Protein 4LP7 (pdb70)

Organism: NCBI:txid162145

Sequence (903 aa):
MESYLVDTYQGIPYTAAVQVDLIEKDLLPASLTIWFPLFQANTPPAVLLDQLKTLTITTLYAASQNGPILKVNASAQGAAMSVLPKKFEVNATVALDEYSKLEFDKLTVCEVKTVYLTTMKPYGKKTHDLIALCDFMDLEKNTPVTIPAFIKSVSIKEQALTQAKIAPYAGLIMIMTMNNPGAGTQVIVELGAYVQAESISKICKTWSHQGTRYVLKSRMESYLVDTYQGIPYTAAVQVDLIEKDLLPASLTIWFPLFQANTPPAVLLDQLKTLTITTLYAASQNGPILKVNASAQGAAMSVLPKKFEVNATVALDEYSKLEFDKLTVCEVKTVYLTTMKPYGMVSVGKKTHDLIALCDFMDLEKNTPVTIPAFIKSVSIKEQALTQAKIAPYAGLIMIMTMNNPKGAGTQVIVELGAYVQAESISKICKTWSHQGTRYVLKSRMESYLVDTYQGIPYTAAVQVDLIEKDLLPASLTIWFPLFQANTPPAVLLDQLKTLTITTLYAASQNGPILKVNASAQGAAMSVLPKKFEVNATVALDEYSKLEFDKLTVCEVKTVYLTTMKPYKKTHDLIALCDFMDLEKNTPVTIPAFIKSVSIKESESATVEAAIALTQAKIAPYAGLIMIMTMNNPKGGAGTQVIVELGAYVQAESISKICKTWSHQGTRYVLKSRMESYLVDTYQGIPYTAAVQVDLIEKDLLPASLTIWFPLFQANTPPAVLLDQLKTLTITTLYAASQNGPILKVNASAQGAAMSVLPKKFEVNATVALDEYSKLEFDKLTVCEVKTVYLTTMKPYGKKTHDLIALCDFMDLEKNTPVTIPAFIKSVSIKESESATVEAAIALTQAKIAPYAGLIMIMTMNNPKGGAGTQVIVELGAYVQAESISKICKTWSHQGTRYVLKSR

B-factor: mean 87.83, std 24.16, range [41.26, 289.72]

Solvent-accessible surface area: 42946 Å² total; per-residue (Å²): 129,100,44,53,57,8,46,15,62,150,25,161,52,6,1,0,0,0,0,0,5,0,52,13,40,22,89,106,54,0,46,9,35,7,76,0,59,60,12,58,3,112,45,86,31,74,70,0,15,70,22,0,83,9,4,34,1,28,2,35,5,10,12,27,156,125,17,2,10,4,83,1,46,6,60,22,22,26,94,14,5,87,80,2,26,93,162,19,105,22,96,1,64,12,27,11,75,24,2,42,62,5,102,28,54,95,108,2,30,9,49,14,66,17,0,0,0,0,0,18,73,22,151,87,210,154,40,43,23,23,6,0,5,0,30,2,46,14,104,105,107,113,59,84,5,32,0,1,0,30,32,118,54,48,59,95,176,192,69,113,124,9,91,5,78,3,0,0,28,16,0,0,2,0,0,0,14,27,61,95,118,76,68,49,50,31,30,68,5,99,0,13,45,39,23,112,14,115,26,1,33,99,17,14,139,16,19,44,44,108,25,28,117,55,48,83,61,80,176,161,118,41,53,56,9,48,15,62,150,24,161,48,5,0,0,0,0,0,0,5,0,50,13,114,52,182,107,51,0,46,11,35,8,77,0,58,54,3,33,3,112,45,88,27,75,69,0,14,92,39,0,88,61,15,79,0,29,3,40,6,14,11,28,155,122,18,4,10,4,85,1,46,6,63,24,136,38,94,14,5,87,78,2,26,93,164,20,104,25,95,2,75,21,54,13,74,27,2,41,62,7,104,32,57,128,117,9,76,10,89,19,75,15,0,1,0,0,0,21,41,18,168,57,163,64,95,216,42,138,117,46,45,23,18,7,0,6,0,29,1,47,15,107,103,114,114,59,85,4,30,1,2,0,32,34,106,53,48,55,88,184,197,38,101,126,8,88,4,78,4,0,0,27,12,0,0,2,0,1,0,12,9,74,90,16,154,85,74,39,54,30,32,68,5,103,2,17,45,18,36,120,12,112,31,1,35,106,19,15,142,15,18,46,48,113,24,29,120,56,50,79,61,79,152,162,118,42,54,54,8,51,16,59,149,24,160,52,6,9,0,0,0,0,0,6,0,51,11,114,50,182,104,53,0,46,11,36,7,74,0,57,84,16,82,3,113,44,86,27,74,69,0,14,92,38,0,90,63,15,78,0,29,4,31,5,7,12,29,154,124,17,4,10,2,85,2,47,4,61,22,135,39,92,14,5,87,82,2,26,93,163,20,103,24,94,0,51,13,56,11,78,22,2,42,59,8,100,32,54,127,120,10,76,9,88,20,66,15,0,0,0,0,0,19,64,37,246,223,114,43,3,23,12,7,0,5,0,29,1,48,12,104,104,108,113,58,82,5,31,0,1,0,31,32,76,21,37,56,61,174,152,40,155,73,54,90,109,69,74,43,148,116,112,10,92,4,76,3,0,0,26,16,0,0,2,0,1,0,19,24,52,111,34,85,35,100,71,50,35,31,31,69,5,100,0,15,40,55,36,124,14,113,27,0,33,100,16,15,141,16,18,44,47,108,24,32,109,37,16,15,64,47,173,134,117,42,51,56,8,48,16,59,151,26,160,52,6,8,0,0,0,0,0,5,0,57,11,36,22,88,102,54,0,44,10,37,8,75,0,55,87,16,81,3,115,47,87,28,73,67,0,14,68,22,0,81,11,4,35,0,29,4,32,5,6,12,29,153,124,16,5,9,3,83,1,48,5,60,21,24,27,94,13,4,87,81,3,26,92,164,21,107,23,95,1,66,13,33,8,74,25,2,42,66,8,101,29,54,95,108,2,31,9,54,22,69,14,0,0,0,0,0,20,51,21,232,101,187,105,45,2,23,20,7,0,6,0,27,2,45,13,102,106,110,109,61,84,6,31,0,1,0,31,36,73,25,38,52,59,172,140,65,148,64,52,85,106,48,86,53,142,110,118,10,97,4,75,2,0,0,27,14,0,0,1,0,1,0,18,12,75,110,19,70,38,95,72,39,48,30,30,67,6,101,2,16,48,92,26,115,14,115,27,1,33,99,16,15,140,16,20,45,48,107,24,30,105,22,12,17,55,46,176

Radius of gyration: 37.03 Å; Cα contacts (8 Å, |Δi|>4): 2339; chains: 4; bounding box: 98×70×113 Å

InterPro domains:
  IPR005056 Matrix protein, N-terminal, pneumovirus [PF03393] (1-127)
  IPR043062 Pneumovirus matrix, N-terminal [G3DSA:2.70.20.30] (1-121)
  IPR055461 Matrix protein, C-terminal domain, pneumovirus [PF23766] (136-252)

Nearest PDB structures (foldseek):
  4lp7-assembly1_A  TM=1.005E+00  e=6.701E-41  human metapneumovirus
  4lp7-assembly2_D  TM=9.919E-01  e=5.407E-38  human metapneumovirus
  4lp7-assembly1_C  TM=9.924E-01  e=1.157E-37  human metapneumovirus
  4v23-assembly1_A-2  TM=7.775E-01  e=1.015E-21  Respiratory syncytial virus
  4d4t-assembly1_A-2  TM=7.414E-01  e=3.606E-21  Respiratory syncytial virus

CATH classification: 2.70.20.30

Secondary structure (DSSP, 8-state):
--EEEEES---SSEEEEEEEEEEESSSSPPEEEEEPPPEEE-S-HHHHHHHHTT-EEEEEEEE-SSSEEEEEEEE--SGGGGGS--EEEEE----GGGGTT--BT--EEEEEEEEEEEEE--------EEEEEEEEEETTTTEEEEEEEEEEE-------S-EEEEE-SSSSEEEEEE-----SEEEEEE--S-S-HHHHHHHHHHEEEEEEEEEEE--/-EEEEEES---SSEEEEEEEEEEESSSSPPEEEEEPPPEEE-S-HHHHHHHHTT-EEEEEEE--SSS-EEEEEEE--SGGGGGS--EEEEE----TTHHHH--BT--EEEEEEEEEEEEE---S-------SEEEEEEEEEEETTTTEEEEEEEEEEEE------S-EEEEESSSSSEEEEEES-----SEEEEEE--S-S-HHHHHHHHHHEEEEEEEEEEEE-/-EEEEEES---SSEEEEEEEEEEESSSSPPEEEEEPPPEEE-S-HHHHHHHHTT-EEEEEEE--SSS-EEEEEEE--SGGGGGS--EEEEE----TTHHHH--BT--EEEEEEEEEEEEE------EEEEEEEEEEETTTTEEEEEEEEEEEE--TT-------------EEEEE-SSSSEEEEE-SSTT---S-EEEEE--S-S-HHHHHHHHHHEEEEEEEEEEEE-/-EEEEEES---SSEEEEEEEEEEESSSSPPEEEEEPPPEEE-S-HHHHHHHHTT-EEEEEEE--SSS-EEEEEEE--SGGGGGS--EEEEE----TTHHHH--BT--EEEEEEEEEEEEE-------EEEEEEEEEEETTTTEEEEEEEEEEEE--TT-------------EEEEE-SSSSEEEEEESS-----SEEEEEE--S-S-HHHHHHHHHHEEEEEEEEEEEE-

GO terms:
  GO:0042802 identical protein binding (F, IPI)

Foldseek 3Di:
DAEDEAEPDDDQKWKKFKKFWKWWPDPLIFIDIDIFDIWIFRDDPVVVVVQCLQKKKKWAWAADPVGTKIFIAIDTDDPRCVGGDGTDIGHPDDDVVRVVSHDHGDITIIDTPYMYIYIHHDPVCWWKWKKKWWWWAQQVVRDIDTDIFTDGTHHDDCAPDWDWFWGQHQLIWIKTFDPVVPHTDITIGDPHNPDDPVCSVSCRVRIGTDDMDIDIDTD/DAEDEAEPDDDQKWKKFKKFFKWWPDPLIFIDIDIFFIAIFRDDPVVVGVQCLQKKKKWAWAADPVGTKIFIAIDTDDPRCVLGPGTDIGHPDDDVVRVVSHDHGDITIIDTPYMYIYIHHCPVVHVPDFAWKWKKKWWWWAQQVVRDIDTDIFTDDGGDDDCAPDWDWFWGQHQLIWIKIWDCVNCVHTDITIGDPHNPDDPVVSVSRRVRIGTPDMDIDMGTD/DAEDEAEPDDDQKWKKFKKFFKWWPDPLIFTDIDIFDIWIFRDDPVVVGVQCLQKKKKWAWAADPVGTKIFIAMDTDDPRCVGGPGTDIGHPDDDVVRVVSHDHGDTTIIDTPYMYIYIHHPDVFWKWKKKWWWWAQQVVRDIDTDIFTDDTDDDDVDDFWWWDAFVADKDWFWGQHQLIKIKIWQDVHSVVHGDITIGDPHNPDDPVCSVVCRVRTGTPGMIIIMGTD/DAEDEAEPDDDQKWKKFKKFFKWWPDPLIFTDIDIFDIWIFRDDPVVVQVQCLQKKKKWAWAADPVGTKIWIAMDTDDPRCVRGPGTDIGHPDGDVVRVVSHDHGDITIIDTPYMYIYIHHPDVPFFKWKKKWWWWAQQVVRDIDTDIFTDDTHHDPVGDWWWWDDACADKDWFWGQHQLIKIKIWDCQPRVCHTDITIGDPHNPDDPVCSVSCRVRIGTPGMIIIMGTD

Structure (mmCIF, N/CA/C/O backbone):
data_4LP7
#
_entry.id   4LP7
#
_cell.length_a   62.009
_cell.length_b   62.009
_cell.length_c   275.385
_cell.angle_alpha   90.000
_cell.angle_beta   90.000
_cell.angle_gamma   120.000
#
_symmetry.space_group_name_H-M   'P 31'
#
loop_
_entity.id
_entity.type
_entity.pdbx_description
1 polymer 'Matrix protein M'
2 non-polymer 'CALCIUM ION'
3 non-polymer 'CHLORIDE ION'
4 water water
#
loop_
_atom_site.group_PDB
_atom_site.id
_atom_site.type_symbol
_atom_site.label_atom_id
_atom_site.label_alt_id
_atom_site.label_comp_id
_atom_site.label_asym_id
_atom_site.label_entity_id
_atom_site.label_seq_id
_atom_site.pdbx_PDB_ins_code
_atom_site.Cartn_x
_atom_site.Cartn_y
_atom_site.Cartn_z
_atom_site.occupancy
_atom_site.B_iso_or_equiv
_atom_site.auth_seq_id
_atom_site.auth_comp_id
_atom_site.auth_asym_id
_atom_site.auth_atom_id
_atom_site.pdbx_PDB_model_num
ATOM 1 N N . MET A 1 1 ? -12.576 2.043 -48.274 1.00 88.69 1 MET A N 1
ATOM 2 C CA . MET A 1 1 ? -13.763 2.645 -48.815 1.00 90.02 1 MET A CA 1
ATOM 3 C C . MET A 1 1 ? -13.957 4.087 -48.335 1.00 90.76 1 MET A C 1
ATOM 4 O O . MET A 1 1 ? -15.084 4.572 -48.226 1.00 89.08 1 MET A O 1
ATOM 9 N N . GLU A 1 2 ? -12.870 4.789 -48.081 1.00 86.26 2 GLU A N 1
ATOM 10 C CA . GLU A 1 2 ? -12.825 6.194 -47.618 1.00 84.71 2 GLU A CA 1
ATOM 11 C C . GLU A 1 2 ? -11.385 6.449 -47.160 1.00 86.11 2 GLU A C 1
ATOM 12 O O . GLU A 1 2 ? -10.847 5.699 -46.353 1.00 85.91 2 GLU A O 1
ATOM 18 N N . SER A 1 3 ? -10.734 7.429 -47.724 1.00 80.51 3 SER A N 1
ATOM 19 C CA . SER A 1 3 ? -9.313 7.570 -47.459 1.00 78.96 3 SER A CA 1
ATOM 20 C C . SER A 1 3 ? -8.820 8.884 -46.962 1.00 83.74 3 SER A C 1
ATOM 21 O O . SER A 1 3 ? -9.482 9.907 -47.089 1.00 84.23 3 SER A O 1
ATOM 24 N N . TYR A 1 4 ? -7.623 8.851 -46.400 1.00 79.62 4 TYR A N 1
ATOM 25 C CA . TYR A 1 4 ? -6.929 10.029 -45.947 1.00 79.69 4 TYR A CA 1
ATOM 26 C C . TYR A 1 4 ? -5.465 9.722 -46.029 1.00 81.54 4 TYR A C 1
ATOM 27 O O . TYR A 1 4 ? -5.041 8.623 -45.667 1.00 79.70 4 TYR A O 1
ATOM 36 N N . LEU A 1 5 ? -4.697 10.682 -46.567 1.00 78.66 5 LEU A N 1
ATOM 37 C CA . LEU A 1 5 ? -3.268 10.556 -46.767 1.00 77.68 5 LEU A CA 1
ATOM 38 C C . LEU A 1 5 ? -2.536 11.607 -45.963 1.00 86.39 5 LEU A C 1
ATOM 39 O O . LEU A 1 5 ? -2.964 12.772 -45.940 1.00 88.35 5 LEU A O 1
ATOM 44 N N . VAL A 1 6 ? -1.458 11.189 -45.267 1.00 82.91 6 VAL A N 1
ATOM 45 C CA . VAL A 1 6 ? -0.538 12.081 -44.555 1.00 82.69 6 VAL A CA 1
ATOM 46 C C . VAL A 1 6 ? 0.857 11.838 -45.135 1.00 86.10 6 VAL A C 1
ATOM 47 O O . VAL A 1 6 ? 1.487 10.793 -44.890 1.00 84.04 6 VAL A O 1
ATOM 51 N N . ASP A 1 7 ? 1.275 12.771 -46.010 1.00 83.65 7 ASP A N 1
ATOM 52 C CA . ASP A 1 7 ? 2.548 12.707 -46.713 1.00 84.72 7 ASP A CA 1
ATOM 53 C C . ASP A 1 7 ? 3.732 13.455 -46.053 1.00 89.83 7 ASP A C 1
ATOM 54 O O . ASP A 1 7 ? 3.951 14.660 -46.264 1.00 90.36 7 ASP A O 1
ATOM 59 N N . THR A 1 8 ? 4.516 12.701 -45.280 1.00 85.91 8 THR A N 1
ATOM 60 C CA . THR A 1 8 ? 5.659 13.212 -44.530 1.00 85.28 8 THR A CA 1
ATOM 61 C C . THR A 1 8 ? 6.952 13.034 -45.302 1.00 91.51 8 THR A C 1
ATOM 62 O O . THR A 1 8 ? 7.873 13.828 -45.132 1.00 92.51 8 THR A O 1
ATOM 66 N N . TYR A 1 9 ? 7.010 11.991 -46.138 1.00 88.62 9 TYR A N 1
ATOM 67 C CA . TYR A 1 9 ? 8.119 11.631 -47.015 1.00 89.60 9 TYR A CA 1
ATOM 68 C C . TYR A 1 9 ? 7.558 11.529 -48.424 1.00 98.78 9 TYR A C 1
ATOM 69 O O . TYR A 1 9 ? 6.464 11.002 -48.609 1.00 99.85 9 TYR A O 1
ATOM 78 N N . GLN A 1 10 ? 8.296 12.016 -49.423 1.00 98.65 10 GLN A N 1
ATOM 79 C CA . GLN A 1 10 ? 7.968 11.887 -50.860 1.00 100.24 10 GLN A CA 1
ATOM 80 C C . GLN A 1 10 ? 9.228 11.330 -51.508 1.00 108.15 10 GLN A C 1
ATOM 81 O O . GLN A 1 10 ? 10.176 12.078 -51.741 1.00 109.31 10 GLN A O 1
ATOM 87 N N . GLY A 1 11 ? 9.294 10.015 -51.670 1.00 106.20 11 GLY A N 1
ATOM 88 C CA . GLY A 1 11 ? 10.522 9.422 -52.173 1.00 108.02 11 GLY A CA 1
ATOM 89 C C . GLY A 1 11 ? 10.372 8.108 -52.863 1.00 115.38 11 GLY A C 1
ATOM 90 O O . GLY A 1 11 ? 9.388 7.414 -52.631 1.00 115.00 11 GLY A O 1
ATOM 91 N N . ILE A 1 12 ? 11.384 7.788 -53.710 1.00 114.97 12 ILE A N 1
ATOM 92 C CA . ILE A 1 12 ? 11.481 6.636 -54.627 1.00 116.44 12 ILE A CA 1
ATOM 93 C C . ILE A 1 12 ? 11.022 5.390 -53.885 1.00 115.72 12 ILE A C 1
ATOM 94 O O . ILE A 1 12 ? 9.846 5.080 -54.084 1.00 116.88 12 ILE A O 1
ATOM 99 N N . PRO A 1 13 ? 11.697 4.884 -52.835 1.00 107.01 13 PRO A N 1
ATOM 100 C CA . PRO A 1 13 ? 11.080 3.847 -52.011 1.00 104.73 13 PRO A CA 1
ATOM 101 C C . PRO A 1 13 ? 10.695 4.536 -50.668 1.00 103.88 13 PRO A C 1
ATOM 102 O O . PRO A 1 13 ? 11.436 5.387 -50.165 1.00 103.02 13 PRO A O 1
ATOM 106 N N . TYR A 1 14 ? 9.526 4.241 -50.118 1.00 96.82 14 TYR A N 1
ATOM 107 C CA . TYR A 1 14 ? 9.141 4.842 -48.840 1.00 93.87 14 TYR A CA 1
ATOM 108 C C . TYR A 1 14 ? 8.446 3.846 -47.971 1.00 92.08 14 TYR A C 1
ATOM 109 O O . TYR A 1 14 ? 7.781 2.969 -48.506 1.00 92.24 14 TYR A O 1
ATOM 118 N N . THR A 1 15 ? 8.538 4.011 -46.635 1.00 84.83 15 THR A N 1
ATOM 119 C CA . THR A 1 15 ? 7.807 3.174 -45.692 1.00 82.64 15 THR A CA 1
ATOM 120 C C . THR A 1 15 ? 6.304 3.558 -45.683 1.00 83.33 15 THR A C 1
ATOM 121 O O . THR A 1 15 ? 5.939 4.737 -45.626 1.00 82.22 15 THR A O 1
ATOM 125 N N . ALA A 1 16 ? 5.444 2.541 -45.789 1.00 77.36 16 ALA A N 1
ATOM 126 C CA . ALA A 1 16 ? 4.005 2.714 -45.760 1.00 74.89 16 ALA A CA 1
ATOM 127 C C . ALA A 1 16 ? 3.452 2.239 -44.410 1.00 72.23 16 ALA A C 1
ATOM 128 O O . ALA A 1 16 ? 3.669 1.103 -43.986 1.00 66.95 16 ALA A O 1
ATOM 130 N N . ALA A 1 17 ? 2.795 3.182 -43.724 1.00 69.89 17 ALA A N 1
ATOM 131 C CA . ALA A 1 17 ? 2.104 3.041 -42.448 1.00 69.71 17 ALA A CA 1
ATOM 132 C C . ALA A 1 17 ? 0.610 3.004 -42.752 1.00 71.36 17 ALA A C 1
ATOM 133 O O . ALA A 1 17 ? 0.003 4.067 -43.035 1.00 72.01 17 ALA A O 1
ATOM 135 N N . VAL A 1 18 ? 0.019 1.790 -42.745 1.00 64.26 18 VAL A N 1
ATOM 136 C CA . VAL A 1 18 ? -1.411 1.659 -43.028 1.00 62.92 18 VAL A CA 1
ATOM 137 C C . VAL A 1 18 ? -2.214 1.353 -41.782 1.00 65.25 18 VAL A C 1
ATOM 138 O O . VAL A 1 18 ? -1.850 0.434 -41.050 1.00 65.05 18 VAL A O 1
ATOM 142 N N . GLN A 1 19 ? -3.322 2.114 -41.574 1.00 60.22 19 GLN A N 1
ATOM 143 C CA . GLN A 1 19 ? -4.303 1.974 -40.491 1.00 59.66 19 GLN A CA 1
ATOM 144 C C . GLN A 1 19 ? -5.718 2.008 -41.106 1.00 65.78 19 GLN A C 1
ATOM 145 O O . GLN A 1 19 ? -6.003 2.771 -42.030 1.00 63.47 19 GLN A O 1
ATOM 151 N N . VAL A 1 20 ? -6.612 1.166 -40.566 1.00 65.45 20 VAL A N 1
ATOM 152 C CA . VAL A 1 20 ? -7.977 1.040 -41.075 1.00 64.67 20 VAL A CA 1
ATOM 153 C C . VAL A 1 20 ? -9.026 1.131 -39.992 1.00 62.84 20 VAL A C 1
ATOM 154 O O . VAL A 1 20 ? -8.790 0.603 -38.905 1.00 60.63 20 VAL A O 1
ATOM 158 N N . ASP A 1 21 ? -10.172 1.791 -40.286 1.00 58.15 21 ASP A N 1
ATOM 159 C CA . ASP A 1 21 ? -11.280 1.827 -39.340 1.00 60.15 21 ASP A CA 1
ATOM 160 C C . ASP A 1 21 ? -12.198 0.729 -39.827 1.00 70.36 21 ASP A C 1
ATOM 161 O O . ASP A 1 21 ? -12.654 0.767 -40.977 1.00 69.72 21 ASP A O 1
ATOM 166 N N . LEU A 1 22 ? -12.387 -0.298 -38.984 1.00 69.87 22 LEU A N 1
ATOM 167 C CA . LEU A 1 22 ? -13.187 -1.479 -39.294 1.00 70.34 22 LEU A CA 1
ATOM 168 C C . LEU A 1 22 ? -14.454 -1.540 -38.491 1.00 76.75 22 LEU A C 1
ATOM 169 O O . LEU A 1 22 ? -14.573 -0.869 -37.453 1.00 77.84 22 LEU A O 1
ATOM 174 N N . ILE A 1 23 ? -15.382 -2.383 -38.982 1.00 72.68 23 ILE A N 1
ATOM 175 C CA . ILE A 1 23 ? -16.665 -2.766 -38.418 1.00 72.85 23 ILE A CA 1
ATOM 176 C C . ILE A 1 23 ? -16.945 -4.191 -38.875 1.00 77.50 23 ILE A C 1
ATOM 177 O O . ILE A 1 23 ? -16.820 -4.499 -40.064 1.00 75.91 23 ILE A O 1
ATOM 182 N N . GLU A 1 24 ? -17.289 -5.063 -37.909 1.00 75.62 24 GLU A N 1
ATOM 183 C CA . GLU A 1 24 ? -17.579 -6.488 -38.099 1.00 74.16 24 GLU A CA 1
ATOM 184 C C . GLU A 1 24 ? -18.818 -6.727 -38.931 1.00 80.21 24 GLU A C 1
ATOM 185 O O . GLU A 1 24 ? -19.850 -6.065 -38.749 1.00 82.10 24 GLU A O 1
ATOM 191 N N . LYS A 1 25 ? -18.748 -7.717 -39.796 1.00 74.89 25 LYS A N 1
ATOM 192 C CA . LYS A 1 25 ? -19.933 -8.127 -40.529 1.00 73.80 25 LYS A CA 1
ATOM 193 C C . LYS A 1 25 ? -20.486 -9.330 -39.741 1.00 77.47 25 LYS A C 1
ATOM 194 O O . LYS A 1 25 ? -20.106 -10.473 -39.999 1.00 76.55 25 LYS A O 1
ATOM 200 N N . ASP A 1 26 ? -21.255 -9.034 -38.682 1.00 74.83 26 ASP A N 1
ATOM 201 C CA . ASP A 1 26 ? -21.916 -9.996 -37.805 1.00 76.58 26 ASP A CA 1
ATOM 202 C C . ASP A 1 26 ? -23.066 -9.306 -37.093 1.00 85.79 26 ASP A C 1
ATOM 203 O O . ASP A 1 26 ? -23.247 -8.104 -37.286 1.00 84.86 26 ASP A O 1
ATOM 208 N N . LEU A 1 27 ? -23.840 -10.063 -36.279 1.00 86.96 27 LEU A N 1
ATOM 209 C CA . LEU A 1 27 ? -25.023 -9.570 -35.558 1.00 89.06 27 LEU A CA 1
ATOM 210 C C . LEU A 1 27 ? -24.815 -8.769 -34.265 1.00 92.77 27 LEU A C 1
ATOM 211 O O . LEU A 1 27 ? -25.767 -8.189 -33.737 1.00 92.81 27 LEU A O 1
ATOM 216 N N . LEU A 1 28 ? -23.547 -8.683 -33.811 1.00 88.33 28 LEU A N 1
ATOM 217 C CA . LEU A 1 28 ? -23.081 -7.854 -32.694 1.00 87.74 28 LEU A CA 1
ATOM 218 C C . LEU A 1 28 ? -21.775 -7.235 -33.209 1.00 87.72 28 LEU A C 1
ATOM 219 O O . LEU A 1 28 ? -20.673 -7.728 -32.922 1.00 85.40 28 LEU A O 1
ATOM 224 N N . PRO A 1 29 ? -21.904 -6.240 -34.116 1.00 81.27 29 PRO A N 1
ATOM 225 C CA . PRO A 1 29 ? -20.714 -5.688 -34.730 1.00 79.24 29 PRO A CA 1
ATOM 226 C C . PRO A 1 29 ? -19.966 -4.743 -33.829 1.00 81.06 29 PRO A C 1
ATOM 227 O O . PRO A 1 29 ? -20.540 -3.848 -33.203 1.00 81.91 29 PRO A O 1
ATOM 231 N N . ALA A 1 30 ? -18.668 -4.996 -33.751 1.00 74.11 30 ALA A N 1
ATOM 232 C CA . ALA A 1 30 ? -17.748 -4.207 -32.993 1.00 72.21 30 ALA A CA 1
ATOM 233 C C . ALA A 1 30 ? -17.070 -3.325 -33.974 1.00 77.60 30 ALA A C 1
ATOM 234 O O . ALA A 1 30 ? -16.771 -3.744 -35.108 1.00 78.12 30 ALA A O 1
ATOM 236 N N . SER A 1 31 ? -16.815 -2.097 -33.553 1.00 73.29 31 SER A N 1
ATOM 237 C CA . SER A 1 31 ? -16.058 -1.188 -34.379 1.00 71.63 31 SER A CA 1
ATOM 238 C C . SER A 1 31 ? -14.641 -1.206 -33.840 1.00 72.79 31 SER A C 1
ATOM 239 O O . SER A 1 31 ? -14.459 -1.298 -32.613 1.00 72.45 31 SER A O 1
ATOM 242 N N . LEU A 1 32 ? -13.643 -1.263 -34.754 1.00 68.40 32 LEU A N 1
ATOM 243 C CA . LEU A 1 32 ? -12.214 -1.379 -34.414 1.00 67.59 32 LEU A CA 1
ATOM 244 C C . LEU A 1 32 ? -11.331 -0.594 -35.318 1.00 71.19 32 LEU A C 1
ATOM 245 O O . LEU A 1 32 ? -11.540 -0.574 -36.526 1.00 71.57 32 LEU A O 1
ATOM 250 N N . THR A 1 33 ? -10.255 -0.080 -34.759 1.00 66.64 33 THR A N 1
ATOM 251 C CA . THR A 1 33 ? -9.198 0.591 -35.497 1.00 65.57 33 THR A CA 1
ATOM 252 C C . THR A 1 33 ? -7.947 -0.270 -35.261 1.00 68.58 33 THR A C 1
ATOM 253 O O . THR A 1 33 ? -7.513 -0.456 -34.112 1.00 68.12 33 THR A O 1
ATOM 257 N N . ILE A 1 34 ? -7.419 -0.828 -36.336 1.00 65.29 34 ILE A N 1
ATOM 258 C CA . ILE A 1 34 ? -6.193 -1.626 -36.338 1.00 65.00 34 ILE A CA 1
ATOM 259 C C . ILE A 1 34 ? -5.257 -1.072 -37.437 1.00 68.54 34 ILE A C 1
ATOM 260 O O . ILE A 1 34 ? -5.705 -0.439 -38.408 1.00 66.35 34 ILE A O 1
ATOM 265 N N . TRP A 1 35 ? -3.966 -1.324 -37.273 1.00 65.41 35 TRP A N 1
ATOM 266 C CA . TRP A 1 35 ? -2.952 -0.905 -38.228 1.00 64.15 35 TRP A CA 1
ATOM 267 C C . TRP A 1 35 ? -2.071 -2.089 -38.620 1.00 65.95 35 TRP A C 1
ATOM 268 O O . TRP A 1 35 ? -1.817 -3.022 -37.832 1.00 66.46 35 TRP A O 1
ATOM 279 N N . PHE A 1 36 ? -1.589 -2.037 -39.850 1.00 60.20 36 PHE A N 1
ATOM 280 C CA . PHE A 1 36 ? -0.762 -3.047 -40.493 1.00 59.40 36 PHE A CA 1
ATOM 281 C C . PHE A 1 36 ? 0.702 -2.984 -40.098 1.00 64.77 36 PHE A C 1
ATOM 282 O O . PHE A 1 36 ? 1.216 -1.887 -39.888 1.00 64.65 36 PHE A O 1
ATOM 290 N N . PRO A 1 37 ? 1.463 -4.103 -40.131 1.00 62.85 37 PRO A N 1
ATOM 291 C CA . PRO A 1 37 ? 2.933 -3.988 -40.010 1.00 63.38 37 PRO A CA 1
ATOM 292 C C . PRO A 1 37 ? 3.448 -3.034 -41.108 1.00 68.56 37 PRO A C 1
ATOM 293 O O . PRO A 1 37 ? 2.815 -2.928 -42.152 1.00 67.67 37 PRO A O 1
ATOM 297 N N . LEU A 1 38 ? 4.529 -2.288 -40.872 1.00 68.60 38 LEU A N 1
ATOM 298 C CA . LEU A 1 38 ? 5.058 -1.369 -41.910 1.00 70.29 38 LEU A CA 1
ATOM 299 C C . LEU A 1 38 ? 5.632 -2.157 -43.091 1.00 80.08 38 LEU A C 1
ATOM 300 O O . LEU A 1 38 ? 6.191 -3.250 -42.904 1.00 81.93 38 LEU A O 1
ATOM 305 N N . PHE A 1 39 ? 5.497 -1.605 -44.296 1.00 76.71 39 PHE A N 1
ATOM 306 C CA . PHE A 1 39 ? 6.054 -2.222 -45.496 1.00 77.06 39 PHE A CA 1
ATOM 307 C C . PHE A 1 39 ? 6.631 -1.128 -46.403 1.00 81.48 39 PHE A C 1
ATOM 308 O O . PHE A 1 39 ? 6.386 0.060 -46.143 1.00 78.08 39 PHE A O 1
ATOM 316 N N . GLN A 1 40 ? 7.424 -1.532 -47.439 1.00 79.96 40 GLN A N 1
ATOM 317 C CA . GLN A 1 40 ? 8.036 -0.599 -48.397 1.00 79.14 40 GLN A CA 1
ATOM 318 C C . GLN A 1 40 ? 7.149 -0.487 -49.611 1.00 81.54 40 GLN A C 1
ATOM 319 O O . GLN A 1 40 ? 6.583 -1.498 -50.015 1.00 80.31 40 GLN A O 1
ATOM 325 N N . ALA A 1 41 ? 7.032 0.726 -50.190 1.00 79.68 41 ALA A N 1
ATOM 326 C CA . ALA A 1 41 ? 6.247 0.998 -51.407 1.00 81.67 41 ALA A CA 1
ATOM 327 C C . ALA A 1 41 ? 7.076 1.804 -52.417 1.00 89.17 41 ALA A C 1
ATOM 328 O O . ALA A 1 41 ? 7.841 2.680 -52.015 1.00 89.11 41 ALA A O 1
ATOM 330 N N . ASN A 1 42 ? 6.928 1.495 -53.718 1.00 88.17 42 ASN A N 1
ATOM 331 C CA . ASN A 1 42 ? 7.667 2.137 -54.811 1.00 89.21 42 ASN A CA 1
ATOM 332 C C . ASN A 1 42 ? 6.723 2.835 -55.765 1.00 93.83 42 ASN A C 1
ATOM 333 O O . ASN A 1 42 ? 7.196 3.388 -56.761 1.00 95.37 42 ASN A O 1
ATOM 338 N N . THR A 1 43 ? 5.405 2.805 -55.492 1.00 86.98 43 THR A N 1
ATOM 339 C CA . THR A 1 43 ? 4.405 3.440 -56.354 1.00 85.40 43 THR A CA 1
ATOM 340 C C . THR A 1 43 ? 3.845 4.682 -55.697 1.00 85.04 43 THR A C 1
ATOM 341 O O . THR A 1 43 ? 3.761 4.695 -54.479 1.00 83.00 43 THR A O 1
ATOM 345 N N . PRO A 1 44 ? 3.387 5.707 -56.463 1.00 82.14 44 PRO A N 1
ATOM 346 C CA . PRO A 1 44 ? 2.829 6.930 -55.838 1.00 81.12 44 PRO A CA 1
ATOM 347 C C . PRO A 1 44 ? 1.833 6.677 -54.729 1.00 86.81 44 PRO A C 1
ATOM 348 O O . PRO A 1 44 ? 1.032 5.748 -54.823 1.00 86.99 44 PRO A O 1
ATOM 352 N N . PRO A 1 45 ? 1.910 7.478 -53.649 1.00 83.78 45 PRO A N 1
ATOM 353 C CA . PRO A 1 45 ? 1.016 7.277 -52.504 1.00 82.74 45 PRO A CA 1
ATOM 354 C C . PRO A 1 45 ? -0.467 7.338 -52.833 1.00 87.76 45 PRO A C 1
ATOM 355 O O . PRO A 1 45 ? -1.211 6.451 -52.394 1.00 86.38 45 PRO A O 1
ATOM 359 N N . ALA A 1 46 ? -0.886 8.344 -53.642 1.00 85.78 46 ALA A N 1
ATOM 360 C CA . ALA A 1 46 ? -2.282 8.533 -54.071 1.00 86.53 46 ALA A CA 1
ATOM 361 C C . ALA A 1 46 ? -2.777 7.287 -54.810 1.00 90.72 46 ALA A C 1
ATOM 362 O O . ALA A 1 46 ? -3.946 6.886 -54.679 1.00 89.90 46 ALA A O 1
ATOM 364 N N . VAL A 1 47 ? -1.839 6.657 -55.543 1.00 87.36 47 VAL A N 1
ATOM 365 C CA . VAL A 1 47 ? -2.075 5.432 -56.272 1.00 86.96 47 VAL A CA 1
ATOM 366 C C . VAL A 1 47 ? -2.145 4.210 -55.364 1.00 90.73 47 VAL A C 1
ATOM 367 O O . VAL A 1 47 ? -3.042 3.388 -55.546 1.00 90.59 47 VAL A O 1
ATOM 371 N N . LEU A 1 48 ? -1.250 4.114 -54.350 1.00 87.60 48 LEU A N 1
ATOM 372 C CA . LEU A 1 48 ? -1.278 3.015 -53.368 1.00 86.32 48 LEU A CA 1
ATOM 373 C C . LEU A 1 48 ? -2.600 3.047 -52.609 1.00 86.62 48 LEU A C 1
ATOM 374 O O . LEU A 1 48 ? -3.219 2.002 -52.457 1.00 85.59 48 LEU A O 1
ATOM 379 N N . LEU A 1 49 ? -3.040 4.247 -52.172 1.00 81.52 49 LEU A N 1
ATOM 380 C CA . LEU A 1 49 ? -4.287 4.435 -51.427 1.00 81.17 49 LEU A CA 1
ATOM 381 C C . LEU A 1 49 ? -5.500 3.910 -52.175 1.00 87.26 49 LEU A C 1
ATOM 382 O O . LEU A 1 49 ? -6.340 3.214 -51.588 1.00 88.72 49 LEU A O 1
ATOM 387 N N . ASP A 1 50 ? -5.595 4.248 -53.464 1.00 83.49 50 ASP A N 1
ATOM 388 C CA . ASP A 1 50 ? -6.664 3.774 -54.323 1.00 84.50 50 ASP A CA 1
ATOM 389 C C . ASP A 1 50 ? -6.711 2.238 -54.262 1.00 85.66 50 ASP A C 1
ATOM 390 O O . ASP A 1 50 ? -7.784 1.666 -54.027 1.00 85.10 50 ASP A O 1
ATOM 395 N N . GLN A 1 51 ? -5.530 1.580 -54.412 1.00 78.40 51 GLN A N 1
ATOM 396 C CA . GLN A 1 51 ? -5.423 0.121 -54.365 1.00 75.86 51 GLN A CA 1
ATOM 397 C C . GLN A 1 51 ? -5.800 -0.391 -53.013 1.00 76.91 51 GLN A C 1
ATOM 398 O O . GLN A 1 51 ? -6.489 -1.396 -52.907 1.00 78.39 51 GLN A O 1
ATOM 404 N N . LEU A 1 52 ? -5.418 0.344 -51.965 1.00 69.51 52 LEU A N 1
ATOM 405 C CA . LEU A 1 52 ? -5.730 -0.014 -50.589 1.00 67.41 52 LEU A CA 1
ATOM 406 C C . LEU A 1 52 ? -7.228 0.075 -50.344 1.00 71.76 52 LEU A C 1
ATOM 407 O O . LEU A 1 52 ? -7.734 -0.686 -49.530 1.00 69.11 52 LEU A O 1
ATOM 412 N N . LYS A 1 53 ? -7.952 0.961 -51.090 1.00 69.37 53 LYS A N 1
ATOM 4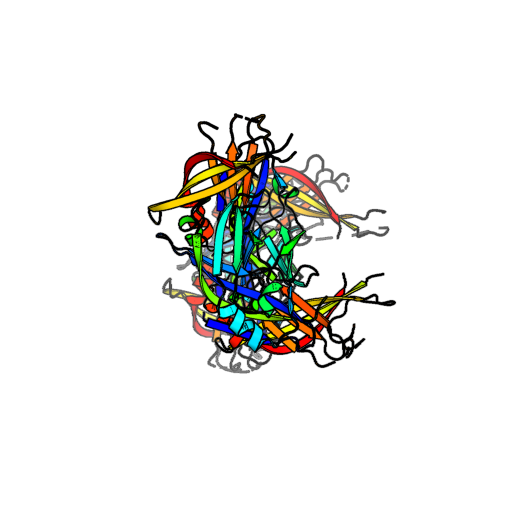13 C CA . LYS A 1 53 ? -9.410 1.079 -50.973 1.00 68.76 53 LYS A CA 1
ATOM 414 C C . LYS A 1 53 ? -10.131 -0.251 -51.334 1.00 72.61 53 LYS A C 1
ATOM 415 O O . LYS A 1 53 ? -11.311 -0.390 -51.019 1.00 74.93 53 LYS A O 1
ATOM 421 N N . THR A 1 54 ? -9.434 -1.235 -51.960 1.00 66.12 54 THR A N 1
ATOM 422 C CA . THR A 1 54 ? -10.048 -2.539 -52.291 1.00 65.30 54 THR A CA 1
ATOM 423 C C . THR A 1 54 ? -9.794 -3.595 -51.179 1.00 69.68 54 THR A C 1
ATOM 424 O O . THR A 1 54 ? -10.010 -4.803 -51.424 1.00 68.59 54 THR A O 1
ATOM 428 N N . LEU A 1 55 ? -9.288 -3.127 -49.989 1.00 67.01 55 LEU A N 1
ATOM 429 C CA . LEU A 1 55 ? -8.871 -3.945 -48.843 1.00 66.14 55 LEU A CA 1
ATOM 430 C C . LEU A 1 55 ? -9.992 -4.762 -48.369 1.00 70.18 55 LEU A C 1
ATOM 431 O O . LEU A 1 55 ? -11.091 -4.221 -48.213 1.00 73.03 55 LEU A O 1
ATOM 436 N N . THR A 1 56 ? -9.734 -6.047 -48.133 1.00 65.02 56 THR A N 1
ATOM 437 C CA . THR A 1 56 ? -10.685 -6.998 -47.562 1.00 65.53 56 THR A CA 1
ATOM 438 C C . THR A 1 56 ? -10.008 -7.651 -46.373 1.00 71.23 56 THR A C 1
ATOM 439 O O . THR A 1 56 ? -8.963 -8.313 -46.526 1.00 71.38 56 THR A O 1
ATOM 443 N N . ILE A 1 57 ? -10.557 -7.393 -45.164 1.00 67.56 57 ILE A N 1
ATOM 444 C CA . ILE A 1 57 ? -9.964 -7.864 -43.933 1.00 66.50 57 ILE A CA 1
ATOM 445 C C . ILE A 1 57 ? -10.836 -8.848 -43.234 1.00 70.60 57 ILE A C 1
ATOM 446 O O . ILE A 1 57 ? -12.029 -8.620 -43.086 1.00 70.08 57 ILE A O 1
ATOM 451 N N . THR A 1 58 ? -10.207 -9.922 -42.739 1.00 68.09 58 THR A N 1
ATOM 452 C CA . THR A 1 58 ? -10.826 -10.926 -41.923 1.00 67.89 58 THR A CA 1
ATOM 453 C C . THR A 1 58 ? -10.140 -11.045 -40.544 1.00 72.52 58 THR A C 1
ATOM 454 O O . THR A 1 58 ? -8.928 -11.253 -40.478 1.00 73.40 58 THR A O 1
ATOM 458 N N . THR A 1 59 ? -10.912 -10.856 -39.447 1.00 66.99 59 THR A N 1
ATOM 459 C CA . THR A 1 59 ? -10.372 -10.963 -38.089 1.00 65.97 59 THR A CA 1
ATOM 460 C C . THR A 1 59 ? -10.966 -12.147 -37.332 1.00 69.48 59 THR A C 1
ATOM 461 O O . THR A 1 59 ? -12.079 -12.588 -37.627 1.00 71.64 59 THR A O 1
ATOM 465 N N . LEU A 1 60 ? -10.227 -12.639 -36.330 1.00 63.02 60 LEU A N 1
ATOM 466 C CA . LEU A 1 60 ? -10.672 -13.714 -35.478 1.00 62.78 60 LEU A CA 1
ATOM 467 C C . LEU A 1 60 ? -10.134 -13.495 -34.080 1.00 63.64 60 LEU A C 1
ATOM 468 O O . LEU A 1 60 ? -8.935 -13.260 -33.877 1.00 62.85 60 LEU A O 1
ATOM 473 N N . TYR A 1 61 ? -11.079 -13.403 -33.110 1.00 57.98 61 TYR A N 1
ATOM 474 C CA . TYR A 1 61 ? -10.718 -13.083 -31.720 1.00 55.35 61 TYR A CA 1
ATOM 475 C C . TYR A 1 61 ? -10.096 -14.283 -31.080 1.00 63.02 61 TYR A C 1
ATOM 476 O O . TYR A 1 61 ? -10.686 -15.378 -31.123 1.00 63.15 61 TYR A O 1
ATOM 485 N N . ALA A 1 62 ? -8.863 -14.105 -30.552 1.00 60.76 62 ALA A N 1
ATOM 486 C CA . ALA A 1 62 ? -8.119 -15.174 -29.884 1.00 61.99 62 ALA A CA 1
ATOM 487 C C . ALA A 1 62 ? -7.373 -14.636 -28.667 1.00 69.74 62 ALA A C 1
ATOM 488 O O . ALA A 1 62 ? -7.223 -13.421 -28.485 1.00 69.12 62 ALA A O 1
ATOM 490 N N . ALA A 1 63 ? -6.934 -15.574 -27.825 1.00 68.23 63 ALA A N 1
ATOM 491 C CA . ALA A 1 63 ? -6.158 -15.371 -26.619 1.00 69.03 63 ALA A CA 1
ATOM 492 C C . ALA A 1 63 ? -4.679 -15.557 -26.943 1.00 75.25 63 ALA A C 1
ATOM 493 O O . ALA A 1 63 ? -4.341 -16.314 -27.853 1.00 74.26 63 ALA A O 1
ATOM 495 N N . SER A 1 64 ? -3.803 -14.849 -26.223 1.00 76.22 64 SER A N 1
ATOM 496 C CA . SER A 1 64 ? -2.344 -14.972 -26.367 1.00 78.36 64 SER A CA 1
ATOM 497 C C . SER A 1 64 ? -1.671 -14.735 -25.031 1.00 86.75 64 SER A C 1
ATOM 498 O O . SER A 1 64 ? -2.298 -14.159 -24.142 1.00 87.07 64 SER A O 1
ATOM 501 N N . GLN A 1 65 ? -0.414 -15.180 -24.885 1.00 87.47 65 GLN A N 1
ATOM 502 C CA . GLN A 1 65 ? 0.355 -15.029 -23.631 1.00 90.01 65 GLN A CA 1
ATOM 503 C C . GLN A 1 65 ? 0.418 -13.590 -23.180 1.00 95.95 65 GLN A C 1
ATOM 504 O O . GLN A 1 65 ? 0.293 -13.323 -21.987 1.00 94.11 65 GLN A O 1
ATOM 510 N N . ASN A 1 66 ? 0.549 -12.660 -24.163 1.00 95.88 66 ASN A N 1
ATOM 511 C CA . ASN A 1 66 ? 0.576 -11.200 -23.960 1.00 96.38 66 ASN A CA 1
ATOM 512 C C . ASN A 1 66 ? -0.847 -10.667 -24.274 1.00 101.45 66 ASN A C 1
ATOM 513 O O . ASN A 1 66 ? -1.073 -10.043 -25.329 1.00 102.81 66 ASN A O 1
ATOM 518 N N . GLY A 1 67 ? -1.798 -11.009 -23.393 1.00 95.28 67 GLY A N 1
ATOM 519 C CA . GLY A 1 67 ? -3.200 -10.599 -23.506 1.00 93.04 67 GLY A CA 1
ATOM 520 C C . GLY A 1 67 ? -3.985 -11.058 -24.733 1.00 90.49 67 GLY A C 1
ATOM 521 O O . GLY A 1 67 ? -3.458 -11.809 -25.565 1.00 91.14 67 GLY A O 1
ATOM 522 N N . PRO A 1 68 ? -5.269 -10.637 -24.896 1.00 79.67 68 PRO A N 1
ATOM 523 C CA . PRO A 1 68 ? -6.026 -11.092 -26.074 1.00 76.62 68 PRO A CA 1
ATOM 524 C C . PRO A 1 68 ? -5.584 -10.375 -27.330 1.00 73.63 68 PRO A C 1
ATOM 525 O O . PRO A 1 68 ? -5.142 -9.215 -27.298 1.00 73.61 68 PRO A O 1
ATOM 529 N N . ILE A 1 69 ? -5.664 -11.090 -28.435 1.00 66.25 69 ILE A N 1
ATOM 530 C CA . ILE A 1 69 ? -5.259 -10.611 -29.767 1.00 62.87 69 ILE A CA 1
ATOM 531 C C . ILE A 1 69 ? -6.350 -10.794 -30.784 1.00 64.04 69 ILE A C 1
ATOM 532 O O . ILE A 1 69 ? -7.403 -11.315 -30.458 1.00 64.72 69 ILE A O 1
ATOM 537 N N . LEU A 1 70 ? -6.105 -10.335 -32.009 1.00 60.38 70 LEU A N 1
ATOM 538 C CA . LEU A 1 70 ? -6.953 -10.496 -33.189 1.00 60.09 70 LEU A CA 1
ATOM 539 C C . LEU A 1 70 ? -6.073 -11.080 -34.306 1.00 68.24 70 LEU A C 1
ATOM 540 O O . LEU A 1 70 ? -5.097 -10.438 -34.702 1.00 70.18 70 LEU A O 1
ATOM 545 N N . LYS A 1 71 ? -6.391 -12.278 -34.802 1.00 64.09 71 LYS A N 1
ATOM 546 C CA . LYS A 1 71 ? -5.611 -12.837 -35.880 1.00 63.65 71 LYS A CA 1
ATOM 547 C C . LYS A 1 71 ? -6.189 -12.226 -37.151 1.00 71.03 71 LYS A C 1
ATOM 548 O O . LYS A 1 71 ? -7.336 -12.494 -37.498 1.00 71.41 71 LYS A O 1
ATOM 554 N N . VAL A 1 72 ? -5.432 -11.305 -37.775 1.00 68.44 72 VAL A N 1
ATOM 555 C CA . VAL A 1 72 ? -5.844 -10.588 -38.986 1.00 67.64 72 VAL A CA 1
ATOM 556 C C . VAL A 1 72 ? -5.275 -11.256 -40.213 1.00 73.42 72 VAL A C 1
ATOM 557 O O . VAL A 1 72 ? -4.142 -11.745 -40.188 1.00 75.36 72 VAL A O 1
ATOM 561 N N . ASN A 1 73 ? -6.090 -11.278 -41.295 1.00 68.66 73 ASN A N 1
ATOM 562 C CA . ASN A 1 73 ? -5.793 -11.772 -42.644 1.00 66.99 73 ASN A CA 1
ATOM 563 C C . ASN A 1 73 ? -6.361 -10.719 -43.595 1.00 70.91 73 ASN A C 1
ATOM 564 O O . ASN A 1 73 ? -7.519 -10.354 -43.451 1.00 70.02 73 ASN A O 1
ATOM 569 N N . ALA A 1 74 ? -5.526 -10.153 -44.492 1.00 68.50 74 ALA A N 1
ATOM 570 C CA . ALA A 1 74 ? -5.944 -9.100 -45.414 1.00 68.77 74 ALA A CA 1
ATOM 571 C C . ALA A 1 74 ? -5.561 -9.370 -46.869 1.00 75.77 74 ALA A C 1
ATOM 572 O O . ALA A 1 74 ? -4.617 -10.130 -47.133 1.00 75.90 74 ALA A O 1
ATOM 574 N N . SER A 1 75 ? -6.326 -8.769 -47.816 1.00 74.09 75 SER A N 1
ATOM 575 C CA . SER A 1 75 ? -6.131 -8.833 -49.297 1.00 74.06 75 SER A CA 1
ATOM 576 C C . SER A 1 75 ? -6.563 -7.493 -49.931 1.00 77.37 75 SER A C 1
ATOM 577 O O . SER A 1 75 ? -7.375 -6.749 -49.351 1.00 77.83 75 SER A O 1
ATOM 580 N N . ALA A 1 76 ? -6.020 -7.185 -51.119 1.00 72.05 76 ALA A N 1
ATOM 581 C CA . ALA A 1 76 ? -6.365 -5.987 -51.889 1.00 71.04 76 ALA A CA 1
ATOM 582 C C . ALA A 1 76 ? -6.022 -6.217 -53.347 1.00 77.02 76 ALA A C 1
ATOM 583 O O . ALA A 1 76 ? -5.320 -7.176 -53.669 1.00 78.15 76 ALA A O 1
ATOM 585 N N . GLN A 1 77 ? -6.590 -5.405 -54.233 1.00 74.18 77 GLN A N 1
ATOM 586 C CA . GLN A 1 77 ? -6.393 -5.506 -55.668 1.00 74.57 77 GLN A CA 1
ATOM 587 C C . GLN A 1 77 ? -5.404 -4.454 -56.098 1.00 82.56 77 GLN A C 1
ATOM 588 O O . GLN A 1 77 ? -5.468 -3.319 -55.622 1.00 82.79 77 GLN A O 1
ATOM 594 N N . GLY A 1 78 ? -4.494 -4.836 -56.985 1.00 81.54 78 GLY A N 1
ATOM 595 C CA . GLY A 1 78 ? -3.462 -3.931 -57.479 1.00 82.93 78 GLY A CA 1
ATOM 596 C C . GLY A 1 78 ? -2.076 -4.520 -57.336 1.00 88.77 78 GLY A C 1
ATOM 597 O O . GLY A 1 78 ? -1.840 -5.301 -56.405 1.00 88.46 78 GLY A O 1
ATOM 598 N N . ALA A 1 79 ? -1.160 -4.150 -58.264 1.00 86.99 79 ALA A N 1
ATOM 599 C CA . ALA A 1 79 ? 0.217 -4.655 -58.318 1.00 88.04 79 ALA A CA 1
ATOM 600 C C . ALA A 1 79 ? 0.998 -4.396 -57.046 1.00 90.48 79 ALA A C 1
ATOM 601 O O . ALA A 1 79 ? 1.637 -5.302 -56.501 1.00 89.30 79 ALA A O 1
ATOM 603 N N . ALA A 1 80 ? 0.905 -3.167 -56.562 1.00 87.64 80 ALA A N 1
ATOM 604 C CA . ALA A 1 80 ? 1.598 -2.713 -55.371 1.00 87.96 80 ALA A CA 1
ATOM 605 C C . ALA A 1 80 ? 1.167 -3.451 -54.114 1.00 91.33 80 ALA A C 1
ATOM 606 O O . ALA A 1 80 ? 1.865 -3.384 -53.102 1.00 92.76 80 ALA A O 1
ATOM 608 N N . MET A 1 81 ? 0.043 -4.169 -54.177 1.00 84.29 81 MET A N 1
ATOM 609 C CA . MET A 1 81 ? -0.489 -4.901 -53.049 1.00 81.60 81 MET A CA 1
ATOM 610 C C . MET A 1 81 ? 0.189 -6.260 -52.802 1.00 85.95 81 MET A C 1
ATOM 611 O O . MET A 1 81 ? -0.146 -6.950 -51.844 1.00 85.48 81 MET A O 1
ATOM 616 N N . SER A 1 82 ? 1.183 -6.619 -53.614 1.00 84.18 82 SER A N 1
ATOM 617 C CA . SER A 1 82 ? 1.939 -7.863 -53.453 1.00 84.15 82 SER A CA 1
ATOM 618 C C . SER A 1 82 ? 2.793 -7.844 -52.179 1.00 84.40 82 SER A C 1
ATOM 619 O O . SER A 1 82 ? 2.935 -8.870 -51.519 1.00 84.13 82 SER A O 1
ATOM 622 N N . VAL A 1 83 ? 3.288 -6.643 -51.814 1.00 78.80 83 VAL A N 1
ATOM 623 C CA . VAL A 1 83 ? 4.100 -6.335 -50.625 1.00 76.76 83 VAL A CA 1
ATOM 624 C C . VAL A 1 83 ? 3.247 -6.109 -49.364 1.00 78.90 83 VAL A C 1
ATOM 625 O O . VAL A 1 83 ? 3.816 -6.023 -48.267 1.00 80.67 83 VAL A O 1
ATOM 629 N N . LEU A 1 84 ? 1.919 -5.965 -49.507 1.00 71.66 84 LEU A N 1
ATOM 630 C CA . LEU A 1 84 ? 1.016 -5.729 -48.366 1.00 69.80 84 LEU A CA 1
ATOM 631 C C . LEU A 1 84 ? 1.076 -6.871 -47.302 1.00 69.30 84 LEU A C 1
ATOM 632 O O . LEU A 1 84 ? 0.927 -8.026 -47.681 1.00 66.69 84 LEU A O 1
ATOM 637 N N . PRO A 1 85 ? 1.306 -6.600 -45.989 1.00 65.29 85 PRO A N 1
ATOM 638 C CA . PRO A 1 85 ? 1.337 -7.724 -45.015 1.00 65.38 85 PRO A CA 1
ATOM 639 C C . PRO A 1 85 ? -0.033 -8.421 -44.974 1.00 70.27 85 PRO A C 1
ATOM 640 O O . PRO A 1 85 ? -1.070 -7.787 -44.759 1.00 69.80 85 PRO A O 1
ATOM 644 N N . LYS A 1 86 ? -0.023 -9.703 -45.337 1.00 66.29 86 LYS A N 1
ATOM 645 C CA . LYS A 1 86 ? -1.204 -10.495 -45.537 1.00 65.20 86 LYS A CA 1
ATOM 646 C C . LYS A 1 86 ? -1.796 -11.153 -44.296 1.00 68.86 86 LYS A C 1
ATOM 647 O O . LYS A 1 86 ? -3.022 -11.217 -44.181 1.00 68.51 86 LYS A O 1
ATOM 653 N N . LYS A 1 87 ? -0.959 -11.643 -43.379 1.00 64.44 87 LYS A N 1
ATOM 654 C CA . LYS A 1 87 ? -1.427 -12.321 -42.189 1.00 62.56 87 LYS A CA 1
ATOM 655 C C . LYS A 1 87 ? -0.540 -11.873 -41.061 1.00 68.46 87 LYS A C 1
ATOM 656 O O . LYS A 1 87 ? 0.684 -12.085 -41.098 1.00 70.83 87 LYS A O 1
ATOM 662 N N . PHE A 1 88 ? -1.161 -11.176 -40.083 1.00 61.80 88 PHE A N 1
ATOM 663 C CA . PHE A 1 88 ? -0.504 -10.587 -38.928 1.00 59.82 88 PHE A CA 1
ATOM 664 C C . PHE A 1 88 ? -1.440 -10.527 -37.710 1.00 64.88 88 PHE A C 1
ATOM 665 O O . PHE A 1 88 ? -2.653 -10.402 -37.879 1.00 64.43 88 PHE A O 1
ATOM 673 N N . GLU A 1 89 ? -0.869 -10.625 -36.490 1.00 61.68 89 GLU A N 1
ATOM 674 C CA . GLU A 1 89 ? -1.623 -10.589 -35.238 1.00 60.84 89 GLU A CA 1
ATOM 675 C C . GLU A 1 89 ? -1.586 -9.189 -34.644 1.00 66.69 89 GLU A C 1
ATOM 676 O O . GLU A 1 89 ? -0.576 -8.497 -34.784 1.00 67.88 89 GLU A O 1
ATOM 682 N N . VAL A 1 90 ? -2.682 -8.745 -34.009 1.00 63.45 90 VAL A N 1
ATOM 683 C CA . VAL A 1 90 ? -2.754 -7.408 -33.400 1.00 63.68 90 VAL A CA 1
ATOM 684 C C . VAL A 1 90 ? -3.299 -7.467 -31.981 1.00 71.80 90 VAL A C 1
ATOM 685 O O . VAL A 1 90 ? -4.063 -8.367 -31.643 1.00 71.74 90 VAL A O 1
ATOM 689 N N . ASN A 1 91 ? -2.930 -6.506 -31.157 1.00 71.09 91 ASN A N 1
ATOM 690 C CA . ASN A 1 91 ? -3.466 -6.514 -29.826 1.00 73.19 91 ASN A CA 1
ATOM 691 C C . ASN A 1 91 ? -4.895 -6.048 -29.865 1.00 80.21 91 ASN A C 1
ATOM 692 O O . ASN A 1 91 ? -5.201 -4.984 -30.419 1.00 79.17 91 ASN A O 1
ATOM 697 N N . ALA A 1 92 ? -5.777 -6.922 -29.359 1.00 79.49 92 ALA A N 1
ATOM 698 C CA . ALA A 1 92 ? -7.214 -6.692 -29.293 1.00 80.21 92 ALA A CA 1
ATOM 699 C C . ALA A 1 92 ? -7.523 -5.901 -28.067 1.00 85.80 92 ALA A C 1
ATOM 700 O O . ALA A 1 92 ? -8.087 -6.425 -27.112 1.00 86.70 92 ALA A O 1
ATOM 702 N N . THR A 1 93 ? -7.088 -4.650 -28.063 1.00 83.96 93 THR A N 1
ATOM 703 C CA . THR A 1 93 ? -7.375 -3.702 -27.002 1.00 85.03 93 THR A CA 1
ATOM 704 C C . THR A 1 93 ? -8.366 -2.726 -27.596 1.00 90.08 93 THR A C 1
ATOM 705 O O . THR A 1 93 ? -8.073 -2.037 -28.583 1.00 90.86 93 THR A O 1
ATOM 709 N N . VAL A 1 94 ? -9.594 -2.773 -27.052 1.00 86.36 94 VAL A N 1
ATOM 710 C CA . VAL A 1 94 ? -10.733 -2.002 -27.541 1.00 86.15 94 VAL A CA 1
ATOM 711 C C . VAL A 1 94 ? -11.429 -1.213 -26.459 1.00 90.62 94 VAL A C 1
ATOM 712 O O . VAL A 1 94 ? -11.274 -1.538 -25.282 1.00 91.05 94 VAL A O 1
ATOM 716 N N . ALA A 1 95 ? -12.257 -0.217 -26.870 1.00 88.71 95 ALA A N 1
ATOM 717 C CA . ALA A 1 95 ? -13.108 0.584 -25.990 1.00 90.71 95 ALA A CA 1
ATOM 718 C C . ALA A 1 95 ? -13.896 -0.451 -25.202 1.00 95.52 95 ALA A C 1
ATOM 719 O O . ALA A 1 95 ? -14.334 -1.462 -25.779 1.00 96.09 95 ALA A O 1
ATOM 721 N N . LEU A 1 96 ? -14.019 -0.260 -23.903 1.00 91.97 96 LEU A N 1
ATOM 722 C CA . LEU A 1 96 ? -14.634 -1.287 -23.080 1.00 93.64 96 LEU A CA 1
ATOM 723 C C . LEU A 1 96 ? -15.965 -1.858 -23.464 1.00 99.27 96 LEU A C 1
ATOM 724 O O . LEU A 1 96 ? -16.167 -3.055 -23.256 1.00 100.29 96 LEU A O 1
ATOM 729 N N . ASP A 1 97 ? -16.838 -1.053 -24.108 1.00 95.15 97 ASP A N 1
ATOM 730 C CA . ASP A 1 97 ? -18.162 -1.489 -24.571 1.00 94.58 97 ASP A CA 1
ATOM 731 C C . ASP A 1 97 ? -18.009 -2.487 -25.694 1.00 93.26 97 ASP A C 1
ATOM 732 O O . ASP A 1 97 ? -18.900 -3.316 -25.894 1.00 94.73 97 ASP A O 1
ATOM 737 N N . GLU A 1 98 ? -16.885 -2.426 -26.416 1.00 83.84 98 GLU A N 1
ATOM 738 C CA . GLU A 1 98 ? -16.654 -3.343 -27.517 1.00 81.04 98 GLU A CA 1
ATOM 739 C C . GLU A 1 98 ? -16.375 -4.795 -27.110 1.00 79.14 98 GLU A C 1
ATOM 740 O O . GLU A 1 98 ? -16.635 -5.704 -27.900 1.00 77.39 98 GLU A O 1
ATOM 746 N N . TYR A 1 99 ? -15.884 -5.026 -25.890 1.00 72.57 99 TYR A N 1
ATOM 747 C CA . TYR A 1 99 ? -15.553 -6.372 -25.425 1.00 71.24 99 TYR A CA 1
ATOM 748 C C . TYR A 1 99 ? -16.695 -7.382 -25.523 1.00 73.90 99 TYR A C 1
ATOM 749 O O . TYR A 1 99 ? -16.462 -8.554 -25.845 1.00 68.95 99 TYR A O 1
ATOM 758 N N . SER A 1 100 ? -17.930 -6.904 -25.227 1.00 73.54 100 SER A N 1
ATOM 759 C CA . SER A 1 100 ? -19.175 -7.680 -25.329 1.00 74.12 100 SER A CA 1
ATOM 760 C C . SER A 1 100 ? -19.398 -8.067 -26.801 1.00 78.07 100 SER A C 1
ATOM 761 O O . SER A 1 100 ? -19.664 -9.234 -27.144 1.00 79.14 100 SER A O 1
ATOM 764 N N . LYS A 1 101 ? -19.211 -7.088 -27.686 1.00 72.50 101 LYS A N 1
ATOM 765 C CA . LYS A 1 101 ? -19.375 -7.253 -29.140 1.00 70.42 101 LYS A CA 1
ATOM 766 C C . LYS A 1 101 ? -18.237 -8.045 -29.818 1.00 69.63 101 LYS A C 1
ATOM 767 O O . LYS A 1 101 ? -18.195 -8.055 -31.031 1.00 68.59 101 LYS A O 1
ATOM 773 N N . LEU A 1 102 ? -17.348 -8.717 -29.059 1.00 65.43 102 LEU A N 1
ATOM 774 C CA . LEU A 1 102 ? -16.205 -9.467 -29.580 1.00 64.16 102 LEU A CA 1
ATOM 775 C C . LEU A 1 102 ? -16.365 -10.963 -29.378 1.00 73.54 102 LEU A C 1
ATOM 776 O O . LEU A 1 102 ? -15.924 -11.516 -28.373 1.00 74.37 102 LEU A O 1
ATOM 781 N N . GLU A 1 103 ? -17.034 -11.616 -30.319 1.00 74.15 103 GLU A N 1
ATOM 782 C CA . GLU A 1 103 ? -17.261 -13.050 -30.226 1.00 76.54 103 GLU A CA 1
ATOM 783 C C . GLU A 1 103 ? -15.932 -13.786 -30.354 1.00 82.77 103 GLU A C 1
ATOM 784 O O . GLU A 1 103 ? -15.181 -13.571 -31.300 1.00 84.14 103 GLU A O 1
ATOM 790 N N . PHE A 1 104 ? -15.632 -14.632 -29.392 1.00 79.19 104 PHE A N 1
ATOM 791 C CA . PHE A 1 104 ? -14.392 -15.382 -29.402 1.00 77.14 104 PHE A CA 1
ATOM 792 C C . PHE A 1 104 ? -14.386 -16.460 -30.479 1.00 79.15 104 PHE A C 1
ATOM 793 O O . PHE A 1 104 ? -15.416 -17.069 -30.738 1.00 80.07 104 PHE A O 1
ATOM 801 N N . ASP A 1 105 ? -13.226 -16.661 -31.108 1.00 73.97 105 ASP A N 1
ATOM 802 C CA . ASP A 1 105 ? -12.937 -17.692 -32.103 1.00 72.91 105 ASP A CA 1
ATOM 803 C C . ASP A 1 105 ? -13.866 -17.723 -33.333 1.00 75.56 105 ASP A C 1
ATOM 804 O O . ASP A 1 105 ? -13.926 -18.733 -34.026 1.00 76.35 105 ASP A O 1
ATOM 809 N N . LYS A 1 106 ? -14.547 -16.618 -33.638 1.00 70.15 106 LYS A N 1
ATOM 810 C CA . LYS A 1 106 ? -15.460 -16.610 -34.781 1.00 68.06 106 LYS A CA 1
ATOM 811 C C . LYS A 1 106 ? -14.867 -15.766 -35.850 1.00 72.35 106 LYS A C 1
ATOM 812 O O . LYS A 1 106 ? -14.710 -14.559 -35.684 1.00 72.85 106 LYS A O 1
ATOM 818 N N . LEU A 1 107 ? -14.469 -16.419 -36.942 1.00 68.76 107 LEU A N 1
ATOM 819 C CA . LEU A 1 107 ? -13.862 -15.773 -38.097 1.00 65.86 107 LEU A CA 1
ATOM 820 C C . LEU A 1 107 ? -14.881 -14.879 -38.773 1.00 70.73 107 LEU A C 1
ATOM 821 O O . LEU A 1 107 ? -15.852 -15.362 -39.389 1.00 70.16 107 LEU A O 1
ATOM 826 N N . THR A 1 108 ? -14.710 -13.565 -38.553 1.00 67.88 108 THR A N 1
ATOM 827 C CA . THR A 1 108 ? -15.615 -12.566 -39.114 1.00 67.65 108 THR A CA 1
ATOM 828 C C . THR A 1 108 ? -14.907 -11.707 -40.173 1.00 72.99 108 THR A C 1
ATOM 829 O O . THR A 1 108 ? -13.734 -11.319 -40.000 1.00 70.20 108 THR A O 1
ATOM 833 N N . VAL A 1 109 ? -15.629 -11.377 -41.258 1.00 71.33 109 VAL A N 1
ATOM 834 C CA . VAL A 1 109 ? -15.054 -10.438 -42.201 1.00 71.29 109 VAL A CA 1
ATOM 835 C C . VAL A 1 109 ? -15.409 -9.092 -41.655 1.00 76.37 109 VAL A C 1
ATOM 836 O O . VAL A 1 109 ? -16.479 -8.910 -41.067 1.00 76.88 109 VAL A O 1
ATOM 840 N N . CYS A 1 110 ? -14.470 -8.179 -41.733 1.00 72.62 110 CYS A N 1
ATOM 841 C CA . CYS A 1 110 ? -14.670 -6.838 -41.233 1.00 71.88 110 CYS A CA 1
ATOM 842 C C . CYS A 1 110 ? -14.876 -5.967 -42.457 1.00 72.34 110 CYS A C 1
ATOM 843 O O . CYS A 1 110 ? -14.603 -6.418 -43.592 1.00 70.85 110 CYS A O 1
ATOM 846 N N . GLU A 1 111 ? -15.474 -4.791 -42.253 1.00 67.93 111 GLU A N 1
ATOM 847 C CA . GLU A 1 111 ? -15.804 -3.855 -43.320 1.00 67.84 111 GLU A CA 1
ATOM 848 C C . GLU A 1 111 ? -15.069 -2.579 -43.051 1.00 70.85 111 GLU A C 1
ATOM 849 O O . GLU A 1 111 ? -15.231 -2.009 -41.977 1.00 72.28 111 GLU A O 1
ATOM 855 N N . VAL A 1 112 ? -14.244 -2.137 -44.007 1.00 65.01 112 VAL A N 1
ATOM 856 C CA . VAL A 1 112 ? -13.410 -0.930 -43.915 1.00 63.35 112 VAL A CA 1
ATOM 857 C C . VAL A 1 112 ? -14.236 0.335 -44.125 1.00 68.05 112 VAL A C 1
ATOM 858 O O . VAL A 1 112 ? -14.831 0.516 -45.186 1.00 68.75 112 VAL A O 1
ATOM 862 N N . LYS A 1 113 ? -14.251 1.228 -43.132 1.00 66.52 113 LYS A N 1
ATOM 863 C CA . LYS A 1 113 ? -15.002 2.488 -43.244 1.00 67.23 113 LYS A CA 1
ATOM 864 C C . LYS A 1 113 ? -14.080 3.642 -43.650 1.00 72.68 113 LYS A C 1
ATOM 865 O O . LYS A 1 113 ? -14.556 4.613 -44.251 1.00 74.95 113 LYS A O 1
ATOM 871 N N . THR A 1 114 ? -12.777 3.523 -43.332 1.00 65.84 114 THR A N 1
ATOM 872 C CA . THR A 1 114 ? -11.721 4.461 -43.710 1.00 64.27 114 THR A CA 1
ATOM 873 C C . THR A 1 114 ? -10.382 3.713 -43.746 1.00 66.67 114 THR A C 1
ATOM 874 O O . THR A 1 114 ? -10.153 2.844 -42.902 1.00 66.68 114 THR A O 1
ATOM 878 N N . VAL A 1 115 ? -9.490 4.090 -44.699 1.00 62.36 115 VAL A N 1
ATOM 879 C CA . VAL A 1 115 ? -8.145 3.550 -44.940 1.00 60.78 115 VAL A CA 1
ATOM 880 C C . VAL A 1 115 ? -7.236 4.736 -44.896 1.00 67.40 115 VAL A C 1
ATOM 881 O O . VAL A 1 115 ? -7.361 5.657 -45.714 1.00 67.69 115 VAL A O 1
ATOM 885 N N . TYR A 1 116 ? -6.288 4.702 -43.961 1.00 65.56 116 TYR A N 1
ATOM 886 C CA . TYR A 1 116 ? -5.333 5.780 -43.821 1.00 66.46 116 TYR A CA 1
ATOM 887 C C . TYR A 1 116 ? -3.947 5.288 -44.251 1.00 74.73 116 TYR A C 1
ATOM 888 O O . TYR A 1 116 ? -3.546 4.165 -43.925 1.00 74.52 116 TYR A O 1
ATOM 897 N N . LEU A 1 117 ? -3.235 6.149 -45.026 1.00 72.45 117 LEU A N 1
ATOM 898 C CA . LEU A 1 117 ? -1.872 5.917 -45.455 1.00 72.74 117 LEU A CA 1
ATOM 899 C C . LEU A 1 117 ? -0.999 7.048 -44.946 1.00 80.03 117 LEU A C 1
ATOM 900 O O . LEU A 1 117 ? -1.403 8.229 -44.979 1.00 80.85 117 LEU A O 1
ATOM 905 N N . THR A 1 118 ? 0.182 6.681 -44.425 1.00 75.47 118 THR A N 1
ATOM 906 C CA . THR A 1 118 ? 1.169 7.628 -43.928 1.00 73.72 118 THR A CA 1
ATOM 907 C C . THR A 1 118 ? 2.476 7.203 -44.557 1.00 76.86 118 THR A C 1
ATOM 908 O O . THR A 1 118 ? 2.852 6.020 -44.487 1.00 76.35 118 THR A O 1
ATOM 912 N N . THR A 1 119 ? 3.157 8.159 -45.218 1.00 72.98 119 THR A N 1
ATOM 913 C CA . THR A 1 119 ? 4.459 7.878 -45.841 1.00 72.60 119 THR A CA 1
ATOM 914 C C . THR A 1 119 ? 5.529 8.234 -44.828 1.00 75.48 119 THR A C 1
ATOM 915 O O . THR A 1 119 ? 5.313 9.161 -44.050 1.00 72.78 119 THR A O 1
ATOM 919 N N . MET A 1 120 ? 6.654 7.482 -44.814 1.00 73.77 120 MET A N 1
ATOM 920 C CA . MET A 1 120 ? 7.788 7.660 -43.898 1.00 74.39 120 MET A CA 1
ATOM 921 C C . MET A 1 120 ? 9.103 7.429 -44.625 1.00 80.12 120 MET A C 1
ATOM 922 O O . MET A 1 120 ? 9.099 6.916 -45.738 1.00 79.00 120 MET A O 1
ATOM 927 N N . LYS A 1 121 ? 10.221 7.817 -44.001 1.00 79.60 121 LYS A N 1
ATOM 928 C CA . LYS A 1 121 ? 11.553 7.580 -44.525 1.00 82.31 121 LYS A CA 1
ATOM 929 C C . LYS A 1 121 ? 11.873 6.149 -44.218 1.00 91.75 121 LYS A C 1
ATOM 930 O O . LYS A 1 121 ? 11.728 5.769 -43.050 1.00 91.60 121 LYS A O 1
ATOM 936 N N . PRO A 1 122 ? 12.357 5.337 -45.170 1.00 92.08 122 PRO A N 1
ATOM 937 C CA . PRO A 1 122 ? 12.700 3.962 -44.803 1.00 94.30 122 PRO A CA 1
ATOM 938 C C . PRO A 1 122 ? 13.865 3.919 -43.799 1.00 108.22 122 PRO A C 1
ATOM 939 O O . PRO A 1 122 ? 14.847 4.663 -43.955 1.00 109.47 122 PRO A O 1
ATOM 943 N N . TYR A 1 123 ? 13.688 3.128 -42.703 1.00 110.12 123 TYR A N 1
ATOM 944 C CA . TYR A 1 123 ? 14.651 2.828 -41.616 1.00 112.49 123 TYR A CA 1
ATOM 945 C C . TYR A 1 123 ? 16.031 2.446 -42.236 1.00 119.45 123 TYR A C 1
ATOM 946 O O . TYR A 1 123 ? 17.085 2.971 -41.850 1.00 119.16 123 TYR A O 1
ATOM 955 N N . GLY A 1 124 ? 15.948 1.570 -43.246 1.00 117.22 124 GLY A N 1
ATOM 956 C CA . GLY A 1 124 ? 17.007 1.002 -44.064 1.00 136.16 124 GLY A CA 1
ATOM 957 C C . GLY A 1 124 ? 16.351 0.099 -45.085 1.00 147.79 124 GLY A C 1
ATOM 958 O O . GLY A 1 124 ? 15.120 0.062 -45.176 1.00 98.52 124 GLY A O 1
ATOM 959 N N . LYS A 1 138 ? 31.512 10.115 -21.836 1.00 122.82 138 LYS A N 1
ATOM 960 C CA . LYS A 1 138 ? 30.903 10.755 -23.006 1.00 121.26 138 LYS A CA 1
ATOM 961 C C . LYS A 1 138 ? 29.397 10.479 -23.082 1.00 122.82 138 LYS A C 1
ATOM 962 O O . LYS A 1 138 ? 28.993 9.655 -23.917 1.00 124.09 138 LYS A O 1
ATOM 968 N N . LYS A 1 139 ? 28.545 11.157 -22.213 1.00 115.44 139 LYS A N 1
ATOM 969 C CA . LYS A 1 139 ? 27.075 10.916 -22.151 1.00 113.15 139 LYS A CA 1
ATOM 970 C C . LYS A 1 139 ? 26.184 11.711 -21.139 1.00 112.64 139 LYS A C 1
ATOM 971 O O . LYS A 1 139 ? 25.653 11.102 -20.202 1.00 111.58 139 LYS A O 1
ATOM 977 N N . THR A 1 140 ? 25.926 13.000 -21.338 1.00 106.73 140 THR A N 1
ATOM 978 C CA . THR A 1 140 ? 24.969 13.716 -20.448 1.00 104.32 140 THR A CA 1
ATOM 979 C C . THR A 1 140 ? 23.975 14.456 -21.282 1.00 104.93 140 THR A C 1
ATOM 980 O O . THR A 1 140 ? 24.154 14.491 -22.490 1.00 106.40 140 THR A O 1
ATOM 984 N N . HIS A 1 141 ? 22.982 15.114 -20.685 1.00 95.47 141 HIS A N 1
ATOM 985 C CA . HIS A 1 141 ? 22.052 15.898 -21.489 1.00 92.07 141 HIS A CA 1
ATOM 986 C C . HIS A 1 141 ? 21.361 15.153 -22.617 1.00 86.61 141 HIS A C 1
ATOM 987 O O . HIS A 1 141 ? 21.960 14.448 -23.423 1.00 85.63 141 HIS A O 1
ATOM 994 N N . ASP A 1 142 ? 20.118 15.408 -22.717 1.00 77.83 142 ASP A N 1
ATOM 995 C CA . ASP A 1 142 ? 19.248 14.860 -23.725 1.00 76.20 142 ASP A CA 1
ATOM 996 C C . ASP A 1 142 ? 18.725 15.988 -24.626 1.00 75.35 142 ASP A C 1
ATOM 997 O O . ASP A 1 142 ? 18.236 16.991 -24.107 1.00 75.93 142 ASP A O 1
ATOM 1002 N N . LEU A 1 143 ? 18.802 15.843 -25.955 1.00 66.15 143 LEU A N 1
ATOM 1003 C CA . LEU A 1 143 ? 18.285 16.878 -26.857 1.00 64.87 143 LEU A CA 1
ATOM 1004 C C . LEU A 1 143 ? 16.842 16.547 -27.092 1.00 70.87 143 LEU A C 1
ATOM 1005 O O . LEU A 1 143 ? 16.576 15.521 -27.685 1.00 73.64 143 LEU A O 1
ATOM 1010 N N . ILE A 1 144 ? 15.914 17.365 -26.629 1.00 65.88 144 ILE A N 1
ATOM 1011 C CA . ILE A 1 144 ? 14.499 17.094 -26.786 1.00 65.40 144 ILE A CA 1
ATOM 1012 C C . ILE A 1 144 ? 13.891 18.169 -27.625 1.00 72.65 144 ILE A C 1
ATOM 1013 O O . ILE A 1 144 ? 14.287 19.317 -27.482 1.00 75.21 144 ILE A O 1
ATOM 1018 N N . ALA A 1 145 ? 12.960 17.813 -28.535 1.00 68.48 145 ALA A N 1
ATOM 1019 C CA . ALA A 1 145 ? 12.276 18.780 -29.390 1.00 67.42 145 ALA A CA 1
ATOM 1020 C C . ALA A 1 145 ? 10.830 18.924 -28.932 1.00 71.96 145 ALA A C 1
ATOM 1021 O O . ALA A 1 145 ? 10.114 17.942 -28.843 1.00 72.38 145 ALA A O 1
ATOM 1023 N N . LEU A 1 146 ? 10.418 20.151 -28.617 1.00 67.61 146 LEU A N 1
ATOM 1024 C CA . LEU A 1 146 ? 9.075 20.504 -28.184 1.00 65.58 146 LEU A CA 1
ATOM 1025 C C . LEU A 1 146 ? 8.277 20.960 -29.410 1.00 69.10 146 LEU A C 1
ATOM 1026 O O . LEU A 1 146 ? 8.395 22.099 -29.847 1.00 68.56 146 LEU A O 1
ATOM 1031 N N . CYS A 1 147 ? 7.481 20.064 -29.974 1.00 66.60 147 CYS A N 1
ATOM 1032 C CA . CYS A 1 147 ? 6.650 20.360 -31.142 1.00 66.60 147 CYS A CA 1
ATOM 1033 C C . CYS A 1 147 ? 5.392 21.077 -30.742 1.00 72.37 147 CYS A C 1
ATOM 1034 O O . CYS A 1 147 ? 4.609 20.552 -29.944 1.00 75.36 147 CYS A O 1
ATOM 1037 N N . ASP A 1 148 ? 5.214 22.292 -31.265 1.00 66.94 148 ASP A N 1
ATOM 1038 C CA . ASP A 1 148 ? 4.096 23.184 -30.953 1.00 66.20 148 ASP A CA 1
ATOM 1039 C C . ASP A 1 148 ? 3.034 23.122 -32.001 1.00 67.89 148 ASP A C 1
ATOM 1040 O O . ASP A 1 148 ? 3.332 23.230 -33.177 1.00 67.79 148 ASP A O 1
ATOM 1045 N N . PHE A 1 149 ? 1.804 22.957 -31.586 1.00 65.46 149 PHE A N 1
ATOM 1046 C CA . PHE A 1 149 ? 0.640 22.768 -32.463 1.00 66.07 149 PHE A CA 1
ATOM 1047 C C . PHE A 1 149 ? -0.552 23.576 -31.995 1.00 74.46 149 PHE A C 1
ATOM 1048 O O . PHE A 1 149 ? -0.614 23.938 -30.806 1.00 77.10 149 PHE A O 1
ATOM 1056 N N . MET A 1 150 ? -1.541 23.769 -32.881 1.00 70.87 150 MET A N 1
ATOM 1057 C CA . MET A 1 150 ? -2.749 24.500 -32.536 1.00 72.71 150 MET A CA 1
ATOM 1058 C C . MET A 1 150 ? -3.967 23.707 -32.984 1.00 80.35 150 MET A C 1
ATOM 1059 O O . MET A 1 150 ? -4.071 23.345 -34.156 1.00 79.09 150 MET A O 1
ATOM 1064 N N . ASP A 1 151 ? -4.864 23.379 -32.046 1.00 82.59 151 ASP A N 1
ATOM 1065 C CA . ASP A 1 151 ? -6.085 22.612 -32.358 1.00 85.25 151 ASP A CA 1
ATOM 1066 C C . ASP A 1 151 ? -7.065 23.652 -32.856 1.00 94.74 151 ASP A C 1
ATOM 1067 O O . ASP A 1 151 ? -7.642 24.383 -32.049 1.00 96.37 151 ASP A O 1
ATOM 1072 N N . LEU A 1 152 ? -7.180 23.778 -34.188 1.00 92.78 152 LEU A N 1
ATOM 1073 C CA . LEU A 1 152 ? -8.017 24.797 -34.830 1.00 95.10 152 LEU A CA 1
ATOM 1074 C C . LEU A 1 152 ? -9.509 24.679 -34.543 1.00 105.32 152 LEU A C 1
ATOM 1075 O O . LEU A 1 152 ? -10.223 25.685 -34.614 1.00 107.31 152 LEU A O 1
ATOM 1080 N N . GLU A 1 153 ? -9.971 23.470 -34.153 1.00 103.84 153 GLU A N 1
ATOM 1081 C CA . GLU A 1 153 ? -11.361 23.191 -33.766 1.00 105.22 153 GLU A CA 1
ATOM 1082 C C . GLU A 1 153 ? -11.622 23.889 -32.415 1.00 109.68 153 GLU A C 1
ATOM 1083 O O . GLU A 1 153 ? -12.658 24.538 -32.247 1.00 111.24 153 GLU A O 1
ATOM 1089 N N . LYS A 1 154 ? -10.646 23.806 -31.485 1.00 103.51 154 LYS A N 1
ATOM 1090 C CA . LYS A 1 154 ? -10.783 24.350 -30.141 1.00 103.02 154 LYS A CA 1
ATOM 1091 C C . LYS A 1 154 ? -9.993 25.638 -29.848 1.00 105.44 154 LYS A C 1
ATOM 1092 O O . LYS A 1 154 ? -10.255 26.269 -28.822 1.00 105.83 154 LYS A O 1
ATOM 1098 N N . ASN A 1 155 ? -9.049 26.030 -30.734 1.00 100.81 155 ASN A N 1
ATOM 1099 C CA . ASN A 1 155 ? -8.144 27.200 -30.620 1.00 100.78 155 ASN A CA 1
ATOM 1100 C C . ASN A 1 155 ? -7.290 27.169 -29.345 1.00 102.98 155 ASN A C 1
ATOM 1101 O O . ASN A 1 155 ? -7.001 28.208 -28.719 1.00 103.71 155 ASN A O 1
ATOM 1106 N N . THR A 1 156 ? -6.882 25.952 -28.970 1.00 94.85 156 THR A N 1
ATOM 1107 C CA . THR A 1 156 ? -6.092 25.687 -27.781 1.00 91.43 156 THR A CA 1
ATOM 1108 C C . THR A 1 156 ? -4.780 25.038 -28.178 1.00 88.48 156 THR A C 1
ATOM 1109 O O . THR A 1 156 ? -4.778 24.030 -28.880 1.00 87.42 156 THR A O 1
ATOM 1113 N N . PRO A 1 157 ? -3.640 25.610 -27.759 1.00 82.46 157 PRO A N 1
ATOM 1114 C CA . PRO A 1 157 ? -2.342 25.016 -28.119 1.00 81.06 157 PRO A CA 1
ATOM 1115 C C . PRO A 1 157 ? -2.086 23.633 -27.516 1.00 85.64 157 PRO A C 1
ATOM 1116 O O . PRO A 1 157 ? -2.800 23.206 -26.607 1.00 86.57 157 PRO A O 1
ATOM 1120 N N . VAL A 1 158 ? -1.060 22.936 -28.041 1.00 80.19 158 VAL A N 1
ATOM 1121 C CA . VAL A 1 158 ? -0.634 21.611 -27.585 1.00 78.16 158 VAL A CA 1
ATOM 1122 C C . VAL A 1 158 ? 0.835 21.410 -27.968 1.00 79.11 158 VAL A C 1
ATOM 1123 O O . VAL A 1 158 ? 1.209 21.712 -29.083 1.00 80.07 158 VAL A O 1
ATOM 1127 N N . THR A 1 159 ? 1.665 20.993 -27.017 1.00 73.13 159 THR A N 1
ATOM 1128 C CA . THR A 1 159 ? 3.100 20.787 -27.185 1.00 71.05 159 THR A CA 1
ATOM 1129 C C . THR A 1 159 ? 3.429 19.328 -26.878 1.00 71.84 159 THR A C 1
ATOM 1130 O O . THR A 1 159 ? 3.243 18.860 -25.747 1.00 72.68 159 THR A O 1
ATOM 1134 N N . ILE A 1 160 ? 3.919 18.618 -27.895 1.00 63.34 160 ILE A N 1
ATOM 1135 C CA . ILE A 1 160 ? 4.282 17.211 -27.779 1.00 61.31 160 ILE A CA 1
ATOM 1136 C C . ILE A 1 160 ? 5.817 17.115 -27.784 1.00 62.00 160 ILE A C 1
ATOM 1137 O O . ILE A 1 160 ? 6.432 17.575 -28.735 1.00 61.16 160 ILE A O 1
ATOM 1142 N N . PRO A 1 161 ? 6.443 16.589 -26.706 1.00 56.67 161 PRO A N 1
ATOM 1143 C CA . PRO A 1 161 ? 7.915 16.520 -26.681 1.00 56.02 161 PRO A CA 1
ATOM 1144 C C . PRO A 1 161 ? 8.438 15.240 -27.313 1.00 62.07 161 PRO A C 1
ATOM 1145 O O . PRO A 1 161 ? 7.954 14.155 -26.993 1.00 62.04 161 PRO A O 1
ATOM 1149 N N . ALA A 1 162 ? 9.433 15.369 -28.183 1.00 61.40 162 ALA A N 1
ATOM 1150 C CA . ALA A 1 162 ? 10.099 14.289 -28.906 1.00 61.78 162 ALA A CA 1
ATOM 1151 C C . ALA A 1 162 ? 11.560 14.224 -28.454 1.00 73.97 162 ALA A C 1
ATOM 1152 O O . ALA A 1 162 ? 12.235 15.247 -28.458 1.00 75.37 162 ALA A O 1
ATOM 1154 N N . PHE A 1 163 ? 12.035 13.042 -28.005 1.00 73.88 163 PHE A N 1
ATOM 1155 C CA . PHE A 1 163 ? 13.431 12.844 -27.615 1.00 74.03 163 PHE A CA 1
ATOM 1156 C C . PHE A 1 163 ? 14.229 12.598 -28.885 1.00 76.77 163 PHE A C 1
ATOM 1157 O O . PHE A 1 163 ? 13.888 11.684 -29.628 1.00 77.35 163 PHE A O 1
ATOM 1165 N N . ILE A 1 164 ? 15.326 13.331 -29.097 1.00 71.98 164 ILE A N 1
ATOM 1166 C CA . ILE A 1 164 ? 16.167 13.183 -30.288 1.00 70.47 164 ILE A CA 1
ATOM 1167 C C . ILE A 1 164 ? 17.461 12.409 -30.047 1.00 78.08 164 ILE A C 1
ATOM 1168 O O . ILE A 1 164 ? 17.551 11.257 -30.479 1.00 78.55 164 ILE A O 1
ATOM 1173 N N . LYS A 1 165 ? 18.462 13.044 -29.417 1.00 75.19 165 LYS A N 1
ATOM 1174 C CA . LYS A 1 165 ? 19.764 12.423 -29.170 1.00 75.55 165 LYS A CA 1
ATOM 1175 C C . LYS A 1 165 ? 20.202 12.683 -27.754 1.00 80.98 165 LYS A C 1
ATOM 1176 O O . LYS A 1 165 ? 19.576 13.469 -27.061 1.00 80.95 165 LYS A O 1
ATOM 1182 N N . SER A 1 166 ? 21.292 12.046 -27.335 1.00 78.76 166 SER A N 1
ATOM 1183 C CA . SER A 1 166 ? 21.906 12.244 -26.041 1.00 79.54 166 SER A CA 1
ATOM 1184 C C . SER A 1 166 ? 23.325 12.685 -26.352 1.00 89.76 166 SER A C 1
ATOM 1185 O O . SER A 1 166 ? 24.055 11.987 -27.079 1.00 89.86 166 SER A O 1
ATOM 1188 N N . VAL A 1 167 ? 23.688 13.901 -25.868 1.00 90.08 167 VAL A N 1
ATOM 1189 C CA . VAL A 1 167 ? 24.989 14.570 -26.137 1.00 91.10 167 VAL A CA 1
ATOM 1190 C C . VAL A 1 167 ? 25.844 14.705 -24.926 1.00 97.29 167 VAL A C 1
ATOM 1191 O O . VAL A 1 167 ? 25.300 14.698 -23.848 1.00 95.43 167 VAL A O 1
ATOM 1195 N N . SER A 1 168 ? 27.157 14.924 -25.090 1.00 98.91 168 SER A N 1
ATOM 1196 C CA . SER A 1 168 ? 28.065 15.143 -23.959 1.00 101.36 168 SER A CA 1
ATOM 1197 C C . SER A 1 168 ? 28.633 16.513 -23.908 1.00 107.03 168 SER A C 1
ATOM 1198 O O . SER A 1 168 ? 29.185 16.993 -24.896 1.00 104.65 168 SER A O 1
ATOM 1201 N N . ILE A 1 169 ? 28.520 17.137 -22.745 1.00 107.73 169 ILE A N 1
ATOM 1202 C CA . ILE A 1 169 ? 29.005 18.489 -22.552 1.00 109.37 169 ILE A CA 1
ATOM 1203 C C . ILE A 1 169 ? 30.158 18.519 -21.561 1.00 121.54 169 ILE A C 1
ATOM 1204 O O . ILE A 1 169 ? 29.999 18.085 -20.417 1.00 120.90 169 ILE A O 1
ATOM 1209 N N . LYS A 1 170 ? 31.316 19.034 -22.014 1.00 125.15 170 LYS A N 1
ATOM 1210 C CA . LYS A 1 170 ? 32.557 19.170 -21.238 1.00 128.77 170 LYS A CA 1
ATOM 1211 C C . LYS A 1 170 ? 32.594 20.516 -20.467 1.00 135.46 170 LYS A C 1
ATOM 1212 O O . LYS A 1 170 ? 32.744 21.590 -21.072 1.00 134.11 170 LYS A O 1
ATOM 1218 N N . GLU A 1 171 ? 32.441 20.414 -19.114 1.00 134.56 171 GLU A N 1
ATOM 1219 C CA . GLU A 1 171 ? 32.387 21.460 -18.068 1.00 181.88 171 GLU A CA 1
ATOM 1220 C C . GLU A 1 171 ? 32.636 22.900 -18.524 1.00 201.07 171 GLU A C 1
ATOM 1221 O O . GLU A 1 171 ? 31.752 23.739 -18.405 1.00 154.27 171 GLU A O 1
ATOM 1227 N N . GLN A 1 187 ? 16.937 22.332 -38.309 1.00 125.41 187 GLN A N 1
ATOM 1228 C CA . GLN A 1 187 ? 16.494 22.688 -36.956 1.00 125.17 187 GLN A CA 1
ATOM 1229 C C . GLN A 1 187 ? 15.708 24.015 -36.918 1.00 129.33 187 GLN A C 1
ATOM 1230 O O . GLN A 1 187 ? 14.597 24.050 -36.358 1.00 128.42 187 GLN A O 1
ATOM 1236 N N . ALA A 1 188 ? 16.293 25.103 -37.526 1.00 125.50 188 ALA A N 1
ATOM 1237 C CA . ALA A 1 188 ? 15.710 26.455 -37.650 1.00 124.40 188 ALA A CA 1
ATOM 1238 C C . ALA A 1 188 ? 14.194 26.287 -37.967 1.00 125.52 188 ALA A C 1
ATOM 1239 O O . ALA A 1 188 ? 13.322 26.684 -37.170 1.00 123.64 188 ALA A O 1
ATOM 1241 N N . LEU A 1 189 ? 13.928 25.547 -39.083 1.00 119.96 189 LEU A N 1
ATOM 1242 C CA . LEU A 1 189 ? 12.629 25.097 -39.562 1.00 118.15 189 LEU A CA 1
ATOM 1243 C C . LEU A 1 189 ? 12.714 23.591 -39.877 1.00 116.26 189 LEU A C 1
ATOM 1244 O O . LEU A 1 189 ? 13.622 23.141 -40.582 1.00 113.82 189 LEU A O 1
ATOM 1249 N N . THR A 1 190 ? 11.799 22.825 -39.253 1.00 109.70 190 THR A N 1
ATOM 1250 C CA . THR A 1 190 ? 11.575 21.375 -39.367 1.00 106.72 190 THR A CA 1
ATOM 1251 C C . THR A 1 190 ? 10.076 21.224 -39.549 1.00 104.36 190 THR A C 1
ATOM 1252 O O . THR A 1 190 ? 9.341 22.196 -39.375 1.00 104.21 190 THR A O 1
ATOM 1256 N N . GLN A 1 191 ? 9.615 20.017 -39.875 1.00 96.64 191 GLN A N 1
ATOM 1257 C CA . GLN A 1 191 ? 8.196 19.745 -40.082 1.00 94.27 191 GLN A CA 1
ATOM 1258 C C . GLN A 1 191 ? 7.712 18.684 -39.121 1.00 91.96 191 GLN A C 1
ATOM 1259 O O . GLN A 1 191 ? 8.409 17.691 -38.894 1.00 90.91 191 GLN A O 1
ATOM 1265 N N . ALA A 1 192 ? 6.530 18.896 -38.540 1.00 85.43 192 ALA A N 1
ATOM 1266 C CA . ALA A 1 192 ? 5.889 17.922 -37.644 1.00 83.77 192 ALA A CA 1
ATOM 1267 C C . ALA A 1 192 ? 4.444 17.715 -38.070 1.00 86.35 192 ALA A C 1
ATOM 1268 O O . ALA A 1 192 ? 3.751 18.678 -38.448 1.00 87.10 192 ALA A O 1
ATOM 1270 N N . LYS A 1 193 ? 3.999 16.458 -38.056 1.00 80.04 193 LYS A N 1
ATOM 1271 C CA . LYS A 1 193 ? 2.618 16.144 -38.425 1.00 79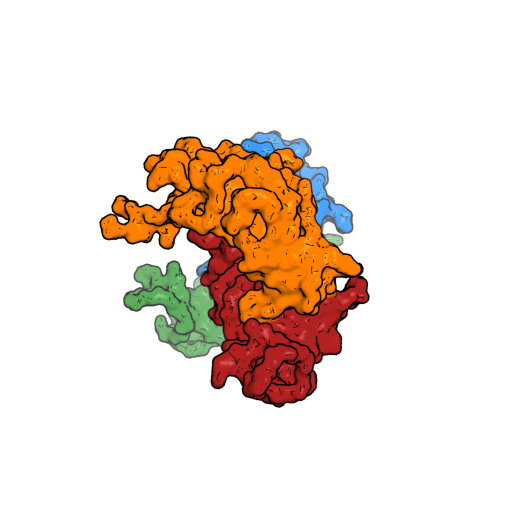.42 193 LYS A CA 1
ATOM 1272 C C . LYS A 1 193 ? 2.013 15.058 -37.563 1.00 83.72 193 LYS A C 1
ATOM 1273 O O . LYS A 1 193 ? 2.713 14.114 -37.172 1.00 83.60 193 LYS A O 1
ATOM 1279 N N . ILE A 1 194 ? 0.712 15.226 -37.229 1.00 78.51 194 ILE A N 1
ATOM 1280 C CA . ILE A 1 194 ? -0.078 14.253 -36.480 1.00 76.27 194 ILE A CA 1
ATOM 1281 C C . ILE A 1 194 ? -0.637 13.305 -37.580 1.00 79.25 194 ILE A C 1
ATOM 1282 O O . ILE A 1 194 ? -1.290 13.753 -38.520 1.00 79.56 194 ILE A O 1
ATOM 1287 N N . ALA A 1 195 ? -0.313 12.021 -37.471 1.00 74.05 195 ALA A N 1
ATOM 1288 C CA . ALA A 1 195 ? -0.686 10.987 -38.413 1.00 73.35 195 ALA A CA 1
ATOM 1289 C C . ALA A 1 195 ? -1.342 9.768 -37.740 1.00 74.40 195 ALA A C 1
ATOM 1290 O O . ALA A 1 195 ? -0.920 9.346 -36.670 1.00 74.66 195 ALA A O 1
ATOM 1292 N N . PRO A 1 196 ? -2.327 9.133 -38.381 1.00 68.81 196 PRO A N 1
ATOM 1293 C CA . PRO A 1 196 ? -2.926 7.954 -37.767 1.00 68.50 196 PRO A CA 1
ATOM 1294 C C . PRO A 1 196 ? -2.145 6.667 -38.006 1.00 69.15 196 PRO A C 1
ATOM 1295 O O . PRO A 1 196 ? -2.253 6.064 -39.091 1.00 65.96 196 PRO A O 1
ATOM 1299 N N . TYR A 1 197 ? -1.372 6.235 -37.002 1.00 66.10 197 TYR A N 1
ATOM 1300 C CA . TYR A 1 197 ? -0.710 4.941 -37.160 1.00 64.98 197 TYR A CA 1
ATOM 1301 C C . TYR A 1 197 ? -0.845 4.038 -35.963 1.00 73.16 197 TYR A C 1
ATOM 1302 O O . TYR A 1 197 ? -1.682 3.134 -36.017 1.00 78.36 197 TYR A O 1
ATOM 1311 N N . ALA A 1 198 ? -0.174 4.291 -34.882 1.00 65.18 198 ALA A N 1
ATOM 1312 C CA . ALA A 1 198 ? -0.429 3.381 -33.795 1.00 66.44 198 ALA A CA 1
ATOM 1313 C C . ALA A 1 198 ? -1.525 4.069 -32.970 1.00 70.31 198 ALA A C 1
ATOM 1314 O O . ALA A 1 198 ? -1.371 4.410 -31.757 1.00 69.61 198 ALA A O 1
ATOM 1316 N N . GLY A 1 199 ? -2.622 4.280 -33.691 1.00 64.71 199 GLY A N 1
ATOM 1317 C CA . GLY A 1 199 ? -3.779 5.045 -33.266 1.00 64.57 199 GLY A CA 1
ATOM 1318 C C . GLY A 1 199 ? -3.604 6.452 -33.820 1.00 69.97 199 GLY A C 1
ATOM 1319 O O . GLY A 1 199 ? -4.267 6.844 -34.780 1.00 71.89 199 GLY A O 1
ATOM 1320 N N . LEU A 1 200 ? -2.666 7.204 -33.222 1.00 65.24 200 LEU A N 1
ATOM 1321 C CA . LEU A 1 200 ? -2.191 8.524 -33.602 1.00 64.61 200 LEU A CA 1
ATOM 1322 C C . LEU A 1 200 ? -0.746 8.595 -33.167 1.00 66.73 200 LEU A C 1
ATOM 1323 O O . LEU A 1 200 ? -0.380 8.060 -32.122 1.00 66.29 200 LEU A O 1
ATOM 1328 N N . ILE A 1 201 ? 0.088 9.152 -34.028 1.00 62.64 201 ILE A N 1
ATOM 1329 C CA . ILE A 1 201 ? 1.530 9.291 -33.835 1.00 61.87 201 ILE A CA 1
ATOM 1330 C C . ILE A 1 201 ? 1.920 10.618 -34.370 1.00 70.13 201 ILE A C 1
ATOM 1331 O O . ILE A 1 201 ? 1.344 11.082 -35.348 1.00 70.47 201 ILE A O 1
ATOM 1336 N N . MET A 1 202 ? 2.874 11.257 -33.730 1.00 69.09 202 MET A N 1
ATOM 1337 C CA . MET A 1 202 ? 3.361 12.507 -34.257 1.00 68.73 202 MET A CA 1
ATOM 1338 C C . MET A 1 202 ? 4.656 12.161 -34.914 1.00 69.78 202 MET A C 1
ATOM 1339 O O . MET A 1 202 ? 5.488 11.473 -34.327 1.00 67.79 202 MET A O 1
ATOM 1344 N N . ILE A 1 203 ? 4.816 12.603 -36.137 1.00 65.60 203 ILE A N 1
ATOM 1345 C CA . ILE A 1 203 ? 6.037 12.340 -36.860 1.00 65.22 203 ILE A CA 1
ATOM 1346 C C . ILE A 1 203 ? 6.735 13.627 -37.217 1.00 72.77 203 ILE A C 1
ATOM 1347 O O . ILE A 1 203 ? 6.127 14.534 -37.797 1.00 71.94 203 ILE A O 1
ATOM 1352 N N . MET A 1 204 ? 7.982 13.759 -36.751 1.00 74.37 204 MET A N 1
ATOM 1353 C CA . MET A 1 204 ? 8.734 14.977 -37.007 1.00 77.17 204 MET A CA 1
ATOM 1354 C C . MET A 1 204 ? 9.955 14.710 -37.792 1.00 80.63 204 MET A C 1
ATOM 1355 O O . MET A 1 204 ? 10.714 13.801 -37.478 1.00 79.15 204 MET A O 1
ATOM 1360 N N . THR A 1 205 ? 10.097 15.465 -38.866 1.00 79.16 205 THR A N 1
ATOM 1361 C CA . THR A 1 205 ? 11.193 15.310 -39.818 1.00 80.18 205 THR A CA 1
ATOM 1362 C C . THR A 1 205 ? 12.122 16.536 -39.729 1.00 87.19 205 THR A C 1
ATOM 1363 O O . THR A 1 205 ? 11.674 17.660 -39.934 1.00 85.58 205 THR A O 1
ATOM 1367 N N . MET A 1 206 ? 13.396 16.303 -39.421 1.00 88.92 206 MET A N 1
ATOM 1368 C CA . MET A 1 206 ? 14.416 17.336 -39.304 1.00 91.98 206 MET A CA 1
ATOM 1369 C C . MET A 1 206 ? 15.216 17.382 -40.586 1.00 105.04 206 MET A C 1
ATOM 1370 O O . MET A 1 206 ? 15.700 16.352 -41.034 1.00 105.09 206 MET A O 1
ATOM 1375 N N . ASN A 1 207 ? 15.338 18.573 -41.177 1.00 108.72 207 ASN A N 1
ATOM 1376 C CA . ASN A 1 207 ? 15.960 18.815 -42.480 1.00 112.84 207 ASN A CA 1
ATOM 1377 C C . ASN A 1 207 ? 17.486 18.798 -42.500 1.00 123.33 207 ASN A C 1
ATOM 1378 O O . ASN A 1 207 ? 18.095 18.248 -43.430 1.00 122.30 207 ASN A O 1
ATOM 1383 N N . ASN A 1 208 ? 18.088 19.382 -41.465 1.00 126.04 208 ASN A N 1
ATOM 1384 C CA . ASN A 1 208 ? 19.531 19.409 -41.270 1.00 129.82 208 ASN A CA 1
ATOM 1385 C C . ASN A 1 208 ? 19.887 19.794 -39.809 1.00 140.40 208 ASN A C 1
ATOM 1386 O O . ASN A 1 208 ? 19.029 20.341 -39.094 1.00 139.58 208 ASN A O 1
ATOM 1391 N N . PRO A 1 209 ? 21.132 19.514 -39.340 1.00 141.65 209 PRO A N 1
ATOM 1392 C CA . PRO A 1 209 ? 21.492 19.903 -37.972 1.00 147.86 209 PRO A CA 1
ATOM 1393 C C . PRO A 1 209 ? 21.833 21.397 -37.874 1.00 139.42 209 PRO A C 1
ATOM 1394 O O . PRO A 1 209 ? 22.320 21.873 -36.858 1.00 79.56 209 PRO A O 1
ATOM 1398 N N . GLY A 1 217 ? 21.745 13.657 -38.653 1.00 124.83 217 GLY A N 1
ATOM 1399 C CA . GLY A 1 217 ? 21.610 14.713 -39.650 1.00 124.63 217 GLY A CA 1
ATOM 1400 C C . GLY A 1 217 ? 20.804 14.335 -40.884 1.00 128.36 217 GLY A C 1
ATOM 1401 O O . GLY A 1 217 ? 20.314 13.201 -40.992 1.00 127.82 217 GLY A O 1
ATOM 1402 N N . ALA A 1 218 ? 20.683 15.308 -41.847 1.00 124.16 218 ALA A N 1
ATOM 1403 C CA . ALA A 1 218 ? 19.926 15.242 -43.121 1.00 123.24 218 ALA A CA 1
ATOM 1404 C C . ALA A 1 218 ? 18.446 14.997 -42.818 1.00 122.79 218 ALA A C 1
ATOM 1405 O O . ALA A 1 218 ? 18.023 15.229 -41.679 1.00 123.10 218 ALA A O 1
ATOM 1407 N N . GLY A 1 219 ? 17.675 14.522 -43.798 1.00 113.98 219 GLY A N 1
ATOM 1408 C CA . GLY A 1 219 ? 16.284 14.181 -43.556 1.00 110.52 219 GLY A CA 1
ATOM 1409 C C . GLY A 1 219 ? 16.272 13.018 -42.592 1.00 109.95 219 GLY A C 1
ATOM 1410 O O . GLY A 1 219 ? 16.895 11.989 -42.885 1.00 110.64 219 GLY A O 1
ATOM 1411 N N . THR A 1 220 ? 15.735 13.239 -41.368 1.00 101.53 220 THR A N 1
ATOM 1412 C CA . THR A 1 220 ? 15.604 12.214 -40.300 1.00 98.42 220 THR A CA 1
ATOM 1413 C C . THR A 1 220 ? 14.346 12.456 -39.480 1.00 93.85 220 THR A C 1
ATOM 1414 O O . THR A 1 220 ? 14.072 13.579 -39.043 1.00 91.35 220 THR A O 1
ATOM 1418 N N . GLN A 1 221 ? 13.604 11.372 -39.251 1.00 85.91 221 GLN A N 1
ATOM 1419 C CA . GLN A 1 221 ? 12.311 11.360 -38.584 1.00 82.11 221 GLN A CA 1
ATOM 1420 C C . GLN A 1 221 ? 12.302 10.765 -37.212 1.00 81.13 221 GLN A C 1
ATOM 1421 O O . GLN A 1 221 ? 12.899 9.727 -36.979 1.00 79.89 221 GLN A O 1
ATOM 1427 N N . VAL A 1 222 ? 11.510 11.376 -36.335 1.00 76.19 222 VAL A N 1
ATOM 1428 C CA . VAL A 1 222 ? 11.270 10.935 -34.959 1.00 75.68 222 VAL A CA 1
ATOM 1429 C C . VAL A 1 222 ? 9.766 10.733 -34.848 1.00 78.04 222 VAL A C 1
ATOM 1430 O O . VAL A 1 222 ? 8.992 11.627 -35.241 1.00 76.79 222 VAL A O 1
ATOM 1434 N N . ILE A 1 223 ? 9.357 9.548 -34.353 1.00 74.77 223 ILE A N 1
ATOM 1435 C CA . ILE A 1 223 ? 7.944 9.203 -34.197 1.00 74.73 223 ILE A CA 1
ATOM 1436 C C . ILE A 1 223 ? 7.612 9.177 -32.733 1.00 78.64 223 ILE A C 1
ATOM 1437 O O . ILE A 1 223 ? 8.286 8.512 -31.975 1.00 80.58 223 ILE A O 1
ATOM 1442 N N . VAL A 1 224 ? 6.572 9.891 -32.325 1.00 74.03 224 VAL A N 1
ATOM 1443 C CA . VAL A 1 224 ? 6.140 9.889 -30.931 1.00 73.51 224 VAL A CA 1
ATOM 1444 C C . VAL A 1 224 ? 4.763 9.228 -30.891 1.00 77.50 224 VAL A C 1
ATOM 1445 O O . VAL A 1 224 ? 3.883 9.610 -31.668 1.00 78.48 224 VAL A O 1
ATOM 1449 N N . GLU A 1 225 ? 4.604 8.190 -30.060 1.00 72.14 225 GLU A N 1
ATOM 1450 C CA . GLU A 1 225 ? 3.316 7.512 -30.018 1.00 71.97 225 GLU A CA 1
ATOM 1451 C C . GLU A 1 225 ? 2.394 8.180 -28.997 1.00 75.43 225 GLU A C 1
ATOM 1452 O O . GLU A 1 225 ? 2.771 8.382 -27.834 1.00 76.66 225 GLU A O 1
ATOM 1458 N N . LEU A 1 226 ? 1.197 8.544 -29.454 1.00 70.05 226 LEU A N 1
ATOM 1459 C CA . LEU A 1 226 ? 0.170 9.230 -28.683 1.00 69.55 226 LEU A CA 1
ATOM 1460 C C . LEU A 1 226 ? -0.909 8.285 -28.173 1.00 78.44 226 LEU A C 1
ATOM 1461 O O . LEU A 1 226 ? -1.776 8.719 -27.399 1.00 78.27 226 LEU A O 1
ATOM 1466 N N . GLY A 1 227 ? -0.855 7.019 -28.618 1.00 78.67 227 GLY A N 1
ATOM 1467 C CA . GLY A 1 227 ? -1.774 5.967 -28.180 1.00 80.09 227 GLY A CA 1
ATOM 1468 C C . GLY A 1 227 ? -3.062 5.820 -28.960 1.00 85.87 227 GLY A C 1
ATOM 1469 O O . GLY A 1 227 ? -3.558 6.780 -29.552 1.00 84.19 227 GLY A O 1
ATOM 1470 N N . ALA A 1 228 ? -3.624 4.608 -28.932 1.00 84.41 228 ALA A N 1
ATOM 1471 C CA . ALA A 1 228 ? -4.840 4.293 -29.673 1.00 85.03 228 ALA A CA 1
ATOM 1472 C C . ALA A 1 228 ? -6.132 4.696 -28.986 1.00 94.15 228 ALA A C 1
ATOM 1473 O O . ALA A 1 228 ? -7.186 4.581 -29.616 1.00 92.86 228 ALA A O 1
ATOM 1475 N N . TYR A 1 229 ? -6.044 5.120 -27.715 1.00 96.23 229 TYR A N 1
ATOM 1476 C CA . TYR A 1 229 ? -7.185 5.620 -26.917 1.00 96.42 229 TYR A CA 1
ATOM 1477 C C . TYR A 1 229 ? -7.835 6.847 -27.571 1.00 107.38 229 TYR A C 1
ATOM 1478 O O . TYR A 1 229 ? -7.466 7.997 -27.299 1.00 107.66 229 TYR A O 1
ATOM 1487 N N . VAL A 1 230 ? -8.790 6.577 -28.463 1.00 104.90 230 VAL A N 1
ATOM 1488 C CA . VAL A 1 230 ? -9.488 7.611 -29.227 1.00 105.76 230 VAL A CA 1
ATOM 1489 C C . VAL A 1 230 ? -10.549 7.010 -30.162 1.00 111.55 230 VAL A C 1
ATOM 1490 O O . VAL A 1 230 ? -10.380 5.897 -30.687 1.00 110.19 230 VAL A O 1
ATOM 1494 N N . GLN A 1 231 ? -11.661 7.761 -30.324 1.00 110.43 231 GLN A N 1
ATOM 1495 C CA . GLN A 1 231 ? -12.773 7.465 -31.213 1.00 109.75 231 GLN A CA 1
ATOM 1496 C C . GLN A 1 231 ? -12.265 7.566 -32.648 1.00 109.15 231 GLN A C 1
ATOM 1497 O O . GLN A 1 231 ? -11.647 8.573 -33.018 1.00 108.62 231 GLN A O 1
ATOM 1503 N N . ALA A 1 232 ? -12.511 6.504 -33.432 1.00 102.69 232 ALA A N 1
ATOM 1504 C CA . ALA A 1 232 ? -12.103 6.376 -34.830 1.00 100.92 232 ALA A CA 1
ATOM 1505 C C . ALA A 1 232 ? -12.480 7.601 -35.644 1.00 106.31 232 ALA A C 1
ATOM 1506 O O . ALA A 1 232 ? -11.729 8.000 -36.540 1.00 105.60 232 ALA A O 1
ATOM 1508 N N . GLU A 1 233 ? -13.618 8.219 -35.284 1.00 104.95 233 GLU A N 1
ATOM 1509 C CA . GLU A 1 233 ? -14.167 9.430 -35.889 1.00 106.24 233 GLU A CA 1
ATOM 1510 C C . GLU A 1 233 ? -13.251 10.613 -35.612 1.00 110.92 233 GLU A C 1
ATOM 1511 O O . GLU A 1 233 ? -12.898 11.338 -36.543 1.00 111.38 233 GLU A O 1
ATOM 1517 N N . SER A 1 234 ? -12.837 10.784 -34.347 1.00 107.05 234 SER A N 1
ATOM 1518 C CA . SER A 1 234 ? -11.944 11.859 -33.932 1.00 106.86 234 SER A CA 1
ATOM 1519 C C . SER A 1 234 ? -10.508 11.764 -34.514 1.00 109.17 234 SER A C 1
ATOM 1520 O O . SER A 1 234 ? -9.843 12.802 -34.632 1.00 110.61 234 SER A O 1
ATOM 1523 N N . ILE A 1 235 ? -10.057 10.548 -34.931 1.00 100.93 235 ILE A N 1
ATOM 1524 C CA . ILE A 1 235 ? -8.742 10.320 -35.539 1.00 97.28 235 ILE A CA 1
ATOM 1525 C C . ILE A 1 235 ? -8.601 11.155 -36.789 1.00 100.12 235 ILE A C 1
ATOM 1526 O O . ILE A 1 235 ? -7.583 11.824 -36.951 1.00 99.34 235 ILE A O 1
ATOM 1531 N N . SER A 1 236 ? -9.652 11.192 -37.627 1.00 98.20 236 SER A N 1
ATOM 1532 C CA . SER A 1 236 ? -9.688 12.007 -38.862 1.00 98.91 236 SER A CA 1
ATOM 1533 C C . SER A 1 236 ? -9.724 13.496 -38.485 1.00 101.39 236 SER A C 1
ATOM 1534 O O . SER A 1 236 ? -9.011 14.293 -39.103 1.00 100.06 236 SER A O 1
ATOM 1537 N N . LYS A 1 237 ? -10.522 13.839 -37.431 1.00 97.40 237 LYS A N 1
ATOM 1538 C CA . LYS A 1 237 ? -10.706 15.192 -36.893 1.00 97.58 237 LYS A CA 1
ATOM 1539 C C . LYS A 1 237 ? -9.387 15.770 -36.391 1.00 98.21 237 LYS A C 1
ATOM 1540 O O . LYS A 1 237 ? -9.000 16.839 -36.879 1.00 99.72 237 LYS A O 1
ATOM 1546 N N . ILE A 1 238 ? -8.678 15.047 -35.475 1.00 88.63 238 ILE A N 1
ATOM 1547 C CA . ILE A 1 238 ? -7.396 15.483 -34.920 1.00 85.52 238 ILE A CA 1
ATOM 1548 C C . ILE A 1 238 ? -6.393 15.837 -36.011 1.00 85.53 238 ILE A C 1
ATOM 1549 O O . ILE A 1 238 ? -5.847 16.934 -35.977 1.00 85.23 238 ILE A O 1
ATOM 1554 N N . CYS A 1 239 ? -6.206 14.948 -36.994 1.00 80.64 239 CYS A N 1
ATOM 1555 C CA . CYS A 1 239 ? -5.237 15.143 -38.069 1.00 81.21 239 CYS A CA 1
ATOM 1556 C C . CYS A 1 239 ? -5.450 16.394 -38.876 1.00 86.46 239 CYS A C 1
ATOM 1557 O O . CYS A 1 239 ? -4.480 17.096 -39.186 1.00 86.56 239 CYS A O 1
ATOM 1560 N N . LYS A 1 240 ? -6.715 16.697 -39.189 1.00 84.16 240 LYS A N 1
ATOM 1561 C CA . LYS A 1 240 ? -7.056 17.890 -39.962 1.00 84.99 240 LYS A CA 1
ATOM 1562 C C . LYS A 1 240 ? -7.050 19.205 -39.114 1.00 88.12 240 LYS A C 1
ATOM 1563 O O . LYS A 1 240 ? -6.894 20.293 -39.685 1.00 88.40 240 LYS A O 1
ATOM 1569 N N . THR A 1 241 ? -7.195 19.091 -37.764 1.00 81.92 241 THR A N 1
ATOM 1570 C CA . THR A 1 241 ? -7.257 20.254 -36.882 1.00 81.57 241 THR A CA 1
ATOM 1571 C C . THR A 1 241 ? -5.980 20.598 -36.102 1.00 82.71 241 THR A C 1
ATOM 1572 O O . THR A 1 241 ? -5.870 21.715 -35.578 1.00 81.84 241 THR A O 1
ATOM 1576 N N . TRP A 1 242 ? -5.031 19.653 -36.004 1.00 77.93 242 TRP A N 1
ATOM 1577 C CA . TRP A 1 242 ? -3.783 19.879 -35.265 1.00 77.18 242 TRP A CA 1
ATOM 1578 C C . TRP A 1 242 ? -2.646 20.387 -36.175 1.00 82.28 242 TRP A C 1
ATOM 1579 O O . TRP A 1 242 ? -1.875 19.593 -36.761 1.00 82.62 242 TRP A O 1
ATOM 1590 N N . SER A 1 243 ? -2.551 21.730 -36.272 1.00 77.07 243 SER A N 1
ATOM 1591 C CA . SER A 1 243 ? -1.580 22.404 -37.109 1.00 75.44 243 SER A CA 1
ATOM 1592 C C . SER A 1 243 ? -0.304 22.703 -36.389 1.00 76.09 243 SER A C 1
ATOM 1593 O O . SER A 1 243 ? -0.325 23.353 -35.351 1.00 74.54 243 SER A O 1
ATOM 1596 N N . HIS A 1 244 ? 0.822 22.231 -36.948 1.00 73.76 244 HIS A N 1
ATOM 1597 C CA . HIS A 1 244 ? 2.176 22.457 -36.401 1.00 73.53 244 HIS A CA 1
ATOM 1598 C C . HIS A 1 244 ? 2.501 23.931 -36.551 1.00 77.11 244 HIS A C 1
ATOM 1599 O O . HIS A 1 244 ? 2.396 24.466 -37.650 1.00 78.54 244 HIS A O 1
ATOM 1606 N N . GLN A 1 245 ? 2.813 24.587 -35.443 1.00 72.77 245 GLN A N 1
ATOM 1607 C CA . GLN A 1 245 ? 3.119 26.012 -35.414 1.00 73.07 245 GLN A CA 1
ATOM 1608 C C . GLN A 1 245 ? 4.612 26.231 -35.471 1.00 77.61 245 GLN A C 1
ATOM 1609 O O . GLN A 1 245 ? 5.064 27.168 -36.128 1.00 77.32 245 GLN A O 1
ATOM 1615 N N . GLY A 1 246 ? 5.355 25.401 -34.741 1.00 75.01 246 GLY A N 1
ATOM 1616 C CA . GLY A 1 246 ? 6.799 25.539 -34.629 1.00 74.93 246 GLY A CA 1
ATOM 1617 C C . GLY A 1 246 ? 7.449 24.536 -33.711 1.00 77.19 246 GLY A C 1
ATOM 1618 O O . GLY A 1 246 ? 6.770 23.742 -33.065 1.00 77.48 246 GLY A O 1
ATOM 1619 N N . THR A 1 247 ? 8.776 24.564 -33.664 1.00 71.14 247 THR A N 1
ATOM 1620 C CA . THR A 1 247 ? 9.553 23.608 -32.907 1.00 70.16 247 THR A CA 1
ATOM 1621 C C . THR A 1 247 ? 10.668 24.265 -32.067 1.00 74.75 247 THR A C 1
ATOM 1622 O O . THR A 1 247 ? 11.418 25.093 -32.570 1.00 77.14 247 THR A O 1
ATOM 1626 N N . ARG A 1 248 ? 10.732 23.943 -30.779 1.00 68.84 248 ARG A N 1
ATOM 1627 C CA . ARG A 1 248 ? 11.724 24.445 -29.839 1.00 67.06 248 ARG A CA 1
ATOM 1628 C C . ARG A 1 248 ? 12.629 23.290 -29.447 1.00 71.39 248 ARG A C 1
ATOM 1629 O O . ARG A 1 248 ? 12.170 22.221 -29.067 1.00 70.50 248 ARG A O 1
ATOM 1637 N N . TYR A 1 249 ? 13.906 23.501 -29.500 1.00 69.57 249 TYR A N 1
ATOM 1638 C CA . TYR A 1 249 ? 14.811 22.443 -29.102 1.00 70.19 249 TYR A CA 1
ATOM 1639 C C . TYR A 1 249 ? 15.337 22.774 -27.713 1.00 75.57 249 TYR A C 1
ATOM 1640 O O . TYR A 1 249 ? 15.808 23.878 -27.478 1.00 77.03 249 TYR A O 1
ATOM 1649 N N . VAL A 1 250 ? 15.182 21.853 -26.774 1.00 69.66 250 VAL A N 1
ATOM 1650 C CA . VAL A 1 250 ? 15.572 22.051 -25.398 1.00 68.58 250 VAL A CA 1
ATOM 1651 C C . VAL A 1 250 ? 16.650 21.036 -25.015 1.00 74.00 250 VAL A C 1
ATOM 1652 O O . VAL A 1 250 ? 16.911 20.140 -25.805 1.00 75.69 250 VAL A O 1
ATOM 1656 N N . LEU A 1 251 ? 17.333 21.205 -23.877 1.00 70.48 251 LEU A N 1
ATOM 1657 C CA . LEU A 1 251 ? 18.384 20.281 -23.412 1.00 70.82 251 LEU A CA 1
ATOM 1658 C C . LEU A 1 251 ? 18.145 19.966 -21.953 1.00 78.43 251 LEU A C 1
ATOM 1659 O O . LEU A 1 251 ? 17.909 20.877 -21.169 1.00 79.06 251 LEU A O 1
ATOM 1664 N N . LYS A 1 252 ? 18.125 18.695 -21.591 1.00 76.15 252 LYS A N 1
ATOM 1665 C CA . LYS A 1 252 ? 17.828 18.327 -20.222 1.00 75.90 252 LYS A CA 1
ATOM 1666 C C . LYS A 1 252 ? 18.876 17.424 -19.606 1.00 82.58 252 LYS A C 1
ATOM 1667 O O . LYS A 1 252 ? 19.110 16.342 -20.119 1.00 82.97 252 LYS A O 1
ATOM 1673 N N . SER A 1 253 ? 19.534 17.870 -18.523 1.00 81.07 253 SER A N 1
ATOM 1674 C CA . SER A 1 253 ? 20.561 17.056 -17.847 1.00 82.16 253 SER A CA 1
ATOM 1675 C C . SER A 1 253 ? 19.934 15.790 -17.256 1.00 88.04 253 SER A C 1
ATOM 1676 O O . SER A 1 253 ? 18.804 15.847 -16.781 1.00 88.36 253 SER A O 1
ATOM 1679 N N . ARG A 1 254 ? 20.657 14.665 -17.285 1.00 85.28 254 ARG A N 1
ATOM 1680 C CA . ARG A 1 254 ? 20.162 13.390 -16.778 1.00 113.20 254 ARG A CA 1
ATOM 1681 C C . ARG A 1 254 ? 20.875 12.928 -15.510 1.00 164.16 254 ARG A C 1
ATOM 1682 O O . ARG A 1 254 ? 20.406 13.202 -14.412 1.00 131.15 254 ARG A O 1
ATOM 1690 N N . MET B 1 1 ? -35.939 -5.212 -93.188 1.00 84.16 1 MET B N 1
ATOM 1691 C CA . MET B 1 1 ? -35.553 -4.737 -94.493 1.00 84.48 1 MET B CA 1
ATOM 1692 C C . MET B 1 1 ? -34.168 -4.082 -94.515 1.00 87.82 1 MET B C 1
ATOM 1693 O O . MET B 1 1 ? -33.697 -3.725 -95.588 1.00 91.24 1 MET B O 1
ATOM 1698 N N . GLU B 1 2 ? -33.491 -3.950 -93.367 1.00 80.95 2 GLU B N 1
ATOM 1699 C CA . GLU B 1 2 ? -32.093 -3.479 -93.309 1.00 80.58 2 GLU B CA 1
ATOM 1700 C C . GLU B 1 2 ? -31.200 -4.717 -93.045 1.00 84.12 2 GLU B C 1
ATOM 1701 O O . GLU B 1 2 ? -31.687 -5.680 -92.475 1.00 85.09 2 GLU B O 1
ATOM 1707 N N . SER B 1 3 ? -29.945 -4.762 -93.501 1.00 79.42 3 SER B N 1
ATOM 1708 C CA . SER B 1 3 ? -29.183 -6.013 -93.300 1.00 77.68 3 SER B CA 1
ATOM 1709 C C . SER B 1 3 ? -27.731 -5.874 -92.907 1.00 81.15 3 SER B C 1
ATOM 1710 O O . SER B 1 3 ? -27.121 -4.836 -93.122 1.00 82.37 3 SER B O 1
ATOM 1713 N N . TYR B 1 4 ? -27.176 -6.924 -92.340 1.00 77.30 4 TYR B N 1
ATOM 1714 C CA . TYR B 1 4 ? -25.795 -6.933 -91.915 1.00 78.50 4 TYR B CA 1
ATOM 1715 C C . TYR B 1 4 ? -25.307 -8.347 -91.974 1.00 81.63 4 TYR B C 1
ATOM 1716 O O . TYR B 1 4 ? -26.036 -9.267 -91.596 1.00 79.29 4 TYR B O 1
ATOM 1725 N N . LEU B 1 5 ? -24.086 -8.526 -92.514 1.00 79.02 5 LEU B N 1
ATOM 1726 C CA . LEU B 1 5 ? -23.483 -9.835 -92.687 1.00 78.53 5 LEU B CA 1
ATOM 1727 C C . LEU B 1 5 ? -22.224 -9.962 -91.870 1.00 87.12 5 LEU B C 1
ATOM 1728 O O . LEU B 1 5 ? -21.418 -9.027 -91.830 1.00 90.66 5 LEU B O 1
ATOM 1733 N N . VAL B 1 6 ? -22.069 -11.118 -91.202 1.00 82.59 6 VAL B N 1
ATOM 1734 C CA . VAL B 1 6 ? -20.860 -11.501 -90.478 1.00 82.66 6 VAL B CA 1
ATOM 1735 C C . VAL B 1 6 ? -20.359 -12.833 -91.002 1.00 87.11 6 VAL B C 1
ATOM 1736 O O . VAL B 1 6 ? -20.879 -13.909 -90.672 1.00 85.88 6 VAL B O 1
ATOM 1740 N N . ASP B 1 7 ? -19.388 -12.722 -91.908 1.00 84.65 7 ASP B N 1
ATOM 1741 C CA . ASP B 1 7 ? -18.768 -13.841 -92.593 1.00 84.73 7 ASP B CA 1
ATOM 1742 C C . ASP B 1 7 ? -17.573 -14.455 -91.836 1.00 86.88 7 ASP B C 1
ATOM 1743 O O . ASP B 1 7 ? -16.458 -13.906 -91.854 1.00 86.54 7 ASP B O 1
ATOM 1748 N N . THR B 1 8 ? -17.817 -15.596 -91.170 1.00 81.51 8 THR B N 1
ATOM 1749 C CA . THR B 1 8 ? -16.767 -16.293 -90.411 1.00 80.93 8 THR B CA 1
ATOM 1750 C C . THR B 1 8 ? -16.251 -17.490 -91.175 1.00 88.34 8 THR B C 1
ATOM 1751 O O . THR B 1 8 ? -15.101 -17.891 -90.993 1.00 88.77 8 THR B O 1
ATOM 1755 N N . TYR B 1 9 ? -17.121 -18.054 -92.021 1.00 86.85 9 TYR B N 1
ATOM 1756 C CA . TYR B 1 9 ? -16.892 -19.180 -92.913 1.00 88.76 9 TYR B CA 1
ATOM 1757 C C . TYR B 1 9 ? -17.293 -18.764 -94.349 1.00 98.13 9 TYR B C 1
ATOM 1758 O O . TYR B 1 9 ? -18.328 -18.123 -94.555 1.00 97.80 9 TYR B O 1
ATOM 1767 N N . GLN B 1 10 ? -16.452 -19.098 -95.334 1.00 97.77 10 GLN B N 1
ATOM 1768 C CA . GLN B 1 10 ? -16.716 -18.894 -96.766 1.00 98.53 10 GLN B CA 1
ATOM 1769 C C . GLN B 1 10 ? -16.554 -20.273 -97.383 1.00 105.02 10 GLN B C 1
ATOM 1770 O O . GLN B 1 10 ? -15.430 -20.734 -97.571 1.00 105.05 10 GLN B O 1
ATOM 1776 N N . GLY B 1 11 ? -17.663 -20.985 -97.532 1.00 103.42 11 GLY B N 1
ATOM 1777 C CA . GLY B 1 11 ? -17.590 -22.361 -97.984 1.00 105.10 11 GLY B CA 1
ATOM 1778 C C . GLY B 1 11 ? -18.789 -22.850 -98.730 1.00 112.01 11 GLY B C 1
ATOM 1779 O O . GLY B 1 11 ? -19.882 -22.328 -98.535 1.00 111.33 11 GLY B O 1
ATOM 1780 N N . ILE B 1 12 ? -18.556 -23.880 -99.581 1.00 112.32 12 ILE B N 1
ATOM 1781 C CA . ILE B 1 12 ? -19.498 -24.527 -100.517 1.00 114.05 12 ILE B CA 1
ATOM 1782 C C . ILE B 1 12 ? -20.822 -24.749 -99.796 1.00 113.03 12 ILE B C 1
ATOM 1783 O O . ILE B 1 12 ? -21.675 -23.886 -100.000 1.00 113.29 12 ILE B O 1
ATOM 1788 N N . PRO B 1 13 ? -20.932 -25.590 -98.744 1.00 104.75 13 PRO B N 1
ATOM 1789 C CA . PRO B 1 13 ? -22.152 -25.573 -97.936 1.00 101.95 13 PRO B CA 1
ATOM 1790 C C . PRO B 1 13 ? -21.762 -24.900 -96.596 1.00 99.50 13 PRO B C 1
ATOM 1791 O O . PRO B 1 13 ? -20.657 -25.134 -96.093 1.00 98.64 13 PRO B O 1
ATOM 1795 N N . TYR B 1 14 ? -22.599 -24.024 -96.047 1.00 91.61 14 TYR B N 1
ATOM 1796 C CA . TYR B 1 14 ? -22.272 -23.400 -94.767 1.00 88.37 14 TYR B CA 1
ATOM 1797 C C . TYR B 1 14 ? -23.478 -23.287 -93.908 1.00 86.66 14 TYR B C 1
ATOM 1798 O O . TYR B 1 14 ? -24.572 -23.132 -94.446 1.00 87.01 14 TYR B O 1
ATOM 1807 N N . THR B 1 15 ? -23.293 -23.290 -92.572 1.00 78.48 15 THR B N 1
ATOM 1808 C CA . THR B 1 15 ? -24.386 -23.073 -91.625 1.00 75.28 15 THR B CA 1
ATOM 1809 C C . THR B 1 15 ? -24.797 -21.576 -91.616 1.00 76.30 15 THR B C 1
ATOM 1810 O O . THR B 1 15 ? -23.956 -20.672 -91.574 1.00 75.34 15 THR B O 1
ATOM 1814 N N . ALA B 1 16 ? -26.095 -21.339 -91.712 1.00 71.89 16 ALA B N 1
ATOM 1815 C CA . ALA B 1 16 ? -26.671 -20.010 -91.680 1.00 70.59 16 ALA B CA 1
ATOM 1816 C C . ALA B 1 16 ? -27.344 -19.776 -90.319 1.00 70.76 16 ALA B C 1
ATOM 1817 O O . ALA B 1 16 ? -28.210 -20.541 -89.885 1.00 67.09 16 ALA B O 1
ATOM 1819 N N . ALA B 1 17 ? -26.842 -18.744 -89.629 1.00 68.52 17 ALA B N 1
ATOM 1820 C CA . ALA B 1 17 ? -27.295 -18.218 -88.348 1.00 68.14 17 ALA B CA 1
ATOM 1821 C C . ALA B 1 17 ? -28.082 -16.929 -88.641 1.00 70.82 17 ALA B C 1
ATOM 1822 O O . ALA B 1 17 ? -27.471 -15.869 -88.913 1.00 70.40 17 ALA B O 1
ATOM 1824 N N . VAL B 1 18 ? -29.423 -17.025 -88.631 1.00 64.93 18 VAL B N 1
ATOM 1825 C CA . VAL B 1 18 ? -30.253 -15.854 -88.908 1.00 64.51 18 VAL B CA 1
ATOM 1826 C C . VAL B 1 18 ? -30.915 -15.320 -87.654 1.00 65.89 18 VAL B C 1
ATOM 1827 O O . VAL B 1 18 ? -31.517 -16.095 -86.910 1.00 64.02 18 VAL B O 1
ATOM 1831 N N . GLN B 1 19 ? -30.837 -13.989 -87.457 1.00 62.52 19 GLN B N 1
ATOM 1832 C CA . GLN B 1 19 ? -31.461 -13.241 -86.363 1.00 61.58 19 GLN B CA 1
ATOM 1833 C C . GLN B 1 19 ? -32.114 -11.960 -86.950 1.00 68.38 19 GLN B C 1
ATOM 1834 O O . GLN B 1 19 ? -31.560 -11.311 -87.831 1.00 67.04 19 GLN B O 1
ATOM 1840 N N . VAL B 1 20 ? -33.300 -11.615 -86.449 1.00 67.57 20 VAL B N 1
ATOM 1841 C CA . VAL B 1 20 ? -34.079 -10.484 -86.963 1.00 67.40 20 VAL B CA 1
ATOM 1842 C C . VAL B 1 20 ? -34.524 -9.524 -85.882 1.00 68.30 20 VAL B C 1
ATOM 1843 O O . VAL B 1 20 ? -34.854 -9.976 -84.786 1.00 67.66 20 VAL B O 1
ATOM 1847 N N . ASP B 1 21 ? -34.534 -8.211 -86.180 1.00 64.03 21 ASP B N 1
ATOM 1848 C CA . ASP B 1 21 ? -35.050 -7.233 -85.231 1.00 65.45 21 ASP B CA 1
ATOM 1849 C C . ASP B 1 21 ? -36.460 -6.994 -85.719 1.00 73.09 21 ASP B C 1
ATOM 1850 O O . ASP B 1 21 ? -36.658 -6.584 -86.868 1.00 72.98 21 ASP B O 1
ATOM 1855 N N . LEU B 1 22 ? -37.443 -7.347 -84.873 1.00 70.79 22 LEU B N 1
ATOM 1856 C CA . LEU B 1 22 ? -38.872 -7.244 -85.180 1.00 69.70 22 LEU B CA 1
ATOM 1857 C C . LEU B 1 22 ? -39.539 -6.178 -84.373 1.00 74.45 22 LEU B C 1
ATOM 1858 O O . LEU B 1 22 ? -38.994 -5.724 -83.342 1.00 75.67 22 LEU B O 1
ATOM 1863 N N . ILE B 1 23 ? -40.739 -5.799 -84.854 1.00 70.00 23 ILE B N 1
ATOM 1864 C CA . ILE B 1 23 ? -41.712 -4.885 -84.274 1.00 69.73 23 ILE B CA 1
ATOM 1865 C C . ILE B 1 23 ? -43.064 -5.358 -84.714 1.00 75.29 23 ILE B C 1
ATOM 1866 O O . ILE B 1 23 ? -43.278 -5.613 -85.905 1.00 75.92 23 ILE B O 1
ATOM 1871 N N . GLU B 1 24 ? -43.948 -5.561 -83.738 1.00 72.90 24 GLU B N 1
ATOM 1872 C CA . GLU B 1 24 ? -45.330 -6.017 -83.960 1.00 73.84 24 GLU B CA 1
ATOM 1873 C C . GLU B 1 24 ? -46.166 -5.026 -84.768 1.00 79.42 24 GLU B C 1
ATOM 1874 O O . GLU B 1 24 ? -46.073 -3.811 -84.560 1.00 80.75 24 GLU B O 1
ATOM 1880 N N . LYS B 1 25 ? -47.039 -5.542 -85.619 1.00 75.18 25 LYS B N 1
ATOM 1881 C CA . LYS B 1 25 ? -47.986 -4.696 -86.355 1.00 75.32 25 LYS B CA 1
ATOM 1882 C C . LYS B 1 25 ? -49.321 -4.811 -85.588 1.00 80.48 25 LYS B C 1
ATOM 1883 O O . LYS B 1 25 ? -50.119 -5.713 -85.848 1.00 80.02 25 LYS B O 1
ATOM 1889 N N . ASP B 1 26 ? -49.463 -3.992 -84.543 1.00 77.64 26 ASP B N 1
ATOM 1890 C CA . ASP B 1 26 ? -50.634 -3.898 -83.674 1.00 78.66 26 ASP B CA 1
ATOM 1891 C C . ASP B 1 26 ? -50.608 -2.564 -82.956 1.00 86.85 26 ASP B C 1
ATOM 1892 O O . ASP B 1 26 ? -49.638 -1.814 -83.117 1.00 86.83 26 ASP B O 1
ATOM 1897 N N . LEU B 1 27 ? -51.669 -2.263 -82.171 1.00 85.18 27 LEU B N 1
ATOM 1898 C CA . LEU B 1 27 ? -51.802 -0.990 -81.470 1.00 85.74 27 LEU B CA 1
ATOM 1899 C C . LEU B 1 27 ? -51.029 -0.782 -80.135 1.00 88.91 27 LEU B C 1
ATOM 1900 O O . LEU B 1 27 ? -51.034 0.314 -79.570 1.00 87.81 27 LEU B O 1
ATOM 1905 N N . LEU B 1 28 ? -50.315 -1.829 -79.690 1.00 85.27 28 LEU B N 1
ATOM 1906 C CA . LEU B 1 28 ? -49.401 -1.842 -78.544 1.00 84.71 28 LEU B CA 1
ATOM 1907 C C . LEU B 1 28 ? -48.221 -2.675 -79.034 1.00 86.71 28 LEU B C 1
ATOM 1908 O O . LEU B 1 28 ? -48.133 -3.881 -78.744 1.00 85.80 28 LEU B O 1
ATOM 1913 N N . PRO B 1 29 ? -47.394 -2.088 -79.928 1.00 81.16 29 PRO B N 1
ATOM 1914 C CA . PRO B 1 29 ? -46.323 -2.868 -80.542 1.00 78.90 29 PRO B CA 1
ATOM 1915 C C . PRO B 1 29 ? -45.136 -3.097 -79.660 1.00 78.74 29 PRO B C 1
ATOM 1916 O O . PRO B 1 29 ? -44.644 -2.178 -79.002 1.00 77.66 29 PRO B O 1
ATOM 1920 N N . ALA B 1 30 ? -44.696 -4.348 -79.659 1.00 74.92 30 ALA B N 1
ATOM 1921 C CA . ALA B 1 30 ? -43.540 -4.766 -78.896 1.00 75.84 30 ALA B CA 1
ATOM 1922 C C . ALA B 1 30 ? -42.407 -4.895 -79.841 1.00 79.95 30 ALA B C 1
ATOM 1923 O O . ALA B 1 30 ? -42.606 -5.363 -80.960 1.00 79.85 30 ALA B O 1
ATOM 1925 N N . SER B 1 31 ? -41.221 -4.479 -79.419 1.00 76.68 31 SER B N 1
ATOM 1926 C CA . SER B 1 31 ? -40.031 -4.659 -80.238 1.00 76.23 31 SER B CA 1
ATOM 1927 C C . SER B 1 31 ? -39.299 -5.876 -79.710 1.00 77.82 31 SER B C 1
ATOM 1928 O O . SER B 1 31 ? -39.197 -6.056 -78.489 1.00 79.53 31 SER B O 1
ATOM 1931 N N . LEU B 1 32 ? -38.875 -6.762 -80.622 1.00 71.52 32 LEU B N 1
ATOM 1932 C CA . LEU B 1 32 ? -38.244 -8.051 -80.289 1.00 68.89 32 LEU B CA 1
ATOM 1933 C C . LEU B 1 32 ? -37.133 -8.420 -81.214 1.00 70.18 32 LEU B C 1
ATOM 1934 O O . LEU B 1 32 ? -37.251 -8.248 -82.422 1.00 67.28 32 LEU B O 1
ATOM 1939 N N . THR B 1 33 ? -36.128 -9.078 -80.653 1.00 68.13 33 THR B N 1
ATOM 1940 C CA . THR B 1 33 ? -35.005 -9.641 -81.384 1.00 67.97 33 THR B CA 1
ATOM 1941 C C . THR B 1 33 ? -35.110 -11.142 -81.156 1.00 73.17 33 THR B C 1
ATOM 1942 O O . THR B 1 33 ? -35.031 -11.601 -80.001 1.00 75.10 33 THR B O 1
ATOM 1946 N N . ILE B 1 34 ? -35.368 -11.891 -82.235 1.00 67.27 34 ILE B N 1
ATOM 1947 C CA . ILE B 1 34 ? -35.460 -13.355 -82.226 1.00 65.43 34 ILE B CA 1
ATOM 1948 C C . ILE B 1 34 ? -34.528 -13.891 -83.312 1.00 66.60 34 ILE B C 1
ATOM 1949 O O . ILE B 1 34 ? -34.203 -13.172 -84.265 1.00 65.27 34 ILE B O 1
ATOM 1954 N N . TRP B 1 35 ? -34.106 -15.138 -83.150 1.00 61.95 35 TRP B N 1
ATOM 1955 C CA . TRP B 1 35 ? -33.244 -15.803 -84.097 1.00 60.96 35 TRP B CA 1
ATOM 1956 C C . TRP B 1 35 ? -33.829 -17.133 -84.527 1.00 63.65 35 TRP B C 1
ATOM 1957 O O . TRP B 1 35 ? -34.520 -17.818 -83.765 1.00 64.34 35 TRP B O 1
ATOM 1968 N N . PHE B 1 36 ? -33.538 -17.500 -85.769 1.00 58.18 36 PHE B N 1
ATOM 1969 C CA . PHE B 1 36 ? -34.010 -18.731 -86.370 1.00 59.00 36 PHE B CA 1
ATOM 1970 C C . PHE B 1 36 ? -33.225 -19.978 -85.941 1.00 65.91 36 PHE B C 1
ATOM 1971 O O . PHE B 1 36 ? -32.020 -19.875 -85.711 1.00 67.48 36 PHE B O 1
ATOM 1979 N N . PRO B 1 37 ? -33.809 -21.198 -85.994 1.00 63.22 37 PRO B N 1
ATOM 1980 C CA . PRO B 1 37 ? -32.974 -22.404 -85.876 1.00 63.27 37 PRO B CA 1
ATOM 1981 C C . PRO B 1 37 ? -31.897 -22.363 -86.987 1.00 67.36 37 PRO B C 1
ATOM 1982 O O . PRO B 1 37 ? -32.125 -21.765 -88.033 1.00 67.36 37 PRO B O 1
ATOM 1986 N N . LEU B 1 38 ? -30.718 -22.938 -86.763 1.00 65.94 38 LEU B N 1
ATOM 1987 C CA . LEU B 1 38 ? -29.671 -22.956 -87.804 1.00 67.90 38 LEU B CA 1
ATOM 1988 C C . LEU B 1 38 ? -30.068 -23.854 -88.978 1.00 77.70 38 LEU B C 1
ATOM 1989 O O . LEU B 1 38 ? -30.721 -24.880 -88.771 1.00 79.70 38 LEU B O 1
ATOM 1994 N N . PHE B 1 39 ? -29.668 -23.471 -90.193 1.00 75.85 39 PHE B N 1
ATOM 1995 C CA . PHE B 1 39 ? -29.928 -24.253 -91.395 1.00 77.17 39 PHE B CA 1
ATOM 1996 C C . PHE B 1 39 ? -28.698 -24.199 -92.322 1.00 83.48 39 PHE B C 1
ATOM 1997 O O . PHE B 1 39 ? -27.793 -23.400 -92.070 1.00 81.51 39 PHE B O 1
ATOM 2005 N N . GLN B 1 40 ? -28.645 -25.070 -93.360 1.00 82.40 40 GLN B N 1
ATOM 2006 C CA . GLN B 1 40 ? -27.540 -25.132 -94.319 1.00 82.01 40 GLN B CA 1
ATOM 2007 C C . GLN B 1 40 ? -27.891 -24.305 -95.527 1.00 87.08 40 GLN B C 1
ATOM 2008 O O . GLN B 1 40 ? -29.057 -24.305 -95.931 1.00 86.88 40 GLN B O 1
ATOM 2014 N N . ALA B 1 41 ? -26.888 -23.609 -96.117 1.00 84.99 41 ALA B N 1
ATOM 2015 C CA . ALA B 1 41 ? -27.045 -22.799 -97.329 1.00 86.38 41 ALA B CA 1
ATOM 2016 C C . ALA B 1 41 ? -25.927 -23.128 -98.327 1.00 94.95 41 ALA B C 1
ATOM 2017 O O . ALA B 1 41 ? -24.781 -23.355 -97.922 1.00 94.60 41 ALA B O 1
ATOM 2019 N N . ASN B 1 42 ? -26.273 -23.173 -99.638 1.00 93.90 42 ASN B N 1
ATOM 2020 C CA . ASN B 1 42 ? -25.336 -23.493 -100.723 1.00 94.02 42 ASN B CA 1
ATOM 2021 C C . ASN B 1 42 ? -25.192 -22.328 -101.660 1.00 98.32 42 ASN B C 1
ATOM 2022 O O . ASN B 1 42 ? -24.443 -22.455 -102.630 1.00 100.90 42 ASN B O 1
ATOM 2027 N N . THR B 1 43 ? -25.894 -21.203 -101.399 1.00 92.28 43 THR B N 1
ATOM 2028 C CA . THR B 1 43 ? -25.846 -20.013 -102.260 1.00 91.02 43 THR B CA 1
ATOM 2029 C C . THR B 1 43 ? -25.054 -18.908 -101.600 1.00 90.41 43 THR B C 1
ATOM 2030 O O . THR B 1 43 ? -25.096 -18.820 -100.379 1.00 88.08 43 THR B O 1
ATOM 2034 N N . PRO B 1 44 ? -24.379 -18.016 -102.372 1.00 85.95 44 PRO B N 1
ATOM 2035 C CA . PRO B 1 44 ? -23.597 -16.922 -101.754 1.00 85.01 44 PRO B CA 1
ATOM 2036 C C . PRO B 1 44 ? -24.311 -16.176 -100.658 1.00 87.48 44 PRO B C 1
ATOM 2037 O O . PRO B 1 44 ? -25.522 -15.948 -100.773 1.00 86.97 44 PRO B O 1
ATOM 2041 N N . PRO B 1 45 ? -23.575 -15.834 -99.572 1.00 83.07 45 PRO B N 1
ATOM 2042 C CA . PRO B 1 45 ? -24.200 -15.168 -98.411 1.00 81.68 45 PRO B CA 1
ATOM 2043 C C . PRO B 1 45 ? -24.875 -13.847 -98.722 1.00 86.16 45 PRO B C 1
ATOM 2044 O O . PRO B 1 45 ? -26.011 -13.641 -98.284 1.00 85.66 45 PRO B O 1
ATOM 2048 N N . ALA B 1 46 ? -24.220 -12.984 -99.524 1.00 83.56 46 ALA B N 1
ATOM 2049 C CA . ALA B 1 46 ? -24.771 -11.683 -99.960 1.00 83.12 46 ALA B CA 1
ATOM 2050 C C . ALA B 1 46 ? -26.102 -11.894 -100.696 1.00 81.61 46 ALA B C 1
ATOM 2051 O O . ALA B 1 46 ? -27.047 -11.109 -100.544 1.00 79.32 46 ALA B O 1
ATOM 2053 N N . VAL B 1 47 ? -26.161 -13.010 -101.440 1.00 76.72 47 VAL B N 1
ATOM 2054 C CA . VAL B 1 47 ? -27.337 -13.426 -102.172 1.00 76.95 47 VAL B CA 1
ATOM 2055 C C . VAL B 1 47 ? -28.449 -13.984 -101.254 1.00 78.90 47 VAL B C 1
ATOM 2056 O O . VAL B 1 47 ? -29.612 -13.629 -101.434 1.00 75.71 47 VAL B O 1
ATOM 2060 N N . LEU B 1 48 ? -28.091 -14.812 -100.250 1.00 76.32 48 LEU B N 1
ATOM 2061 C CA . LEU B 1 48 ? -29.072 -15.333 -99.284 1.00 75.60 48 LEU B CA 1
ATOM 2062 C C . LEU B 1 48 ? -29.680 -14.170 -98.453 1.00 78.28 48 LEU B C 1
ATOM 2063 O O . LEU B 1 48 ? -30.893 -14.139 -98.240 1.00 77.17 48 LEU B O 1
ATOM 2068 N N . LEU B 1 49 ? -28.846 -13.199 -98.049 1.00 74.75 49 LEU B N 1
ATOM 2069 C CA . LEU B 1 49 ? -29.306 -12.030 -97.305 1.00 75.36 49 LEU B CA 1
ATOM 2070 C C . LEU B 1 49 ? -30.375 -11.241 -98.065 1.00 85.38 49 LEU B C 1
ATOM 2071 O O . LEU B 1 49 ? -31.396 -10.864 -97.480 1.00 85.69 49 LEU B O 1
ATOM 2076 N N . ASP B 1 50 ? -30.136 -10.986 -99.357 1.00 85.15 50 ASP B N 1
ATOM 2077 C CA . ASP B 1 50 ? -31.084 -10.287 -100.219 1.00 86.14 50 ASP B CA 1
ATOM 2078 C C . ASP B 1 50 ? -32.429 -10.989 -100.150 1.00 87.01 50 ASP B C 1
ATOM 2079 O O . ASP B 1 50 ? -33.439 -10.337 -99.893 1.00 87.09 50 ASP B O 1
ATOM 2084 N N . GLN B 1 51 ? -32.428 -12.332 -100.308 1.00 80.25 51 GLN B N 1
ATOM 2085 C CA . GLN B 1 51 ? -33.638 -13.156 -100.256 1.00 77.93 51 GLN B CA 1
ATOM 2086 C C . GLN B 1 51 ? -34.268 -13.089 -98.906 1.00 77.16 51 GLN B C 1
ATOM 2087 O O . GLN B 1 51 ? -35.488 -12.993 -98.808 1.00 76.35 51 GLN B O 1
ATOM 2093 N N . LEU B 1 52 ? -33.424 -13.063 -97.847 1.00 70.49 52 LEU B N 1
ATOM 2094 C CA . LEU B 1 52 ? -33.887 -12.972 -96.465 1.00 67.59 52 LEU B CA 1
ATOM 2095 C C . LEU B 1 52 ? -34.547 -11.628 -96.219 1.00 70.97 52 LEU B C 1
ATOM 2096 O O . LEU B 1 52 ? -35.490 -11.585 -95.450 1.00 70.40 52 LEU B O 1
ATOM 2101 N N . LYS B 1 53 ? -34.123 -10.553 -96.937 1.00 66.80 53 LYS B N 1
ATOM 2102 C CA . LYS B 1 53 ? -34.733 -9.233 -96.809 1.00 67.17 53 LYS B CA 1
ATOM 2103 C C . LYS B 1 53 ? -36.246 -9.256 -97.149 1.00 73.86 53 LYS B C 1
ATOM 2104 O O . LYS B 1 53 ? -36.942 -8.293 -96.838 1.00 76.59 53 LYS B O 1
ATOM 2110 N N . THR B 1 54 ? -36.753 -10.345 -97.762 1.00 69.11 54 THR B N 1
ATOM 2111 C CA . THR B 1 54 ? -38.172 -10.478 -98.118 1.00 68.38 54 THR B CA 1
ATOM 2112 C C . THR B 1 54 ? -38.943 -11.298 -97.070 1.00 70.83 54 THR B C 1
ATOM 2113 O O . THR B 1 54 ? -40.043 -11.812 -97.366 1.00 69.85 54 THR B O 1
ATOM 2117 N N . LEU B 1 55 ? -38.339 -11.436 -95.848 1.00 66.52 55 LEU B N 1
ATOM 2118 C CA . LEU B 1 55 ? -38.855 -12.225 -94.724 1.00 66.50 55 LEU B CA 1
ATOM 2119 C C . LEU B 1 55 ? -40.135 -11.647 -94.263 1.00 72.62 55 LEU B C 1
ATOM 2120 O O . LEU B 1 55 ? -40.218 -10.429 -94.127 1.00 75.07 55 LEU B O 1
ATOM 2125 N N . THR B 1 56 ? -41.130 -12.503 -94.023 1.00 68.96 56 THR B N 1
ATOM 2126 C CA . THR B 1 56 ? -42.433 -12.144 -93.453 1.00 69.52 56 THR B CA 1
ATOM 2127 C C . THR B 1 56 ? -42.647 -13.060 -92.249 1.00 75.32 56 THR B C 1
ATOM 2128 O O . THR B 1 56 ? -42.702 -14.291 -92.398 1.00 75.10 56 THR B O 1
ATOM 2132 N N . ILE B 1 57 ? -42.695 -12.449 -91.045 1.00 71.70 57 ILE B N 1
ATOM 2133 C CA . ILE B 1 57 ? -42.815 -13.191 -89.810 1.00 70.82 57 ILE B CA 1
ATOM 2134 C C . ILE B 1 57 ? -44.111 -12.932 -89.115 1.00 76.38 57 ILE B C 1
ATOM 2135 O O . ILE B 1 57 ? -44.529 -11.790 -88.985 1.00 78.03 57 ILE B O 1
ATOM 2140 N N . THR B 1 58 ? -44.721 -14.012 -88.623 1.00 73.16 58 THR B N 1
ATOM 2141 C CA . THR B 1 58 ? -45.903 -13.969 -87.802 1.00 72.68 58 THR B CA 1
ATOM 2142 C C . THR B 1 58 ? -45.663 -14.631 -86.417 1.00 74.65 58 THR B C 1
ATOM 2143 O O . THR B 1 58 ? -45.241 -15.786 -86.352 1.00 74.10 58 THR B O 1
ATOM 2147 N N . THR B 1 59 ? -45.886 -13.873 -85.327 1.00 68.57 59 THR B N 1
ATOM 2148 C CA . THR B 1 59 ? -45.720 -14.387 -83.967 1.00 67.13 59 THR B CA 1
ATOM 2149 C C . THR B 1 59 ? -47.041 -14.462 -83.229 1.00 69.95 59 THR B C 1
ATOM 2150 O O . THR B 1 59 ? -47.966 -13.733 -83.554 1.00 71.78 59 THR B O 1
ATOM 2154 N N . LEU B 1 60 ? -47.125 -15.310 -82.208 1.00 64.46 60 LEU B N 1
ATOM 2155 C CA . LEU B 1 60 ? -48.308 -15.508 -81.394 1.00 62.74 60 LEU B CA 1
ATOM 2156 C C . LEU B 1 60 ? -47.786 -15.872 -80.018 1.00 66.44 60 LEU B C 1
ATOM 2157 O O . LEU B 1 60 ? -46.991 -16.800 -79.879 1.00 64.90 60 LEU B O 1
ATOM 2162 N N . TYR B 1 61 ? -48.152 -15.059 -79.012 1.00 62.50 61 TYR B N 1
ATOM 2163 C CA . TYR B 1 61 ? -47.686 -15.206 -77.648 1.00 60.31 61 TYR B CA 1
ATOM 2164 C C . TYR B 1 61 ? -48.410 -16.339 -77.003 1.00 67.33 61 TYR B C 1
ATOM 2165 O O . TYR B 1 61 ? -49.649 -16.400 -77.068 1.00 69.84 61 TYR B O 1
ATOM 2174 N N . ALA B 1 62 ? -47.643 -17.299 -76.452 1.00 63.52 62 ALA B N 1
ATOM 2175 C CA . ALA B 1 62 ? -48.191 -18.465 -75.761 1.00 63.98 62 ALA B CA 1
ATOM 2176 C C . ALA B 1 62 ? -47.343 -18.828 -74.545 1.00 69.08 62 ALA B C 1
ATOM 2177 O O . ALA B 1 62 ? -46.213 -18.346 -74.367 1.00 66.24 62 ALA B O 1
ATOM 2179 N N . ALA B 1 63 ? -47.940 -19.662 -73.687 1.00 67.56 63 ALA B N 1
ATOM 2180 C CA . ALA B 1 63 ? -47.392 -20.204 -72.463 1.00 68.41 63 ALA B CA 1
ATOM 2181 C C . ALA B 1 63 ? -46.822 -21.595 -72.785 1.00 77.20 63 ALA B C 1
ATOM 2182 O O . ALA B 1 63 ? -47.316 -22.269 -73.701 1.00 76.54 63 ALA B O 1
ATOM 2184 N N . SER B 1 64 ? -45.773 -22.013 -72.059 1.00 77.36 64 SER B N 1
ATOM 2185 C CA . SER B 1 64 ? -45.168 -23.342 -72.197 1.00 79.14 64 SER B CA 1
ATOM 2186 C C . SER B 1 64 ? -44.619 -23.803 -70.856 1.00 86.35 64 SER B C 1
ATOM 2187 O O . SER B 1 64 ? -44.435 -22.974 -69.955 1.00 84.49 64 SER B O 1
ATOM 2190 N N . GLN B 1 65 ? -44.373 -25.121 -70.721 1.00 88.17 65 GLN B N 1
ATOM 2191 C CA . GLN B 1 65 ? -43.849 -25.727 -69.480 1.00 91.44 65 GLN B CA 1
ATOM 2192 C C . GLN B 1 65 ? -42.541 -25.078 -69.051 1.00 98.60 65 GLN B C 1
ATOM 2193 O O . GLN B 1 65 ? -42.322 -24.878 -67.859 1.00 98.60 65 GLN B O 1
ATOM 2199 N N . ASN B 1 66 ? -41.699 -24.707 -70.040 1.00 97.20 66 ASN B N 1
ATOM 2200 C CA . ASN B 1 66 ? -40.420 -24.014 -69.844 1.00 97.28 66 ASN B CA 1
ATOM 2201 C C . ASN B 1 66 ? -40.663 -22.509 -70.135 1.00 100.83 66 ASN B C 1
ATOM 2202 O O . ASN B 1 66 ? -40.234 -21.992 -71.184 1.00 102.82 66 ASN B O 1
ATOM 2207 N N . GLY B 1 67 ? -41.420 -21.850 -69.250 1.00 92.70 67 GLY B N 1
ATOM 2208 C CA . GLY B 1 67 ? -41.757 -20.430 -69.374 1.00 89.61 67 GLY B CA 1
ATOM 2209 C C . GLY B 1 67 ? -42.551 -19.979 -70.600 1.00 85.01 67 GLY B C 1
ATOM 2210 O O . GLY B 1 67 ? -42.942 -20.813 -71.431 1.00 85.35 67 GLY B O 1
ATOM 2211 N N . PRO B 1 68 ? -42.831 -18.651 -70.763 1.00 73.24 68 PRO B N 1
ATOM 2212 C CA . PRO B 1 68 ? -43.598 -18.216 -71.944 1.00 70.18 68 PRO B CA 1
ATOM 2213 C C . PRO B 1 68 ? -42.760 -18.262 -73.211 1.00 68.58 68 PRO B C 1
ATOM 2214 O O . PRO B 1 68 ? -41.529 -18.082 -73.182 1.00 68.90 68 PRO B O 1
ATOM 2218 N N . ILE B 1 69 ? -43.425 -18.557 -74.311 1.00 60.21 69 ILE B N 1
ATOM 2219 C CA . ILE B 1 69 ? -42.798 -18.679 -75.632 1.00 57.91 69 ILE B CA 1
ATOM 2220 C C . ILE B 1 69 ? -43.521 -17.824 -76.661 1.00 57.56 69 ILE B C 1
ATOM 2221 O O . ILE B 1 69 ? -44.512 -17.181 -76.330 1.00 56.70 69 ILE B O 1
ATOM 2226 N N . LEU B 1 70 ? -43.006 -17.811 -77.891 1.00 53.04 70 LEU B N 1
ATOM 2227 C CA . LEU B 1 70 ? -43.566 -17.151 -79.059 1.00 53.29 70 LEU B CA 1
ATOM 2228 C C . LEU B 1 70 ? -43.646 -18.193 -80.182 1.00 62.84 70 LEU B C 1
ATOM 2229 O O . LEU B 1 70 ? -42.613 -18.722 -80.588 1.00 65.29 70 LEU B O 1
ATOM 2234 N N . LYS B 1 71 ? -44.845 -18.490 -80.691 1.00 58.82 71 LYS B N 1
ATOM 2235 C CA . LYS B 1 71 ? -44.956 -19.436 -81.774 1.00 58.50 71 LYS B CA 1
ATOM 2236 C C . LYS B 1 71 ? -44.683 -18.629 -83.037 1.00 66.86 71 LYS B C 1
ATOM 2237 O O . LYS B 1 71 ? -45.474 -17.762 -83.386 1.00 67.74 71 LYS B O 1
ATOM 2243 N N . VAL B 1 72 ? -43.499 -18.835 -83.658 1.00 65.14 72 VAL B N 1
ATOM 2244 C CA . VAL B 1 72 ? -43.082 -18.130 -84.870 1.00 65.09 72 VAL B CA 1
ATOM 2245 C C . VAL B 1 72 ? -43.399 -18.951 -86.109 1.00 71.80 72 VAL B C 1
ATOM 2246 O O . VAL B 1 72 ? -43.285 -20.171 -86.092 1.00 72.43 72 VAL B O 1
ATOM 2250 N N . ASN B 1 73 ? -43.805 -18.248 -87.189 1.00 68.95 73 ASN B N 1
ATOM 2251 C CA . ASN B 1 73 ? -44.107 -18.758 -88.528 1.00 69.33 73 ASN B CA 1
ATOM 2252 C C . ASN B 1 73 ? -43.502 -17.744 -89.474 1.00 76.47 73 ASN B C 1
ATOM 2253 O O . ASN B 1 73 ? -43.762 -16.553 -89.319 1.00 77.43 73 ASN B O 1
ATOM 2258 N N . ALA B 1 74 ? -42.654 -18.193 -90.432 1.00 73.31 74 ALA B N 1
ATOM 2259 C CA . ALA B 1 74 ? -41.944 -17.285 -91.339 1.00 72.82 74 ALA B CA 1
ATOM 2260 C C . ALA B 1 74 ? -41.884 -17.774 -92.761 1.00 76.63 74 ALA B C 1
ATOM 2261 O O . ALA B 1 74 ? -41.822 -18.980 -92.988 1.00 76.81 74 ALA B O 1
ATOM 2263 N N . SER B 1 75 ? -41.863 -16.814 -93.721 1.00 73.06 75 SER B N 1
ATOM 2264 C CA . SER B 1 75 ? -41.790 -17.012 -95.184 1.00 73.23 75 SER B CA 1
ATOM 2265 C C . SER B 1 75 ? -40.840 -15.980 -95.804 1.00 79.05 75 SER B C 1
ATOM 2266 O O . SER B 1 75 ? -40.601 -14.923 -95.215 1.00 79.44 75 SER B O 1
ATOM 2269 N N . ALA B 1 76 ? -40.290 -16.293 -96.994 1.00 75.38 76 ALA B N 1
ATOM 2270 C CA . ALA B 1 76 ? -39.419 -15.404 -97.759 1.00 75.01 76 ALA B CA 1
ATOM 2271 C C . ALA B 1 76 ? -39.448 -15.818 -99.211 1.00 81.40 76 ALA B C 1
ATOM 2272 O O . ALA B 1 76 ? -39.926 -16.907 -99.541 1.00 81.19 76 ALA B O 1
ATOM 2274 N N . GLN B 1 77 ? -39.022 -14.900 -100.090 1.00 79.30 77 GLN B N 1
ATOM 2275 C CA . GLN B 1 77 ? -39.009 -15.110 -101.521 1.00 79.91 77 GLN B CA 1
ATOM 2276 C C . GLN B 1 77 ? -37.606 -15.448 -101.946 1.00 87.94 77 GLN B C 1
ATOM 2277 O O . GLN B 1 77 ? -36.661 -14.830 -101.481 1.00 86.80 77 GLN B O 1
ATOM 2283 N N . GLY B 1 78 ? -37.482 -16.441 -102.814 1.00 88.71 78 GLY B N 1
ATOM 2284 C CA . GLY B 1 78 ? -36.189 -16.887 -103.316 1.00 90.24 78 GLY B CA 1
ATOM 2285 C C . GLY B 1 78 ? -36.031 -18.380 -103.187 1.00 95.47 78 GLY B C 1
ATOM 2286 O O . GLY B 1 78 ? -36.589 -18.973 -102.258 1.00 94.90 78 GLY B O 1
ATOM 2287 N N . ALA B 1 79 ? -35.288 -18.991 -104.134 1.00 92.68 79 ALA B N 1
ATOM 2288 C CA . ALA B 1 79 ? -35.058 -20.436 -104.196 1.00 93.11 79 ALA B CA 1
ATOM 2289 C C . ALA B 1 79 ? -34.394 -20.988 -102.938 1.00 95.19 79 ALA B C 1
ATOM 2290 O O . ALA B 1 79 ? -34.836 -22.003 -102.392 1.00 94.23 79 ALA B O 1
ATOM 2292 N N . ALA B 1 80 ? -33.364 -20.289 -102.464 1.00 91.11 80 ALA B N 1
ATOM 2293 C CA . ALA B 1 80 ? -32.605 -20.667 -101.280 1.00 90.91 80 ALA B CA 1
ATOM 2294 C C . ALA B 1 80 ? -33.440 -20.667 -100.007 1.00 92.91 80 ALA B C 1
ATOM 2295 O O . ALA B 1 80 ? -33.015 -21.236 -98.999 1.00 93.19 80 ALA B O 1
ATOM 2297 N N . MET B 1 81 ? -34.621 -20.049 -100.051 1.00 85.87 81 MET B N 1
ATOM 2298 C CA . MET B 1 81 ? -35.494 -19.947 -98.908 1.00 83.32 81 MET B CA 1
ATOM 2299 C C . MET B 1 81 ? -36.319 -21.214 -98.653 1.00 87.53 81 MET B C 1
ATOM 2300 O O . MET B 1 81 ? -37.057 -21.265 -97.675 1.00 87.47 81 MET B O 1
ATOM 2305 N N . SER B 1 82 ? -36.161 -22.254 -99.479 1.00 85.21 82 SER B N 1
ATOM 2306 C CA . SER B 1 82 ? -36.879 -23.526 -99.320 1.00 85.89 82 SER B CA 1
ATOM 2307 C C . SER B 1 82 ? -36.436 -24.258 -98.050 1.00 86.21 82 SER B C 1
ATOM 2308 O O . SER B 1 82 ? -37.257 -24.902 -97.389 1.00 87.11 82 SER B O 1
ATOM 2311 N N . VAL B 1 83 ? -35.145 -24.094 -97.692 1.00 78.47 83 VAL B N 1
ATOM 2312 C CA . VAL B 1 83 ? -34.469 -24.656 -96.508 1.00 74.80 83 VAL B CA 1
ATOM 2313 C C . VAL B 1 83 ? -34.704 -23.812 -95.231 1.00 75.89 83 VAL B C 1
ATOM 2314 O O . VAL B 1 83 ? -34.352 -24.268 -94.133 1.00 75.09 83 VAL B O 1
ATOM 2318 N N . LEU B 1 84 ? -35.239 -22.575 -95.374 1.00 70.55 84 LEU B N 1
ATOM 2319 C CA . LEU B 1 84 ? -35.498 -21.675 -94.221 1.00 68.04 84 LEU B CA 1
ATOM 2320 C C . LEU B 1 84 ? -36.464 -22.293 -93.166 1.00 66.61 84 LEU B C 1
ATOM 2321 O O . LEU B 1 84 ? -37.543 -22.723 -93.544 1.00 64.86 84 LEU B O 1
ATOM 2326 N N . PRO B 1 85 ? -36.111 -22.374 -91.861 1.00 63.22 85 PRO B N 1
ATOM 2327 C CA . PRO B 1 85 ? -37.066 -22.957 -90.888 1.00 63.76 85 PRO B CA 1
ATOM 2328 C C . PRO B 1 85 ? -38.349 -22.116 -90.860 1.00 69.40 85 PRO B C 1
ATOM 2329 O O . PRO B 1 85 ? -38.306 -20.901 -90.633 1.00 68.87 85 PRO B O 1
ATOM 2333 N N . LYS B 1 86 ? -39.456 -22.738 -91.267 1.00 64.33 86 LYS B N 1
ATOM 2334 C CA . LYS B 1 86 ? -40.676 -22.011 -91.441 1.00 63.74 86 LYS B CA 1
ATOM 2335 C C . LYS B 1 86 ? -41.565 -21.867 -90.197 1.00 66.21 86 LYS B C 1
ATOM 2336 O O . LYS B 1 86 ? -42.237 -20.830 -90.071 1.00 67.27 86 LYS B O 1
ATOM 2342 N N . LYS B 1 87 ? -41.605 -22.881 -89.295 1.00 58.13 87 LYS B N 1
ATOM 2343 C CA . LYS B 1 87 ? -42.423 -22.822 -88.106 1.00 54.92 87 LYS B CA 1
ATOM 2344 C C . LYS B 1 87 ? -41.582 -23.374 -86.984 1.00 60.42 87 LYS B C 1
ATOM 2345 O O . LYS B 1 87 ? -41.188 -24.547 -87.008 1.00 62.13 87 LYS B O 1
ATOM 2351 N N . PHE B 1 88 ? -41.260 -22.493 -86.018 1.00 55.02 88 PHE B N 1
ATOM 2352 C CA . PHE B 1 88 ? -40.429 -22.761 -84.860 1.00 52.71 88 PHE B CA 1
ATOM 2353 C C . PHE B 1 88 ? -40.863 -21.928 -83.639 1.00 62.47 88 PHE B C 1
ATOM 2354 O O . PHE B 1 88 ? -41.355 -20.811 -83.796 1.00 62.03 88 PHE B O 1
ATOM 2362 N N . GLU B 1 89 ? -40.681 -22.478 -82.429 1.00 63.38 89 GLU B N 1
ATOM 2363 C CA . GLU B 1 89 ? -41.012 -21.804 -81.167 1.00 64.42 89 GLU B CA 1
ATOM 2364 C C . GLU B 1 89 ? -39.791 -21.113 -80.587 1.00 69.10 89 GLU B C 1
ATOM 2365 O O . GLU B 1 89 ? -38.680 -21.619 -80.751 1.00 70.19 89 GLU B O 1
ATOM 2371 N N . VAL B 1 90 ? -39.981 -19.953 -79.949 1.00 65.39 90 VAL B N 1
ATOM 2372 C CA . VAL B 1 90 ? -38.872 -19.216 -79.327 1.00 66.78 90 VAL B CA 1
ATOM 2373 C C . VAL B 1 90 ? -39.200 -18.755 -77.926 1.00 72.51 90 VAL B C 1
ATOM 2374 O O . VAL B 1 90 ? -40.340 -18.387 -77.661 1.00 70.82 90 VAL B O 1
ATOM 2378 N N . ASN B 1 91 ? -38.205 -18.742 -77.032 1.00 72.18 91 ASN B N 1
ATOM 2379 C CA . ASN B 1 91 ? -38.461 -18.240 -75.698 1.00 73.87 91 ASN B CA 1
ATOM 2380 C C . ASN B 1 91 ? -38.738 -16.760 -75.745 1.00 79.27 91 ASN B C 1
ATOM 2381 O O . ASN B 1 91 ? -37.998 -16.007 -76.379 1.00 77.88 91 ASN B O 1
ATOM 2386 N N . ALA B 1 92 ? -39.900 -16.388 -75.187 1.00 78.67 92 ALA B N 1
ATOM 2387 C CA . ALA B 1 92 ? -40.417 -15.029 -75.143 1.00 80.35 92 ALA B CA 1
ATOM 2388 C C . ALA B 1 92 ? -39.846 -14.257 -73.989 1.00 88.73 92 ALA B C 1
ATOM 2389 O O . ALA B 1 92 ? -40.593 -13.776 -73.140 1.00 88.89 92 ALA B O 1
ATOM 2391 N N . THR B 1 93 ? -38.515 -14.144 -73.938 1.00 88.49 93 THR B N 1
ATOM 2392 C CA . THR B 1 93 ? -37.839 -13.382 -72.894 1.00 88.90 93 THR B CA 1
ATOM 2393 C C . THR B 1 93 ? -37.473 -12.045 -73.500 1.00 91.36 93 THR B C 1
ATOM 2394 O O . THR B 1 93 ? -36.673 -11.973 -74.446 1.00 89.70 93 THR B O 1
ATOM 2398 N N . VAL B 1 94 ? -38.167 -10.994 -72.998 1.00 87.79 94 VAL B N 1
ATOM 2399 C CA . VAL B 1 94 ? -38.081 -9.621 -73.492 1.00 87.25 94 VAL B CA 1
ATOM 2400 C C . VAL B 1 94 ? -37.574 -8.649 -72.455 1.00 91.43 94 VAL B C 1
ATOM 2401 O O . VAL B 1 94 ? -37.316 -9.035 -71.318 1.00 92.44 94 VAL B O 1
ATOM 2405 N N . ALA B 1 95 ? -37.416 -7.385 -72.858 1.00 87.81 95 ALA B N 1
ATOM 2406 C CA . ALA B 1 95 ? -37.030 -6.289 -71.980 1.00 88.70 95 ALA B CA 1
ATOM 2407 C C . ALA B 1 95 ? -38.266 -6.103 -71.140 1.00 92.69 95 ALA B C 1
ATOM 2408 O O . ALA B 1 95 ? -39.386 -6.234 -71.666 1.00 92.20 95 ALA B O 1
ATOM 2410 N N . LEU B 1 96 ? -38.087 -5.876 -69.839 1.00 87.78 96 LEU B N 1
ATOM 2411 C CA . LEU B 1 96 ? -39.240 -5.815 -68.959 1.00 86.50 96 LEU B CA 1
ATOM 2412 C C . LEU B 1 96 ? -40.423 -4.939 -69.323 1.00 90.79 96 LEU B C 1
ATOM 2413 O O . LEU B 1 96 ? -41.536 -5.356 -69.027 1.00 92.62 96 LEU B O 1
ATOM 2418 N N . ASP B 1 97 ? -40.230 -3.824 -70.067 1.00 86.40 97 ASP B N 1
ATOM 2419 C CA . ASP B 1 97 ? -41.317 -2.936 -70.516 1.00 86.97 97 ASP B CA 1
ATOM 2420 C C . ASP B 1 97 ? -42.122 -3.582 -71.599 1.00 88.52 97 ASP B C 1
ATOM 2421 O O . ASP B 1 97 ? -43.293 -3.233 -71.770 1.00 91.01 97 ASP B O 1
ATOM 2426 N N . GLU B 1 98 ? -41.512 -4.501 -72.351 1.00 79.96 98 GLU B N 1
ATOM 2427 C CA . GLU B 1 98 ? -42.210 -5.156 -73.459 1.00 77.74 98 GLU B CA 1
ATOM 2428 C C . GLU B 1 98 ? -43.291 -6.162 -73.062 1.00 76.45 98 GLU B C 1
ATOM 2429 O O . GLU B 1 98 ? -44.158 -6.482 -73.880 1.00 73.72 98 GLU B O 1
ATOM 2435 N N . TYR B 1 99 ? -43.263 -6.648 -71.797 1.00 71.10 99 TYR B N 1
ATOM 2436 C CA . TYR B 1 99 ? -44.260 -7.611 -71.309 1.00 68.14 99 TYR B CA 1
ATOM 2437 C C . TYR B 1 99 ? -45.706 -7.129 -71.421 1.00 67.44 99 TYR B C 1
ATOM 2438 O O . TYR B 1 99 ? -46.599 -7.905 -71.735 1.00 61.14 99 TYR B O 1
ATOM 2447 N N . SER B 1 100 ? -45.900 -5.836 -71.202 1.00 68.78 100 SER B N 1
ATOM 2448 C CA . SER B 1 100 ? -47.196 -5.163 -71.299 1.00 71.81 100 SER B CA 1
ATOM 2449 C C . SER B 1 100 ? -47.640 -5.144 -72.757 1.00 78.06 100 SER B C 1
ATOM 2450 O O . SER B 1 100 ? -48.792 -5.464 -73.069 1.00 78.63 100 SER B O 1
ATOM 2453 N N . LYS B 1 101 ? -46.708 -4.842 -73.655 1.00 74.85 101 LYS B N 1
ATOM 2454 C CA . LYS B 1 101 ? -46.961 -4.772 -75.099 1.00 73.09 101 LYS B CA 1
ATOM 2455 C C . LYS B 1 101 ? -47.352 -6.102 -75.745 1.00 74.98 101 LYS B C 1
ATOM 2456 O O . LYS B 1 101 ? -48.071 -6.092 -76.731 1.00 75.97 101 LYS B O 1
ATOM 2462 N N . LEU B 1 102 ? -46.926 -7.237 -75.163 1.00 70.29 102 LEU B N 1
ATOM 2463 C CA . LEU B 1 102 ? -47.186 -8.626 -75.607 1.00 67.79 102 LEU B CA 1
ATOM 2464 C C . LEU B 1 102 ? -48.609 -9.144 -75.270 1.00 71.97 102 LEU B C 1
ATOM 2465 O O . LEU B 1 102 ? -48.906 -9.413 -74.107 1.00 70.29 102 LEU B O 1
ATOM 2470 N N . GLU B 1 103 ? -49.462 -9.301 -76.290 1.00 71.02 103 GLU B N 1
ATOM 2471 C CA . GLU B 1 103 ? -50.836 -9.778 -76.143 1.00 73.05 103 GLU B CA 1
ATOM 2472 C C . GLU B 1 103 ? -50.942 -11.299 -76.255 1.00 78.86 103 GLU B C 1
ATOM 2473 O O . GLU B 1 103 ? -50.640 -11.886 -77.298 1.00 81.19 103 GLU B O 1
ATOM 2479 N N . PHE B 1 104 ? -51.448 -11.922 -75.211 1.00 74.32 104 PHE B N 1
ATOM 2480 C CA . PHE B 1 104 ? -51.615 -13.371 -75.187 1.00 72.97 104 PHE B CA 1
ATOM 2481 C C . PHE B 1 104 ? -52.516 -13.892 -76.282 1.00 74.53 104 PHE B C 1
ATOM 2482 O O . PHE B 1 104 ? -53.563 -13.331 -76.534 1.00 74.20 104 PHE B O 1
ATOM 2490 N N . ASP B 1 105 ? -52.079 -14.952 -76.956 1.00 71.38 105 ASP B N 1
ATOM 2491 C CA . ASP B 1 105 ? -52.818 -15.689 -77.998 1.00 71.07 105 ASP B CA 1
ATOM 2492 C C . ASP B 1 105 ? -53.340 -14.850 -79.164 1.00 74.36 105 ASP B C 1
ATOM 2493 O O . ASP B 1 105 ? -54.318 -15.229 -79.798 1.00 74.31 105 ASP B O 1
ATOM 2498 N N . LYS B 1 106 ? -52.694 -13.715 -79.468 1.00 71.15 106 LYS B N 1
ATOM 2499 C CA . LYS B 1 106 ? -53.134 -12.871 -80.594 1.00 69.79 106 LYS B CA 1
ATOM 2500 C C . LYS B 1 106 ? -52.108 -12.965 -81.681 1.00 72.31 106 LYS B C 1
ATOM 2501 O O . LYS B 1 106 ? -50.973 -12.518 -81.512 1.00 73.10 106 LYS B O 1
ATOM 2507 N N . LEU B 1 107 ? -52.486 -13.610 -82.764 1.00 67.05 107 LEU B N 1
ATOM 2508 C CA . LEU B 1 107 ? -51.625 -13.803 -83.925 1.00 64.65 107 LEU B CA 1
ATOM 2509 C C . LEU B 1 107 ? -51.373 -12.474 -84.607 1.00 67.64 107 LEU B C 1
ATOM 2510 O O . LEU B 1 107 ? -52.292 -11.888 -85.202 1.00 67.27 107 LEU B O 1
ATOM 2515 N N . THR B 1 108 ? -50.151 -11.958 -84.428 1.00 64.33 108 THR B N 1
ATOM 2516 C CA . THR B 1 108 ? -49.750 -10.673 -85.004 1.00 65.10 108 THR B CA 1
ATOM 2517 C C . THR B 1 108 ? -48.640 -10.836 -86.057 1.00 70.13 108 THR B C 1
ATOM 2518 O O . THR B 1 108 ? -47.715 -11.640 -85.877 1.00 69.65 108 THR B O 1
ATOM 2522 N N . VAL B 1 109 ? -48.702 -10.048 -87.132 1.00 67.71 109 VAL B N 1
ATOM 2523 C CA . VAL B 1 109 ? -47.593 -10.067 -88.074 1.00 68.42 109 VAL B CA 1
ATOM 2524 C C . VAL B 1 109 ? -46.598 -9.101 -87.532 1.00 72.72 109 VAL B C 1
ATOM 2525 O O . VAL B 1 109 ? -46.978 -8.083 -86.947 1.00 74.75 109 VAL B O 1
ATOM 2529 N N . CYS B 1 110 ? -45.335 -9.463 -87.601 1.00 67.29 110 CYS B N 1
ATOM 2530 C CA . CYS B 1 110 ? -44.271 -8.621 -87.091 1.00 66.17 110 CYS B CA 1
ATOM 2531 C C . CYS B 1 110 ? -43.611 -8.009 -88.308 1.00 69.99 110 CYS B C 1
ATOM 2532 O O . CYS B 1 110 ? -43.859 -8.465 -89.452 1.00 69.21 110 CYS B O 1
ATOM 2535 N N . GLU B 1 111 ? -42.890 -6.901 -88.101 1.00 66.76 111 GLU B N 1
ATOM 2536 C CA . GLU B 1 111 ? -42.241 -6.137 -89.170 1.00 66.78 111 GLU B CA 1
ATOM 2537 C C . GLU B 1 111 ? -40.767 -6.149 -88.925 1.00 69.14 111 GLU B C 1
ATOM 2538 O O . GLU B 1 111 ? -40.343 -5.734 -87.863 1.00 71.77 111 GLU B O 1
ATOM 2544 N N . VAL B 1 112 ? -39.992 -6.642 -89.882 1.00 63.38 112 VAL B N 1
ATOM 2545 C CA . VAL B 1 112 ? -38.534 -6.784 -89.804 1.00 62.15 112 VAL B CA 1
ATOM 2546 C C . VAL B 1 112 ? -37.869 -5.447 -90.020 1.00 65.00 112 VAL B C 1
ATOM 2547 O O . VAL B 1 112 ? -37.997 -4.868 -91.104 1.00 66.93 112 VAL B O 1
ATOM 2551 N N . LYS B 1 113 ? -37.158 -4.963 -88.992 1.00 60.25 113 LYS B N 1
ATOM 2552 C CA . LYS B 1 113 ? -36.417 -3.711 -89.012 1.00 60.90 113 LYS B CA 1
ATOM 2553 C C . LYS B 1 113 ? -35.021 -3.956 -89.599 1.00 69.20 113 LYS B C 1
ATOM 2554 O O . LYS B 1 113 ? -34.532 -3.125 -90.363 1.00 70.48 113 LYS B O 1
ATOM 2560 N N . THR B 1 114 ? -34.383 -5.090 -89.232 1.00 67.06 114 THR B N 1
ATOM 2561 C CA . THR B 1 114 ? -33.047 -5.530 -89.658 1.00 66.67 114 THR B CA 1
ATOM 2562 C C . THR B 1 114 ? -33.022 -7.069 -89.681 1.00 72.75 114 THR B C 1
ATOM 2563 O O . THR B 1 114 ? -33.618 -7.691 -88.791 1.00 74.84 114 THR B O 1
ATOM 2567 N N . VAL B 1 115 ? -32.315 -7.664 -90.689 1.00 67.17 115 VAL B N 1
ATOM 2568 C CA . VAL B 1 115 ? -32.031 -9.090 -90.876 1.00 64.47 115 VAL B CA 1
ATOM 2569 C C . VAL B 1 115 ? -30.546 -9.220 -90.784 1.00 66.68 115 VAL B C 1
ATOM 2570 O O . VAL B 1 115 ? -29.834 -8.582 -91.576 1.00 65.33 115 VAL B O 1
ATOM 2574 N N . TYR B 1 116 ? -30.080 -10.107 -89.894 1.00 63.25 116 TYR B N 1
ATOM 2575 C CA . TYR B 1 116 ? -28.663 -10.397 -89.733 1.00 63.09 116 TYR B CA 1
ATOM 2576 C C . TYR B 1 116 ? -28.391 -11.841 -90.138 1.00 67.83 116 TYR B C 1
ATOM 2577 O O . TYR B 1 116 ? -29.165 -12.748 -89.801 1.00 66.23 116 TYR B O 1
ATOM 2586 N N . LEU B 1 117 ? -27.283 -12.040 -90.890 1.00 66.88 117 LEU B N 1
ATOM 2587 C CA . LEU B 1 117 ? -26.791 -13.339 -91.318 1.00 67.87 117 LEU B CA 1
ATOM 2588 C C . LEU B 1 117 ? -25.376 -13.528 -90.810 1.00 75.01 117 LEU B C 1
ATOM 2589 O O . LEU B 1 117 ? -24.561 -12.592 -90.846 1.00 76.12 117 LEU B O 1
ATOM 2594 N N . THR B 1 118 ? -25.103 -14.729 -90.296 1.00 71.29 118 THR B N 1
ATOM 2595 C CA . THR B 1 118 ? -23.790 -15.121 -89.814 1.00 70.68 118 THR B CA 1
ATOM 2596 C C . THR B 1 118 ? -23.508 -16.469 -90.451 1.00 75.87 118 THR B C 1
ATOM 2597 O O . THR B 1 118 ? -24.346 -17.385 -90.381 1.00 74.68 118 THR B O 1
ATOM 2601 N N . THR B 1 119 ? -22.352 -16.583 -91.116 1.00 74.27 119 THR B N 1
ATOM 2602 C CA . THR B 1 119 ? -21.956 -17.850 -91.739 1.00 75.04 119 THR B CA 1
ATOM 2603 C C . THR B 1 119 ? -21.113 -18.597 -90.723 1.00 79.21 119 THR B C 1
ATOM 2604 O O . THR B 1 119 ? -20.414 -17.958 -89.937 1.00 76.34 119 THR B O 1
ATOM 2608 N N . MET B 1 120 ? -21.208 -19.944 -90.721 1.00 78.45 120 MET B N 1
ATOM 2609 C CA . MET B 1 120 ? -20.488 -20.854 -89.812 1.00 78.81 120 MET B CA 1
ATOM 2610 C C . MET B 1 120 ? -20.045 -22.096 -90.557 1.00 83.19 120 MET B C 1
ATOM 2611 O O . MET B 1 120 ? -20.509 -22.330 -91.658 1.00 81.39 120 MET B O 1
ATOM 2616 N N . LYS B 1 121 ? -19.126 -22.866 -89.973 1.00 84.34 121 LYS B N 1
ATOM 2617 C CA . LYS B 1 121 ? -18.643 -24.118 -90.538 1.00 87.47 121 LYS B CA 1
ATOM 2618 C C . LYS B 1 121 ? -19.737 -25.129 -90.311 1.00 99.31 121 LYS B C 1
ATOM 2619 O O . LYS B 1 121 ? -20.197 -25.273 -89.166 1.00 98.56 121 LYS B O 1
ATOM 2625 N N . PRO B 1 122 ? -20.197 -25.769 -91.420 1.00 101.90 122 PRO B N 1
ATOM 2626 C CA . PRO B 1 122 ? -21.307 -26.733 -91.328 1.00 104.59 122 PRO B CA 1
ATOM 2627 C C . PRO B 1 122 ? -21.103 -27.809 -90.281 1.00 119.21 122 PRO B C 1
ATOM 2628 O O . PRO B 1 122 ? -21.989 -28.020 -89.460 1.00 119.41 122 PRO B O 1
ATOM 2632 N N . TYR B 1 123 ? -19.903 -28.395 -90.246 1.00 123.91 123 TYR B N 1
ATOM 2633 C CA . TYR B 1 123 ? -19.469 -29.429 -89.303 1.00 127.82 123 TYR B CA 1
ATOM 2634 C C . TYR B 1 123 ? -19.884 -29.150 -87.820 1.00 133.48 123 TYR B C 1
ATOM 2635 O O . TYR B 1 123 ? -19.773 -28.013 -87.349 1.00 131.53 123 TYR B O 1
ATOM 2644 N N . GLY B 1 124 ? -20.369 -30.173 -87.113 1.00 132.91 124 GLY B N 1
ATOM 2645 C CA . GLY B 1 124 ? -20.553 -31.526 -87.629 1.00 134.91 124 GLY B CA 1
ATOM 2646 C C . GLY B 1 124 ? -21.879 -31.614 -88.346 1.00 140.91 124 GLY B C 1
ATOM 2647 O O . GLY B 1 124 ? -22.928 -31.460 -87.707 1.00 140.58 124 GLY B O 1
ATOM 2648 N N . MET B 1 125 ? -21.826 -31.814 -89.692 1.00 138.28 125 MET B N 1
ATOM 2649 C CA . MET B 1 125 ? -22.980 -31.912 -90.599 1.00 138.72 125 MET B CA 1
ATOM 2650 C C . MET B 1 125 ? -23.886 -30.635 -90.598 1.00 141.27 125 MET B C 1
ATOM 2651 O O . MET B 1 125 ? -23.744 -29.804 -91.500 1.00 140.36 125 MET B O 1
ATOM 2656 N N . VAL B 1 126 ? -24.782 -30.480 -89.567 1.00 137.33 126 VAL B N 1
ATOM 2657 C CA . VAL B 1 126 ? -25.761 -29.378 -89.304 1.00 135.78 126 VAL B CA 1
ATOM 2658 C C . VAL B 1 126 ? -26.937 -29.274 -90.364 1.00 140.26 126 VAL B C 1
ATOM 2659 O O . VAL B 1 126 ? -26.809 -29.824 -91.466 1.00 141.62 126 VAL B O 1
ATOM 2663 N N . SER B 1 127 ? -28.097 -28.662 -89.974 1.00 134.42 127 SER B N 1
ATOM 2664 C CA . SER B 1 127 ? -29.339 -28.580 -90.760 1.00 134.30 127 SER B CA 1
ATOM 2665 C C . SER B 1 127 ? -29.411 -27.477 -91.815 1.00 149.98 127 SER B C 1
ATOM 2666 O O . SER B 1 127 ? -30.259 -27.488 -92.727 1.00 100.26 127 SER B O 1
ATOM 2669 N N . VAL B 1 136 ? -5.041 -41.532 -73.845 1.00 80.29 136 VAL B N 1
ATOM 2670 C CA . VAL B 1 136 ? -4.895 -42.777 -73.107 1.00 83.09 136 VAL B CA 1
ATOM 2671 C C . VAL B 1 136 ? -5.696 -42.675 -71.788 1.00 97.43 136 VAL B C 1
ATOM 2672 O O . VAL B 1 136 ? -6.701 -43.394 -71.609 1.00 97.48 136 VAL B O 1
ATOM 2676 N N . GLY B 1 137 ? -5.191 -41.837 -70.871 1.00 98.99 137 GLY B N 1
ATOM 2677 C CA . GLY B 1 137 ? -5.834 -41.508 -69.610 1.00 99.34 137 GLY B CA 1
ATOM 2678 C C . GLY B 1 137 ? -6.429 -40.165 -69.903 1.00 104.48 137 GLY B C 1
ATOM 2679 O O . GLY B 1 137 ? -7.080 -40.024 -70.956 1.00 105.81 137 GLY B O 1
ATOM 2680 N N . LYS B 1 138 ? -6.173 -39.149 -69.028 1.00 107.19 138 LYS B N 1
ATOM 2681 C CA . LYS B 1 138 ? -6.726 -37.794 -69.228 1.00 107.01 138 LYS B CA 1
ATOM 2682 C C . LYS B 1 138 ? -7.404 -37.156 -68.023 1.00 113.18 138 LYS B C 1
ATOM 2683 O O . LYS B 1 138 ? -7.866 -37.856 -67.120 1.00 113.48 138 LYS B O 1
ATOM 2689 N N . LYS B 1 139 ? -7.585 -35.807 -68.101 1.00 110.61 139 LYS B N 1
ATOM 2690 C CA . LYS B 1 139 ? -8.387 -35.078 -67.132 1.00 111.37 139 LYS B CA 1
ATOM 2691 C C . LYS B 1 139 ? -7.590 -34.201 -66.141 1.00 114.93 139 LYS B C 1
ATOM 2692 O O . LYS B 1 139 ? -7.944 -34.098 -64.973 1.00 115.51 139 LYS B O 1
ATOM 2698 N N . THR B 1 140 ? -6.561 -33.523 -66.620 1.00 109.21 140 THR B N 1
ATOM 2699 C CA . THR B 1 140 ? -5.755 -32.704 -65.730 1.00 107.41 140 THR B CA 1
ATOM 2700 C C . THR B 1 140 ? -6.003 -31.224 -65.917 1.00 104.61 140 THR B C 1
ATOM 2701 O O . THR B 1 140 ? -6.084 -30.481 -64.951 1.00 102.97 140 THR B O 1
ATOM 2705 N N . HIS B 1 141 ? -6.060 -30.795 -67.182 1.00 98.08 141 HIS B N 1
ATOM 2706 C CA . HIS B 1 141 ? -6.152 -29.383 -67.519 1.00 96.57 141 HIS B CA 1
ATOM 2707 C C . HIS B 1 141 ? -7.183 -29.035 -68.567 1.00 93.92 141 HIS B C 1
ATOM 2708 O O . HIS B 1 141 ? -7.541 -29.883 -69.375 1.00 92.91 141 HIS B O 1
ATOM 2715 N N . ASP B 1 142 ? -7.582 -27.747 -68.605 1.00 86.01 142 ASP B N 1
ATOM 2716 C CA . ASP B 1 142 ? -8.512 -27.187 -69.582 1.00 83.72 142 ASP B CA 1
ATOM 2717 C C . ASP B 1 142 ? -7.818 -26.172 -70.467 1.00 83.45 142 ASP B C 1
ATOM 2718 O O . ASP B 1 142 ? -7.203 -25.237 -69.949 1.00 84.27 142 ASP B O 1
ATOM 2723 N N . LEU B 1 143 ? -7.924 -26.334 -71.800 1.00 75.42 143 LEU B N 1
ATOM 2724 C CA . LEU B 1 143 ? -7.299 -25.370 -72.679 1.00 73.66 143 LEU B CA 1
ATOM 2725 C C . LEU B 1 143 ? -8.310 -24.288 -72.912 1.00 77.11 143 LEU B C 1
ATOM 2726 O O . LEU B 1 143 ? -9.369 -24.598 -73.428 1.00 79.22 143 LEU B O 1
ATOM 2731 N N . ILE B 1 144 ? -8.023 -23.044 -72.497 1.00 70.54 144 ILE B N 1
ATOM 2732 C CA . ILE B 1 144 ? -8.951 -21.936 -72.651 1.00 69.65 144 ILE B CA 1
ATOM 2733 C C . ILE B 1 144 ? -8.316 -20.867 -73.504 1.00 75.03 144 ILE B C 1
ATOM 2734 O O . ILE B 1 144 ? -7.125 -20.643 -73.370 1.00 74.94 144 ILE B O 1
ATOM 2739 N N . ALA B 1 145 ? -9.089 -20.233 -74.411 1.00 71.38 145 ALA B N 1
ATOM 2740 C CA . ALA B 1 145 ? -8.590 -19.150 -75.255 1.00 70.16 145 ALA B CA 1
ATOM 2741 C C . ALA B 1 145 ? -9.195 -17.826 -74.788 1.00 73.65 145 ALA B C 1
ATOM 2742 O O . ALA B 1 145 ? -10.414 -17.701 -74.699 1.00 73.39 145 ALA B O 1
ATOM 2744 N N . LEU B 1 146 ? -8.334 -16.854 -74.471 1.00 68.65 146 LEU B N 1
ATOM 2745 C CA . LEU B 1 146 ? -8.718 -15.514 -74.044 1.00 67.68 146 LEU B CA 1
ATOM 2746 C C . LEU B 1 146 ? -8.737 -14.581 -75.282 1.00 72.45 146 LEU B C 1
ATOM 2747 O O . LEU B 1 146 ? -7.694 -14.106 -75.724 1.00 72.64 146 LEU B O 1
ATOM 2752 N N . CYS B 1 147 ? -9.916 -14.353 -75.849 1.00 68.74 147 CYS B N 1
ATOM 2753 C CA . CYS B 1 147 ? -10.068 -13.493 -77.012 1.00 69.01 147 CYS B CA 1
ATOM 2754 C C . CYS B 1 147 ? -10.082 -12.039 -76.611 1.00 76.15 147 CYS B C 1
ATOM 2755 O O . CYS B 1 147 ? -10.928 -11.630 -75.799 1.00 77.80 147 CYS B O 1
ATOM 2758 N N . ASP B 1 148 ? -9.120 -11.263 -77.145 1.00 70.74 148 ASP B N 1
ATOM 2759 C CA . ASP B 1 148 ? -8.919 -9.846 -76.827 1.00 69.40 148 ASP B CA 1
ATOM 2760 C C . ASP B 1 148 ? -9.516 -8.940 -77.870 1.00 71.72 148 ASP B C 1
ATOM 2761 O O . ASP B 1 148 ? -9.277 -9.145 -79.043 1.00 74.90 148 ASP B O 1
ATOM 2766 N N . PHE B 1 149 ? -10.301 -7.963 -77.463 1.00 66.58 149 PHE B N 1
ATOM 2767 C CA . PHE B 1 149 ? -11.035 -7.037 -78.332 1.00 67.13 149 PHE B CA 1
ATOM 2768 C C . PHE B 1 149 ? -10.917 -5.596 -77.873 1.00 73.15 149 PHE B C 1
ATOM 2769 O O . PHE B 1 149 ? -10.652 -5.336 -76.694 1.00 74.62 149 PHE B O 1
ATOM 2777 N N . MET B 1 150 ? -11.205 -4.657 -78.765 1.00 68.54 150 MET B N 1
ATOM 2778 C CA . MET B 1 150 ? -11.172 -3.252 -78.411 1.00 70.51 150 MET B CA 1
ATOM 2779 C C . MET B 1 150 ? -12.474 -2.597 -78.857 1.00 78.72 150 MET B C 1
ATOM 2780 O O . MET B 1 150 ? -12.859 -2.736 -80.030 1.00 78.37 150 MET B O 1
ATOM 2785 N N . ASP B 1 151 ? -13.185 -1.922 -77.916 1.00 78.03 151 ASP B N 1
ATOM 2786 C CA . ASP B 1 151 ? -14.454 -1.255 -78.241 1.00 79.35 151 ASP B CA 1
ATOM 2787 C C . ASP B 1 151 ? -14.076 0.113 -78.736 1.00 86.73 151 ASP B C 1
ATOM 2788 O O . ASP B 1 151 ? -13.936 1.027 -77.946 1.00 87.14 151 ASP B O 1
ATOM 2793 N N . LEU B 1 152 ? -13.861 0.240 -80.050 1.00 86.13 152 LEU B N 1
ATOM 2794 C CA . LEU B 1 152 ? -13.434 1.479 -80.698 1.00 88.66 152 LEU B CA 1
ATOM 2795 C C . LEU B 1 152 ? -14.312 2.687 -80.385 1.00 99.10 152 LEU B C 1
ATOM 2796 O O . LEU B 1 152 ? -13.802 3.810 -80.369 1.00 99.79 152 LEU B O 1
ATOM 2801 N N . GLU B 1 153 ? -15.610 2.454 -80.073 1.00 100.21 153 GLU B N 1
ATOM 2802 C CA . GLU B 1 153 ? -16.566 3.495 -79.675 1.00 102.99 153 GLU B CA 1
ATOM 2803 C C . GLU B 1 153 ? -16.137 4.049 -78.305 1.00 109.41 153 GLU B C 1
ATOM 2804 O O . GLU B 1 153 ? -16.107 5.268 -78.120 1.00 112.47 153 GLU B O 1
ATOM 2810 N N . LYS B 1 154 ? -15.738 3.155 -77.376 1.00 102.84 154 LYS B N 1
ATOM 2811 C CA . LYS B 1 154 ? -15.363 3.533 -76.015 1.00 102.65 154 LYS B CA 1
ATOM 2812 C C . LYS B 1 154 ? -13.853 3.518 -75.697 1.00 104.57 154 LYS B C 1
ATOM 2813 O O . LYS B 1 154 ? -13.463 4.048 -74.659 1.00 105.27 154 LYS B O 1
ATOM 2819 N N . ASN B 1 155 ? -13.017 2.916 -76.577 1.00 98.91 155 ASN B N 1
ATOM 2820 C CA . ASN B 1 155 ? -11.553 2.728 -76.460 1.00 97.93 155 ASN B CA 1
ATOM 2821 C C . ASN B 1 155 ? -11.157 1.978 -75.186 1.00 99.83 155 ASN B C 1
ATOM 2822 O O . ASN B 1 155 ? -10.134 2.264 -74.549 1.00 100.20 155 ASN B O 1
ATOM 2827 N N . THR B 1 156 ? -11.988 1.001 -74.823 1.00 92.92 156 THR B N 1
ATOM 2828 C CA . THR B 1 156 ? -11.820 0.182 -73.635 1.00 89.97 156 THR B CA 1
ATOM 2829 C C . THR B 1 156 ? -11.723 -1.279 -74.045 1.00 87.14 156 THR B C 1
ATOM 2830 O O . THR B 1 156 ? -12.592 -1.787 -74.752 1.00 83.70 156 THR B O 1
ATOM 2834 N N . PRO B 1 157 ? -10.652 -1.974 -73.624 1.00 83.66 157 PRO B N 1
ATOM 2835 C CA . PRO B 1 157 ? -10.513 -3.400 -73.981 1.00 82.54 157 PRO B CA 1
ATOM 2836 C C . PRO B 1 157 ? -11.577 -4.318 -73.360 1.00 87.62 157 PRO B C 1
ATOM 2837 O O . PRO B 1 157 ? -12.297 -3.907 -72.450 1.00 90.58 157 PRO B O 1
ATOM 2841 N N . VAL B 1 158 ? -11.694 -5.553 -73.878 1.00 80.36 158 VAL B N 1
ATOM 2842 C CA . VAL B 1 158 ? -12.641 -6.569 -73.413 1.00 78.16 158 VAL B CA 1
ATOM 2843 C C . VAL B 1 158 ? -12.100 -7.938 -73.819 1.00 77.69 158 VAL B C 1
ATOM 2844 O O . VAL B 1 158 ? -11.693 -8.115 -74.952 1.00 76.88 158 VAL B O 1
ATOM 2848 N N . THR B 1 159 ? -12.029 -8.873 -72.866 1.00 72.68 159 THR B N 1
ATOM 2849 C CA . THR B 1 159 ? -11.485 -10.221 -73.052 1.00 70.98 159 THR B CA 1
ATOM 2850 C C . THR B 1 159 ? -12.578 -11.238 -72.753 1.00 75.49 159 THR B C 1
ATOM 2851 O O . THR B 1 159 ? -13.058 -11.325 -71.618 1.00 76.31 159 THR B O 1
ATOM 2855 N N . ILE B 1 160 ? -12.963 -12.011 -73.784 1.00 69.72 160 ILE B N 1
ATOM 2856 C CA . ILE B 1 160 ? -13.996 -13.038 -73.667 1.00 66.59 160 ILE B CA 1
ATOM 2857 C C . ILE B 1 160 ? -13.302 -14.424 -73.681 1.00 62.71 160 ILE B C 1
ATOM 2858 O O . ILE B 1 160 ? -12.587 -14.713 -74.646 1.00 60.44 160 ILE B O 1
ATOM 2863 N N . PRO B 1 161 ? -13.420 -15.226 -72.584 1.00 54.44 161 PRO B N 1
ATOM 2864 C CA . PRO B 1 161 ? -12.738 -16.531 -72.545 1.00 53.35 161 PRO B CA 1
ATOM 2865 C C . PRO B 1 161 ? -13.587 -17.615 -73.194 1.00 64.30 161 PRO B C 1
ATOM 2866 O O . PRO B 1 161 ? -14.786 -17.752 -72.893 1.00 65.80 161 PRO B O 1
ATOM 2870 N N . ALA B 1 162 ? -12.957 -18.411 -74.072 1.00 63.69 162 ALA B N 1
ATOM 2871 C CA . ALA B 1 162 ? -13.563 -19.522 -74.794 1.00 63.80 162 ALA B CA 1
ATOM 2872 C C . ALA B 1 162 ? -12.899 -20.812 -74.321 1.00 74.55 162 ALA B C 1
ATOM 2873 O O . ALA B 1 162 ? -11.663 -20.880 -74.288 1.00 76.33 162 ALA B O 1
ATOM 2875 N N . PHE B 1 163 ? -13.703 -21.817 -73.903 1.00 73.01 163 PHE B N 1
ATOM 2876 C CA . PHE B 1 163 ? -13.172 -23.132 -73.516 1.00 74.39 163 PHE B CA 1
ATOM 2877 C C . PHE B 1 163 ? -12.962 -23.943 -74.794 1.00 78.46 163 PHE B C 1
ATOM 2878 O O . PHE B 1 163 ? -13.911 -24.083 -75.560 1.00 80.55 163 PHE B O 1
ATOM 2886 N N . ILE B 1 164 ? -11.779 -24.529 -74.997 1.00 72.11 164 ILE B N 1
ATOM 2887 C CA . ILE B 1 164 ? -11.502 -25.317 -76.195 1.00 71.11 164 ILE B CA 1
ATOM 2888 C C . ILE B 1 164 ? -11.518 -26.829 -75.962 1.00 78.65 164 ILE B C 1
ATOM 2889 O O . ILE B 1 164 ? -12.466 -27.480 -76.401 1.00 79.14 164 ILE B O 1
ATOM 2894 N N . LYS B 1 165 ? -10.466 -27.380 -75.332 1.00 76.47 165 LYS B N 1
ATOM 2895 C CA . LYS B 1 165 ? -10.324 -28.812 -75.092 1.00 77.89 165 LYS B CA 1
ATOM 2896 C C . LYS B 1 165 ? -9.920 -29.057 -73.662 1.00 85.67 165 LYS B C 1
ATOM 2897 O O . LYS B 1 165 ? -9.557 -28.120 -72.959 1.00 85.48 165 LYS B O 1
ATOM 2903 N N . SER B 1 166 ? -9.922 -30.326 -73.248 1.00 86.02 166 SER B N 1
ATOM 2904 C CA . SER B 1 166 ? -9.457 -30.761 -71.946 1.00 88.36 166 SER B CA 1
ATOM 2905 C C . SER B 1 166 ? -8.345 -31.744 -72.227 1.00 102.95 166 SER B C 1
ATOM 2906 O O . SER B 1 166 ? -8.570 -32.741 -72.924 1.00 104.93 166 SER B O 1
ATOM 2909 N N . VAL B 1 167 ? -7.113 -31.404 -71.777 1.00 105.21 167 VAL B N 1
ATOM 2910 C CA . VAL B 1 167 ? -5.881 -32.178 -72.012 1.00 108.11 167 VAL B CA 1
ATOM 2911 C C . VAL B 1 167 ? -5.333 -32.799 -70.774 1.00 120.25 167 VAL B C 1
ATOM 2912 O O . VAL B 1 167 ? -5.585 -32.293 -69.682 1.00 118.86 167 VAL B O 1
ATOM 2916 N N . SER B 1 168 ? -4.533 -33.867 -70.959 1.00 125.44 168 SER B N 1
ATOM 2917 C CA . SER B 1 168 ? -3.874 -34.567 -69.873 1.00 129.91 168 SER B CA 1
ATOM 2918 C C . SER B 1 168 ? -2.401 -34.462 -69.869 1.00 140.01 168 SER B C 1
ATOM 2919 O O . SER B 1 168 ? -1.757 -34.730 -70.872 1.00 139.49 168 SER B O 1
ATOM 2922 N N . ILE B 1 169 ? -1.864 -34.091 -68.716 1.00 142.23 169 ILE B N 1
ATOM 2923 C CA . ILE B 1 169 ? -0.447 -33.891 -68.539 1.00 145.50 169 ILE B CA 1
ATOM 2924 C C . ILE B 1 169 ? 0.157 -34.894 -67.555 1.00 161.50 169 ILE B C 1
ATOM 2925 O O . ILE B 1 169 ? -0.351 -35.035 -66.439 1.00 161.25 169 ILE B O 1
ATOM 2930 N N . LYS B 1 170 ? 1.280 -35.557 -67.958 1.00 167.66 170 LYS B N 1
ATOM 2931 C CA . LYS B 1 170 ? 2.063 -36.499 -67.139 1.00 172.99 170 LYS B CA 1
ATOM 2932 C C . LYS B 1 170 ? 3.003 -35.715 -66.201 1.00 181.73 170 LYS B C 1
ATOM 2933 O O . LYS B 1 170 ? 3.912 -35.011 -66.659 1.00 181.06 170 LYS B O 1
ATOM 2939 N N . GLU B 1 171 ? 2.730 -35.833 -64.885 1.00 182.12 171 GLU B N 1
ATOM 2940 C CA . GLU B 1 171 ? 3.405 -35.244 -63.715 1.00 262.30 171 GLU B CA 1
ATOM 2941 C C . GLU B 1 171 ? 4.282 -33.998 -63.940 1.00 272.93 171 GLU B C 1
ATOM 2942 O O . GLU B 1 171 ? 5.468 -34.101 -64.254 1.00 232.62 171 GLU B O 1
ATOM 2948 N N . GLN B 1 187 ? -3.297 -21.382 -84.149 1.00 126.04 187 GLN B N 1
ATOM 2949 C CA . GLN B 1 187 ? -3.136 -20.817 -82.802 1.00 125.07 187 GLN B CA 1
ATOM 2950 C C . GLN B 1 187 ? -2.347 -19.499 -82.782 1.00 127.26 187 GLN B C 1
ATOM 2951 O O . GLN B 1 187 ? -2.858 -18.502 -82.244 1.00 124.95 187 GLN B O 1
ATOM 2957 N N . ALA B 1 188 ? -1.105 -19.493 -83.402 1.00 123.93 188 ALA B N 1
ATOM 2958 C CA . ALA B 1 188 ? -0.219 -18.314 -83.546 1.00 122.79 188 ALA B CA 1
ATOM 2959 C C . ALA B 1 188 ? -1.103 -17.113 -84.011 1.00 123.41 188 ALA B C 1
ATOM 2960 O O . ALA B 1 188 ? -1.122 -16.059 -83.354 1.00 123.15 188 ALA B O 1
ATOM 2962 N N . LEU B 1 189 ? -1.930 -17.364 -85.074 1.00 115.39 189 LEU B N 1
ATOM 2963 C CA . LEU B 1 189 ? -2.967 -16.496 -85.616 1.00 112.55 189 LEU B CA 1
ATOM 2964 C C . LEU B 1 189 ? -4.295 -17.269 -85.907 1.00 108.91 189 LEU B C 1
ATOM 2965 O O . LEU B 1 189 ? -4.331 -18.275 -86.628 1.00 105.56 189 LEU B O 1
ATOM 2970 N N . THR B 1 190 ? -5.355 -16.816 -85.224 1.00 102.21 190 THR B N 1
ATOM 2971 C CA . THR B 1 190 ? -6.737 -17.283 -85.280 1.00 99.24 190 THR B CA 1
ATOM 2972 C C . THR B 1 190 ? -7.565 -16.029 -85.445 1.00 98.62 190 THR B C 1
ATOM 2973 O O . THR B 1 190 ? -7.056 -14.925 -85.262 1.00 98.52 190 THR B O 1
ATOM 2977 N N . GLN B 1 191 ? -8.842 -16.191 -85.767 1.00 92.00 191 GLN B N 1
ATOM 2978 C CA . GLN B 1 191 ? -9.753 -15.070 -85.944 1.00 89.55 191 GLN B CA 1
ATOM 2979 C C . GLN B 1 191 ? -10.931 -15.201 -84.997 1.00 87.31 191 GLN B C 1
ATOM 2980 O O . GLN B 1 191 ? -11.439 -16.307 -84.782 1.00 86.03 191 GLN B O 1
ATOM 2986 N N . ALA B 1 192 ? -11.358 -14.068 -84.422 1.00 80.44 192 ALA B N 1
ATOM 2987 C CA . ALA B 1 192 ? -12.535 -14.018 -83.552 1.00 78.42 192 ALA B CA 1
ATOM 2988 C C . ALA B 1 192 ? -13.444 -12.882 -84.002 1.00 80.46 192 ALA B C 1
ATOM 2989 O O . ALA B 1 192 ? -12.961 -11.803 -84.383 1.00 79.93 192 ALA B O 1
ATOM 2991 N N . LYS B 1 193 ? -14.755 -13.137 -84.000 1.00 75.84 193 LYS B N 1
ATOM 2992 C CA . LYS B 1 193 ? -15.729 -12.109 -84.375 1.00 75.34 193 LYS B CA 1
ATOM 2993 C C . LYS B 1 193 ? -16.967 -12.117 -83.498 1.00 81.35 193 LYS B C 1
ATOM 2994 O O . LYS B 1 193 ? -17.446 -13.192 -83.107 1.00 82.24 193 LYS B O 1
ATOM 3000 N N . ILE B 1 194 ? -17.454 -10.911 -83.150 1.00 76.40 194 ILE B N 1
ATOM 3001 C CA . ILE B 1 194 ? -18.690 -10.716 -82.388 1.00 75.04 194 ILE B CA 1
ATOM 3002 C C . ILE B 1 194 ? -19.796 -10.685 -83.476 1.00 76.91 194 ILE B C 1
ATOM 3003 O O . ILE B 1 194 ? -19.749 -9.863 -84.396 1.00 75.97 194 ILE B O 1
ATOM 3008 N N . ALA B 1 195 ? -20.743 -11.621 -83.375 1.00 72.92 195 ALA B N 1
ATOM 3009 C CA . ALA B 1 195 ? -21.824 -11.814 -84.327 1.00 71.73 195 ALA B CA 1
ATOM 3010 C C . ALA B 1 195 ? -23.199 -11.857 -83.663 1.00 73.53 195 ALA B C 1
ATOM 3011 O O . ALA B 1 195 ? -23.333 -12.445 -82.590 1.00 74.78 195 ALA B O 1
ATOM 3013 N N . PRO B 1 196 ? -24.252 -11.308 -84.304 1.00 66.52 196 PRO B N 1
ATOM 3014 C CA . PRO B 1 196 ? -25.574 -11.382 -83.693 1.00 65.24 196 PRO B CA 1
ATOM 3015 C C . PRO B 1 196 ? -26.292 -12.709 -83.942 1.00 69.14 196 PRO B C 1
ATOM 3016 O O . PRO B 1 196 ? -26.849 -12.920 -85.037 1.00 68.77 196 PRO B O 1
ATOM 3020 N N . TYR B 1 197 ? -26.285 -13.611 -82.935 1.00 65.45 197 TYR B N 1
ATOM 3021 C CA . TYR B 1 197 ? -27.066 -14.828 -83.094 1.00 64.87 197 TYR B CA 1
ATOM 3022 C C . TYR B 1 197 ? -27.896 -15.162 -81.901 1.00 73.08 197 TYR B C 1
ATOM 3023 O O . TYR B 1 197 ? -29.094 -14.904 -81.948 1.00 77.97 197 TYR B O 1
ATOM 3032 N N . ALA B 1 198 ? -27.326 -15.598 -80.812 1.00 66.05 198 ALA B N 1
ATOM 3033 C CA . ALA B 1 198 ? -28.189 -15.861 -79.682 1.00 65.80 198 ALA B CA 1
ATOM 3034 C C . ALA B 1 198 ? -28.218 -14.531 -78.900 1.00 70.15 198 ALA B C 1
ATOM 3035 O O . ALA B 1 198 ? -27.871 -14.459 -77.693 1.00 71.17 198 ALA B O 1
ATOM 3037 N N . GLY B 1 199 ? -28.585 -13.487 -79.638 1.00 64.92 199 GLY B N 1
ATOM 3038 C CA . GLY B 1 199 ? -28.521 -12.095 -79.225 1.00 65.42 199 GLY B CA 1
ATOM 3039 C C . GLY B 1 199 ? -27.214 -11.554 -79.766 1.00 71.67 199 GLY B C 1
ATOM 3040 O O . GLY B 1 199 ? -27.203 -10.794 -80.721 1.00 72.78 199 GLY B O 1
ATOM 3041 N N . LEU B 1 200 ? -26.103 -11.990 -79.175 1.00 68.40 200 LEU B N 1
ATOM 3042 C CA . LEU B 1 200 ? -24.711 -11.750 -79.548 1.00 68.20 200 LEU B CA 1
ATOM 3043 C C . LEU B 1 200 ? -23.924 -12.973 -79.107 1.00 69.57 200 LEU B C 1
ATOM 3044 O O . LEU B 1 200 ? -24.196 -13.558 -78.053 1.00 69.97 200 LEU B O 1
ATOM 3049 N N . ILE B 1 201 ? -23.032 -13.418 -79.969 1.00 63.47 201 ILE B N 1
ATOM 3050 C CA . ILE B 1 201 ? -22.190 -14.594 -79.758 1.00 61.89 201 ILE B CA 1
ATOM 3051 C C . ILE B 1 201 ? -20.841 -14.266 -80.289 1.00 71.10 201 ILE B C 1
ATOM 3052 O O . ILE B 1 201 ? -20.726 -13.539 -81.280 1.00 71.40 201 ILE B O 1
ATOM 3057 N N . MET B 1 202 ? -19.808 -14.773 -79.637 1.00 70.23 202 MET B N 1
ATOM 3058 C CA . MET B 1 202 ? -18.486 -14.561 -80.170 1.00 70.10 202 MET B CA 1
ATOM 3059 C C . MET B 1 202 ? -18.136 -15.856 -80.831 1.00 73.57 202 MET B C 1
ATOM 3060 O O . MET B 1 202 ? -18.303 -16.923 -80.236 1.00 74.45 202 MET B O 1
ATOM 3065 N N . ILE B 1 203 ? -17.692 -15.775 -82.064 1.00 68.67 203 ILE B N 1
ATOM 3066 C CA . ILE B 1 203 ? -17.300 -16.967 -82.781 1.00 68.70 203 ILE B CA 1
ATOM 3067 C C . ILE B 1 203 ? -15.816 -16.915 -83.130 1.00 76.13 203 ILE B C 1
ATOM 3068 O O . ILE B 1 203 ? -15.332 -15.927 -83.709 1.00 74.83 203 ILE B O 1
ATOM 3073 N N . MET B 1 204 ? -15.079 -17.925 -82.667 1.00 75.93 204 MET B N 1
ATOM 3074 C CA . MET B 1 204 ? -13.646 -17.961 -82.929 1.00 78.32 204 MET B CA 1
ATOM 3075 C C . MET B 1 204 ? -13.256 -19.175 -83.727 1.00 84.24 204 MET B C 1
ATOM 3076 O O . MET B 1 204 ? -13.693 -20.281 -83.429 1.00 84.20 204 MET B O 1
ATOM 3081 N N . THR B 1 205 ? -12.443 -18.951 -84.747 1.00 83.14 205 THR B N 1
ATOM 3082 C CA . THR B 1 205 ? -12.005 -19.978 -85.675 1.00 85.12 205 THR B CA 1
ATOM 3083 C C . THR B 1 205 ? -10.492 -20.198 -85.547 1.00 93.88 205 THR B C 1
ATOM 3084 O O . THR B 1 205 ? -9.731 -19.239 -85.593 1.00 92.52 205 THR B O 1
ATOM 3088 N N . MET B 1 206 ? -10.064 -21.446 -85.381 1.00 95.55 206 MET B N 1
ATOM 3089 C CA . MET B 1 206 ? -8.654 -21.772 -85.208 1.00 98.82 206 MET B CA 1
ATOM 3090 C C . MET B 1 206 ? -8.140 -22.342 -86.482 1.00 109.56 206 MET B C 1
ATOM 3091 O O . MET B 1 206 ? -8.514 -23.459 -86.818 1.00 109.60 206 MET B O 1
ATOM 3096 N N . ASN B 1 207 ? -7.299 -21.600 -87.218 1.00 112.14 207 ASN B N 1
ATOM 3097 C CA . ASN B 1 207 ? -6.876 -22.057 -88.546 1.00 116.06 207 ASN B CA 1
ATOM 3098 C C . ASN B 1 207 ? -5.969 -23.288 -88.594 1.00 127.00 207 ASN B C 1
ATOM 3099 O O . ASN B 1 207 ? -6.094 -24.147 -89.473 1.00 126.93 207 ASN B O 1
ATOM 3104 N N . ASN B 1 208 ? -5.134 -23.399 -87.576 1.00 128.70 208 ASN B N 1
ATOM 3105 C CA . ASN B 1 208 ? -4.251 -24.517 -87.327 1.00 131.96 208 ASN B CA 1
ATOM 3106 C C . ASN B 1 208 ? -4.124 -24.527 -85.788 1.00 142.49 208 ASN B C 1
ATOM 3107 O O . ASN B 1 208 ? -3.282 -23.786 -85.249 1.00 143.67 208 ASN B O 1
ATOM 3112 N N . PRO B 1 209 ? -4.987 -25.280 -85.048 1.00 141.64 209 PRO B N 1
ATOM 3113 C CA . PRO B 1 209 ? -4.855 -25.318 -83.575 1.00 142.09 209 PRO B CA 1
ATOM 3114 C C . PRO B 1 209 ? -3.470 -25.781 -83.122 1.00 147.16 209 PRO B C 1
ATOM 3115 O O . PRO B 1 209 ? -3.065 -25.443 -82.018 1.00 146.86 209 PRO B O 1
ATOM 3119 N N . LYS B 1 210 ? -2.754 -26.559 -83.988 1.00 143.64 210 LYS B N 1
ATOM 3120 C CA . LYS B 1 210 ? -1.392 -27.095 -83.845 1.00 136.25 210 LYS B CA 1
ATOM 3121 C C . LYS B 1 210 ? -1.116 -27.768 -82.522 1.00 169.72 210 LYS B C 1
ATOM 3122 O O . LYS B 1 210 ? -0.986 -27.083 -81.521 1.00 134.14 210 LYS B O 1
ATOM 3128 N N . GLY B 1 217 ? -8.311 -30.742 -84.679 1.00 126.67 217 GLY B N 1
ATOM 3129 C CA . GLY B 1 217 ? -7.451 -29.918 -85.516 1.00 126.32 217 GLY B CA 1
ATOM 3130 C C . GLY B 1 217 ? -8.157 -29.151 -86.623 1.00 130.25 217 GLY B C 1
ATOM 3131 O O . GLY B 1 217 ? -9.395 -29.087 -86.649 1.00 129.38 217 GLY B O 1
ATOM 3132 N N . ALA B 1 218 ? -7.341 -28.562 -87.566 1.00 126.39 218 ALA B N 1
ATOM 3133 C CA . ALA B 1 218 ? -7.716 -27.759 -88.758 1.00 125.12 218 ALA B CA 1
ATOM 3134 C C . ALA B 1 218 ? -8.609 -26.548 -88.429 1.00 125.37 218 ALA B C 1
ATOM 3135 O O . ALA B 1 218 ? -8.730 -26.193 -87.253 1.00 125.18 218 ALA B O 1
ATOM 3137 N N . GLY B 1 219 ? -9.231 -25.939 -89.451 1.00 117.82 219 GLY B N 1
ATOM 3138 C CA . GLY B 1 219 ? -10.163 -24.836 -89.249 1.00 114.44 219 GLY B CA 1
ATOM 3139 C C . GLY B 1 219 ? -11.345 -25.366 -88.459 1.00 113.29 219 GLY B C 1
ATOM 3140 O O . GLY B 1 219 ? -12.020 -26.280 -88.934 1.00 113.59 219 GLY B O 1
ATOM 3141 N N . THR B 1 220 ? -11.501 -24.923 -87.185 1.00 105.33 220 THR B N 1
ATOM 3142 C CA . THR B 1 220 ? -12.583 -25.321 -86.249 1.00 102.22 220 THR B CA 1
ATOM 3143 C C . THR B 1 220 ? -13.022 -24.126 -85.401 1.00 96.43 220 THR B C 1
ATOM 3144 O O . THR B 1 220 ? -12.186 -23.348 -84.920 1.00 93.56 220 THR B O 1
ATOM 3148 N N . GLN B 1 221 ? -14.340 -24.011 -85.213 1.00 88.00 221 GLN B N 1
ATOM 3149 C CA . GLN B 1 221 ? -14.992 -22.905 -84.527 1.00 84.74 221 GLN B CA 1
ATOM 3150 C C . GLN B 1 221 ? -15.509 -23.179 -83.153 1.00 83.54 221 GLN B C 1
ATOM 3151 O O . GLN B 1 221 ? -16.103 -24.224 -82.913 1.00 83.82 221 GLN B O 1
ATOM 3157 N N . VAL B 1 222 ? -15.377 -22.176 -82.277 1.00 77.09 222 VAL B N 1
ATOM 3158 C CA . VAL B 1 222 ? -15.881 -22.184 -80.895 1.00 75.35 222 VAL B CA 1
ATOM 3159 C C . VAL B 1 222 ? -16.810 -20.987 -80.777 1.00 76.66 222 VAL B C 1
ATOM 3160 O O . VAL B 1 222 ? -16.432 -19.866 -81.170 1.00 74.17 222 VAL B O 1
ATOM 3164 N N . ILE B 1 223 ? -18.042 -21.234 -80.297 1.00 72.96 223 ILE B N 1
ATOM 3165 C CA . ILE B 1 223 ? -19.051 -20.184 -80.123 1.00 72.44 223 ILE B CA 1
ATOM 3166 C C . ILE B 1 223 ? -19.237 -19.916 -78.645 1.00 77.50 223 ILE B C 1
ATOM 3167 O O . ILE B 1 223 ? -19.482 -20.843 -77.884 1.00 80.07 223 ILE B O 1
ATOM 3172 N N . VAL B 1 224 ? -19.133 -18.660 -78.240 1.00 72.05 224 VAL B N 1
ATOM 3173 C CA . VAL B 1 224 ? -19.356 -18.288 -76.851 1.00 71.15 224 VAL B CA 1
ATOM 3174 C C . VAL B 1 224 ? -20.626 -17.425 -76.813 1.00 75.05 224 VAL B C 1
ATOM 3175 O O . VAL B 1 224 ? -20.735 -16.474 -77.598 1.00 73.70 224 VAL B O 1
ATOM 3179 N N . GLU B 1 225 ? -21.608 -17.804 -75.976 1.00 72.29 225 GLU B N 1
ATOM 3180 C CA . GLU B 1 225 ? -22.842 -17.037 -75.930 1.00 73.11 225 GLU B CA 1
ATOM 3181 C C . GLU B 1 225 ? -22.747 -15.903 -74.921 1.00 78.77 225 GLU B C 1
ATOM 3182 O O . GLU B 1 225 ? -22.346 -16.113 -73.771 1.00 79.85 225 GLU B O 1
ATOM 3188 N N . LEU B 1 226 ? -23.111 -14.722 -75.385 1.00 74.10 226 LEU B N 1
ATOM 3189 C CA . LEU B 1 226 ? -23.077 -13.546 -74.599 1.00 73.94 226 LEU B CA 1
ATOM 3190 C C . LEU B 1 226 ? -24.473 -13.158 -74.227 1.00 81.91 226 LEU B C 1
ATOM 3191 O O . LEU B 1 226 ? -24.579 -12.214 -73.501 1.00 84.02 226 LEU B O 1
ATOM 3196 N N . GLY B 1 227 ? -25.526 -13.839 -74.684 1.00 77.96 227 GLY B N 1
ATOM 3197 C CA . GLY B 1 227 ? -26.889 -13.515 -74.285 1.00 77.63 227 GLY B CA 1
ATOM 3198 C C . GLY B 1 227 ? -27.571 -12.371 -74.987 1.00 80.76 227 GLY B C 1
ATOM 3199 O O . GLY B 1 227 ? -26.941 -11.480 -75.534 1.00 78.92 227 GLY B O 1
ATOM 3200 N N . ALA B 1 228 ? -28.897 -12.371 -74.919 1.00 79.45 228 ALA B N 1
ATOM 3201 C CA . ALA B 1 228 ? -29.718 -11.409 -75.638 1.00 81.71 228 ALA B CA 1
ATOM 3202 C C . ALA B 1 228 ? -29.826 -10.059 -74.993 1.00 91.79 228 ALA B C 1
ATOM 3203 O O . ALA B 1 228 ? -30.223 -9.088 -75.613 1.00 90.23 228 ALA B O 1
ATOM 3205 N N . TYR B 1 229 ? -29.517 -10.029 -73.715 1.00 95.31 229 TYR B N 1
ATOM 3206 C CA . TYR B 1 229 ? -29.469 -8.842 -72.863 1.00 95.19 229 TYR B CA 1
ATOM 3207 C C . TYR B 1 229 ? -28.925 -7.543 -73.543 1.00 105.63 229 TYR B C 1
ATOM 3208 O O . TYR B 1 229 ? -27.807 -7.098 -73.256 1.00 103.90 229 TYR B O 1
ATOM 3217 N N . VAL B 1 230 ? -29.731 -6.930 -74.435 1.00 103.80 230 VAL B N 1
ATOM 3218 C CA . VAL B 1 230 ? -29.256 -5.761 -75.174 1.00 103.39 230 VAL B CA 1
ATOM 3219 C C . VAL B 1 230 ? -30.325 -5.144 -76.108 1.00 107.37 230 VAL B C 1
ATOM 3220 O O . VAL B 1 230 ? -31.292 -5.803 -76.510 1.00 106.58 230 VAL B O 1
ATOM 3224 N N . GLN B 1 231 ? -30.102 -3.866 -76.443 1.00 104.18 231 GLN B N 1
ATOM 3225 C CA . GLN B 1 231 ? -30.972 -3.090 -77.307 1.00 103.01 231 GLN B CA 1
ATOM 3226 C C . GLN B 1 231 ? -30.601 -3.380 -78.741 1.00 102.38 231 GLN B C 1
ATOM 3227 O O . GLN B 1 231 ? -29.447 -3.232 -79.099 1.00 101.30 231 GLN B O 1
ATOM 3233 N N . ALA B 1 232 ? -31.541 -3.849 -79.552 1.00 95.99 232 ALA B N 1
ATOM 3234 C CA . ALA B 1 232 ? -31.289 -4.195 -80.950 1.00 94.14 232 ALA B CA 1
ATOM 3235 C C . ALA B 1 232 ? -30.308 -3.278 -81.667 1.00 101.18 232 ALA B C 1
ATOM 3236 O O . ALA B 1 232 ? -29.460 -3.772 -82.410 1.00 101.98 232 ALA B O 1
ATOM 3238 N N . GLU B 1 233 ? -30.386 -1.969 -81.389 1.00 99.75 233 GLU B N 1
ATOM 3239 C CA . GLU B 1 233 ? -29.490 -0.922 -81.908 1.00 101.07 233 GLU B CA 1
ATOM 3240 C C . GLU B 1 233 ? -28.099 -1.121 -81.289 1.00 104.78 233 GLU B C 1
ATOM 3241 O O . GLU B 1 233 ? -27.096 -1.033 -81.988 1.00 103.57 233 GLU B O 1
ATOM 3247 N N . SER B 1 234 ? -28.058 -1.465 -79.972 1.00 103.01 234 SER B N 1
ATOM 3248 C CA . SER B 1 234 ? -26.787 -1.766 -79.297 1.00 103.30 234 SER B CA 1
ATOM 3249 C C . SER B 1 234 ? -26.081 -2.951 -79.997 1.00 104.17 234 SER B C 1
ATOM 3250 O O . SER B 1 234 ? -24.880 -2.849 -80.244 1.00 104.53 234 SER B O 1
ATOM 3253 N N . ILE B 1 235 ? -26.847 -4.010 -80.409 1.00 95.17 235 ILE B N 1
ATOM 3254 C CA . ILE B 1 235 ? -26.327 -5.159 -81.138 1.00 90.88 235 ILE B CA 1
ATOM 3255 C C . ILE B 1 235 ? -25.625 -4.712 -82.374 1.00 94.41 235 ILE B C 1
ATOM 3256 O O . ILE B 1 235 ? -24.481 -5.103 -82.602 1.00 95.46 235 ILE B O 1
ATOM 3261 N N . SER B 1 236 ? -26.311 -3.939 -83.199 1.00 90.92 236 SER B N 1
ATOM 3262 C CA . SER B 1 236 ? -25.753 -3.492 -84.475 1.00 91.19 236 SER B CA 1
ATOM 3263 C C . SER B 1 236 ? -24.462 -2.707 -84.256 1.00 93.75 236 SER B C 1
ATOM 3264 O O . SER B 1 236 ? -23.433 -3.022 -84.868 1.00 90.96 236 SER B O 1
ATOM 3267 N N . LYS B 1 237 ? -24.514 -1.757 -83.304 1.00 92.22 237 LYS B N 1
ATOM 3268 C CA . LYS B 1 237 ? -23.407 -0.893 -82.919 1.00 92.84 237 LYS B CA 1
ATOM 3269 C C . LYS B 1 237 ? -22.210 -1.713 -82.460 1.00 92.76 237 LYS B C 1
ATOM 3270 O O . LYS B 1 237 ? -21.096 -1.462 -82.935 1.00 92.71 237 LYS B O 1
ATOM 3276 N N . ILE B 1 238 ? -22.455 -2.697 -81.549 1.00 83.76 238 ILE B N 1
ATOM 3277 C CA . ILE B 1 238 ? -21.431 -3.569 -80.995 1.00 80.75 238 ILE B CA 1
ATOM 3278 C C . ILE B 1 238 ? -20.634 -4.319 -82.048 1.00 85.75 238 ILE B C 1
ATOM 3279 O O . ILE B 1 238 ? -19.408 -4.370 -81.949 1.00 86.06 238 ILE B O 1
ATOM 3284 N N . CYS B 1 239 ? -21.310 -4.945 -83.007 1.00 81.28 239 CYS B N 1
ATOM 3285 C CA . CYS B 1 239 ? -20.599 -5.753 -83.964 1.00 80.78 239 CYS B CA 1
ATOM 3286 C C . CYS B 1 239 ? -19.614 -4.988 -84.780 1.00 87.72 239 CYS B C 1
ATOM 3287 O O . CYS B 1 239 ? -18.542 -5.523 -85.082 1.00 86.85 239 CYS B O 1
ATOM 3290 N N . LYS B 1 240 ? -19.943 -3.732 -85.102 1.00 86.22 240 LYS B N 1
ATOM 3291 C CA . LYS B 1 240 ? -19.060 -2.872 -85.882 1.00 87.70 240 LYS B CA 1
ATOM 3292 C C . LYS B 1 240 ? -17.911 -2.228 -85.043 1.00 91.66 240 LYS B C 1
ATOM 3293 O O . LYS B 1 240 ? -16.885 -1.827 -85.618 1.00 91.87 240 LYS B O 1
ATOM 3299 N N . THR B 1 241 ? -18.082 -2.145 -83.696 1.00 86.32 241 THR B N 1
ATOM 3300 C CA . THR B 1 241 ? -17.098 -1.511 -82.810 1.00 85.58 241 THR B CA 1
ATOM 3301 C C . THR B 1 241 ? -16.160 -2.444 -82.028 1.00 85.80 241 THR B C 1
ATOM 3302 O O . THR B 1 241 ? -15.133 -1.972 -81.524 1.00 85.24 241 THR B O 1
ATOM 3306 N N . TRP B 1 242 ? -16.499 -3.741 -81.905 1.00 79.16 242 TRP B N 1
ATOM 3307 C CA . TRP B 1 242 ? -15.660 -4.667 -81.140 1.00 77.98 242 TRP B CA 1
ATOM 3308 C C . TRP B 1 242 ? -14.648 -5.399 -82.030 1.00 83.43 242 TRP B C 1
ATOM 3309 O O . TRP B 1 242 ? -14.929 -6.481 -82.563 1.00 83.16 242 TRP B O 1
ATOM 3320 N N . SER B 1 243 ? -13.460 -4.806 -82.161 1.00 80.38 243 SER B N 1
ATOM 3321 C CA . SER B 1 243 ? -12.405 -5.321 -83.009 1.00 79.73 243 SER B CA 1
ATOM 3322 C C . SER B 1 243 ? -11.486 -6.266 -82.287 1.00 80.97 243 SER B C 1
ATOM 3323 O O . SER B 1 243 ? -10.934 -5.899 -81.243 1.00 80.59 243 SER B O 1
ATOM 3326 N N . HIS B 1 244 ? -11.304 -7.483 -82.858 1.00 77.39 244 HIS B N 1
ATOM 3327 C CA . HIS B 1 244 ? -10.419 -8.547 -82.346 1.00 77.31 244 HIS B CA 1
ATOM 3328 C C . HIS B 1 244 ? -8.976 -8.056 -82.404 1.00 82.32 244 HIS B C 1
ATOM 3329 O O . HIS B 1 244 ? -8.536 -7.589 -83.441 1.00 84.40 244 HIS B O 1
ATOM 3336 N N . GLN B 1 245 ? -8.287 -8.040 -81.287 1.00 78.37 245 GLN B N 1
ATOM 3337 C CA . GLN B 1 245 ? -6.902 -7.568 -81.246 1.00 79.28 245 GLN B CA 1
ATOM 3338 C C . GLN B 1 245 ? -5.951 -8.740 -81.265 1.00 85.50 245 GLN B C 1
ATOM 3339 O O . GLN B 1 245 ? -4.840 -8.649 -81.817 1.00 85.78 245 GLN B O 1
ATOM 3345 N N . GLY B 1 246 ? -6.363 -9.818 -80.608 1.00 82.85 246 GLY B N 1
ATOM 3346 C CA . GLY B 1 246 ? -5.529 -11.003 -80.489 1.00 83.22 246 GLY B CA 1
ATOM 3347 C C . GLY B 1 246 ? -6.088 -12.067 -79.576 1.00 85.62 246 GLY B C 1
ATOM 3348 O O . GLY B 1 246 ? -7.120 -11.871 -78.936 1.00 86.63 246 GLY B O 1
ATOM 3349 N N . THR B 1 247 ? -5.393 -13.183 -79.491 1.00 78.85 247 THR B N 1
ATOM 3350 C CA . THR B 1 247 ? -5.854 -14.316 -78.737 1.00 77.94 247 THR B CA 1
ATOM 3351 C C . THR B 1 247 ? -4.720 -14.969 -77.936 1.00 82.18 247 THR B C 1
ATOM 3352 O O . THR B 1 247 ? -3.659 -15.231 -78.472 1.00 84.59 247 THR B O 1
ATOM 3356 N N . ARG B 1 248 ? -4.942 -15.207 -76.658 1.00 76.74 248 ARG B N 1
ATOM 3357 C CA . ARG B 1 248 ? -3.996 -15.812 -75.733 1.00 75.89 248 ARG B CA 1
ATOM 3358 C C . ARG B 1 248 ? -4.532 -17.176 -75.325 1.00 78.82 248 ARG B C 1
ATOM 3359 O O . ARG B 1 248 ? -5.702 -17.311 -74.979 1.00 78.74 248 ARG B O 1
ATOM 3367 N N . TYR B 1 249 ? -3.694 -18.179 -75.343 1.00 73.08 249 TYR B N 1
ATOM 3368 C CA . TYR B 1 249 ? -4.145 -19.492 -74.967 1.00 72.04 249 TYR B CA 1
ATOM 3369 C C . TYR B 1 249 ? -3.607 -19.793 -73.604 1.00 76.20 249 TYR B C 1
ATOM 3370 O O . TYR B 1 249 ? -2.425 -19.634 -73.375 1.00 78.66 249 TYR B O 1
ATOM 3379 N N . VAL B 1 250 ? -4.473 -20.153 -72.669 1.00 71.03 250 VAL B N 1
ATOM 3380 C CA . VAL B 1 250 ? -4.116 -20.411 -71.297 1.00 69.95 250 VAL B CA 1
ATOM 3381 C C . VAL B 1 250 ? -4.460 -21.852 -70.897 1.00 75.12 250 VAL B C 1
ATOM 3382 O O . VAL B 1 250 ? -5.114 -22.531 -71.675 1.00 77.28 250 VAL B O 1
ATOM 3386 N N . LEU B 1 251 ? -3.960 -22.353 -69.747 1.00 70.52 251 LEU B N 1
ATOM 3387 C CA . LEU B 1 251 ? -4.233 -23.716 -69.265 1.00 70.10 251 LEU B CA 1
ATOM 3388 C C . LEU B 1 251 ? -4.653 -23.657 -67.814 1.00 75.52 251 LEU B C 1
ATOM 3389 O O . LEU B 1 251 ? -4.004 -22.994 -67.025 1.00 75.87 251 LEU B O 1
ATOM 3394 N N . LYS B 1 252 ? -5.768 -24.271 -67.460 1.00 73.06 252 LYS B N 1
ATOM 3395 C CA . LYS B 1 252 ? -6.235 -24.206 -66.095 1.00 73.85 252 LYS B CA 1
ATOM 3396 C C . LYS B 1 252 ? -6.494 -25.579 -65.483 1.00 84.03 252 LYS B C 1
ATOM 3397 O O . LYS B 1 252 ? -7.333 -26.317 -65.995 1.00 86.37 252 LYS B O 1
ATOM 3403 N N . SER B 1 253 ? -5.788 -25.937 -64.400 1.00 82.39 253 SER B N 1
ATOM 3404 C CA . SER B 1 253 ? -6.028 -27.251 -63.771 1.00 83.70 253 SER B CA 1
ATOM 3405 C C . SER B 1 253 ? -7.442 -27.323 -63.180 1.00 88.64 253 SER B C 1
ATOM 3406 O O . SER B 1 253 ? -7.972 -26.300 -62.740 1.00 87.77 253 SER B O 1
ATOM 3409 N N . ARG B 1 254 ? -8.052 -28.522 -63.197 1.00 86.35 254 ARG B N 1
ATOM 3410 C CA . ARG B 1 254 ? -9.413 -28.728 -62.703 1.00 118.51 254 ARG B CA 1
ATOM 3411 C C . ARG B 1 254 ? -9.488 -29.558 -61.434 1.00 160.25 254 ARG B C 1
ATOM 3412 O O . ARG B 1 254 ? -9.519 -28.991 -60.351 1.00 123.21 254 ARG B O 1
ATOM 3420 N N . MET C 1 1 ? -8.534 10.613 -2.315 1.00 79.16 1 MET C N 1
ATOM 3421 C CA . MET C 1 1 ? -9.160 10.546 -1.019 1.00 79.91 1 MET C CA 1
ATOM 3422 C C . MET C 1 1 ? -10.445 9.716 -0.988 1.00 84.06 1 MET C C 1
ATOM 3423 O O . MET C 1 1 ? -10.998 9.496 0.092 1.00 86.23 1 MET C O 1
ATOM 3428 N N . GLU C 1 2 ? -10.879 9.185 -2.139 1.00 78.85 2 GLU C N 1
ATOM 3429 C CA . GLU C 1 2 ? -11.971 8.205 -2.207 1.00 78.94 2 GLU C CA 1
ATOM 3430 C C . GLU C 1 2 ? -11.350 6.790 -2.463 1.00 84.89 2 GLU C C 1
ATOM 3431 O O . GLU C 1 2 ? -10.268 6.717 -3.032 1.00 85.99 2 GLU C O 1
ATOM 3437 N N . SER C 1 3 ? -11.950 5.688 -2.005 1.00 80.86 3 SER C N 1
ATOM 3438 C CA . SER C 1 3 ? -11.252 4.412 -2.210 1.00 80.40 3 SER C CA 1
ATOM 3439 C C . SER C 1 3 ? -12.095 3.216 -2.617 1.00 86.07 3 SER C C 1
ATOM 3440 O O . SER C 1 3 ? -13.299 3.198 -2.395 1.00 88.92 3 SER C O 1
ATOM 3443 N N . TYR C 1 4 ? -11.461 2.205 -3.200 1.00 80.65 4 TYR C N 1
ATOM 3444 C CA . TYR C 1 4 ? -12.142 0.995 -3.616 1.00 80.38 4 TYR C CA 1
ATOM 3445 C C . TYR C 1 4 ? -11.152 -0.134 -3.554 1.00 82.72 4 TYR C C 1
ATOM 3446 O O . TYR C 1 4 ? -9.988 0.040 -3.927 1.00 80.96 4 TYR C O 1
ATOM 3455 N N . LEU C 1 5 ? -11.601 -1.280 -3.025 1.00 79.69 5 LEU C N 1
ATOM 3456 C CA . LEU C 1 5 ? -10.772 -2.464 -2.854 1.00 79.33 5 LEU C CA 1
ATOM 3457 C C . LEU C 1 5 ? -11.309 -3.635 -3.681 1.00 84.17 5 LEU C C 1
ATOM 3458 O O . LEU C 1 5 ? -12.530 -3.846 -3.735 1.00 85.30 5 LEU C O 1
ATOM 3463 N N . VAL C 1 6 ? -10.403 -4.407 -4.299 1.00 79.11 6 VAL C N 1
ATOM 3464 C CA . VAL C 1 6 ? -10.744 -5.652 -4.990 1.00 79.93 6 VAL C CA 1
ATOM 3465 C C . VAL C 1 6 ? -9.839 -6.729 -4.410 1.00 84.18 6 VAL C C 1
ATOM 3466 O O . VAL C 1 6 ? -8.628 -6.725 -4.669 1.00 82.25 6 VAL C O 1
ATOM 3470 N N . ASP C 1 7 ? -10.419 -7.593 -3.543 1.00 83.24 7 ASP C N 1
ATOM 3471 C CA . ASP C 1 7 ? -9.709 -8.668 -2.844 1.00 84.69 7 ASP C CA 1
ATOM 3472 C C . ASP C 1 7 ? -9.695 -10.007 -3.584 1.00 91.53 7 ASP C C 1
ATOM 3473 O O . ASP C 1 7 ? -10.523 -10.901 -3.327 1.00 92.84 7 ASP C O 1
ATOM 3478 N N . THR C 1 8 ? -8.733 -10.158 -4.496 1.00 87.82 8 THR C N 1
ATOM 3479 C CA . THR C 1 8 ? -8.612 -11.407 -5.246 1.00 87.72 8 THR C CA 1
ATOM 3480 C C . THR C 1 8 ? -7.910 -12.450 -4.401 1.00 95.07 8 THR C C 1
ATOM 3481 O O . THR C 1 8 ? -8.245 -13.633 -4.504 1.00 95.69 8 THR C O 1
ATOM 3485 N N . TYR C 1 9 ? -6.953 -11.994 -3.563 1.00 93.03 9 TYR C N 1
ATOM 3486 C CA . TYR C 1 9 ? -6.090 -12.781 -2.681 1.00 93.64 9 TYR C CA 1
ATOM 3487 C C . TYR C 1 9 ? -6.221 -12.296 -1.237 1.00 99.31 9 TYR C C 1
ATOM 3488 O O . TYR C 1 9 ? -6.343 -11.102 -1.013 1.00 98.82 9 TYR C O 1
ATOM 3497 N N . GLN C 1 10 ? -6.194 -13.214 -0.267 1.00 98.00 10 GLN C N 1
ATOM 3498 C CA . GLN C 1 10 ? -6.205 -12.904 1.167 1.00 99.40 10 GLN C CA 1
ATOM 3499 C C . GLN C 1 10 ? -5.096 -13.725 1.789 1.00 106.84 10 GLN C C 1
ATOM 3500 O O . GLN C 1 10 ? -5.254 -14.925 1.976 1.00 107.38 10 GLN C O 1
ATOM 3506 N N . GLY C 1 11 ? -3.934 -13.117 1.968 1.00 105.45 11 GLY C N 1
ATOM 3507 C CA . GLY C 1 11 ? -2.788 -13.877 2.437 1.00 106.90 11 GLY C CA 1
ATOM 3508 C C . GLY C 1 11 ? -1.764 -13.072 3.176 1.00 113.40 11 GLY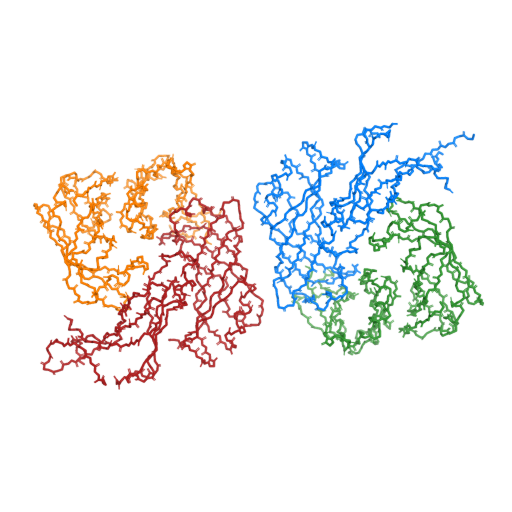 C C 1
ATOM 3509 O O . GLY C 1 11 ? -1.674 -11.865 2.969 1.00 111.97 11 GLY C O 1
ATOM 3510 N N . ILE C 1 12 ? -0.978 -13.780 4.033 1.00 113.95 12 ILE C N 1
ATOM 3511 C CA . ILE C 1 12 ? 0.039 -13.264 4.967 1.00 116.27 12 ILE C CA 1
ATOM 3512 C C . ILE C 1 12 ? 0.881 -12.228 4.248 1.00 115.83 12 ILE C C 1
ATOM 3513 O O . ILE C 1 12 ? 0.556 -11.057 4.456 1.00 116.21 12 ILE C O 1
ATOM 3518 N N . PRO C 1 13 ? 1.668 -12.553 3.198 1.00 107.52 13 PRO C N 1
ATOM 3519 C CA . PRO C 1 13 ? 2.265 -11.488 2.389 1.00 104.85 13 PRO C CA 1
ATOM 3520 C C . PRO C 1 13 ? 1.491 -11.499 1.048 1.00 103.24 13 PRO C C 1
ATOM 3521 O O . PRO C 1 13 ? 1.150 -12.5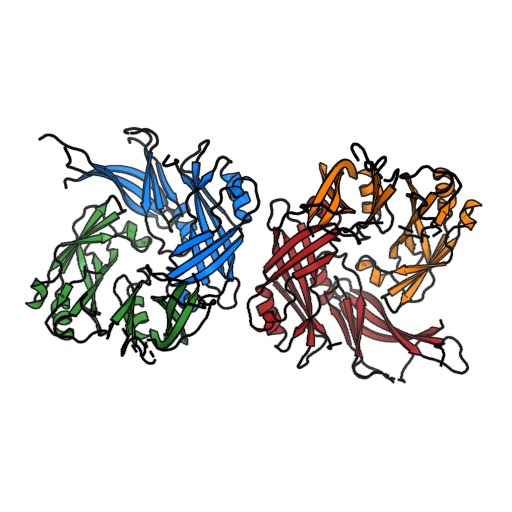76 0.535 1.00 102.74 13 PRO C O 1
ATOM 3525 N N . TYR C 1 14 ? 1.146 -10.335 0.503 1.00 94.53 14 TYR C N 1
ATOM 3526 C CA . TYR C 1 14 ? 0.431 -10.310 -0.772 1.00 90.50 14 TYR C CA 1
ATOM 3527 C C . TYR C 1 14 ? 0.930 -9.223 -1.639 1.00 89.42 14 TYR C C 1
ATOM 3528 O O . TYR C 1 14 ? 1.360 -8.205 -1.098 1.00 90.95 14 TYR C O 1
ATOM 3537 N N . THR C 1 15 ? 0.821 -9.389 -2.981 1.00 79.67 15 THR C N 1
ATOM 3538 C CA . THR C 1 15 ? 1.170 -8.343 -3.922 1.00 76.47 15 THR C CA 1
ATOM 3539 C C . THR C 1 15 ? 0.083 -7.236 -3.923 1.00 77.06 15 THR C C 1
ATOM 3540 O O . THR C 1 15 ? -1.120 -7.519 -3.974 1.00 75.27 15 THR C O 1
ATOM 3544 N N . ALA C 1 16 ? 0.528 -5.976 -3.813 1.00 72.03 16 ALA C N 1
ATOM 3545 C CA . ALA C 1 16 ? -0.341 -4.818 -3.837 1.00 70.03 16 ALA C CA 1
ATOM 3546 C C . ALA C 1 16 ? -0.213 -4.106 -5.185 1.00 70.67 16 ALA C C 1
ATOM 3547 O O . ALA C 1 16 ? 0.878 -3.742 -5.618 1.00 68.26 16 ALA C O 1
ATOM 3549 N N . ALA C 1 17 ? -1.356 -4.007 -5.875 1.00 67.71 17 ALA C N 1
ATOM 3550 C CA . ALA C 1 17 ? -1.586 -3.347 -7.154 1.00 67.34 17 ALA C CA 1
ATOM 3551 C C . ALA C 1 17 ? -2.302 -2.040 -6.868 1.00 71.63 17 ALA C C 1
ATOM 3552 O O . ALA C 1 17 ? -3.522 -2.044 -6.598 1.00 73.78 17 ALA C O 1
ATOM 3554 N N . VAL C 1 18 ? -1.552 -0.924 -6.876 1.00 65.97 18 VAL C N 1
ATOM 3555 C CA . VAL C 1 18 ? -2.160 0.379 -6.593 1.00 65.38 18 VAL C CA 1
ATOM 3556 C C . VAL C 1 18 ? -2.328 1.226 -7.844 1.00 67.58 18 VAL C C 1
ATOM 3557 O O . VAL C 1 18 ? -1.377 1.365 -8.599 1.00 68.28 18 VAL C O 1
ATOM 3561 N N . GLN C 1 19 ? -3.538 1.793 -8.040 1.00 62.08 19 GLN C N 1
ATOM 3562 C CA . GLN C 1 19 ? -3.911 2.720 -9.129 1.00 60.99 19 GLN C CA 1
ATOM 3563 C C . GLN C 1 19 ? -4.646 3.970 -8.536 1.00 67.90 19 GLN C C 1
ATOM 3564 O O . GLN C 1 19 ? -5.464 3.860 -7.613 1.00 66.79 19 GLN C O 1
ATOM 3570 N N . VAL C 1 20 ? -4.337 5.149 -9.067 1.00 66.28 20 VAL C N 1
ATOM 3571 C CA . VAL C 1 20 ? -4.898 6.395 -8.558 1.00 66.99 20 VAL C CA 1
ATOM 3572 C C . VAL C 1 20 ? -5.505 7.251 -9.650 1.00 72.19 20 VAL C C 1
ATOM 3573 O O . VAL C 1 20 ? -4.954 7.291 -10.752 1.00 72.36 20 VAL C O 1
ATOM 3577 N N . ASP C 1 21 ? -6.637 7.925 -9.353 1.00 69.79 21 ASP C N 1
ATOM 3578 C CA . ASP C 1 21 ? -7.236 8.856 -10.298 1.00 70.73 21 ASP C CA 1
ATOM 3579 C C . ASP C 1 21 ? -6.746 10.197 -9.806 1.00 76.97 21 ASP C C 1
ATOM 3580 O O . ASP C 1 21 ? -7.001 10.571 -8.648 1.00 77.40 21 ASP C O 1
ATOM 3585 N N . LEU C 1 22 ? -5.953 10.876 -10.658 1.00 73.80 22 LEU C N 1
ATOM 3586 C CA . LEU C 1 22 ? -5.321 12.161 -10.346 1.00 72.83 22 LEU C CA 1
ATOM 3587 C C . LEU C 1 22 ? -5.903 13.281 -11.147 1.00 72.97 22 LEU C C 1
ATOM 3588 O O . LEU C 1 22 ? -6.536 13.048 -12.198 1.00 72.29 22 LEU C O 1
ATOM 3593 N N . ILE C 1 23 ? -5.646 14.494 -10.644 1.00 68.70 23 ILE C N 1
ATOM 3594 C CA . ILE C 1 23 ? -5.952 15.797 -11.210 1.00 69.21 23 ILE C CA 1
ATOM 3595 C C . ILE C 1 23 ? -4.856 16.736 -10.747 1.00 75.27 23 ILE C C 1
ATOM 3596 O O . ILE C 1 23 ? -4.539 16.774 -9.552 1.00 72.40 23 ILE C O 1
ATOM 3601 N N . GLU C 1 24 ? -4.199 17.409 -11.716 1.00 74.98 24 GLU C N 1
ATOM 3602 C CA . GLU C 1 24 ? -3.100 18.350 -11.480 1.00 74.36 24 GLU C CA 1
ATOM 3603 C C . GLU C 1 24 ? -3.582 19.513 -10.669 1.00 81.02 24 GLU C C 1
ATOM 3604 O O . GLU C 1 24 ? -4.748 19.924 -10.777 1.00 82.63 24 GLU C O 1
ATOM 3610 N N . LYS C 1 25 ? -2.673 20.084 -9.899 1.00 77.73 25 LYS C N 1
ATOM 3611 C CA . LYS C 1 25 ? -2.920 21.317 -9.163 1.00 76.85 25 LYS C CA 1
ATOM 3612 C C . LYS C 1 25 ? -2.136 22.403 -9.929 1.00 80.03 25 LYS C C 1
ATOM 3613 O O . LYS C 1 25 ? -0.958 22.657 -9.643 1.00 79.38 25 LYS C O 1
ATOM 3619 N N . ASP C 1 26 ? -2.762 22.919 -10.999 1.00 75.97 26 ASP C N 1
ATOM 3620 C CA . ASP C 1 26 ? -2.248 23.985 -11.859 1.00 77.53 26 ASP C CA 1
ATOM 3621 C C . ASP C 1 26 ? -3.409 24.657 -12.555 1.00 84.88 26 ASP C C 1
ATOM 3622 O O . ASP C 1 26 ? -4.553 24.222 -12.363 1.00 84.16 26 ASP C O 1
ATOM 3627 N N . LEU C 1 27 ? -3.124 25.711 -13.364 1.00 82.51 27 LEU C N 1
ATOM 3628 C CA . LEU C 1 27 ? -4.153 26.503 -14.047 1.00 82.94 27 LEU C CA 1
ATOM 3629 C C . LEU C 1 27 ? -4.780 25.941 -15.339 1.00 89.29 27 LEU C C 1
ATOM 3630 O O . LEU C 1 27 ? -5.746 26.501 -15.858 1.00 89.99 27 LEU C O 1
ATOM 3635 N N . LEU C 1 28 ? -4.257 24.800 -15.810 1.00 87.14 28 LEU C N 1
ATOM 3636 C CA . LEU C 1 28 ? -4.769 24.006 -16.936 1.00 87.40 28 LEU C CA 1
ATOM 3637 C C . LEU C 1 28 ? -4.632 22.565 -16.452 1.00 89.10 28 LEU C C 1
ATOM 3638 O O . LEU C 1 28 ? -3.643 21.884 -16.774 1.00 88.63 28 LEU C O 1
ATOM 3643 N N . PRO C 1 29 ? -5.534 22.152 -15.521 1.00 81.28 29 PRO C N 1
ATOM 3644 C CA . PRO C 1 29 ? -5.399 20.833 -14.912 1.00 78.63 29 PRO C CA 1
ATOM 3645 C C . PRO C 1 29 ? -5.819 19.704 -15.804 1.00 78.77 29 PRO C C 1
ATOM 3646 O O . PRO C 1 29 ? -6.868 19.745 -16.449 1.00 79.48 29 PRO C O 1
ATOM 3650 N N . ALA C 1 30 ? -4.958 18.708 -15.850 1.00 71.38 30 ALA C N 1
ATOM 3651 C CA . ALA C 1 30 ? -5.152 17.512 -16.612 1.00 69.73 30 ALA C CA 1
ATOM 3652 C C . ALA C 1 30 ? -5.605 16.475 -15.653 1.00 74.35 30 ALA C C 1
ATOM 3653 O O . ALA C 1 30 ? -5.104 16.408 -14.518 1.00 75.43 30 ALA C O 1
ATOM 3655 N N . SER C 1 31 ? -6.553 15.654 -16.090 1.00 69.86 31 SER C N 1
ATOM 3656 C CA . SER C 1 31 ? -6.965 14.524 -15.285 1.00 69.64 31 SER C CA 1
ATOM 3657 C C . SER C 1 31 ? -6.210 13.276 -15.805 1.00 70.24 31 SER C C 1
ATOM 3658 O O . SER C 1 31 ? -6.019 13.134 -17.015 1.00 68.67 31 SER C O 1
ATOM 3661 N N . LEU C 1 32 ? -5.688 12.462 -14.872 1.00 65.09 32 LEU C N 1
ATOM 3662 C CA . LEU C 1 32 ? -4.806 11.317 -15.127 1.00 63.10 32 LEU C CA 1
ATOM 3663 C C . LEU C 1 32 ? -5.115 10.124 -14.268 1.00 66.12 32 LEU C C 1
ATOM 3664 O O . LEU C 1 32 ? -5.262 10.273 -13.051 1.00 64.34 32 LEU C O 1
ATOM 3669 N N . THR C 1 33 ? -5.031 8.927 -14.869 1.00 62.57 33 THR C N 1
ATOM 3670 C CA . THR C 1 33 ? -5.133 7.665 -14.159 1.00 62.33 33 THR C CA 1
ATOM 3671 C C . THR C 1 33 ? -3.777 6.991 -14.379 1.00 69.26 33 THR C C 1
ATOM 3672 O O . THR C 1 33 ? -3.386 6.724 -15.528 1.00 69.79 33 THR C O 1
ATOM 3676 N N . ILE C 1 34 ? -3.024 6.807 -13.279 1.00 65.43 34 ILE C N 1
ATOM 3677 C CA . ILE C 1 34 ? -1.716 6.147 -13.268 1.00 63.72 34 ILE C CA 1
ATOM 3678 C C . ILE C 1 34 ? -1.734 5.069 -12.194 1.00 65.34 34 ILE C C 1
ATOM 3679 O O . ILE C 1 34 ? -2.522 5.126 -11.249 1.00 62.72 34 ILE C O 1
ATOM 3684 N N . TRP C 1 35 ? -0.879 4.076 -12.353 1.00 62.17 35 TRP C N 1
ATOM 3685 C CA . TRP C 1 35 ? -0.734 2.991 -11.401 1.00 60.57 35 TRP C CA 1
ATOM 3686 C C . TRP C 1 35 ? 0.729 2.817 -11.017 1.00 64.12 35 TRP C C 1
ATOM 3687 O O . TRP C 1 35 ? 1.672 3.065 -11.807 1.00 63.28 35 TRP C O 1
ATOM 3698 N N . PHE C 1 36 ? 0.907 2.364 -9.786 1.00 61.16 36 PHE C N 1
ATOM 3699 C CA . PHE C 1 36 ? 2.191 2.148 -9.145 1.00 61.01 36 PHE C CA 1
ATOM 3700 C C . PHE C 1 36 ? 2.881 0.861 -9.551 1.00 63.99 36 PHE C C 1
ATOM 3701 O O . PHE C 1 36 ? 2.186 -0.145 -9.726 1.00 64.60 36 PHE C O 1
ATOM 3709 N N . PRO C 1 37 ? 4.232 0.783 -9.525 1.00 58.97 37 PRO C N 1
ATOM 3710 C CA . PRO C 1 37 ? 4.862 -0.538 -9.638 1.00 59.54 37 PRO C CA 1
ATOM 3711 C C . PRO C 1 37 ? 4.304 -1.461 -8.529 1.00 67.24 37 PRO C C 1
ATOM 3712 O O . PRO C 1 37 ? 3.929 -0.973 -7.467 1.00 67.42 37 PRO C O 1
ATOM 3716 N N . LEU C 1 38 ? 4.195 -2.772 -8.765 1.00 67.74 38 LEU C N 1
ATOM 3717 C CA . LEU C 1 38 ? 3.685 -3.684 -7.718 1.00 69.07 38 LEU C CA 1
ATOM 3718 C C . LEU C 1 38 ? 4.671 -3.781 -6.549 1.00 78.31 38 LEU C C 1
ATOM 3719 O O . LEU C 1 38 ? 5.888 -3.714 -6.761 1.00 80.56 38 LEU C O 1
ATOM 3724 N N . PHE C 1 39 ? 4.145 -3.952 -5.332 1.00 73.89 39 PHE C N 1
ATOM 3725 C CA . PHE C 1 39 ? 4.957 -4.118 -4.142 1.00 72.88 39 PHE C CA 1
ATOM 3726 C C . PHE C 1 39 ? 4.313 -5.170 -3.234 1.00 81.26 39 PHE C C 1
ATOM 3727 O O . PHE C 1 39 ? 3.173 -5.568 -3.487 1.00 79.30 39 PHE C O 1
ATOM 3735 N N . GLN C 1 40 ? 5.055 -5.640 -2.191 1.00 81.26 40 GLN C N 1
ATOM 3736 C CA . GLN C 1 40 ? 4.564 -6.631 -1.231 1.00 81.96 40 GLN C CA 1
ATOM 3737 C C . GLN C 1 40 ? 4.030 -5.915 -0.015 1.00 85.59 40 GLN C C 1
ATOM 3738 O O . GLN C 1 40 ? 4.621 -4.913 0.384 1.00 85.66 40 GLN C O 1
ATOM 3744 N N . ALA C 1 41 ? 2.930 -6.429 0.583 1.00 81.74 41 ALA C N 1
ATOM 3745 C CA . ALA C 1 41 ? 2.303 -5.887 1.798 1.00 81.60 41 ALA C CA 1
ATOM 3746 C C . ALA C 1 41 ? 2.026 -7.006 2.804 1.00 88.77 41 ALA C C 1
ATOM 3747 O O . ALA C 1 41 ? 1.656 -8.110 2.401 1.00 89.81 41 ALA C O 1
ATOM 3749 N N . ASN C 1 42 ? 2.217 -6.723 4.111 1.00 86.13 42 ASN C N 1
ATOM 3750 C CA . ASN C 1 42 ? 2.021 -7.688 5.202 1.00 86.31 42 ASN C CA 1
ATOM 3751 C C . ASN C 1 42 ? 0.939 -7.227 6.144 1.00 90.72 42 ASN C C 1
ATOM 3752 O O . ASN C 1 42 ? 0.678 -7.920 7.125 1.00 91.99 42 ASN C O 1
ATOM 3757 N N . THR C 1 43 ? 0.315 -6.065 5.872 1.00 86.06 43 THR C N 1
ATOM 3758 C CA . THR C 1 43 ? -0.740 -5.498 6.731 1.00 85.78 43 THR C CA 1
ATOM 3759 C C . THR C 1 43 ? -2.095 -5.623 6.084 1.00 87.20 43 THR C C 1
ATOM 3760 O O . THR C 1 43 ? -2.145 -5.559 4.860 1.00 87.76 43 THR C O 1
ATOM 3764 N N . PRO C 1 44 ? -3.205 -5.729 6.849 1.00 82.34 44 PRO C N 1
ATOM 3765 C CA . PRO C 1 44 ? -4.539 -5.861 6.226 1.00 81.54 44 PRO C CA 1
ATOM 3766 C C . PRO C 1 44 ? -4.820 -4.885 5.105 1.00 86.67 44 PRO C C 1
ATOM 3767 O O . PRO C 1 44 ? -4.414 -3.723 5.200 1.00 87.27 44 PRO C O 1
ATOM 3771 N N . PRO C 1 45 ? -5.474 -5.363 4.018 1.00 82.70 45 PRO C N 1
ATOM 3772 C CA . PRO C 1 45 ? -5.749 -4.502 2.858 1.00 80.86 45 PRO C CA 1
ATOM 3773 C C . PRO C 1 45 ? -6.559 -3.254 3.174 1.00 83.04 45 PRO C C 1
ATOM 3774 O O . PRO C 1 45 ? -6.167 -2.166 2.719 1.00 83.09 45 PRO C O 1
ATOM 3778 N N . ALA C 1 46 ? -7.644 -3.386 3.986 1.00 76.72 46 ALA C N 1
ATOM 3779 C CA . ALA C 1 46 ? -8.488 -2.252 4.385 1.00 75.90 46 ALA C CA 1
ATOM 3780 C C . ALA C 1 46 ? -7.649 -1.207 5.122 1.00 81.42 46 ALA C C 1
ATOM 3781 O O . ALA C 1 46 ? -7.878 0.004 4.995 1.00 80.03 46 ALA C O 1
ATOM 3783 N N . VAL C 1 47 ? -6.632 -1.707 5.863 1.00 78.97 47 VAL C N 1
ATOM 3784 C CA . VAL C 1 47 ? -5.689 -0.886 6.589 1.00 78.76 47 VAL C CA 1
ATOM 3785 C C . VAL C 1 47 ? -4.668 -0.211 5.665 1.00 80.51 47 VAL C C 1
ATOM 3786 O O . VAL C 1 47 ? -4.396 0.972 5.825 1.00 80.88 47 VAL C O 1
ATOM 3790 N N . LEU C 1 48 ? -4.146 -0.928 4.677 1.00 76.27 48 LEU C N 1
ATOM 3791 C CA . LEU C 1 48 ? -3.215 -0.364 3.685 1.00 75.74 48 LEU C CA 1
ATOM 3792 C C . LEU C 1 48 ? -3.903 0.762 2.889 1.00 77.63 48 LEU C C 1
ATOM 3793 O O . LEU C 1 48 ? -3.275 1.792 2.636 1.00 76.78 48 LEU C O 1
ATOM 3798 N N . LEU C 1 49 ? -5.188 0.549 2.500 1.00 72.05 49 LEU C N 1
ATOM 3799 C CA . LEU C 1 49 ? -5.986 1.532 1.762 1.00 70.96 49 LEU C CA 1
ATOM 3800 C C . LEU C 1 49 ? -6.142 2.845 2.520 1.00 77.65 49 LEU C C 1
ATOM 3801 O O . LEU C 1 49 ? -5.958 3.916 1.943 1.00 76.45 49 LEU C O 1
ATOM 3806 N N . ASP C 1 50 ? -6.474 2.759 3.813 1.00 77.32 50 ASP C N 1
ATOM 3807 C CA . ASP C 1 50 ? -6.592 3.919 4.686 1.00 78.83 50 ASP C CA 1
ATOM 3808 C C . ASP C 1 50 ? -5.307 4.736 4.615 1.00 82.74 50 ASP C C 1
ATOM 3809 O O . ASP C 1 50 ? -5.364 5.944 4.370 1.00 83.70 50 ASP C O 1
ATOM 3814 N N . GLN C 1 51 ? -4.146 4.060 4.769 1.00 75.92 51 GLN C N 1
ATOM 3815 C CA . GLN C 1 51 ? -2.842 4.709 4.727 1.00 73.95 51 GLN C CA 1
ATOM 3816 C C . GLN C 1 51 ? -2.586 5.290 3.371 1.00 76.50 51 GLN C C 1
ATOM 3817 O O . GLN C 1 51 ? -2.060 6.398 3.277 1.00 76.35 51 GLN C O 1
ATOM 3823 N N . LEU C 1 52 ? -3.025 4.567 2.305 1.00 71.53 52 LEU C N 1
ATOM 3824 C CA . LEU C 1 52 ? -2.878 5.001 0.920 1.00 68.36 52 LEU C CA 1
ATOM 3825 C C . LEU C 1 52 ? -3.710 6.252 0.675 1.00 72.49 52 LEU C C 1
ATOM 3826 O O . LEU C 1 52 ? -3.290 7.083 -0.109 1.00 70.67 52 LEU C O 1
ATOM 3831 N N . LYS C 1 53 ? -4.839 6.437 1.412 1.00 70.30 53 LYS C N 1
ATOM 3832 C CA . LYS C 1 53 ? -5.680 7.631 1.291 1.00 70.31 53 LYS C CA 1
ATOM 3833 C C . LYS C 1 53 ? -4.895 8.923 1.626 1.00 76.14 53 LYS C C 1
ATOM 3834 O O . LYS C 1 53 ? -5.371 10.018 1.329 1.00 77.68 53 LYS C O 1
ATOM 3840 N N . THR C 1 54 ? -3.689 8.802 2.219 1.00 71.38 54 THR C N 1
ATOM 3841 C CA . THR C 1 54 ? -2.852 9.962 2.569 1.00 69.71 54 THR C CA 1
ATOM 3842 C C . THR C 1 54 ? -1.761 10.189 1.507 1.00 73.94 54 THR C C 1
ATOM 3843 O O . THR C 1 54 ? -0.757 10.861 1.790 1.00 74.69 54 THR C O 1
ATOM 3847 N N . LEU C 1 55 ? -1.955 9.607 0.292 1.00 68.82 55 LEU C N 1
ATOM 3848 C CA . LEU C 1 55 ? -1.014 9.651 -0.830 1.00 68.45 55 LEU C CA 1
ATOM 3849 C C . LEU C 1 55 ? -0.863 11.047 -1.294 1.00 74.96 55 LEU C C 1
ATOM 3850 O O . LEU C 1 55 ? -1.877 11.739 -1.428 1.00 76.71 55 LEU C O 1
ATOM 3855 N N . THR C 1 56 ? 0.387 11.473 -1.526 1.00 71.76 56 THR C N 1
ATOM 3856 C CA . THR C 1 56 ? 0.752 12.771 -2.098 1.00 72.47 56 THR C CA 1
ATOM 3857 C C . THR C 1 56 ? 1.646 12.493 -3.308 1.00 79.32 56 THR C C 1
ATOM 3858 O O . THR C 1 56 ? 2.729 11.902 -3.172 1.00 79.97 56 THR C O 1
ATOM 3862 N N . ILE C 1 57 ? 1.156 12.849 -4.504 1.00 75.39 57 ILE C N 1
ATOM 3863 C CA . ILE C 1 57 ? 1.863 12.572 -5.737 1.00 74.57 57 ILE C CA 1
ATOM 3864 C C . ILE C 1 57 ? 2.282 13.831 -6.435 1.00 81.47 57 ILE C C 1
ATOM 3865 O O . ILE C 1 57 ? 1.495 14.761 -6.579 1.00 82.00 57 ILE C O 1
ATOM 3870 N N . THR C 1 58 ? 3.520 13.821 -6.925 1.00 80.16 58 THR C N 1
ATOM 3871 C CA . THR C 1 58 ? 4.078 14.870 -7.743 1.00 80.78 58 THR C CA 1
ATOM 3872 C C . THR C 1 58 ? 4.524 14.344 -9.122 1.00 84.67 58 THR C C 1
ATOM 3873 O O . THR C 1 58 ? 5.305 13.397 -9.194 1.00 86.55 58 THR C O 1
ATOM 3877 N N . THR C 1 59 ? 3.970 14.911 -10.202 1.00 77.52 59 THR C N 1
ATOM 3878 C CA . THR C 1 59 ? 4.329 14.512 -11.562 1.00 76.04 59 THR C CA 1
ATOM 3879 C C . THR C 1 59 ? 5.072 15.629 -12.299 1.00 79.77 59 THR C C 1
ATOM 3880 O O . THR C 1 59 ? 4.918 16.812 -11.978 1.00 81.96 59 THR C O 1
ATOM 3884 N N . LEU C 1 60 ? 5.864 15.262 -13.301 1.00 73.36 60 LEU C N 1
ATOM 3885 C CA . LEU C 1 60 ? 6.608 16.200 -14.122 1.00 71.92 60 LEU C CA 1
ATOM 3886 C C . LEU C 1 60 ? 6.649 15.575 -15.503 1.00 71.83 60 LEU C C 1
ATOM 3887 O O . LEU C 1 60 ? 7.055 14.415 -15.649 1.00 70.21 60 LEU C O 1
ATOM 3892 N N . TYR C 1 61 ? 6.113 16.305 -16.498 1.00 65.91 61 TYR C N 1
ATOM 3893 C CA . TYR C 1 61 ? 5.988 15.825 -17.882 1.00 62.90 61 TYR C CA 1
ATOM 3894 C C . TYR C 1 61 ? 7.327 15.887 -18.533 1.00 67.84 61 TYR C C 1
ATOM 3895 O O . TYR C 1 61 ? 7.987 16.933 -18.464 1.00 68.64 61 TYR C O 1
ATOM 3904 N N . ALA C 1 62 ? 7.781 14.738 -19.071 1.00 64.44 62 ALA C N 1
ATOM 3905 C CA . ALA C 1 62 ? 9.060 14.624 -19.759 1.00 65.55 62 ALA C CA 1
ATOM 3906 C C . ALA C 1 62 ? 8.968 13.700 -20.958 1.00 72.41 62 ALA C C 1
ATOM 3907 O O . ALA C 1 62 ? 7.999 12.954 -21.120 1.00 72.61 62 ALA C O 1
ATOM 3909 N N . ALA C 1 63 ? 9.970 13.813 -21.829 1.00 70.14 63 ALA C N 1
ATOM 3910 C CA . ALA C 1 63 ? 10.175 13.070 -23.041 1.00 71.45 63 ALA C CA 1
ATOM 3911 C C . ALA C 1 63 ? 11.082 11.870 -22.717 1.00 79.11 63 ALA C C 1
ATOM 3912 O O . ALA C 1 63 ? 11.895 11.938 -21.781 1.00 77.82 63 ALA C O 1
ATOM 3914 N N . SER C 1 64 ? 10.922 10.761 -23.471 1.00 78.25 64 SER C N 1
ATOM 3915 C CA . SER C 1 64 ? 11.764 9.568 -23.332 1.00 79.94 64 SER C CA 1
ATOM 3916 C C . SER C 1 64 ? 11.899 8.868 -24.675 1.00 87.91 64 SER C C 1
ATOM 3917 O O . SER C 1 64 ? 11.094 9.121 -25.557 1.00 88.68 64 SER C O 1
ATOM 3920 N N . GLN C 1 65 ? 12.908 8.006 -24.832 1.00 87.39 65 GLN C N 1
ATOM 3921 C CA . GLN C 1 65 ? 13.171 7.272 -26.066 1.00 89.42 65 GLN C CA 1
ATOM 3922 C C . GLN C 1 65 ? 11.954 6.479 -26.519 1.00 96.08 65 GLN C C 1
ATOM 3923 O O . GLN C 1 65 ? 11.671 6.418 -27.714 1.00 95.04 65 GLN C O 1
ATOM 3929 N N . ASN C 1 66 ? 11.202 5.923 -25.551 1.00 95.99 66 ASN C N 1
ATOM 3930 C CA . ASN C 1 66 ? 9.953 5.164 -25.756 1.00 96.46 66 ASN C CA 1
ATOM 3931 C C . ASN C 1 66 ? 8.774 6.127 -25.438 1.00 101.09 66 ASN C C 1
ATOM 3932 O O . ASN C 1 66 ? 8.111 6.002 -24.396 1.00 102.11 66 ASN C O 1
ATOM 3937 N N . GLY C 1 67 ? 8.589 7.126 -26.303 1.00 94.62 67 GLY C N 1
ATOM 3938 C CA . GLY C 1 67 ? 7.540 8.140 -26.180 1.00 92.29 67 GLY C CA 1
ATOM 3939 C C . GLY C 1 67 ? 7.550 9.033 -24.937 1.00 90.21 67 GLY C C 1
ATOM 3940 O O . GLY C 1 67 ? 8.464 8.940 -24.105 1.00 90.46 67 GLY C O 1
ATOM 3941 N N . PRO C 1 68 ? 6.543 9.937 -24.767 1.00 79.19 68 PRO C N 1
ATOM 3942 C CA . PRO C 1 68 ? 6.547 10.799 -23.579 1.00 75.05 68 PRO C CA 1
ATOM 3943 C C . PRO C 1 68 ? 6.146 10.029 -22.334 1.00 74.29 68 PRO C C 1
ATOM 3944 O O . PRO C 1 68 ? 5.359 9.067 -22.375 1.00 72.11 68 PRO C O 1
ATOM 3948 N N . ILE C 1 69 ? 6.736 10.444 -21.208 1.00 69.23 69 ILE C N 1
ATOM 3949 C CA . ILE C 1 69 ? 6.532 9.841 -19.890 1.00 65.93 69 ILE C CA 1
ATOM 3950 C C . ILE C 1 69 ? 6.161 10.893 -18.870 1.00 67.28 69 ILE C C 1
ATOM 3951 O O . ILE C 1 69 ? 6.098 12.079 -19.190 1.00 67.16 69 ILE C O 1
ATOM 3956 N N . LEU C 1 70 ? 5.898 10.447 -17.637 1.00 62.46 70 LEU C N 1
ATOM 3957 C CA . LEU C 1 70 ? 5.612 11.265 -16.461 1.00 61.22 70 LEU C CA 1
ATOM 3958 C C . LEU C 1 70 ? 6.560 10.805 -15.352 1.00 67.44 70 LEU C C 1
ATOM 3959 O O . LEU C 1 70 ? 6.497 9.640 -14.946 1.00 70.69 70 LEU C O 1
ATOM 3964 N N . LYS C 1 71 ? 7.425 11.688 -14.857 1.00 60.42 71 LYS C N 1
ATOM 3965 C CA . LYS C 1 71 ? 8.305 11.303 -13.773 1.00 59.13 71 LYS C CA 1
ATOM 3966 C C . LYS C 1 71 ? 7.489 11.489 -12.505 1.00 67.46 71 LYS C C 1
ATOM 3967 O O . LYS C 1 71 ? 7.145 12.623 -12.159 1.00 68.61 71 LYS C O 1
ATOM 3973 N N . VAL C 1 72 ? 7.070 10.365 -11.880 1.00 64.39 72 VAL C N 1
ATOM 3974 C CA . VAL C 1 72 ? 6.251 10.366 -10.673 1.00 63.65 72 VAL C CA 1
ATOM 3975 C C . VAL C 1 72 ? 7.136 10.213 -9.444 1.00 73.28 72 VAL C C 1
ATOM 3976 O O . VAL C 1 72 ? 8.148 9.497 -9.471 1.00 75.48 72 VAL C O 1
ATOM 3980 N N . ASN C 1 73 ? 6.740 10.918 -8.364 1.00 70.90 73 ASN C N 1
ATOM 3981 C CA . ASN C 1 73 ? 7.322 10.905 -7.029 1.00 71.20 73 ASN C CA 1
ATOM 3982 C C . ASN C 1 73 ? 6.132 10.883 -6.091 1.00 77.33 73 ASN C C 1
ATOM 3983 O O . ASN C 1 73 ? 5.243 11.727 -6.225 1.00 77.46 73 ASN C O 1
ATOM 3988 N N . ALA C 1 74 ? 6.060 9.877 -5.192 1.00 73.98 74 ALA C N 1
ATOM 3989 C CA . ALA C 1 74 ? 4.923 9.698 -4.284 1.00 72.99 74 ALA C CA 1
ATOM 3990 C C . ALA C 1 74 ? 5.330 9.472 -2.846 1.00 75.81 74 ALA C C 1
ATOM 3991 O O . ALA C 1 74 ? 6.384 8.931 -2.612 1.00 74.59 74 ALA C O 1
ATOM 3993 N N . SER C 1 75 ? 4.467 9.865 -1.884 1.00 74.44 75 SER C N 1
ATOM 3994 C CA . SER C 1 75 ? 4.602 9.707 -0.415 1.00 75.69 75 SER C CA 1
ATOM 3995 C C . SER C 1 75 ? 3.229 9.414 0.218 1.00 80.88 75 SER C C 1
ATOM 3996 O O . SER C 1 75 ? 2.190 9.744 -0.357 1.00 81.23 75 SER C O 1
ATOM 3999 N N . ALA C 1 76 ? 3.225 8.798 1.404 1.00 77.09 76 ALA C N 1
ATOM 4000 C CA . ALA C 1 76 ? 2.013 8.519 2.178 1.00 76.03 76 ALA C CA 1
ATOM 4001 C C . ALA C 1 76 ? 2.393 8.348 3.644 1.00 80.79 76 ALA C C 1
ATOM 4002 O O . ALA C 1 76 ? 3.570 8.210 3.957 1.00 80.19 76 ALA C O 1
ATOM 4004 N N . GLN C 1 77 ? 1.412 8.469 4.537 1.00 78.11 77 GLN C N 1
ATOM 4005 C CA . GLN C 1 77 ? 1.606 8.364 5.969 1.00 78.02 77 GLN C CA 1
ATOM 4006 C C . GLN C 1 77 ? 1.174 6.991 6.407 1.00 86.38 77 GLN C C 1
ATOM 4007 O O . GLN C 1 77 ? 0.160 6.482 5.923 1.00 86.93 77 GLN C O 1
ATOM 4013 N N . GLY C 1 78 ? 1.956 6.388 7.296 1.00 84.81 78 GLY C N 1
ATOM 4014 C CA . GLY C 1 78 ? 1.682 5.041 7.787 1.00 85.61 78 GLY C CA 1
ATOM 4015 C C . GLY C 1 78 ? 2.878 4.133 7.643 1.00 89.73 78 GLY C C 1
ATOM 4016 O O . GLY C 1 78 ? 3.669 4.314 6.713 1.00 86.53 78 GLY C O 1
ATOM 4017 N N . ALA C 1 79 ? 3.025 3.171 8.584 1.00 89.79 79 ALA C N 1
ATOM 4018 C CA . ALA C 1 79 ? 4.152 2.239 8.644 1.00 91.24 79 ALA C CA 1
ATOM 4019 C C . ALA C 1 79 ? 4.305 1.408 7.398 1.00 95.37 79 ALA C C 1
ATOM 4020 O O . ALA C 1 79 ? 5.411 1.289 6.854 1.00 96.54 79 ALA C O 1
ATOM 4022 N N . ALA C 1 80 ? 3.185 0.874 6.921 1.00 90.38 80 ALA C N 1
ATOM 4023 C CA . ALA C 1 80 ? 3.131 0.033 5.732 1.00 89.03 80 ALA C CA 1
ATOM 4024 C C . ALA C 1 80 ? 3.554 0.756 4.466 1.00 89.00 80 ALA C C 1
ATOM 4025 O O . ALA C 1 80 ? 3.841 0.107 3.467 1.00 89.30 80 ALA C O 1
ATOM 4027 N N . MET C 1 81 ? 3.611 2.079 4.509 1.00 81.99 81 MET C N 1
ATOM 4028 C CA . MET C 1 81 ? 3.966 2.890 3.367 1.00 80.75 81 MET C CA 1
ATOM 4029 C C . MET C 1 81 ? 5.469 2.996 3.120 1.00 81.95 81 MET C C 1
ATOM 4030 O O . MET C 1 81 ? 5.879 3.616 2.144 1.00 80.64 81 MET C O 1
ATOM 4035 N N . SER C 1 82 ? 6.297 2.344 3.951 1.00 79.20 82 SER C N 1
ATOM 4036 C CA . SER C 1 82 ? 7.761 2.329 3.797 1.00 79.53 82 SER C CA 1
ATOM 4037 C C . SER C 1 82 ? 8.186 1.582 2.525 1.00 81.69 82 SER C C 1
ATOM 4038 O O . SER C 1 82 ? 9.150 1.978 1.867 1.00 80.15 82 SER C O 1
ATOM 4041 N N . VAL C 1 83 ? 7.408 0.532 2.163 1.00 77.39 83 VAL C N 1
ATOM 4042 C CA . VAL C 1 83 ? 7.548 -0.340 0.983 1.00 75.82 83 VAL C CA 1
ATOM 4043 C C . VAL C 1 83 ? 6.925 0.280 -0.291 1.00 78.67 83 VAL C C 1
ATOM 4044 O O . VAL C 1 83 ? 7.135 -0.250 -1.381 1.00 78.07 83 VAL C O 1
ATOM 4048 N N . LEU C 1 84 ? 6.129 1.352 -0.156 1.00 74.34 84 LEU C N 1
ATOM 4049 C CA . LEU C 1 84 ? 5.474 2.010 -1.305 1.00 73.36 84 LEU C CA 1
ATOM 4050 C C . LEU C 1 84 ? 6.499 2.534 -2.349 1.00 74.79 84 LEU C C 1
ATOM 4051 O O . LEU C 1 84 ? 7.414 3.256 -1.952 1.00 74.06 84 LEU C O 1
ATOM 4056 N N . PRO C 1 85 ? 6.390 2.190 -3.673 1.00 69.23 85 PRO C N 1
ATOM 4057 C CA . PRO C 1 85 ? 7.387 2.709 -4.646 1.00 68.47 85 PRO C CA 1
ATOM 4058 C C . PRO C 1 85 ? 7.336 4.236 -4.679 1.00 72.91 85 PRO C C 1
ATOM 4059 O O . PRO C 1 85 ? 6.279 4.812 -4.893 1.00 73.01 85 PRO C O 1
ATOM 4063 N N . LYS C 1 86 ? 8.445 4.864 -4.293 1.00 69.72 86 LYS C N 1
ATOM 4064 C CA . LYS C 1 86 ? 8.527 6.292 -4.105 1.00 70.14 86 LYS C CA 1
ATOM 4065 C C . LYS C 1 86 ? 8.797 7.148 -5.353 1.00 73.29 86 LYS C C 1
ATOM 4066 O O . LYS C 1 86 ? 8.248 8.256 -5.481 1.00 74.12 86 LYS C O 1
ATOM 4072 N N . LYS C 1 87 ? 9.638 6.657 -6.261 1.00 66.03 87 LYS C N 1
ATOM 4073 C CA . LYS C 1 87 ? 9.994 7.408 -7.443 1.00 64.02 87 LYS C CA 1
ATOM 4074 C C . LYS C 1 87 ? 10.060 6.424 -8.580 1.00 70.02 87 LYS C C 1
ATOM 4075 O O . LYS C 1 87 ? 10.847 5.467 -8.535 1.00 71.42 87 LYS C O 1
ATOM 4081 N N . PHE C 1 88 ? 9.126 6.603 -9.558 1.00 64.47 88 PHE C N 1
ATOM 4082 C CA . PHE C 1 88 ? 8.929 5.736 -10.702 1.00 61.77 88 PHE C CA 1
ATOM 4083 C C . PHE C 1 88 ? 8.413 6.520 -11.916 1.00 68.44 88 PHE C C 1
ATOM 4084 O O . PHE C 1 88 ? 7.692 7.506 -11.748 1.00 68.33 88 PHE C O 1
ATOM 4092 N N . GLU C 1 89 ? 8.785 6.076 -13.143 1.00 65.69 89 GLU C N 1
ATOM 4093 C CA . GLU C 1 89 ? 8.363 6.709 -14.399 1.00 64.95 89 GLU C CA 1
ATOM 4094 C C . GLU C 1 89 ? 7.168 5.983 -14.978 1.00 70.55 89 GLU C C 1
ATOM 4095 O O . GLU C 1 89 ? 7.062 4.761 -14.823 1.00 71.10 89 GLU C O 1
ATOM 4101 N N . VAL C 1 90 ? 6.248 6.727 -15.621 1.00 66.90 90 VAL C N 1
ATOM 4102 C CA . VAL C 1 90 ? 5.050 6.134 -16.229 1.00 67.24 90 VAL C CA 1
ATOM 4103 C C . VAL C 1 90 ? 4.804 6.678 -17.620 1.00 76.62 90 VAL C C 1
ATOM 4104 O O . VAL C 1 90 ? 5.040 7.857 -17.858 1.00 77.70 90 VAL C O 1
ATOM 4108 N N . ASN C 1 91 ? 4.289 5.839 -18.527 1.00 74.81 91 ASN C N 1
ATOM 4109 C CA . ASN C 1 91 ? 3.977 6.326 -19.843 1.00 74.79 91 ASN C CA 1
ATOM 4110 C C . ASN C 1 91 ? 2.839 7.309 -19.761 1.00 78.18 91 ASN C C 1
ATOM 4111 O O . ASN C 1 91 ? 1.832 7.049 -19.101 1.00 74.65 91 ASN C O 1
ATOM 4116 N N . ALA C 1 92 ? 3.094 8.505 -20.321 1.00 78.48 92 ALA C N 1
ATOM 4117 C CA . ALA C 1 92 ? 2.175 9.649 -20.360 1.00 79.20 92 ALA C CA 1
ATOM 4118 C C . ALA C 1 92 ? 1.220 9.546 -21.508 1.00 84.79 92 ALA C C 1
ATOM 4119 O O . ALA C 1 92 ? 1.182 10.412 -22.384 1.00 86.00 92 ALA C O 1
ATOM 4121 N N . THR C 1 93 ? 0.444 8.500 -21.497 1.00 82.30 93 THR C N 1
ATOM 4122 C CA . THR C 1 93 ? -0.503 8.310 -22.561 1.00 83.29 93 THR C CA 1
ATOM 4123 C C . THR C 1 93 ? -1.890 8.600 -22.005 1.00 85.74 93 THR C C 1
ATOM 4124 O O . THR C 1 93 ? -2.375 7.938 -21.097 1.00 84.53 93 THR C O 1
ATOM 4128 N N . VAL C 1 94 ? -2.467 9.679 -22.535 1.00 81.71 94 VAL C N 1
ATOM 4129 C CA . VAL C 1 94 ? -3.710 10.283 -22.073 1.00 80.71 94 VAL C CA 1
ATOM 4130 C C . VAL C 1 94 ? -4.803 10.337 -23.129 1.00 85.60 94 VAL C C 1
ATOM 4131 O O . VAL C 1 94 ? -4.593 9.954 -24.271 1.00 86.28 94 VAL C O 1
ATOM 4135 N N . ALA C 1 95 ? -5.969 10.831 -22.742 1.00 82.92 95 ALA C N 1
ATOM 4136 C CA . ALA C 1 95 ? -7.086 11.079 -23.633 1.00 84.26 95 ALA C CA 1
ATOM 4137 C C . ALA C 1 95 ? -6.612 12.287 -24.414 1.00 86.78 95 ALA C C 1
ATOM 4138 O O . ALA C 1 95 ? -5.985 13.185 -23.829 1.00 85.39 95 ALA C O 1
ATOM 4140 N N . LEU C 1 96 ? -6.836 12.299 -25.717 1.00 83.38 96 LEU C N 1
ATOM 4141 C CA . LEU C 1 96 ? -6.267 13.360 -26.537 1.00 83.34 96 LEU C CA 1
ATOM 4142 C C . LEU C 1 96 ? -6.453 14.801 -26.138 1.00 91.01 96 LEU C C 1
ATOM 4143 O O . LEU C 1 96 ? -5.513 15.577 -26.308 1.00 92.16 96 LEU C O 1
ATOM 4148 N N . ASP C 1 97 ? -7.606 15.146 -25.529 1.00 87.90 97 ASP C N 1
ATOM 4149 C CA . ASP C 1 97 ? -7.894 16.521 -25.083 1.00 87.80 97 ASP C CA 1
ATOM 4150 C C . ASP C 1 97 ? -6.976 16.873 -23.940 1.00 85.16 97 ASP C C 1
ATOM 4151 O O . ASP C 1 97 ? -6.723 18.049 -23.691 1.00 84.69 97 ASP C O 1
ATOM 4156 N N . GLU C 1 98 ? -6.470 15.855 -23.254 1.00 77.17 98 GLU C N 1
ATOM 4157 C CA . GLU C 1 98 ? -5.592 16.104 -22.141 1.00 76.24 98 GLU C CA 1
ATOM 4158 C C . GLU C 1 98 ? -4.206 16.618 -22.488 1.00 74.23 98 GLU C C 1
ATOM 4159 O O . GLU C 1 98 ? -3.663 17.424 -21.739 1.00 72.66 98 GLU C O 1
ATOM 4165 N N . TYR C 1 99 ? -3.683 16.262 -23.673 1.00 68.75 99 TYR C N 1
ATOM 4166 C CA . TYR C 1 99 ? -2.349 16.687 -24.144 1.00 67.56 99 TYR C CA 1
ATOM 4167 C C . TYR C 1 99 ? -2.056 18.179 -24.058 1.00 69.57 99 TYR C C 1
ATOM 4168 O O . TYR C 1 99 ? -0.932 18.572 -23.745 1.00 65.09 99 TYR C O 1
ATOM 4177 N N . SER C 1 100 ? -3.084 18.994 -24.317 1.00 70.23 100 SER C N 1
ATOM 4178 C CA . SER C 1 100 ? -3.045 20.456 -24.234 1.00 72.70 100 SER C CA 1
ATOM 4179 C C . SER C 1 100 ? -2.827 20.870 -22.758 1.00 81.23 100 SER C C 1
ATOM 4180 O O . SER C 1 100 ? -1.993 21.735 -22.459 1.00 82.53 100 SER C O 1
ATOM 4183 N N . LYS C 1 101 ? -3.499 20.168 -21.837 1.00 77.87 101 LYS C N 1
ATOM 4184 C CA . LYS C 1 101 ? -3.422 20.377 -20.392 1.00 75.69 101 LYS C CA 1
ATOM 4185 C C . LYS C 1 101 ? -2.087 20.002 -19.730 1.00 76.33 101 LYS C C 1
ATOM 4186 O O . LYS C 1 101 ? -1.755 20.599 -18.717 1.00 76.53 101 LYS C O 1
ATOM 4192 N N . LEU C 1 102 ? -1.301 19.073 -20.325 1.00 71.55 102 LEU C N 1
ATOM 4193 C CA . LEU C 1 102 ? 0.042 18.647 -19.867 1.00 69.96 102 LEU C CA 1
ATOM 4194 C C . LEU C 1 102 ? 1.152 19.668 -20.211 1.00 75.02 102 LEU C C 1
ATOM 4195 O O . LEU C 1 102 ? 1.492 19.836 -21.381 1.00 74.93 102 LEU C O 1
ATOM 4200 N N . GLU C 1 103 ? 1.739 20.301 -19.196 1.00 72.33 103 GLU C N 1
ATOM 4201 C CA . GLU C 1 103 ? 2.824 21.271 -19.353 1.00 73.49 103 GLU C CA 1
ATOM 4202 C C . GLU C 1 103 ? 4.188 20.614 -19.257 1.00 79.52 103 GLU C C 1
ATOM 4203 O O . GLU C 1 103 ? 4.546 20.036 -18.228 1.00 81.87 103 GLU C O 1
ATOM 4209 N N . PHE C 1 104 ? 4.980 20.753 -20.304 1.00 76.03 104 PHE C N 1
ATOM 4210 C CA . PHE C 1 104 ? 6.317 20.170 -20.348 1.00 74.28 104 PHE C CA 1
ATOM 4211 C C . PHE C 1 104 ? 7.222 20.691 -19.259 1.00 76.58 104 PHE C C 1
ATOM 4212 O O . PHE C 1 104 ? 7.277 21.892 -19.034 1.00 78.04 104 PHE C O 1
ATOM 4220 N N . ASP C 1 105 ? 7.906 19.771 -18.572 1.00 71.17 105 ASP C N 1
ATOM 4221 C CA . ASP C 1 105 ? 8.919 20.035 -17.551 1.00 70.93 105 ASP C CA 1
ATOM 4222 C C . ASP C 1 105 ? 8.446 20.918 -16.370 1.00 70.97 105 ASP C C 1
ATOM 4223 O O . ASP C 1 105 ? 9.256 21.577 -15.735 1.00 69.96 105 ASP C O 1
ATOM 4228 N N . LYS C 1 106 ? 7.151 20.919 -16.066 1.00 66.19 106 LYS C N 1
ATOM 4229 C CA . LYS C 1 106 ? 6.657 21.721 -14.945 1.00 65.27 106 LYS C CA 1
ATOM 4230 C C . LYS C 1 106 ? 6.268 20.788 -13.827 1.00 67.01 106 LYS C C 1
ATOM 4231 O O . LYS C 1 106 ? 5.308 20.025 -13.966 1.00 66.16 106 LYS C O 1
ATOM 4237 N N . LEU C 1 107 ? 7.057 20.799 -12.744 1.00 62.51 107 LEU C N 1
ATOM 4238 C CA . LEU C 1 107 ? 6.802 19.942 -11.584 1.00 60.33 107 LEU C CA 1
ATOM 4239 C C . LEU C 1 107 ? 5.521 20.377 -10.885 1.00 66.49 107 LEU C C 1
ATOM 4240 O O . LEU C 1 107 ? 5.472 21.471 -10.287 1.00 64.80 107 LEU C O 1
ATOM 4245 N N . THR C 1 108 ? 4.456 19.556 -11.077 1.00 64.54 108 THR C N 1
ATOM 4246 C CA . THR C 1 108 ? 3.142 19.844 -10.502 1.00 64.71 108 THR C CA 1
ATOM 4247 C C . THR C 1 108 ? 2.732 18.807 -9.462 1.00 66.46 108 THR C C 1
ATOM 4248 O O . THR C 1 108 ? 2.967 17.617 -9.643 1.00 63.59 108 THR C O 1
ATOM 4252 N N . VAL C 1 109 ? 2.076 19.253 -8.380 1.00 64.56 109 VAL C N 1
ATOM 4253 C CA . VAL C 1 109 ? 1.535 18.283 -7.445 1.00 64.50 109 VAL C CA 1
ATOM 4254 C C . VAL C 1 109 ? 0.188 17.904 -8.004 1.00 70.94 109 VAL C C 1
ATOM 4255 O O . VAL C 1 109 ? -0.512 18.735 -8.600 1.00 70.71 109 VAL C O 1
ATOM 4259 N N . CYS C 1 110 ? -0.131 16.630 -7.917 1.00 67.89 110 CYS C N 1
ATOM 4260 C CA . CYS C 1 110 ? -1.398 16.139 -8.418 1.00 66.96 110 CYS C CA 1
ATOM 4261 C C . CYS C 1 110 ? -2.250 15.866 -7.204 1.00 66.77 110 CYS C C 1
ATOM 4262 O O . CYS C 1 110 ? -1.714 15.847 -6.078 1.00 64.81 110 CYS C O 1
ATOM 4265 N N . GLU C 1 111 ? -3.575 15.786 -7.404 1.00 62.31 111 GLU C N 1
ATOM 4266 C CA . GLU C 1 111 ? -4.540 15.587 -6.325 1.00 62.73 111 GLU C CA 1
ATOM 4267 C C . GLU C 1 111 ? -5.272 14.313 -6.573 1.00 63.79 111 GLU C C 1
ATOM 4268 O O . GLU C 1 111 ? -5.850 14.156 -7.634 1.00 66.75 111 GLU C O 1
ATOM 4274 N N . VAL C 1 112 ? -5.228 13.393 -5.619 1.00 57.47 112 VAL C N 1
ATOM 4275 C CA . VAL C 1 112 ? -5.863 12.067 -5.696 1.00 56.15 112 VAL C CA 1
ATOM 4276 C C . VAL C 1 112 ? -7.383 12.165 -5.496 1.00 64.16 112 VAL C C 1
ATOM 4277 O O . VAL C 1 112 ? -7.851 12.586 -4.425 1.00 65.73 112 VAL C O 1
ATOM 4281 N N . LYS C 1 113 ? -8.140 11.789 -6.528 1.00 61.25 113 LYS C N 1
ATOM 4282 C CA . LYS C 1 113 ? -9.594 11.800 -6.498 1.00 62.66 113 LYS C CA 1
ATOM 4283 C C . LYS C 1 113 ? -10.081 10.465 -5.909 1.00 68.33 113 LYS C C 1
ATOM 4284 O O . LYS C 1 113 ? -11.040 10.465 -5.138 1.00 70.44 113 LYS C O 1
ATOM 4290 N N . THR C 1 114 ? -9.433 9.342 -6.288 1.00 63.28 114 THR C N 1
ATOM 4291 C CA . THR C 1 114 ? -9.722 7.965 -5.866 1.00 62.55 114 THR C CA 1
ATOM 4292 C C . THR C 1 114 ? -8.404 7.163 -5.850 1.00 69.04 114 THR C C 1
ATOM 4293 O O . THR C 1 114 ? -7.551 7.357 -6.721 1.00 69.47 114 THR C O 1
ATOM 4297 N N . VAL C 1 115 ? -8.258 6.267 -4.853 1.00 67.12 115 VAL C N 1
ATOM 4298 C CA . VAL C 1 115 ? -7.165 5.309 -4.654 1.00 65.84 115 VAL C CA 1
ATOM 4299 C C . VAL C 1 115 ? -7.796 3.953 -4.762 1.00 69.72 115 VAL C C 1
ATOM 4300 O O . VAL C 1 115 ? -8.724 3.648 -3.993 1.00 69.00 115 VAL C O 1
ATOM 4304 N N . TYR C 1 116 ? -7.243 3.116 -5.649 1.00 64.51 116 TYR C N 1
ATOM 4305 C CA . TYR C 1 116 ? -7.694 1.748 -5.795 1.00 63.82 116 TYR C CA 1
ATOM 4306 C C . TYR C 1 116 ? -6.570 0.794 -5.365 1.00 67.80 116 TYR C C 1
ATOM 4307 O O . TYR C 1 116 ? -5.394 1.030 -5.666 1.00 64.70 116 TYR C O 1
ATOM 4316 N N . LEU C 1 117 ? -6.954 -0.261 -4.615 1.00 67.45 117 LEU C N 1
ATOM 4317 C CA . LEU C 1 117 ? -6.071 -1.330 -4.181 1.00 68.82 117 LEU C CA 1
ATOM 4318 C C . LEU C 1 117 ? -6.616 -2.668 -4.703 1.00 78.57 117 LEU C C 1
ATOM 4319 O O . LEU C 1 117 ? -7.842 -2.912 -4.676 1.00 81.06 117 LEU C O 1
ATOM 4324 N N . THR C 1 118 ? -5.708 -3.514 -5.205 1.00 73.63 118 THR C N 1
ATOM 4325 C CA . THR C 1 118 ? -6.031 -4.844 -5.674 1.00 72.88 118 THR C CA 1
ATOM 4326 C C . THR C 1 118 ? -5.000 -5.760 -5.043 1.00 77.81 118 THR C C 1
ATOM 4327 O O . THR C 1 118 ? -3.792 -5.497 -5.124 1.00 77.88 118 THR C O 1
ATOM 4331 N N . THR C 1 119 ? -5.468 -6.817 -4.371 1.00 74.91 119 THR C N 1
ATOM 4332 C CA . THR C 1 119 ? -4.559 -7.797 -3.754 1.00 75.54 119 THR C CA 1
ATOM 4333 C C . THR C 1 119 ? -4.347 -8.906 -4.769 1.00 82.23 119 THR C C 1
ATOM 4334 O O . THR C 1 119 ? -5.254 -9.175 -5.560 1.00 81.66 119 THR C O 1
ATOM 4338 N N . MET C 1 120 ? -3.148 -9.523 -4.770 1.00 80.43 120 MET C N 1
ATOM 4339 C CA . MET C 1 120 ? -2.733 -10.594 -5.694 1.00 79.86 120 MET C CA 1
ATOM 4340 C C . MET C 1 120 ? -1.860 -11.616 -4.960 1.00 84.10 120 MET C C 1
ATOM 4341 O O . MET C 1 120 ? -1.431 -11.358 -3.842 1.00 82.01 120 MET C O 1
ATOM 4346 N N . LYS C 1 121 ? -1.620 -12.774 -5.582 1.00 83.40 121 LYS C N 1
ATOM 4347 C CA . LYS C 1 121 ? -0.750 -13.819 -5.062 1.00 84.87 121 LYS C CA 1
ATOM 4348 C C . LYS C 1 121 ? 0.661 -13.346 -5.337 1.00 91.45 121 LYS C C 1
ATOM 4349 O O . LYS C 1 121 ? 0.932 -12.986 -6.503 1.00 94.50 121 LYS C O 1
ATOM 4355 N N . PRO C 1 122 ? 1.592 -13.348 -4.351 1.00 85.65 122 PRO C N 1
ATOM 4356 C CA . PRO C 1 122 ? 2.964 -12.919 -4.650 1.00 85.44 122 PRO C CA 1
ATOM 4357 C C . PRO C 1 122 ? 3.653 -13.873 -5.618 1.00 94.66 122 PRO C C 1
ATOM 4358 O O . PRO C 1 122 ? 3.441 -15.089 -5.552 1.00 94.87 122 PRO C O 1
ATOM 4362 N N . TYR C 1 123 ? 4.406 -13.295 -6.583 1.00 93.96 123 TYR C N 1
ATOM 4363 C CA . TYR C 1 123 ? 5.188 -14.037 -7.585 1.00 134.92 123 TYR C CA 1
ATOM 4364 C C . TYR C 1 123 ? 6.535 -13.308 -7.810 1.00 163.84 123 TYR C C 1
ATOM 4365 O O . TYR C 1 123 ? 6.585 -12.169 -8.286 1.00 115.56 123 TYR C O 1
ATOM 4374 N N . LYS C 1 138 ? 5.942 -31.839 -26.776 1.00 108.94 138 LYS C N 1
ATOM 4375 C CA . LYS C 1 138 ? 6.437 -30.680 -27.521 1.00 109.55 138 LYS C CA 1
ATOM 4376 C C . LYS C 1 138 ? 5.346 -29.753 -28.118 1.00 115.48 138 LYS C C 1
ATOM 4377 O O . LYS C 1 138 ? 5.312 -29.552 -29.330 1.00 117.19 138 LYS C O 1
ATOM 4383 N N . LYS C 1 139 ? 4.500 -29.164 -27.265 1.00 110.34 139 LYS C N 1
ATOM 4384 C CA . LYS C 1 139 ? 3.465 -28.169 -27.599 1.00 108.91 139 LYS C CA 1
ATOM 4385 C C . LYS C 1 139 ? 2.664 -28.334 -28.894 1.00 111.80 139 LYS C C 1
ATOM 4386 O O . LYS C 1 139 ? 3.162 -28.095 -29.996 1.00 112.73 139 LYS C O 1
ATOM 4392 N N . THR C 1 140 ? 1.397 -28.757 -28.711 1.00 105.69 140 THR C N 1
ATOM 4393 C CA . THR C 1 140 ? 0.422 -29.035 -29.764 1.00 103.73 140 THR C CA 1
ATOM 4394 C C . THR C 1 140 ? -0.796 -28.124 -29.639 1.00 101.37 140 THR C C 1
ATOM 4395 O O . THR C 1 140 ? -1.313 -27.640 -30.637 1.00 102.01 140 THR C O 1
ATOM 4399 N N . HIS C 1 141 ? -1.267 -27.926 -28.411 1.00 92.18 141 HIS C N 1
ATOM 4400 C CA . HIS C 1 141 ? -2.477 -27.176 -28.119 1.00 89.67 141 HIS C CA 1
ATOM 4401 C C . HIS C 1 141 ? -2.279 -26.149 -27.040 1.00 87.04 141 HIS C C 1
ATOM 4402 O O . HIS C 1 141 ? -1.327 -26.242 -26.283 1.00 85.23 141 HIS C O 1
ATOM 4409 N N . ASP C 1 142 ? -3.226 -25.203 -26.946 1.00 81.24 142 ASP C N 1
ATOM 4410 C CA . ASP C 1 142 ? -3.247 -24.136 -25.959 1.00 80.46 142 ASP C CA 1
ATOM 4411 C C . ASP C 1 142 ? -4.476 -24.236 -25.061 1.00 80.30 142 ASP C C 1
ATOM 4412 O O . ASP C 1 142 ? -5.588 -24.320 -25.569 1.00 81.68 142 ASP C O 1
ATOM 4417 N N . LEU C 1 143 ? -4.291 -24.214 -23.741 1.00 71.51 143 LEU C N 1
ATOM 4418 C CA . LEU C 1 143 ? -5.436 -24.273 -22.840 1.00 69.98 143 LEU C CA 1
ATOM 4419 C C . LEU C 1 143 ? -5.858 -22.849 -22.627 1.00 71.25 143 LEU C C 1
ATOM 4420 O O . LEU C 1 143 ? -5.056 -22.074 -22.119 1.00 72.21 143 LEU C O 1
ATOM 4425 N N . ILE C 1 144 ? -7.073 -22.484 -23.045 1.00 65.79 144 ILE C N 1
ATOM 4426 C CA . ILE C 1 144 ? -7.567 -21.116 -22.901 1.00 65.63 144 ILE C CA 1
ATOM 4427 C C . ILE C 1 144 ? -8.818 -21.120 -22.063 1.00 73.42 144 ILE C C 1
ATOM 4428 O O . ILE C 1 144 ? -9.607 -22.038 -22.207 1.00 75.04 144 ILE C O 1
ATOM 4433 N N . ALA C 1 145 ? -8.978 -20.144 -21.155 1.00 70.53 145 ALA C N 1
ATOM 4434 C CA . ALA C 1 145 ? -10.148 -20.041 -20.305 1.00 70.52 145 ALA C CA 1
ATOM 4435 C C . ALA C 1 145 ? -10.989 -18.860 -20.742 1.00 77.05 145 ALA C C 1
ATOM 4436 O O . ALA C 1 145 ? -10.488 -17.739 -20.804 1.00 77.73 145 ALA C O 1
ATOM 4438 N N . LEU C 1 146 ? -12.264 -19.118 -21.061 1.00 73.29 146 LEU C N 1
ATOM 4439 C CA . LEU C 1 146 ? -13.237 -18.120 -21.486 1.00 71.91 146 LEU C CA 1
ATOM 4440 C C . LEU C 1 146 ? -14.032 -17.652 -20.246 1.00 73.89 146 LEU C C 1
ATOM 4441 O O . LEU C 1 146 ? -14.959 -18.318 -19.802 1.00 72.58 146 LEU C O 1
ATOM 4446 N N . CYS C 1 147 ? -13.650 -16.519 -19.689 1.00 71.02 147 CYS C N 1
ATOM 4447 C CA . CYS C 1 147 ? -14.305 -15.945 -18.516 1.00 70.80 147 CYS C CA 1
ATOM 4448 C C . CYS C 1 147 ? -15.551 -15.214 -18.910 1.00 75.14 147 CYS C C 1
ATOM 4449 O O . CYS C 1 147 ? -15.470 -14.269 -19.691 1.00 75.42 147 CYS C O 1
ATOM 4452 N N . ASP C 1 148 ? -16.703 -15.671 -18.392 1.00 71.29 148 ASP C N 1
ATOM 4453 C CA . ASP C 1 148 ? -18.024 -15.134 -18.698 1.00 71.22 148 ASP C CA 1
ATOM 4454 C C . ASP C 1 148 ? -18.481 -14.179 -17.630 1.00 74.97 148 ASP C C 1
ATOM 4455 O O . ASP C 1 148 ? -18.427 -14.504 -16.462 1.00 74.14 148 ASP C O 1
ATOM 4460 N N . PHE C 1 149 ? -18.913 -13.000 -18.022 1.00 73.73 149 PHE C N 1
ATOM 4461 C CA . PHE C 1 149 ? -19.314 -11.901 -17.138 1.00 73.41 149 PHE C CA 1
ATOM 4462 C C . PHE C 1 149 ? -20.623 -11.323 -17.616 1.00 78.52 149 PHE C C 1
ATOM 4463 O O . PHE C 1 149 ? -20.941 -11.467 -18.808 1.00 79.45 149 PHE C O 1
ATOM 4471 N N . MET C 1 150 ? -21.355 -10.625 -16.733 1.00 74.36 150 MET C N 1
ATOM 4472 C CA . MET C 1 150 ? -22.604 -9.982 -17.133 1.00 75.89 150 MET C CA 1
ATOM 4473 C C . MET C 1 150 ? -22.576 -8.517 -16.740 1.00 82.72 150 MET C C 1
ATOM 4474 O O . MET C 1 150 ? -22.342 -8.202 -15.564 1.00 82.28 150 MET C O 1
ATOM 4479 N N . ASP C 1 151 ? -22.766 -7.604 -17.719 1.00 83.25 151 ASP C N 1
ATOM 4480 C CA . ASP C 1 151 ? -22.761 -6.160 -17.391 1.00 85.41 151 ASP C CA 1
ATOM 4481 C C . ASP C 1 151 ? -24.138 -5.842 -16.857 1.00 93.39 151 ASP C C 1
ATOM 4482 O O . ASP C 1 151 ? -25.068 -5.747 -17.639 1.00 93.74 151 ASP C O 1
ATOM 4487 N N . LEU C 1 152 ? -24.275 -5.739 -15.530 1.00 91.38 152 LEU C N 1
ATOM 4488 C CA . LEU C 1 152 ? -25.574 -5.510 -14.907 1.00 92.84 152 LEU C CA 1
ATOM 4489 C C . LEU C 1 152 ? -26.193 -4.140 -15.193 1.00 101.53 152 LEU C C 1
ATOM 4490 O O . LEU C 1 152 ? -27.422 -4.024 -15.210 1.00 102.61 152 LEU C O 1
ATOM 4495 N N . GLU C 1 153 ? -25.358 -3.132 -15.485 1.00 100.65 153 GLU C N 1
ATOM 4496 C CA . GLU C 1 153 ? -25.800 -1.784 -15.846 1.00 102.88 153 GLU C CA 1
ATOM 4497 C C . GLU C 1 153 ? -26.501 -1.858 -17.219 1.00 109.58 153 GLU C C 1
ATOM 4498 O O . GLU C 1 153 ? -27.571 -1.274 -17.400 1.00 111.67 153 GLU C O 1
ATOM 4504 N N . LYS C 1 154 ? -25.922 -2.633 -18.154 1.00 105.15 154 LYS C N 1
ATOM 4505 C CA . LYS C 1 154 ? -26.424 -2.749 -19.525 1.00 106.17 154 LYS C CA 1
ATOM 4506 C C . LYS C 1 154 ? -27.156 -4.071 -19.869 1.00 109.87 154 LYS C C 1
ATOM 4507 O O . LYS C 1 154 ? -27.784 -4.148 -20.928 1.00 110.10 154 LYS C O 1
ATOM 4513 N N . ASN C 1 155 ? -27.073 -5.095 -18.983 1.00 105.40 155 ASN C N 1
ATOM 4514 C CA . ASN C 1 155 ? -27.634 -6.451 -19.117 1.00 105.18 155 ASN C CA 1
ATOM 4515 C C . ASN C 1 155 ? -27.142 -7.167 -20.368 1.00 107.01 155 ASN C C 1
ATOM 4516 O O . ASN C 1 155 ? -27.882 -7.915 -21.027 1.00 108.41 155 ASN C O 1
ATOM 4521 N N . THR C 1 156 ? -25.871 -6.937 -20.687 1.00 99.17 156 THR C N 1
ATOM 4522 C CA . THR C 1 156 ? -25.217 -7.487 -21.867 1.00 96.03 156 THR C CA 1
ATOM 4523 C C . THR C 1 156 ? -24.022 -8.324 -21.454 1.00 90.78 156 THR C C 1
ATOM 4524 O O . THR C 1 156 ? -23.158 -7.842 -20.733 1.00 88.01 156 THR C O 1
ATOM 4528 N N . PRO C 1 157 ? -23.968 -9.593 -21.891 1.00 84.65 157 PRO C N 1
ATOM 4529 C CA . PRO C 1 157 ? -22.821 -10.447 -21.530 1.00 83.30 157 PRO C CA 1
ATOM 4530 C C . PRO C 1 157 ? -21.489 -9.996 -22.144 1.00 85.91 157 PRO C C 1
ATOM 4531 O O . PRO C 1 157 ? -21.474 -9.146 -23.035 1.00 87.21 157 PRO C O 1
ATOM 4535 N N . VAL C 1 158 ? -20.369 -10.543 -21.630 1.00 77.66 158 VAL C N 1
ATOM 4536 C CA . VAL C 1 158 ? -19.006 -10.248 -22.077 1.00 74.33 158 VAL C CA 1
ATOM 4537 C C . VAL C 1 158 ? -18.098 -11.410 -21.666 1.00 73.17 158 VAL C C 1
ATOM 4538 O O . VAL C 1 158 ? -18.183 -11.881 -20.539 1.00 71.53 158 VAL C O 1
ATOM 4542 N N . THR C 1 159 ? -17.313 -11.923 -22.611 1.00 68.06 159 THR C N 1
ATOM 4543 C CA . THR C 1 159 ? -16.413 -13.061 -22.444 1.00 66.14 159 THR C CA 1
ATOM 4544 C C . THR C 1 159 ? -14.986 -12.612 -22.738 1.00 69.26 159 THR C C 1
ATOM 4545 O O . THR C 1 159 ? -14.672 -12.201 -23.857 1.00 72.08 159 THR C O 1
ATOM 4549 N N . ILE C 1 160 ? -14.122 -12.694 -21.729 1.00 62.88 160 ILE C N 1
ATOM 4550 C CA . ILE C 1 160 ? -12.715 -12.310 -21.841 1.00 61.39 160 ILE C CA 1
ATOM 4551 C C . ILE C 1 160 ? -11.876 -13.602 -21.844 1.00 64.09 160 ILE C C 1
ATOM 4552 O O . ILE C 1 160 ? -11.981 -14.367 -20.890 1.00 63.56 160 ILE C O 1
ATOM 4557 N N . PRO C 1 161 ? -11.109 -13.890 -22.928 1.00 58.44 161 PRO C N 1
ATOM 4558 C CA . PRO C 1 161 ? -10.318 -15.131 -22.962 1.00 58.28 161 PRO C CA 1
ATOM 4559 C C . PRO C 1 161 ? -8.942 -14.950 -22.326 1.00 68.52 161 PRO C C 1
ATOM 4560 O O . PRO C 1 161 ? -8.218 -13.992 -22.639 1.00 70.49 161 PRO C O 1
ATOM 4564 N N . ALA C 1 162 ? -8.578 -15.887 -21.439 1.00 66.01 162 ALA C N 1
ATOM 4565 C CA . ALA C 1 162 ? -7.309 -15.926 -20.732 1.00 66.22 162 ALA C CA 1
ATOM 4566 C C . ALA C 1 162 ? -6.525 -17.156 -21.189 1.00 76.19 162 ALA C C 1
ATOM 4567 O O . ALA C 1 162 ? -7.083 -18.254 -21.199 1.00 78.51 162 ALA C O 1
ATOM 4569 N N . PHE C 1 163 ? -5.251 -16.980 -21.599 1.00 73.31 163 PHE C N 1
ATOM 4570 C CA . PHE C 1 163 ? -4.384 -18.090 -21.980 1.00 73.75 163 PHE C CA 1
ATOM 4571 C C . PHE C 1 163 ? -3.805 -18.652 -20.712 1.00 77.62 163 PHE C C 1
ATOM 4572 O O . PHE C 1 163 ? -3.171 -17.900 -19.983 1.00 77.21 163 PHE C O 1
ATOM 4580 N N . ILE C 1 164 ? -3.951 -19.953 -20.467 1.00 73.66 164 ILE C N 1
ATOM 4581 C CA . ILE C 1 164 ? -3.394 -20.544 -19.258 1.00 72.88 164 ILE C CA 1
ATOM 4582 C C . ILE C 1 164 ? -2.047 -21.178 -19.506 1.00 78.05 164 ILE C C 1
ATOM 4583 O O . ILE C 1 164 ? -1.049 -20.731 -18.902 1.00 78.23 164 ILE C O 1
ATOM 4588 N N . LYS C 1 165 ? -2.021 -22.240 -20.365 1.00 73.35 165 LYS C N 1
ATOM 4589 C CA . LYS C 1 165 ? -0.813 -23.011 -20.662 1.00 73.32 165 LYS C CA 1
ATOM 4590 C C . LYS C 1 165 ? -0.883 -23.765 -21.966 1.00 80.36 165 LYS C C 1
ATOM 4591 O O . LYS C 1 165 ? -1.968 -23.981 -22.496 1.00 80.66 165 LYS C O 1
ATOM 4597 N N . SER C 1 166 ? 0.276 -24.190 -22.477 1.00 78.99 166 SER C N 1
ATOM 4598 C CA . SER C 1 166 ? 0.345 -24.985 -23.685 1.00 79.97 166 SER C CA 1
ATOM 4599 C C . SER C 1 166 ? 0.601 -26.418 -23.279 1.00 89.15 166 SER C C 1
ATOM 4600 O O . SER C 1 166 ? 1.504 -26.686 -22.485 1.00 89.63 166 SER C O 1
ATOM 4603 N N . VAL C 1 167 ? -0.276 -27.325 -23.721 1.00 89.93 167 VAL C N 1
ATOM 4604 C CA . VAL C 1 167 ? -0.222 -28.763 -23.440 1.00 91.47 167 VAL C CA 1
ATOM 4605 C C . VAL C 1 167 ? 0.123 -29.518 -24.673 1.00 100.87 167 VAL C C 1
ATOM 4606 O O . VAL C 1 167 ? -0.175 -29.044 -25.769 1.00 100.00 167 VAL C O 1
ATOM 4610 N N . SER C 1 168 ? 0.682 -30.735 -24.497 1.00 103.26 168 SER C N 1
ATOM 4611 C CA . SER C 1 168 ? 1.020 -31.614 -25.618 1.00 106.01 168 SER C CA 1
ATOM 4612 C C . SER C 1 168 ? 0.179 -32.834 -25.647 1.00 111.84 168 SER C C 1
ATOM 4613 O O . SER C 1 168 ? 0.099 -33.554 -24.656 1.00 110.74 168 SER C O 1
ATOM 4616 N N . ILE C 1 169 ? -0.452 -33.076 -26.791 1.00 111.72 169 ILE C N 1
ATOM 4617 C CA . ILE C 1 169 ? -1.313 -34.235 -26.949 1.00 113.66 169 ILE C CA 1
ATOM 4618 C C . ILE C 1 169 ? -0.732 -35.200 -27.970 1.00 127.63 169 ILE C C 1
ATOM 4619 O O . ILE C 1 169 ? -0.477 -34.816 -29.112 1.00 127.34 169 ILE C O 1
ATOM 4624 N N . LYS C 1 170 ? -0.457 -36.439 -27.533 1.00 132.04 170 LYS C N 1
ATOM 4625 C CA . LYS C 1 170 ? -0.006 -37.529 -28.400 1.00 135.98 170 LYS C CA 1
ATOM 4626 C C . LYS C 1 170 ? -1.328 -38.031 -28.982 1.00 148.23 170 LYS C C 1
ATOM 4627 O O . LYS C 1 170 ? -2.332 -37.977 -28.262 1.00 147.87 170 LYS C O 1
ATOM 4633 N N . GLU C 1 171 ? -1.357 -38.471 -30.272 1.00 151.03 171 GLU C N 1
ATOM 4634 C CA . GLU C 1 171 ? -2.572 -38.924 -31.001 1.00 153.44 171 GLU C CA 1
ATOM 4635 C C . GLU C 1 171 ? -3.675 -37.830 -31.167 1.00 161.14 171 GLU C C 1
ATOM 4636 O O . GLU C 1 171 ? -4.830 -38.138 -31.493 1.00 160.56 171 GLU C O 1
ATOM 4642 N N . SER C 1 172 ? -3.257 -36.539 -31.002 1.00 160.25 172 SER C N 1
ATOM 4643 C CA . SER C 1 172 ? -4.027 -35.279 -31.024 1.00 160.18 172 SER C CA 1
ATOM 4644 C C . SER C 1 172 ? -4.703 -34.880 -32.319 1.00 163.60 172 SER C C 1
ATOM 4645 O O . SER C 1 172 ? -4.224 -35.211 -33.409 1.00 164.23 172 SER C O 1
ATOM 4648 N N . GLU C 1 173 ? -5.768 -34.063 -32.179 1.00 158.41 173 GLU C N 1
ATOM 4649 C CA . GLU C 1 173 ? -6.536 -33.517 -33.291 1.00 157.82 173 GLU C CA 1
ATOM 4650 C C . GLU C 1 173 ? -6.465 -31.960 -33.377 1.00 158.84 173 GLU C C 1
ATOM 4651 O O . GLU C 1 173 ? -5.437 -31.413 -33.809 1.00 158.13 173 GLU C O 1
ATOM 4657 N N . SER C 1 174 ? -7.573 -31.271 -32.981 1.00 152.58 174 SER C N 1
ATOM 4658 C CA . SER C 1 174 ? -7.820 -29.815 -32.923 1.00 150.54 174 SER C CA 1
ATOM 4659 C C . SER C 1 174 ? -9.175 -29.654 -32.188 1.00 148.48 174 SER C C 1
ATOM 4660 O O . SER C 1 174 ? -10.215 -29.381 -32.804 1.00 148.34 174 SER C O 1
ATOM 4663 N N . ALA C 1 175 ? -9.154 -29.904 -30.861 1.00 139.77 175 ALA C N 1
ATOM 4664 C CA . ALA C 1 175 ? -10.351 -29.949 -30.014 1.00 136.82 175 ALA C CA 1
ATOM 4665 C C . ALA C 1 175 ? -10.948 -28.610 -29.623 1.00 134.65 175 ALA C C 1
ATOM 4666 O O . ALA C 1 175 ? -10.577 -27.578 -30.197 1.00 134.68 175 ALA C O 1
ATOM 4668 N N . THR C 1 176 ? -11.966 -28.655 -28.731 1.00 125.56 176 THR C N 1
ATOM 4669 C CA . THR C 1 176 ? -12.634 -27.482 -28.170 1.00 122.64 176 THR C CA 1
ATOM 4670 C C . THR C 1 176 ? -12.625 -27.578 -26.639 1.00 117.94 176 THR C C 1
ATOM 4671 O O . THR C 1 176 ? -11.565 -27.836 -26.086 1.00 115.68 176 THR C O 1
ATOM 4675 N N . VAL C 1 177 ? -13.787 -27.410 -25.979 1.00 111.33 177 VAL C N 1
ATOM 4676 C CA . VAL C 1 177 ? -14.018 -27.409 -24.531 1.00 109.93 177 VAL C CA 1
ATOM 4677 C C . VAL C 1 177 ? -13.395 -28.587 -23.769 1.00 111.94 177 VAL C C 1
ATOM 4678 O O . VAL C 1 177 ? -13.220 -29.656 -24.311 1.00 111.47 177 VAL C O 1
ATOM 4682 N N . GLU C 1 178 ? -12.940 -28.323 -22.560 1.00 108.91 178 GLU C N 1
ATOM 4683 C CA . GLU C 1 178 ? -12.153 -29.245 -21.787 1.00 109.10 178 GLU C CA 1
ATOM 4684 C C . GLU C 1 178 ? -12.675 -29.511 -20.352 1.00 116.48 178 GLU C C 1
ATOM 4685 O O . GLU C 1 178 ? -13.713 -28.973 -19.953 1.00 114.28 178 GLU C O 1
ATOM 4691 N N . ALA C 1 179 ? -11.964 -30.422 -19.638 1.00 118.29 179 ALA C N 1
ATOM 4692 C C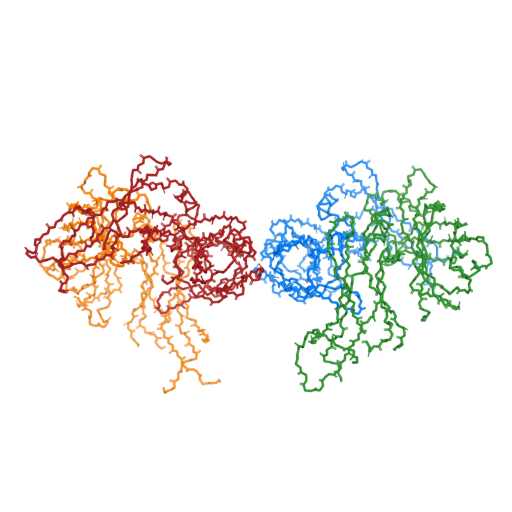A . ALA C 1 179 ? -12.121 -30.871 -18.251 1.00 119.70 179 ALA C CA 1
ATOM 4693 C C . ALA C 1 179 ? -10.774 -30.847 -17.522 1.00 128.52 179 ALA C C 1
ATOM 4694 O O . ALA C 1 179 ? -9.713 -30.921 -18.127 1.00 128.81 179 ALA C O 1
ATOM 4696 N N . ALA C 1 180 ? -10.831 -30.787 -16.210 1.00 127.71 180 ALA C N 1
ATOM 4697 C CA . ALA C 1 180 ? -9.659 -30.779 -15.357 1.00 128.47 180 ALA C CA 1
ATOM 4698 C C . ALA C 1 180 ? -8.522 -31.741 -15.800 1.00 132.78 180 ALA C C 1
ATOM 4699 O O . ALA C 1 180 ? -8.799 -32.826 -16.318 1.00 132.10 180 ALA C O 1
ATOM 4701 N N . ILE C 1 181 ? -7.251 -31.343 -15.546 1.00 129.22 181 ILE C N 1
ATOM 4702 C CA . ILE C 1 181 ? -6.055 -32.131 -15.868 1.00 129.10 181 ILE C CA 1
ATOM 4703 C C . ILE C 1 181 ? -5.605 -32.007 -17.356 1.00 142.34 181 ILE C C 1
ATOM 4704 O O . ILE C 1 181 ? -4.569 -31.413 -17.703 1.00 83.20 181 ILE C O 1
ATOM 4709 N N . ALA C 1 188 ? -14.040 -27.936 -10.951 1.00 117.48 188 ALA C N 1
ATOM 4710 C CA . ALA C 1 188 ? -14.632 -27.199 -12.076 1.00 117.17 188 ALA C CA 1
ATOM 4711 C C . ALA C 1 188 ? -14.619 -25.657 -11.832 1.00 119.37 188 ALA C C 1
ATOM 4712 O O . ALA C 1 188 ? -14.523 -24.852 -12.782 1.00 117.45 188 ALA C O 1
ATOM 4714 N N . LEU C 1 189 ? -14.707 -25.278 -10.532 1.00 115.20 189 LEU C N 1
ATOM 4715 C CA . LEU C 1 189 ? -14.746 -23.902 -10.041 1.00 114.29 189 LEU C CA 1
ATOM 4716 C C . LEU C 1 189 ? -13.428 -23.149 -10.149 1.00 116.28 189 LEU C C 1
ATOM 4717 O O . LEU C 1 189 ? -12.343 -23.739 -10.017 1.00 116.43 189 LEU C O 1
ATOM 4722 N N . THR C 1 190 ? -13.558 -21.818 -10.415 1.00 108.24 190 THR C N 1
ATOM 4723 C CA . THR C 1 190 ? -12.555 -20.754 -10.461 1.00 104.03 190 THR C CA 1
ATOM 4724 C C . THR C 1 190 ? -13.282 -19.444 -10.305 1.00 100.22 190 THR C C 1
ATOM 4725 O O . THR C 1 190 ? -14.493 -19.380 -10.529 1.00 98.82 190 THR C O 1
ATOM 4729 N N . GLN C 1 191 ? -12.542 -18.402 -9.936 1.00 92.71 191 GLN C N 1
ATOM 4730 C CA . GLN C 1 191 ? -13.087 -17.063 -9.749 1.00 90.18 191 GLN C CA 1
ATOM 4731 C C . GLN C 1 191 ? -12.374 -16.069 -10.631 1.00 86.93 191 GLN C C 1
ATOM 4732 O O . GLN C 1 191 ? -11.158 -16.160 -10.813 1.00 85.76 191 GLN C O 1
ATOM 4738 N N . ALA C 1 192 ? -13.127 -15.122 -11.172 1.00 79.83 192 ALA C N 1
ATOM 4739 C CA . ALA C 1 192 ? -12.584 -14.055 -12.003 1.00 78.00 192 ALA C CA 1
ATOM 4740 C C . ALA C 1 192 ? -13.127 -12.697 -11.540 1.00 78.59 192 ALA C C 1
ATOM 4741 O O . ALA C 1 192 ? -14.311 -12.556 -11.182 1.00 76.76 192 ALA C O 1
ATOM 4743 N N . LYS C 1 193 ? -12.251 -11.700 -11.523 1.00 74.44 193 LYS C N 1
ATOM 4744 C CA . LYS C 1 193 ? -12.667 -10.348 -11.153 1.00 73.90 193 LYS C CA 1
ATOM 4745 C C . LYS C 1 193 ? -12.030 -9.280 -12.028 1.00 80.39 193 LYS C C 1
ATOM 4746 O O . LYS C 1 193 ? -10.852 -9.403 -12.417 1.00 80.58 193 LYS C O 1
ATOM 4752 N N . ILE C 1 194 ? -12.845 -8.260 -12.384 1.00 76.87 194 ILE C N 1
ATOM 4753 C CA . ILE C 1 194 ? -12.399 -7.078 -13.131 1.00 75.60 194 ILE C CA 1
ATOM 4754 C C . ILE C 1 194 ? -11.860 -6.105 -12.018 1.00 77.48 194 ILE C C 1
ATOM 4755 O O . ILE C 1 194 ? -12.596 -5.748 -11.083 1.00 76.21 194 ILE C O 1
ATOM 4760 N N . ALA C 1 195 ? -10.571 -5.750 -12.125 1.00 71.53 195 ALA C N 1
ATOM 4761 C CA . ALA C 1 195 ? -9.877 -4.905 -11.184 1.00 70.83 195 ALA C CA 1
ATOM 4762 C C . ALA C 1 195 ? -9.153 -3.737 -11.849 1.00 71.97 195 ALA C C 1
ATOM 4763 O O . ALA C 1 195 ? -8.578 -3.896 -12.922 1.00 71.02 195 ALA C O 1
ATOM 4765 N N . PRO C 1 196 ? -9.094 -2.564 -11.198 1.00 68.74 196 PRO C N 1
ATOM 4766 C CA . PRO C 1 196 ? -8.378 -1.448 -11.819 1.00 68.73 196 PRO C CA 1
ATOM 4767 C C . PRO C 1 196 ? -6.878 -1.483 -11.583 1.00 71.32 196 PRO C C 1
ATOM 4768 O O . PRO C 1 196 ? -6.418 -1.093 -10.513 1.00 71.75 196 PRO C O 1
ATOM 4772 N N . TYR C 1 197 ? -6.107 -1.948 -12.572 1.00 67.02 197 TYR C N 1
ATOM 4773 C CA . TYR C 1 197 ? -4.666 -1.866 -12.414 1.00 65.62 197 TYR C CA 1
ATOM 4774 C C . TYR C 1 197 ? -3.956 -1.306 -13.608 1.00 75.32 197 TYR C C 1
ATOM 4775 O O . TYR C 1 197 ? -3.609 -0.128 -13.572 1.00 80.96 197 TYR C O 1
ATOM 4784 N N . ALA C 1 198 ? -3.776 -2.036 -14.665 1.00 68.34 198 ALA C N 1
ATOM 4785 C CA . ALA C 1 198 ? -3.147 -1.340 -15.764 1.00 68.33 198 ALA C CA 1
ATOM 4786 C C . ALA C 1 198 ? -4.339 -0.753 -16.549 1.00 72.43 198 ALA C C 1
ATOM 4787 O O . ALA C 1 198 ? -4.632 -1.132 -17.707 1.00 72.72 198 ALA C O 1
ATOM 4789 N N . GLY C 1 199 ? -5.051 0.141 -15.858 1.00 67.38 199 GLY C N 1
ATOM 4790 C CA . GLY C 1 199 ? -6.300 0.759 -16.298 1.00 68.15 199 GLY C CA 1
ATOM 4791 C C . GLY C 1 199 ? -7.430 -0.097 -15.758 1.00 72.09 199 GLY C C 1
ATOM 4792 O O . GLY C 1 199 ? -8.110 0.282 -14.817 1.00 71.67 199 GLY C O 1
ATOM 4793 N N . LEU C 1 200 ? -7.600 -1.276 -16.352 1.00 69.15 200 LEU C N 1
ATOM 4794 C CA . LEU C 1 200 ? -8.497 -2.361 -15.993 1.00 69.51 200 LEU C CA 1
ATOM 4795 C C . LEU C 1 200 ? -7.827 -3.649 -16.425 1.00 71.36 200 LEU C C 1
ATOM 4796 O O . LEU C 1 200 ? -7.169 -3.693 -17.482 1.00 72.20 200 LEU C O 1
ATOM 4801 N N . ILE C 1 201 ? -7.897 -4.651 -15.556 1.00 64.31 201 ILE C N 1
ATOM 4802 C CA . ILE C 1 201 ? -7.295 -5.964 -15.765 1.00 63.03 201 ILE C CA 1
ATOM 4803 C C . ILE C 1 201 ? -8.252 -6.967 -15.239 1.00 70.95 201 ILE C C 1
ATOM 4804 O O . ILE C 1 201 ? -8.935 -6.704 -14.236 1.00 71.49 201 ILE C O 1
ATOM 4809 N N . MET C 1 202 ? -8.333 -8.117 -15.906 1.00 68.07 202 MET C N 1
ATOM 4810 C CA . MET C 1 202 ? -9.166 -9.168 -15.371 1.00 67.55 202 MET C CA 1
ATOM 4811 C C . MET C 1 202 ? -8.210 -10.127 -14.716 1.00 69.39 202 MET C C 1
ATOM 4812 O O . MET C 1 202 ? -7.194 -10.503 -15.302 1.00 66.10 202 MET C O 1
ATOM 4817 N N . ILE C 1 203 ? -8.516 -10.492 -13.491 1.00 67.34 203 ILE C N 1
ATOM 4818 C CA . ILE C 1 203 ? -7.667 -11.409 -12.771 1.00 67.79 203 ILE C CA 1
ATOM 4819 C C . ILE C 1 203 ? -8.441 -12.658 -12.411 1.00 74.11 203 ILE C C 1
ATOM 4820 O O . ILE C 1 203 ? -9.534 -12.586 -11.831 1.00 70.98 203 ILE C O 1
ATOM 4825 N N . MET C 1 204 ? -7.932 -13.804 -12.882 1.00 75.89 204 MET C N 1
ATOM 4826 C CA . MET C 1 204 ? -8.610 -15.076 -12.638 1.00 78.57 204 MET C CA 1
ATOM 4827 C C . MET C 1 204 ? -7.767 -16.002 -11.849 1.00 85.14 204 MET C C 1
ATOM 4828 O O . MET C 1 204 ? -6.591 -16.164 -12.142 1.00 84.09 204 MET C O 1
ATOM 4833 N N . THR C 1 205 ? -8.368 -16.589 -10.819 1.00 84.97 205 THR C N 1
ATOM 4834 C CA . THR C 1 205 ? -7.702 -17.479 -9.864 1.00 85.87 205 THR C CA 1
ATOM 4835 C C . THR C 1 205 ? -8.222 -18.906 -9.994 1.00 93.07 205 THR C C 1
ATOM 4836 O O . THR C 1 205 ? -9.434 -19.134 -9.930 1.00 90.78 205 THR C O 1
ATOM 4840 N N . MET C 1 206 ? -7.285 -19.852 -10.170 1.00 95.23 206 MET C N 1
ATOM 4841 C CA . MET C 1 206 ? -7.576 -21.265 -10.318 1.00 98.25 206 MET C CA 1
ATOM 4842 C C . MET C 1 206 ? -7.598 -21.978 -8.993 1.00 110.69 206 MET C C 1
ATOM 4843 O O . MET C 1 206 ? -6.560 -22.491 -8.558 1.00 110.67 206 MET C O 1
ATOM 4848 N N . ASN C 1 207 ? -8.780 -22.022 -8.339 1.00 114.01 207 ASN C N 1
ATOM 4849 C CA . ASN C 1 207 ? -8.975 -22.782 -7.094 1.00 117.60 207 ASN C CA 1
ATOM 4850 C C . ASN C 1 207 ? -8.905 -24.238 -7.537 1.00 129.39 207 ASN C C 1
ATOM 4851 O O . ASN C 1 207 ? -9.423 -24.531 -8.629 1.00 129.19 207 ASN C O 1
ATOM 4856 N N . ASN C 1 208 ? -8.265 -25.134 -6.743 1.00 131.67 208 ASN C N 1
ATOM 4857 C CA . ASN C 1 208 ? -8.044 -26.545 -7.118 1.00 134.46 208 ASN C CA 1
ATOM 4858 C C . ASN C 1 208 ? -7.697 -26.573 -8.628 1.00 145.20 208 ASN C C 1
ATOM 4859 O O . ASN C 1 208 ? -8.567 -26.865 -9.462 1.00 146.47 208 ASN C O 1
ATOM 4864 N N . PRO C 1 209 ? -6.474 -26.121 -8.993 1.00 144.78 209 PRO C N 1
ATOM 4865 C CA . PRO C 1 209 ? -6.076 -26.098 -10.416 1.00 144.69 209 PRO C CA 1
ATOM 4866 C C . PRO C 1 209 ? -6.055 -27.509 -10.966 1.00 148.24 209 PRO C C 1
ATOM 4867 O O . PRO C 1 209 ? -5.839 -28.463 -10.194 1.00 148.37 209 PRO C O 1
ATOM 4871 N N . LYS C 1 210 ? -6.284 -27.654 -12.287 1.00 143.88 210 LYS C N 1
ATOM 4872 C CA . LYS C 1 210 ? -6.286 -28.981 -12.916 1.00 143.31 210 LYS C CA 1
ATOM 4873 C C . LYS C 1 210 ? -7.492 -29.786 -12.352 1.00 146.05 210 LYS C C 1
ATOM 4874 O O . LYS C 1 210 ? -7.456 -31.021 -12.311 1.00 144.83 210 LYS C O 1
ATOM 4880 N N . GLY C 1 211 ? -8.522 -29.048 -11.901 1.00 142.41 211 GLY C N 1
ATOM 4881 C CA . GLY C 1 211 ? -9.737 -29.561 -11.275 1.00 166.76 211 GLY C CA 1
ATOM 4882 C C . GLY C 1 211 ? -10.986 -28.799 -11.672 1.00 183.20 211 GLY C C 1
ATOM 4883 O O . GLY C 1 211 ? -11.837 -29.319 -12.399 1.00 144.64 211 GLY C O 1
ATOM 4884 N N . GLY C 1 217 ? 1.262 -24.653 -10.665 1.00 134.00 217 GLY C N 1
ATOM 4885 C CA . GLY C 1 217 ? -0.013 -25.187 -10.199 1.00 133.52 217 GLY C CA 1
ATOM 4886 C C . GLY C 1 217 ? -0.515 -24.528 -8.929 1.00 136.62 217 GLY C C 1
ATOM 4887 O O . GLY C 1 217 ? -0.092 -23.412 -8.605 1.00 136.55 217 GLY C O 1
ATOM 4888 N N . ALA C 1 218 ? -1.412 -25.233 -8.182 1.00 131.81 218 ALA C N 1
ATOM 4889 C CA . ALA C 1 218 ? -2.101 -24.794 -6.934 1.00 130.84 218 ALA C CA 1
ATOM 4890 C C . ALA C 1 218 ? -2.963 -23.530 -7.216 1.00 129.39 218 ALA C C 1
ATOM 4891 O O . ALA C 1 218 ? -3.205 -23.230 -8.394 1.00 128.09 218 ALA C O 1
ATOM 4893 N N . GLY C 1 219 ? -3.462 -22.850 -6.172 1.00 122.07 219 GLY C N 1
ATOM 4894 C CA . GLY C 1 219 ? -4.167 -21.587 -6.365 1.00 118.98 219 GLY C CA 1
ATOM 4895 C C . GLY C 1 219 ? -3.219 -20.710 -7.169 1.00 117.38 219 GLY C C 1
ATOM 4896 O O . GLY C 1 219 ? -2.079 -20.499 -6.741 1.00 118.82 219 GLY C O 1
ATOM 4897 N N . THR C 1 220 ? -3.595 -20.378 -8.428 1.00 107.10 220 THR C N 1
ATOM 4898 C CA . THR C 1 220 ? -2.755 -19.604 -9.366 1.00 103.20 220 THR C CA 1
ATOM 4899 C C . THR C 1 220 ? -3.606 -18.626 -10.164 1.00 96.28 220 THR C C 1
ATOM 4900 O O . THR C 1 220 ? -4.707 -18.962 -10.618 1.00 92.99 220 THR C O 1
ATOM 4904 N N . GLN C 1 221 ? -3.055 -17.423 -10.363 1.00 87.17 221 GLN C N 1
ATOM 4905 C CA . GLN C 1 221 ? -3.696 -16.310 -11.024 1.00 83.25 221 GLN C CA 1
ATOM 4906 C C . GLN C 1 221 ? -3.175 -15.995 -12.393 1.00 82.14 221 GLN C C 1
ATOM 4907 O O . GLN C 1 221 ? -1.970 -15.977 -12.618 1.00 81.90 221 GLN C O 1
ATOM 4913 N N . VAL C 1 222 ? -4.098 -15.637 -13.284 1.00 76.05 222 VAL C N 1
ATOM 4914 C CA . VAL C 1 222 ? -3.822 -15.207 -14.658 1.00 74.18 222 VAL C CA 1
ATOM 4915 C C . VAL C 1 222 ? -4.401 -13.813 -14.777 1.00 77.97 222 VAL C C 1
ATOM 4916 O O . VAL C 1 222 ? -5.557 -13.590 -14.377 1.00 77.59 222 VAL C O 1
ATOM 4920 N N . ILE C 1 223 ? -3.581 -12.865 -15.265 1.00 73.56 223 ILE C N 1
ATOM 4921 C CA . ILE C 1 223 ? -3.992 -11.464 -15.424 1.00 72.50 223 ILE C CA 1
ATOM 4922 C C . ILE C 1 223 ? -4.125 -11.165 -16.887 1.00 76.16 223 ILE C C 1
ATOM 4923 O O . ILE C 1 223 ? -3.183 -11.402 -17.643 1.00 78.10 223 ILE C O 1
ATOM 4928 N N . VAL C 1 224 ? -5.276 -10.634 -17.289 1.00 71.38 224 VAL C N 1
ATOM 4929 C CA . VAL C 1 224 ? -5.495 -10.249 -18.676 1.00 70.80 224 VAL C CA 1
ATOM 4930 C C . VAL C 1 224 ? -5.612 -8.727 -18.712 1.00 74.17 224 VAL C C 1
ATOM 4931 O O . VAL C 1 224 ? -6.385 -8.163 -17.934 1.00 72.91 224 VAL C O 1
ATOM 4935 N N . GLU C 1 225 ? -4.787 -8.065 -19.540 1.00 71.67 225 GLU C N 1
ATOM 4936 C CA . GLU C 1 225 ? -4.838 -6.603 -19.584 1.00 71.87 225 GLU C CA 1
ATOM 4937 C C . GLU C 1 225 ? -5.871 -6.135 -20.608 1.00 75.10 225 GLU C C 1
ATOM 4938 O O . GLU C 1 225 ? -5.842 -6.576 -21.767 1.00 74.71 225 GLU C O 1
ATOM 4944 N N . LEU C 1 226 ? -6.798 -5.270 -20.147 1.00 70.43 226 LEU C N 1
ATOM 4945 C CA . LEU C 1 226 ? -7.899 -4.721 -20.917 1.00 70.16 226 LEU C CA 1
ATOM 4946 C C . LEU C 1 226 ? -7.597 -3.296 -21.416 1.00 79.24 226 LEU C C 1
ATOM 4947 O O . LEU C 1 226 ? -8.374 -2.740 -22.194 1.00 77.16 226 LEU C O 1
ATOM 4952 N N . GLY C 1 227 ? -6.483 -2.716 -20.949 1.00 77.84 227 GLY C N 1
ATOM 4953 C CA . GLY C 1 227 ? -6.014 -1.390 -21.357 1.00 78.40 227 GLY C CA 1
ATOM 4954 C C . GLY C 1 227 ? -6.591 -0.201 -20.608 1.00 83.59 227 GLY C C 1
ATOM 4955 O O . GLY C 1 227 ? -7.681 -0.264 -20.034 1.00 82.95 227 GLY C O 1
ATOM 4956 N N . ALA C 1 228 ? -5.862 0.904 -20.643 1.00 82.48 228 ALA C N 1
ATOM 4957 C CA . ALA C 1 228 ? -6.216 2.096 -19.896 1.00 84.54 228 ALA C CA 1
ATOM 4958 C C . ALA C 1 228 ? -7.227 2.995 -20.573 1.00 94.54 228 ALA C C 1
ATOM 4959 O O . ALA C 1 228 ? -7.646 3.984 -19.964 1.00 92.27 228 ALA C O 1
ATOM 4961 N N . TYR C 1 229 ? -7.579 2.665 -21.812 1.00 98.13 229 TYR C N 1
ATOM 4962 C CA . TYR C 1 229 ? -8.558 3.364 -22.659 1.00 96.92 229 TYR C CA 1
ATOM 4963 C C . TYR C 1 229 ? -9.952 3.390 -21.983 1.00 104.58 229 TYR C C 1
ATOM 4964 O O . TYR C 1 229 ? -10.803 2.525 -22.240 1.00 103.60 229 TYR C O 1
ATOM 4973 N N . VAL C 1 230 ? -10.165 4.371 -21.098 1.00 100.90 230 VAL C N 1
ATOM 4974 C CA . VAL C 1 230 ? -11.406 4.455 -20.329 1.00 101.01 230 VAL C CA 1
ATOM 4975 C C . VAL C 1 230 ? -11.425 5.664 -19.398 1.00 106.57 230 VAL C C 1
ATOM 4976 O O . VAL C 1 230 ? -10.378 6.091 -18.872 1.00 106.10 230 VAL C O 1
ATOM 4980 N N . GLN C 1 231 ? -12.641 6.228 -19.228 1.00 104.97 231 GLN C N 1
ATOM 4981 C CA . GLN C 1 231 ? -12.937 7.341 -18.334 1.00 104.60 231 GLN C CA 1
ATOM 4982 C C . GLN C 1 231 ? -12.770 6.850 -16.911 1.00 106.22 231 GLN C C 1
ATOM 4983 O O . GLN C 1 231 ? -13.326 5.809 -16.538 1.00 105.17 231 GLN C O 1
ATOM 4989 N N . ALA C 1 232 ? -11.973 7.595 -16.131 1.00 101.93 232 ALA C N 1
ATOM 4990 C CA . ALA C 1 232 ? -11.649 7.308 -14.735 1.00 100.73 232 ALA C CA 1
ATOM 4991 C C . ALA C 1 232 ? -12.894 7.010 -13.919 1.00 105.99 232 ALA C C 1
ATOM 4992 O O . ALA C 1 232 ? -12.861 6.161 -13.025 1.00 105.56 232 ALA C O 1
ATOM 4994 N N . GLU C 1 233 ? -14.002 7.685 -14.269 1.00 104.56 233 GLU C N 1
ATOM 4995 C CA . GLU C 1 233 ? -15.327 7.552 -13.657 1.00 105.62 233 GLU C CA 1
ATOM 4996 C C . GLU C 1 233 ? -15.895 6.166 -13.934 1.00 108.91 233 GLU C C 1
ATOM 4997 O O . GLU C 1 233 ? -16.342 5.501 -12.998 1.00 109.43 233 GLU C O 1
ATOM 5003 N N . SER C 1 234 ? -15.842 5.720 -15.201 1.00 103.85 234 SER C N 1
ATOM 5004 C CA . SER C 1 234 ? -16.321 4.404 -15.615 1.00 103.37 234 SER C CA 1
ATOM 5005 C C . SER C 1 234 ? -15.518 3.214 -15.039 1.00 103.99 234 SER C C 1
ATOM 5006 O O . SER C 1 234 ? -16.077 2.121 -14.928 1.00 104.67 234 SER C O 1
ATOM 5009 N N . ILE C 1 235 ? -14.238 3.434 -14.635 1.00 95.94 235 ILE C N 1
ATOM 5010 C CA . ILE C 1 235 ? -13.367 2.410 -14.029 1.00 91.63 235 ILE C CA 1
ATOM 5011 C C . ILE C 1 235 ? -14.016 1.871 -12.770 1.00 93.32 235 ILE C C 1
ATOM 5012 O O . ILE C 1 235 ? -14.086 0.657 -12.613 1.00 93.48 235 ILE C O 1
ATOM 5017 N N . SER C 1 236 ? -14.570 2.755 -11.935 1.00 89.58 236 SER C N 1
ATOM 5018 C CA . SER C 1 236 ? -15.288 2.377 -10.709 1.00 90.27 236 SER C CA 1
ATOM 5019 C C . SER C 1 236 ? -16.599 1.651 -11.083 1.00 94.97 236 SER C C 1
ATOM 5020 O O . SER C 1 236 ? -16.940 0.634 -10.460 1.00 93.62 236 SER C O 1
ATOM 5023 N N . LYS C 1 237 ? -17.288 2.159 -12.137 1.00 92.99 237 LYS C N 1
ATOM 5024 C CA . LYS C 1 237 ? -18.555 1.633 -12.658 1.00 94.17 237 LYS C CA 1
ATOM 5025 C C . LYS C 1 237 ? -18.391 0.199 -13.176 1.00 96.64 237 LYS C C 1
ATOM 5026 O O . LYS C 1 237 ? -19.117 -0.682 -12.698 1.00 97.57 237 LYS C O 1
ATOM 5032 N N . ILE C 1 238 ? -17.412 -0.040 -14.097 1.00 88.99 238 ILE C N 1
ATOM 5033 C CA . ILE C 1 238 ? -17.134 -1.359 -14.664 1.00 87.23 238 ILE C CA 1
ATOM 5034 C C . ILE C 1 238 ? -16.928 -2.406 -13.578 1.00 89.97 238 ILE C C 1
ATOM 5035 O O . ILE C 1 238 ? -17.597 -3.442 -13.623 1.00 91.66 238 ILE C O 1
ATOM 5040 N N . CYS C 1 239 ? -16.061 -2.120 -12.588 1.00 82.92 239 CYS C N 1
ATOM 5041 C CA . CYS C 1 239 ? -15.742 -3.055 -11.516 1.00 82.24 239 CYS C CA 1
ATOM 5042 C C . CYS C 1 239 ? -16.933 -3.518 -10.715 1.00 87.01 239 CYS C C 1
ATOM 5043 O O . CYS C 1 239 ? -17.047 -4.709 -10.400 1.00 85.14 239 CYS C O 1
ATOM 5046 N N . LYS C 1 240 ? -17.833 -2.590 -10.406 1.00 86.28 240 LYS C N 1
ATOM 5047 C CA . LYS C 1 240 ? -19.021 -2.916 -9.624 1.00 88.27 240 LYS C CA 1
ATOM 5048 C C . LYS C 1 240 ? -20.137 -3.624 -10.438 1.00 95.50 240 LYS C C 1
ATOM 5049 O O . LYS C 1 240 ? -20.963 -4.340 -9.851 1.00 97.61 240 LYS C O 1
ATOM 5055 N N . THR C 1 241 ? -20.157 -3.447 -11.780 1.00 89.83 241 THR C N 1
ATOM 5056 C CA . THR C 1 241 ? -21.219 -3.974 -12.641 1.00 88.59 241 THR C CA 1
ATOM 5057 C C . THR C 1 241 ? -20.858 -5.219 -13.453 1.00 90.50 241 THR C C 1
ATOM 5058 O O . THR C 1 241 ? -21.765 -5.893 -13.965 1.00 89.60 241 THR C O 1
ATOM 5062 N N . TRP C 1 242 ? -19.553 -5.522 -13.597 1.00 85.69 242 TRP C N 1
ATOM 5063 C CA . TRP C 1 242 ? -19.132 -6.696 -14.359 1.00 85.25 242 TRP C CA 1
ATOM 5064 C C . TRP C 1 242 ? -19.022 -7.940 -13.471 1.00 87.21 242 TRP C C 1
ATOM 5065 O O . TRP C 1 242 ? -17.962 -8.231 -12.896 1.00 86.84 242 TRP C O 1
ATOM 5076 N N . SER C 1 243 ? -20.143 -8.672 -13.366 1.00 82.54 243 SER C N 1
ATOM 5077 C CA . SER C 1 243 ? -20.254 -9.864 -12.533 1.00 81.96 243 SER C CA 1
ATOM 5078 C C . SER C 1 243 ? -19.858 -11.142 -13.244 1.00 82.77 243 SER C C 1
ATOM 5079 O O . SER C 1 243 ? -20.411 -11.437 -14.304 1.00 82.66 243 SER C O 1
ATOM 5082 N N . HIS C 1 244 ? -18.914 -11.917 -12.632 1.00 77.02 244 HIS C N 1
ATOM 5083 C CA . HIS C 1 244 ? -18.408 -13.202 -13.123 1.00 75.66 244 HIS C CA 1
ATOM 5084 C C . HIS C 1 244 ? -19.517 -14.243 -13.070 1.00 81.24 244 HIS C C 1
ATOM 5085 O O . HIS C 1 244 ? -20.051 -14.519 -12.001 1.00 82.39 244 HIS C O 1
ATOM 5092 N N . GLN C 1 245 ? -19.921 -14.762 -14.230 1.00 79.16 245 GLN C N 1
ATOM 5093 C CA . GLN C 1 245 ? -21.013 -15.731 -14.305 1.00 80.46 245 GLN C CA 1
ATOM 5094 C C . GLN C 1 245 ? -20.477 -17.128 -14.271 1.00 86.21 245 GLN C C 1
ATOM 5095 O O . GLN C 1 245 ? -21.114 -18.011 -13.687 1.00 87.11 245 GLN C O 1
ATOM 5101 N N . GLY C 1 246 ? -19.339 -17.331 -14.930 1.00 82.89 246 GLY C N 1
ATOM 5102 C CA . GLY C 1 246 ? -18.734 -18.649 -15.040 1.00 83.21 246 GLY C CA 1
ATOM 5103 C C . GLY C 1 246 ? -17.545 -18.710 -15.958 1.00 87.14 246 GLY C C 1
ATOM 5104 O O . GLY C 1 246 ? -17.177 -17.714 -16.580 1.00 87.35 246 GLY C O 1
ATOM 5105 N N . THR C 1 247 ? -16.949 -19.890 -16.057 1.00 82.19 247 THR C N 1
ATOM 5106 C CA . THR C 1 247 ? -15.730 -20.077 -16.826 1.00 80.78 247 THR C CA 1
ATOM 5107 C C . THR C 1 247 ? -15.738 -21.379 -17.639 1.00 81.94 247 THR C C 1
ATOM 5108 O O . THR C 1 247 ? -16.045 -22.442 -17.120 1.00 82.91 247 THR C O 1
ATOM 5112 N N . ARG C 1 248 ? -15.405 -21.278 -18.911 1.00 74.38 248 ARG C N 1
ATOM 5113 C CA . ARG C 1 248 ? -15.341 -22.384 -19.851 1.00 72.11 248 ARG C CA 1
ATOM 5114 C C . ARG C 1 248 ? -13.878 -22.594 -20.241 1.00 72.93 248 ARG C C 1
ATOM 5115 O O . ARG C 1 248 ? -13.174 -21.655 -20.599 1.00 72.01 248 ARG C O 1
ATOM 5123 N N . TYR C 1 249 ? -13.432 -23.817 -20.207 1.00 69.37 249 TYR C N 1
ATOM 5124 C CA . TYR C 1 249 ? -12.073 -24.082 -20.591 1.00 69.95 249 TYR C CA 1
ATOM 5125 C C . TYR C 1 249 ? -12.084 -24.696 -21.964 1.00 73.25 249 TYR C C 1
ATOM 5126 O O . TYR C 1 249 ? -12.815 -25.647 -22.191 1.00 74.80 249 TYR C O 1
ATOM 5135 N N . VAL C 1 250 ? -11.341 -24.111 -22.899 1.00 67.01 250 VAL C N 1
ATOM 5136 C CA . VAL C 1 250 ? -11.309 -24.539 -24.271 1.00 65.90 250 VAL C CA 1
ATOM 5137 C C . VAL C 1 250 ? -9.891 -24.949 -24.653 1.00 71.97 250 VAL C C 1
ATOM 5138 O O . VAL C 1 250 ? -8.985 -24.721 -23.848 1.00 75.50 250 VAL C O 1
ATOM 5142 N N . LEU C 1 251 ? -9.695 -25.630 -25.795 1.00 67.28 251 LEU C N 1
ATOM 5143 C CA . LEU C 1 251 ? -8.371 -26.076 -26.265 1.00 67.64 251 LEU C CA 1
ATOM 5144 C C . LEU C 1 251 ? -8.214 -25.709 -27.721 1.00 72.76 251 LEU C C 1
ATOM 5145 O O . LEU C 1 251 ? -9.106 -25.962 -28.512 1.00 72.18 251 LEU C O 1
ATOM 5150 N N . LYS C 1 252 ? -7.143 -25.045 -28.069 1.00 71.02 252 LYS C N 1
ATOM 5151 C CA . LYS C 1 252 ? -6.975 -24.594 -29.428 1.00 71.39 252 LYS C CA 1
ATOM 5152 C C . LYS C 1 252 ? -5.661 -25.049 -30.056 1.00 80.16 252 LYS C C 1
ATOM 5153 O O . LYS C 1 252 ? -4.600 -24.691 -29.550 1.00 80.90 252 LYS C O 1
ATOM 5159 N N . SER C 1 253 ? -5.716 -25.854 -31.136 1.00 80.65 253 SER C N 1
ATOM 5160 C CA . SER C 1 253 ? -4.496 -26.322 -31.817 1.00 82.47 253 SER C CA 1
ATOM 5161 C C . SER C 1 253 ? -3.702 -25.132 -32.378 1.00 89.45 253 SER C C 1
ATOM 5162 O O . SER C 1 253 ? -4.316 -24.157 -32.816 1.00 91.18 253 SER C O 1
ATOM 5165 N N . ARG C 1 254 ? -2.363 -25.205 -32.354 1.00 85.40 254 ARG C N 1
ATOM 5166 C CA . ARG C 1 254 ? -1.521 -24.125 -32.852 1.00 119.15 254 ARG C CA 1
ATOM 5167 C C . ARG C 1 254 ? -0.752 -24.499 -34.116 1.00 159.57 254 ARG C C 1
ATOM 5168 O O . ARG C 1 254 ? -1.228 -24.239 -35.213 1.00 126.27 254 ARG C O 1
ATOM 5176 N N . MET D 1 1 ? -26.099 -5.237 -48.274 1.00 84.73 1 MET D N 1
ATOM 5177 C CA . MET D 1 1 ? -26.460 -4.728 -46.971 1.00 86.18 1 MET D CA 1
ATOM 5178 C C . MET D 1 1 ? -27.844 -4.045 -46.933 1.00 89.43 1 MET D C 1
ATOM 5179 O O . MET D 1 1 ? -28.313 -3.687 -45.850 1.00 90.42 1 MET D O 1
ATOM 5184 N N . GLU D 1 2 ? -28.523 -3.911 -48.098 1.00 83.26 2 GLU D N 1
ATOM 5185 C CA . GLU D 1 2 ? -29.910 -3.442 -48.153 1.00 83.10 2 GLU D CA 1
ATOM 5186 C C . GLU D 1 2 ? -30.817 -4.678 -48.416 1.00 87.96 2 GLU D C 1
ATOM 5187 O O . GLU D 1 2 ? -30.352 -5.637 -49.022 1.00 88.66 2 GLU D O 1
ATOM 5193 N N . SER D 1 3 ? -32.067 -4.718 -47.937 1.00 84.04 3 SER D N 1
ATOM 5194 C CA . SER D 1 3 ? -32.825 -5.960 -48.146 1.00 82.94 3 SER D CA 1
ATOM 5195 C C . SER D 1 3 ? -34.287 -5.818 -48.543 1.00 87.23 3 SER D C 1
ATOM 5196 O O . SER D 1 3 ? -34.905 -4.792 -48.302 1.00 88.47 3 SER D O 1
ATOM 5199 N N . TYR D 1 4 ? -34.843 -6.868 -49.126 1.00 82.44 4 TYR D N 1
ATOM 5200 C CA . TYR D 1 4 ? -36.230 -6.893 -49.538 1.00 82.47 4 TYR D CA 1
ATOM 5201 C C . TYR D 1 4 ? -36.715 -8.318 -49.477 1.00 83.95 4 TYR D C 1
ATOM 5202 O O . TYR D 1 4 ? -35.989 -9.234 -49.861 1.00 82.98 4 TYR D O 1
ATOM 5211 N N . LEU D 1 5 ? -37.928 -8.502 -48.937 1.00 79.07 5 LEU D N 1
ATOM 5212 C CA . LEU D 1 5 ? -38.535 -9.805 -48.757 1.00 78.43 5 LEU D CA 1
ATOM 5213 C C . LEU D 1 5 ? -39.816 -9.923 -49.565 1.00 84.83 5 LEU D C 1
ATOM 5214 O O . LEU D 1 5 ? -40.614 -8.987 -49.594 1.00 85.85 5 LEU D O 1
ATOM 5219 N N . VAL D 1 6 ? -40.002 -11.063 -50.240 1.00 81.57 6 VAL D N 1
ATOM 5220 C CA . VAL D 1 6 ? -41.234 -11.400 -50.958 1.00 81.98 6 VAL D CA 1
ATOM 5221 C C . VAL D 1 6 ? -41.714 -12.733 -50.411 1.00 86.33 6 VAL D C 1
ATOM 5222 O O . VAL D 1 6 ? -41.129 -13.798 -50.692 1.00 84.38 6 VAL D O 1
ATOM 5226 N N . ASP D 1 7 ? -42.726 -12.648 -49.530 1.00 85.03 7 ASP D N 1
ATOM 5227 C CA . ASP D 1 7 ? -43.291 -13.801 -48.828 1.00 85.88 7 ASP D CA 1
ATOM 5228 C C . ASP D 1 7 ? -44.505 -14.485 -49.489 1.00 91.82 7 ASP D C 1
ATOM 5229 O O . ASP D 1 7 ? -45.664 -14.143 -49.219 1.00 93.13 7 ASP D O 1
ATOM 5234 N N . THR D 1 8 ? -44.220 -15.472 -50.357 1.00 87.69 8 THR D N 1
ATOM 5235 C CA . THR D 1 8 ? -45.257 -16.231 -51.060 1.00 86.93 8 THR D CA 1
ATOM 5236 C C . THR D 1 8 ? -45.758 -17.393 -50.214 1.00 94.18 8 THR D C 1
ATOM 5237 O O . THR D 1 8 ? -46.922 -17.775 -50.353 1.00 94.85 8 THR D O 1
ATOM 5241 N N . TYR D 1 9 ? -44.861 -17.965 -49.375 1.00 90.87 9 TYR D N 1
ATOM 5242 C CA . TYR D 1 9 ? -45.096 -19.110 -48.507 1.00 91.98 9 TYR D CA 1
ATOM 5243 C C . TYR D 1 9 ? -44.730 -18.771 -47.063 1.00 100.74 9 TYR D C 1
ATOM 5244 O O . TYR D 1 9 ? -43.670 -18.213 -46.824 1.00 101.51 9 TYR D O 1
ATOM 5253 N N . GLN D 1 10 ? -45.568 -19.149 -46.099 1.00 99.14 10 GLN D N 1
ATOM 5254 C CA . GLN D 1 10 ? -45.287 -18.967 -44.668 1.00 100.02 10 GLN D CA 1
ATOM 5255 C C . GLN D 1 10 ? -45.430 -20.330 -44.035 1.00 106.75 10 GLN D C 1
ATOM 5256 O O . GLN D 1 10 ? -46.552 -20.785 -43.824 1.00 108.06 10 GLN D O 1
ATOM 5262 N N . GLY D 1 11 ? -44.318 -21.034 -43.863 1.00 104.11 11 GLY D N 1
ATOM 5263 C CA . GLY D 1 11 ? -44.399 -22.404 -43.392 1.00 105.53 11 GLY D CA 1
ATOM 5264 C C . GLY D 1 11 ? -43.188 -22.900 -42.684 1.00 112.74 11 GLY D C 1
ATOM 5265 O O . GLY D 1 11 ? -42.102 -22.380 -42.908 1.00 111.69 11 GLY D O 1
ATOM 5266 N N . ILE D 1 12 ? -43.406 -23.937 -41.834 1.00 113.36 12 ILE D N 1
ATOM 5267 C CA . ILE D 1 12 ? -42.446 -24.577 -40.911 1.00 115.30 12 ILE D CA 1
ATOM 5268 C C . ILE D 1 12 ? -41.134 -24.787 -41.648 1.00 113.28 12 ILE D C 1
ATOM 5269 O O . ILE D 1 12 ? -40.282 -23.917 -41.442 1.00 113.89 12 ILE D O 1
ATOM 5274 N N . PRO D 1 13 ? -41.027 -25.626 -42.699 1.00 103.86 13 PRO D N 1
ATOM 5275 C CA . PRO D 1 13 ? -39.818 -25.610 -43.518 1.00 100.91 13 PRO D CA 1
ATOM 5276 C C . PRO D 1 13 ? -40.221 -24.945 -44.849 1.00 98.05 13 PRO D C 1
ATOM 5277 O O . PRO D 1 13 ? -41.324 -25.186 -45.349 1.00 96.13 13 PRO D O 1
ATOM 5281 N N . TYR D 1 14 ? -39.390 -24.066 -45.397 1.00 90.07 14 TYR D N 1
ATOM 5282 C CA . TYR D 1 14 ? -39.723 -23.425 -46.670 1.00 85.69 14 TYR D CA 1
ATOM 5283 C C . TYR D 1 14 ? -38.524 -23.317 -47.531 1.00 84.41 14 TYR D C 1
ATOM 5284 O O . TYR D 1 14 ? -37.432 -23.183 -46.990 1.00 85.91 14 TYR D O 1
ATOM 5293 N N . THR D 1 15 ? -38.708 -23.310 -48.868 1.00 76.50 15 THR D N 1
ATOM 5294 C CA . THR D 1 15 ? -37.623 -23.088 -49.815 1.00 73.81 15 THR D CA 1
ATOM 5295 C C . THR D 1 15 ? -37.212 -21.587 -49.811 1.00 74.95 15 THR D C 1
ATOM 5296 O O . THR D 1 15 ? -38.061 -20.688 -49.859 1.00 74.35 15 THR D O 1
ATOM 5300 N N . ALA D 1 16 ? -35.898 -21.338 -49.695 1.00 68.50 16 ALA D N 1
ATOM 5301 C CA . ALA D 1 16 ? -35.334 -20.011 -49.718 1.00 65.71 16 ALA D CA 1
ATOM 5302 C C . ALA D 1 16 ? -34.653 -19.770 -51.077 1.00 65.35 16 ALA D C 1
ATOM 5303 O O . ALA D 1 16 ? -33.783 -20.532 -51.502 1.00 61.86 16 ALA D O 1
ATOM 5305 N N . ALA D 1 17 ? -35.145 -18.729 -51.773 1.00 62.87 17 ALA D N 1
ATOM 5306 C CA . ALA D 1 17 ? -34.690 -18.200 -53.038 1.00 63.49 17 ALA D CA 1
ATOM 5307 C C . ALA D 1 17 ? -33.908 -16.926 -52.745 1.00 70.12 17 ALA D C 1
ATOM 5308 O O . ALA D 1 17 ? -34.516 -15.862 -52.471 1.00 71.64 17 ALA D O 1
ATOM 5310 N N . VAL D 1 18 ? -32.565 -17.021 -52.763 1.00 65.47 18 VAL D N 1
ATOM 5311 C CA . VAL D 1 18 ? -31.731 -15.840 -52.477 1.00 64.40 18 VAL D CA 1
ATOM 5312 C C . VAL D 1 18 ? -31.067 -15.295 -53.731 1.00 68.65 18 VAL D C 1
ATOM 5313 O O . VAL D 1 18 ? -30.464 -16.067 -54.475 1.00 69.71 18 VAL D O 1
ATOM 5317 N N . GLN D 1 19 ? -31.162 -13.958 -53.938 1.00 63.07 19 GLN D N 1
ATOM 5318 C CA . GLN D 1 19 ? -30.551 -13.191 -55.034 1.00 61.50 19 GLN D CA 1
ATOM 5319 C C . GLN D 1 19 ? -29.847 -11.967 -54.414 1.00 67.53 19 GLN D C 1
ATOM 5320 O O . GLN D 1 19 ? -30.328 -11.365 -53.450 1.00 67.79 19 GLN D O 1
ATOM 5326 N N . VAL D 1 20 ? -28.704 -11.603 -54.969 1.00 65.31 20 VAL D N 1
ATOM 5327 C CA . VAL D 1 20 ? -27.919 -10.481 -54.451 1.00 65.74 20 VAL D CA 1
ATOM 5328 C C . VAL D 1 20 ? -27.481 -9.525 -55.530 1.00 66.32 20 VAL D C 1
ATOM 5329 O O . VAL D 1 20 ? -27.159 -9.987 -56.614 1.00 65.06 20 VAL D O 1
ATOM 5333 N N . ASP D 1 21 ? -27.466 -8.212 -55.240 1.00 63.42 21 ASP D N 1
ATOM 5334 C CA . ASP D 1 21 ? -26.965 -7.224 -56.195 1.00 64.84 21 ASP D CA 1
ATOM 5335 C C . ASP D 1 21 ? -25.550 -6.970 -55.736 1.00 73.52 21 ASP D C 1
ATOM 5336 O O . ASP D 1 21 ? -25.344 -6.551 -54.586 1.00 75.73 21 ASP D O 1
ATOM 5341 N N . LEU D 1 22 ? -24.570 -7.337 -56.582 1.00 69.06 22 LEU D N 1
ATOM 5342 C CA . LEU D 1 22 ? -23.155 -7.232 -56.268 1.00 68.17 22 LEU D CA 1
ATOM 5343 C C . LEU D 1 22 ? -22.475 -6.162 -57.068 1.00 72.65 22 LEU D C 1
ATOM 5344 O O . LEU D 1 22 ? -23.006 -5.715 -58.105 1.00 73.56 22 LEU D O 1
ATOM 5349 N N . ILE D 1 23 ? -21.281 -5.774 -56.570 1.00 68.15 23 ILE D N 1
ATOM 5350 C CA . ILE D 1 23 ? -20.315 -4.856 -57.132 1.00 68.11 23 ILE D CA 1
ATOM 5351 C C . ILE D 1 23 ? -18.960 -5.328 -56.666 1.00 73.94 23 ILE D C 1
ATOM 5352 O O . ILE D 1 23 ? -18.753 -5.579 -55.480 1.00 73.47 23 ILE D O 1
ATOM 5357 N N . GLU D 1 24 ? -18.059 -5.510 -57.637 1.00 73.24 24 GLU D N 1
ATOM 5358 C CA . GLU D 1 24 ? -16.683 -5.974 -57.451 1.00 73.64 24 GLU D CA 1
ATOM 5359 C C . GLU D 1 24 ? -15.887 -5.013 -56.607 1.00 78.79 24 GLU D C 1
ATOM 5360 O O . GLU D 1 24 ? -16.066 -3.793 -56.699 1.00 79.37 24 GLU D O 1
ATOM 5366 N N . LYS D 1 25 ? -14.961 -5.564 -55.832 1.00 75.10 25 LYS D N 1
ATOM 5367 C CA . LYS D 1 25 ? -14.008 -4.750 -55.092 1.00 74.66 25 LYS D CA 1
ATOM 5368 C C . LYS D 1 25 ? -12.684 -4.866 -55.858 1.00 77.38 25 LYS D C 1
ATOM 5369 O O . LYS D 1 25 ? -11.898 -5.764 -55.592 1.00 75.46 25 LYS D O 1
ATOM 5375 N N . ASP D 1 26 ? -12.525 -4.040 -56.893 1.00 76.12 26 ASP D N 1
ATOM 5376 C CA . ASP D 1 26 ? -11.341 -3.942 -57.757 1.00 78.55 26 ASP D CA 1
ATOM 5377 C C . ASP D 1 26 ? -11.347 -2.599 -58.467 1.00 85.69 26 ASP D C 1
ATOM 5378 O O . ASP D 1 26 ? -12.292 -1.835 -58.281 1.00 85.20 26 ASP D O 1
ATOM 5383 N N . LEU D 1 27 ? -10.308 -2.312 -59.266 1.00 85.22 27 LEU D N 1
ATOM 5384 C CA . LEU D 1 27 ? -10.147 -1.032 -59.962 1.00 87.17 27 LEU D CA 1
ATOM 5385 C C . LEU D 1 27 ? -10.955 -0.794 -61.264 1.00 93.41 27 LEU D C 1
ATOM 5386 O O . LEU D 1 27 ? -10.958 0.318 -61.805 1.00 94.29 27 LEU D O 1
ATOM 5391 N N . LEU D 1 28 ? -11.675 -1.837 -61.725 1.00 89.36 28 LEU D N 1
ATOM 5392 C CA . LEU D 1 28 ? -12.618 -1.815 -62.849 1.00 88.37 28 LEU D CA 1
ATOM 5393 C C . LEU D 1 28 ? -13.795 -2.651 -62.346 1.00 88.62 28 LEU D C 1
ATOM 5394 O O . LEU D 1 28 ? -13.901 -3.854 -62.641 1.00 87.04 28 LEU D O 1
ATOM 5399 N N . PRO D 1 29 ? -14.598 -2.064 -61.434 1.00 82.80 29 PRO D N 1
ATOM 5400 C CA . PRO D 1 29 ? -15.668 -2.835 -60.819 1.00 80.89 29 PRO D CA 1
ATOM 5401 C C . PRO D 1 29 ? -16.854 -3.065 -61.707 1.00 79.21 29 PRO D C 1
ATOM 5402 O O . PRO D 1 29 ? -17.350 -2.141 -62.340 1.00 79.53 29 PRO D O 1
ATOM 5406 N N . ALA D 1 30 ? -17.264 -4.332 -61.768 1.00 71.25 30 ALA D N 1
ATOM 5407 C CA . ALA D 1 30 ? -18.403 -4.784 -62.525 1.00 69.53 30 ALA D CA 1
ATOM 5408 C C . ALA D 1 30 ? -19.530 -4.883 -61.556 1.00 74.27 30 ALA D C 1
ATOM 5409 O O . ALA D 1 30 ? -19.318 -5.296 -60.400 1.00 73.51 30 ALA D O 1
ATOM 5411 N N . SER D 1 31 ? -20.736 -4.492 -62.003 1.00 71.07 31 SER D N 1
ATOM 5412 C CA . SER D 1 31 ? -21.939 -4.656 -61.195 1.00 70.22 31 SER D CA 1
ATOM 5413 C C . SER D 1 31 ? -22.680 -5.881 -61.729 1.00 70.67 31 SER D C 1
ATOM 5414 O O . SER D 1 31 ? -22.783 -6.065 -62.957 1.00 70.19 31 SER D O 1
ATOM 5417 N N . LEU D 1 32 ? -23.100 -6.768 -60.804 1.00 65.14 32 LEU D N 1
ATOM 5418 C CA . LEU D 1 32 ? -23.724 -8.061 -61.129 1.00 63.38 32 LEU D CA 1
ATOM 5419 C C . LEU D 1 32 ? -24.855 -8.419 -60.222 1.00 67.87 32 LEU D C 1
ATOM 5420 O O . LEU D 1 32 ? -24.758 -8.226 -59.018 1.00 67.49 32 LEU D O 1
ATOM 5425 N N . THR D 1 33 ? -25.859 -9.079 -60.784 1.00 65.75 33 THR D N 1
ATOM 5426 C CA . THR D 1 33 ? -26.975 -9.641 -60.048 1.00 65.38 33 THR D CA 1
ATOM 5427 C C . THR D 1 33 ? -26.874 -11.145 -60.260 1.00 70.06 33 THR D C 1
ATOM 5428 O O . THR D 1 33 ? -26.935 -11.613 -61.404 1.00 71.01 33 THR D O 1
ATOM 5432 N N . ILE D 1 34 ? -26.618 -11.885 -59.177 1.00 66.39 34 ILE D N 1
ATOM 5433 C CA . ILE D 1 34 ? -26.539 -13.352 -59.172 1.00 65.71 34 ILE D CA 1
ATOM 5434 C C . ILE D 1 34 ? -27.475 -13.886 -58.091 1.00 69.68 34 ILE D C 1
ATOM 5435 O O . ILE D 1 34 ? -27.796 -13.178 -57.117 1.00 68.82 34 ILE D O 1
ATOM 5440 N N . TRP D 1 35 ? -27.909 -15.125 -58.264 1.00 66.51 35 TRP D N 1
ATOM 5441 C CA . TRP D 1 35 ? -28.779 -15.798 -57.300 1.00 65.65 35 TRP D CA 1
ATOM 5442 C C . TRP D 1 35 ? -28.213 -17.141 -56.885 1.00 67.31 35 TRP D C 1
ATOM 5443 O O . TRP D 1 35 ? -27.542 -17.838 -57.664 1.00 67.23 35 TRP D O 1
ATOM 5454 N N . PHE D 1 36 ? -28.504 -17.508 -55.651 1.00 63.02 36 PHE D N 1
ATOM 5455 C CA . PHE D 1 36 ? -28.026 -18.743 -55.030 1.00 62.55 36 PHE D CA 1
ATOM 5456 C C . PHE D 1 36 ? -28.797 -19.990 -55.449 1.00 67.13 36 PHE D C 1
ATOM 5457 O O . PHE D 1 36 ? -29.992 -19.888 -55.698 1.00 67.71 36 PHE D O 1
ATOM 5465 N N . PRO D 1 37 ? -28.209 -21.201 -55.386 1.00 62.76 37 PRO D N 1
ATOM 5466 C CA . PRO D 1 37 ? -29.031 -22.403 -55.519 1.00 63.35 37 PRO D CA 1
ATOM 5467 C C . PRO D 1 37 ? -30.108 -22.368 -54.406 1.00 69.96 37 PRO D C 1
ATOM 5468 O O . PRO D 1 37 ? -29.883 -21.774 -53.359 1.00 68.88 37 PRO D O 1
ATOM 5472 N N . LEU D 1 38 ? -31.298 -22.944 -54.634 1.00 70.11 38 LEU D N 1
ATOM 5473 C CA . LEU D 1 38 ? -32.333 -22.939 -53.591 1.00 71.18 38 LEU D CA 1
ATOM 5474 C C . LEU D 1 38 ? -31.926 -23.834 -52.430 1.00 77.67 38 LEU D C 1
ATOM 5475 O O . LEU D 1 38 ? -31.279 -24.862 -52.649 1.00 77.81 38 LEU D O 1
ATOM 5480 N N . PHE D 1 39 ? -32.324 -23.455 -51.207 1.00 74.31 39 PHE D N 1
ATOM 5481 C CA . PHE D 1 39 ? -32.067 -24.251 -50.010 1.00 74.63 39 PHE D CA 1
ATOM 5482 C C . PHE D 1 39 ? -33.293 -24.203 -49.099 1.00 81.28 39 PHE D C 1
ATOM 5483 O O . PHE D 1 39 ? -34.199 -23.399 -49.344 1.00 78.60 39 PHE D O 1
ATOM 5491 N N . GLN D 1 40 ? -33.342 -25.089 -48.077 1.00 82.67 40 GLN D N 1
ATOM 5492 C CA . GLN D 1 40 ? -34.460 -25.161 -47.122 1.00 83.43 40 GLN D CA 1
ATOM 5493 C C . GLN D 1 40 ? -34.109 -24.350 -45.902 1.00 88.01 40 GLN D C 1
ATOM 5494 O O . GLN D 1 40 ? -32.948 -24.366 -45.498 1.00 87.18 40 GLN D O 1
ATOM 5500 N N . ALA D 1 41 ? -35.103 -23.651 -45.315 1.00 85.97 41 ALA D N 1
ATOM 5501 C CA . ALA D 1 41 ? -34.951 -22.831 -44.101 1.00 86.69 41 ALA D CA 1
ATOM 5502 C C . ALA D 1 41 ? -36.053 -23.156 -43.096 1.00 92.54 41 ALA D C 1
ATOM 5503 O O . ALA D 1 41 ? -37.202 -23.375 -43.496 1.00 92.92 41 ALA D O 1
ATOM 5505 N N . ASN D 1 42 ? -35.693 -23.204 -41.788 1.00 89.31 42 ASN D N 1
ATOM 5506 C CA . ASN D 1 42 ? -36.622 -23.529 -40.701 1.00 89.83 42 ASN D CA 1
ATOM 5507 C C . ASN D 1 42 ? -36.764 -22.367 -39.743 1.00 94.09 42 ASN D C 1
ATOM 5508 O O . ASN D 1 42 ? -37.493 -22.504 -38.751 1.00 95.17 42 ASN D O 1
ATOM 5513 N N . THR D 1 43 ? -36.082 -21.229 -40.020 1.00 88.24 43 THR D N 1
ATOM 5514 C CA . THR D 1 43 ? -36.133 -20.039 -39.160 1.00 87.47 43 THR D CA 1
ATOM 5515 C C . THR D 1 43 ? -36.943 -18.936 -39.803 1.00 87.89 43 THR D C 1
ATOM 5516 O O . THR D 1 43 ? -36.958 -18.872 -41.022 1.00 88.29 43 THR D O 1
ATOM 5520 N N . PRO D 1 44 ? -37.566 -18.015 -39.041 1.00 82.56 44 PRO D N 1
ATOM 5521 C CA . PRO D 1 44 ? -38.346 -16.918 -39.664 1.00 81.54 44 PRO D CA 1
ATOM 5522 C C . PRO D 1 44 ? -37.641 -16.187 -40.777 1.00 85.33 44 PRO D C 1
ATOM 5523 O O . PRO D 1 44 ? -36.427 -15.963 -40.679 1.00 86.02 44 PRO D O 1
ATOM 5527 N N . PRO D 1 45 ? -38.381 -15.852 -41.863 1.00 80.11 45 PRO D N 1
ATOM 5528 C CA . PRO D 1 45 ? -37.761 -15.188 -43.030 1.00 77.71 45 PRO D CA 1
ATOM 5529 C C . PRO D 1 45 ? -37.086 -13.857 -42.717 1.00 80.11 45 PRO D C 1
ATOM 5530 O O . PRO D 1 45 ? -35.950 -13.638 -43.168 1.00 79.25 45 PRO D O 1
ATOM 5534 N N . ALA D 1 46 ? -37.745 -12.992 -41.904 1.00 75.66 46 ALA D N 1
ATOM 5535 C CA . ALA D 1 46 ? -37.207 -11.687 -41.479 1.00 75.78 46 ALA D CA 1
ATOM 5536 C C . ALA D 1 46 ? -35.872 -11.888 -40.760 1.00 81.61 46 ALA D C 1
ATOM 5537 O O . ALA D 1 46 ? -34.942 -11.084 -40.913 1.00 82.85 46 ALA D O 1
ATOM 5539 N N . VAL D 1 47 ? -35.784 -13.010 -40.007 1.00 76.66 47 VAL D N 1
ATOM 5540 C CA . VAL D 1 47 ? -34.592 -13.411 -39.301 1.00 76.30 47 VAL D CA 1
ATOM 5541 C C . VAL D 1 47 ? -33.520 -13.956 -40.241 1.00 80.50 47 VAL D C 1
ATOM 5542 O O . VAL D 1 47 ? -32.344 -13.620 -40.093 1.00 80.96 47 VAL D O 1
ATOM 5546 N N . LEU D 1 48 ? -33.938 -14.721 -41.257 1.00 77.44 48 LEU D N 1
ATOM 5547 C CA . LEU D 1 48 ? -33.009 -15.270 -42.235 1.00 77.57 48 LEU D CA 1
ATOM 5548 C C . LEU D 1 48 ? -32.346 -14.157 -43.042 1.00 80.47 48 LEU D C 1
ATOM 5549 O O . LEU D 1 48 ? -31.155 -14.238 -43.320 1.00 79.44 48 LEU D O 1
ATOM 5554 N N . LEU D 1 49 ? -33.121 -13.130 -43.401 1.00 76.72 49 LEU D N 1
ATOM 5555 C CA . LEU D 1 49 ? -32.662 -11.974 -44.150 1.00 76.53 49 LEU D CA 1
ATOM 5556 C C . LEU D 1 49 ? -31.605 -11.181 -43.393 1.00 82.96 49 LEU D C 1
ATOM 5557 O O . LEU D 1 49 ? -30.582 -10.801 -43.977 1.00 81.92 49 LEU D O 1
ATOM 5562 N N . ASP D 1 50 ? -31.857 -10.922 -42.100 1.00 81.67 50 ASP D N 1
ATOM 5563 C CA . ASP D 1 50 ? -30.915 -10.225 -41.232 1.00 83.70 50 ASP D CA 1
ATOM 5564 C C . ASP D 1 50 ? -29.552 -10.920 -41.297 1.00 86.39 50 ASP D C 1
ATOM 5565 O O . ASP D 1 50 ? -28.534 -10.259 -41.546 1.00 85.67 50 ASP D O 1
ATOM 5570 N N . GLN D 1 51 ? -29.550 -12.265 -41.135 1.00 80.91 51 GLN D N 1
ATOM 5571 C CA . GLN D 1 51 ? -28.331 -13.069 -41.177 1.00 79.18 51 GLN D CA 1
ATOM 5572 C C . GLN D 1 51 ? -27.702 -13.003 -42.530 1.00 80.25 51 GLN D C 1
ATOM 5573 O O . GLN D 1 51 ? -26.484 -12.903 -42.627 1.00 79.65 51 GLN D O 1
ATOM 5579 N N . LEU D 1 52 ? -28.546 -12.984 -43.596 1.00 74.81 52 LEU D N 1
ATOM 5580 C CA . LEU D 1 52 ? -28.088 -12.893 -44.986 1.00 71.18 52 LEU D CA 1
ATOM 5581 C C . LEU D 1 52 ? -27.418 -11.557 -45.227 1.00 75.18 52 LEU D C 1
ATOM 5582 O O . LEU D 1 52 ? -26.463 -11.514 -45.992 1.00 73.62 52 LEU D O 1
ATOM 5587 N N . LYS D 1 53 ? -27.840 -10.486 -44.502 1.00 72.76 53 LYS D N 1
ATOM 5588 C CA . LYS D 1 53 ? -27.221 -9.159 -44.617 1.00 72.58 53 LYS D CA 1
ATOM 5589 C C . LYS D 1 53 ? -25.712 -9.194 -44.287 1.00 78.20 53 LYS D C 1
ATOM 5590 O O . LYS D 1 53 ? -25.013 -8.251 -44.609 1.00 81.29 53 LYS D O 1
ATOM 5596 N N . THR D 1 54 ? -25.208 -10.281 -43.681 1.00 73.12 54 THR D N 1
ATOM 5597 C CA . THR D 1 54 ? -23.786 -10.417 -43.328 1.00 71.90 54 THR D CA 1
ATOM 5598 C C . THR D 1 54 ? -23.020 -11.240 -44.381 1.00 72.82 54 THR D C 1
ATOM 5599 O O . THR D 1 54 ? -21.932 -11.756 -44.090 1.00 70.04 54 THR D O 1
ATOM 5603 N N . LEU D 1 55 ? -23.621 -11.384 -45.590 1.00 70.98 55 LEU D N 1
ATOM 5604 C CA . LEU D 1 55 ? -23.116 -12.184 -46.707 1.00 71.15 55 LEU D CA 1
ATOM 5605 C C . LEU D 1 55 ? -21.810 -11.625 -47.168 1.00 77.94 55 LEU D C 1
ATOM 5606 O O . LEU D 1 55 ? -21.694 -10.404 -47.290 1.00 80.39 55 LEU D O 1
ATOM 5611 N N . THR D 1 56 ? -20.828 -12.499 -47.401 1.00 73.95 56 THR D N 1
ATOM 5612 C CA . THR D 1 56 ? -19.517 -12.170 -47.970 1.00 74.81 56 THR D CA 1
ATOM 5613 C C . THR D 1 56 ? -19.318 -13.081 -49.183 1.00 79.79 56 THR D C 1
ATOM 5614 O O . THR D 1 56 ? -19.276 -14.315 -49.049 1.00 80.35 56 THR D O 1
ATOM 5618 N N . ILE D 1 57 ? -19.283 -12.471 -50.379 1.00 75.55 57 ILE D N 1
ATOM 5619 C CA . ILE D 1 57 ? -19.181 -13.221 -51.611 1.00 74.88 57 ILE D CA 1
ATOM 5620 C C . ILE D 1 57 ? -17.889 -12.959 -52.318 1.00 80.96 57 ILE D C 1
ATOM 5621 O O . ILE D 1 57 ? -17.490 -11.812 -52.474 1.00 81.12 57 ILE D O 1
ATOM 5626 N N . THR D 1 58 ? -17.272 -14.038 -52.799 1.00 78.99 58 THR D N 1
ATOM 5627 C CA . THR D 1 58 ? -16.089 -14.008 -53.608 1.00 79.16 58 THR D CA 1
ATOM 5628 C C . THR D 1 58 ? -16.315 -14.677 -54.984 1.00 82.25 58 THR D C 1
ATOM 5629 O O . THR D 1 58 ? -16.711 -15.845 -55.062 1.00 82.56 58 THR D O 1
ATOM 5633 N N . THR D 1 59 ? -16.119 -13.910 -56.070 1.00 77.47 59 THR D N 1
ATOM 5634 C CA . THR D 1 59 ? -16.294 -14.433 -57.432 1.00 76.93 59 THR D CA 1
ATOM 5635 C C . THR D 1 59 ? -14.949 -14.519 -58.166 1.00 79.76 59 THR D C 1
ATOM 5636 O O . THR D 1 59 ? -14.004 -13.797 -57.838 1.00 82.01 59 THR D O 1
ATOM 5640 N N . LEU D 1 60 ? -14.870 -15.380 -59.175 1.00 71.92 60 LEU D N 1
ATOM 5641 C CA . LEU D 1 60 ? -13.681 -15.564 -59.983 1.00 69.13 60 LEU D CA 1
ATOM 5642 C C . LEU D 1 60 ? -14.202 -15.911 -61.360 1.00 70.90 60 LEU D C 1
ATOM 5643 O O . LEU D 1 60 ? -15.014 -16.832 -61.494 1.00 70.15 60 LEU D O 1
ATOM 5648 N N . TYR D 1 61 ? -13.852 -15.068 -62.357 1.00 65.27 61 TYR D N 1
ATOM 5649 C CA . TYR D 1 61 ? -14.323 -15.190 -63.732 1.00 62.72 61 TYR D CA 1
ATOM 5650 C C . TYR D 1 61 ? -13.609 -16.326 -64.385 1.00 68.05 61 TYR D C 1
ATOM 5651 O O . TYR D 1 61 ? -12.370 -16.394 -64.320 1.00 69.11 61 TYR D O 1
ATOM 5660 N N . ALA D 1 62 ? -14.387 -17.277 -64.936 1.00 64.51 62 ALA D N 1
ATOM 5661 C CA . ALA D 1 62 ? -13.851 -18.458 -65.623 1.00 64.94 62 ALA D CA 1
ATOM 5662 C C . ALA D 1 62 ? -14.674 -18.820 -66.841 1.00 70.36 62 ALA D C 1
ATOM 5663 O O . ALA D 1 62 ? -15.796 -18.325 -67.022 1.00 69.93 62 ALA D O 1
ATOM 5665 N N . ALA D 1 63 ? -14.077 -19.654 -67.685 1.00 67.90 63 ALA D N 1
ATOM 5666 C CA . ALA D 1 63 ? -14.629 -20.203 -68.897 1.00 68.81 63 ALA D CA 1
ATOM 5667 C C . ALA D 1 63 ? -15.220 -21.596 -68.574 1.00 76.68 63 ALA D C 1
ATOM 5668 O O . ALA D 1 63 ? -14.761 -22.263 -67.637 1.00 76.57 63 ALA D O 1
ATOM 5670 N N . SER D 1 64 ? -16.248 -22.016 -69.329 1.00 75.97 64 SER D N 1
ATOM 5671 C CA . SER D 1 64 ? -16.871 -23.331 -69.185 1.00 77.93 64 SER D CA 1
ATOM 5672 C C . SER D 1 64 ? -17.423 -23.794 -70.519 1.00 83.41 64 SER D C 1
ATOM 5673 O O . SER D 1 64 ? -17.596 -22.964 -71.400 1.00 81.71 64 SER D O 1
ATOM 5676 N N . GLN D 1 65 ? -17.698 -25.107 -70.661 1.00 82.92 65 GLN D N 1
ATOM 5677 C CA . GLN D 1 65 ? -18.216 -25.702 -71.893 1.00 84.57 65 GLN D CA 1
ATOM 5678 C C . GLN D 1 65 ? -19.494 -25.035 -72.341 1.00 90.95 65 GLN D C 1
ATOM 5679 O O . GLN D 1 65 ? -19.679 -24.823 -73.536 1.00 90.14 65 GLN D O 1
ATOM 5685 N N . ASN D 1 66 ? -20.346 -24.647 -71.373 1.00 90.48 66 ASN D N 1
ATOM 5686 C CA . ASN D 1 66 ? -21.609 -23.935 -71.595 1.00 90.44 66 ASN D CA 1
ATOM 5687 C C . ASN D 1 66 ? -21.344 -22.441 -71.299 1.00 94.67 66 ASN D C 1
ATOM 5688 O O . ASN D 1 66 ? -21.779 -21.919 -70.254 1.00 94.79 66 ASN D O 1
ATOM 5693 N N . GLY D 1 67 ? -20.560 -21.802 -72.179 1.00 89.47 67 GLY D N 1
ATOM 5694 C CA . GLY D 1 67 ? -20.181 -20.389 -72.074 1.00 87.88 67 GLY D CA 1
ATOM 5695 C C . GLY D 1 67 ? -19.414 -19.940 -70.825 1.00 85.37 67 GLY D C 1
ATOM 5696 O O . GLY D 1 67 ? -19.050 -20.772 -69.986 1.00 85.95 67 GLY D O 1
ATOM 5697 N N . PRO D 1 68 ? -19.132 -18.616 -70.653 1.00 75.23 68 PRO D N 1
ATOM 5698 C CA . PRO D 1 68 ? -18.395 -18.187 -69.453 1.00 72.84 68 PRO D CA 1
ATOM 5699 C C . PRO D 1 68 ? -19.258 -18.232 -68.206 1.00 72.16 68 PRO D C 1
ATOM 5700 O O . PRO D 1 68 ? -20.477 -18.043 -68.253 1.00 71.37 68 PRO D O 1
ATOM 5704 N N . ILE D 1 69 ? -18.612 -18.529 -67.094 1.00 65.63 69 ILE D N 1
ATOM 5705 C CA . ILE D 1 69 ? -19.230 -18.636 -65.771 1.00 62.84 69 ILE D CA 1
ATOM 5706 C C . ILE D 1 69 ? -18.508 -17.783 -64.739 1.00 61.36 69 ILE D C 1
ATOM 5707 O O . ILE D 1 69 ? -17.514 -17.147 -65.043 1.00 60.93 69 ILE D O 1
ATOM 5712 N N . LEU D 1 70 ? -19.013 -17.777 -63.520 1.00 55.83 70 LEU D N 1
ATOM 5713 C CA . LEU D 1 70 ? -18.454 -17.128 -62.333 1.00 54.24 70 LEU D CA 1
ATOM 5714 C C . LEU D 1 70 ? -18.401 -18.186 -61.223 1.00 62.60 70 LEU D C 1
ATOM 5715 O O . LEU D 1 70 ? -19.457 -18.702 -60.821 1.00 64.29 70 LEU D O 1
ATOM 5720 N N . LYS D 1 71 ? -17.193 -18.500 -60.718 1.00 58.38 71 LYS D N 1
ATOM 5721 C CA . LYS D 1 71 ? -17.091 -19.456 -59.634 1.00 57.51 71 LYS D CA 1
ATOM 5722 C C . LYS D 1 71 ? -17.348 -18.665 -58.369 1.00 63.09 71 LYS D C 1
ATOM 5723 O O . LYS D 1 71 ? -16.545 -17.805 -58.012 1.00 64.72 71 LYS D O 1
ATOM 5729 N N . VAL D 1 72 ? -18.525 -18.867 -57.752 1.00 57.16 72 VAL D N 1
ATOM 5730 C CA . VAL D 1 72 ? -18.927 -18.159 -56.533 1.00 55.26 72 VAL D CA 1
ATOM 5731 C C . VAL D 1 72 ? -18.613 -18.992 -55.298 1.00 62.15 72 VAL D C 1
ATOM 5732 O O . VAL D 1 72 ? -18.746 -20.216 -55.312 1.00 61.73 72 VAL D O 1
ATOM 5736 N N . ASN D 1 73 ? -18.180 -18.296 -54.228 1.00 60.51 73 ASN D N 1
ATOM 5737 C CA . ASN D 1 73 ? -17.888 -18.788 -52.892 1.00 61.12 73 ASN D CA 1
ATOM 5738 C C . ASN D 1 73 ? -18.509 -17.768 -51.966 1.00 69.61 73 ASN D C 1
ATOM 5739 O O . ASN D 1 73 ? -18.243 -16.587 -52.115 1.00 70.47 73 ASN D O 1
ATOM 5744 N N . ALA D 1 74 ? -19.408 -18.197 -51.062 1.00 70.09 74 ALA D N 1
ATOM 5745 C CA . ALA D 1 74 ? -20.116 -17.303 -50.148 1.00 70.84 74 ALA D CA 1
ATOM 5746 C C . ALA D 1 74 ? -20.065 -17.774 -48.702 1.00 77.28 74 ALA D C 1
ATOM 5747 O O . ALA D 1 74 ? -19.902 -18.970 -48.463 1.00 77.43 74 ALA D O 1
ATOM 5749 N N . SER D 1 75 ? -20.191 -16.822 -47.740 1.00 75.02 75 SER D N 1
ATOM 5750 C CA . SER D 1 75 ? -20.257 -17.027 -46.269 1.00 76.02 75 SER D CA 1
ATOM 5751 C C . SER D 1 75 ? -21.192 -15.979 -45.635 1.00 81.08 75 SER D C 1
ATOM 5752 O O . SER D 1 75 ? -21.423 -14.916 -46.218 1.00 81.91 75 SER D O 1
ATOM 5755 N N . ALA D 1 76 ? -21.737 -16.281 -44.450 1.00 77.15 76 ALA D N 1
ATOM 5756 C CA . ALA D 1 76 ? -22.587 -15.367 -43.683 1.00 77.28 76 ALA D CA 1
ATOM 5757 C C . ALA D 1 76 ? -22.570 -15.778 -42.223 1.00 84.03 76 ALA D C 1
ATOM 5758 O O . ALA D 1 76 ? -22.124 -16.881 -41.893 1.00 85.16 76 ALA D O 1
ATOM 5760 N N . GLN D 1 77 ? -22.967 -14.857 -41.345 1.00 81.81 77 GLN D N 1
ATOM 5761 C CA . GLN D 1 77 ? -22.969 -15.071 -39.910 1.00 82.88 77 GLN D CA 1
ATOM 5762 C C . GLN D 1 77 ? -24.368 -15.381 -39.475 1.00 89.90 77 GLN D C 1
ATOM 5763 O O . GLN D 1 77 ? -25.315 -14.758 -39.961 1.00 89.38 77 GLN D O 1
ATOM 5769 N N . GLY D 1 78 ? -24.498 -16.357 -38.575 1.00 88.12 78 GLY D N 1
ATOM 5770 C CA . GLY D 1 78 ? -25.792 -16.800 -38.067 1.00 87.76 78 GLY D CA 1
ATOM 5771 C C . GLY D 1 78 ? -25.969 -18.288 -38.212 1.00 90.88 78 GLY D C 1
ATOM 5772 O O . GLY D 1 78 ? -25.420 -18.883 -39.142 1.00 88.36 78 GLY D O 1
ATOM 5773 N N . ALA D 1 79 ? -26.723 -18.892 -37.274 1.00 90.70 79 ALA D N 1
ATOM 5774 C CA . ALA D 1 79 ? -26.972 -20.336 -37.208 1.00 92.14 79 ALA D CA 1
ATOM 5775 C C . ALA D 1 79 ? -27.646 -20.885 -38.458 1.00 97.39 79 ALA D C 1
ATOM 5776 O O . ALA D 1 79 ? -27.223 -21.906 -39.002 1.00 98.00 79 ALA D O 1
ATOM 5778 N N . ALA D 1 80 ? -28.661 -20.176 -38.937 1.00 93.53 80 ALA D N 1
ATOM 5779 C CA . ALA D 1 80 ? -29.414 -20.557 -40.122 1.00 92.72 80 ALA D CA 1
ATOM 5780 C C . ALA D 1 80 ? -28.575 -20.565 -41.395 1.00 93.14 80 ALA D C 1
ATOM 5781 O O . ALA D 1 80 ? -29.000 -21.136 -42.400 1.00 93.27 80 ALA D O 1
ATOM 5783 N N . MET D 1 81 ? -27.391 -19.962 -41.349 1.00 86.13 81 MET D N 1
ATOM 5784 C CA . MET D 1 81 ? -26.523 -19.872 -42.497 1.00 84.55 81 MET D CA 1
ATOM 5785 C C . MET D 1 81 ? -25.693 -21.134 -42.735 1.00 89.33 81 MET D C 1
ATOM 5786 O O . MET D 1 81 ? -24.950 -21.195 -43.717 1.00 90.15 81 MET D O 1
ATOM 5791 N N . SER D 1 82 ? -25.847 -22.168 -41.888 1.00 84.97 82 SER D N 1
ATOM 5792 C CA . SER D 1 82 ? -25.129 -23.441 -42.041 1.00 84.84 82 SER D CA 1
ATOM 5793 C C . SER D 1 82 ? -25.576 -24.187 -43.316 1.00 85.94 82 SER D C 1
ATOM 5794 O O . SER D 1 82 ? -24.755 -24.826 -43.977 1.00 86.13 82 SER D O 1
ATOM 5797 N N . VAL D 1 83 ? -26.873 -24.034 -43.678 1.00 79.21 83 VAL D N 1
ATOM 5798 C CA . VAL D 1 83 ? -27.555 -24.601 -44.852 1.00 76.61 83 VAL D CA 1
ATOM 5799 C C . VAL D 1 83 ? -27.333 -23.772 -46.126 1.00 78.16 83 VAL D C 1
ATOM 5800 O O . VAL D 1 83 ? -27.695 -24.241 -47.217 1.00 77.24 83 VAL D O 1
ATOM 5804 N N . LEU D 1 84 ? -26.771 -22.541 -45.997 1.00 72.04 84 LEU D N 1
ATOM 5805 C CA . LEU D 1 84 ? -26.517 -21.654 -47.155 1.00 69.33 84 LEU D CA 1
ATOM 5806 C C . LEU D 1 84 ? -25.573 -22.287 -48.211 1.00 69.41 84 LEU D C 1
ATOM 5807 O O . LEU D 1 84 ? -24.514 -22.737 -47.822 1.00 69.55 84 LEU D O 1
ATOM 5812 N N . PRO D 1 85 ? -25.920 -22.360 -49.526 1.00 65.63 85 PRO D N 1
ATOM 5813 C CA . PRO D 1 85 ? -24.969 -22.954 -50.497 1.00 66.14 85 PRO D CA 1
ATOM 5814 C C . PRO D 1 85 ? -23.662 -22.133 -50.518 1.00 73.21 85 PRO D C 1
ATOM 5815 O O . PRO D 1 85 ? -23.684 -20.919 -50.745 1.00 73.89 85 PRO D O 1
ATOM 5819 N N . LYS D 1 86 ? -22.566 -22.774 -50.086 1.00 69.71 86 LYS D N 1
ATOM 5820 C CA . LYS D 1 86 ? -21.297 -22.101 -49.932 1.00 70.02 86 LYS D CA 1
ATOM 5821 C C . LYS D 1 86 ? -20.486 -21.894 -51.243 1.00 72.27 86 LYS D C 1
ATOM 5822 O O . LYS D 1 86 ? -19.883 -20.842 -51.422 1.00 72.66 86 LYS D O 1
ATOM 5828 N N . LYS D 1 87 ? -20.425 -22.904 -52.117 1.00 64.92 87 LYS D N 1
ATOM 5829 C CA . LYS D 1 87 ? -19.621 -22.839 -53.304 1.00 62.95 87 LYS D CA 1
ATOM 5830 C C . LYS D 1 87 ? -20.458 -23.398 -54.441 1.00 69.34 87 LYS D C 1
ATOM 5831 O O . LYS D 1 87 ? -20.899 -24.564 -54.404 1.00 71.11 87 LYS D O 1
ATOM 5837 N N . PHE D 1 88 ? -20.755 -22.508 -55.418 1.00 62.80 88 PHE D N 1
ATOM 5838 C CA . PHE D 1 88 ? -21.598 -22.766 -56.569 1.00 60.61 88 PHE D CA 1
ATOM 5839 C C . PHE D 1 88 ? -21.186 -21.926 -57.785 1.00 65.63 88 PHE D C 1
ATOM 5840 O O . PHE D 1 88 ? -20.691 -20.807 -57.624 1.00 64.42 88 PHE D O 1
ATOM 5848 N N . GLU D 1 89 ? -21.398 -22.468 -59.008 1.00 63.43 89 GLU D N 1
ATOM 5849 C CA . GLU D 1 89 ? -21.067 -21.790 -60.276 1.00 62.33 89 GLU D CA 1
ATOM 5850 C C . GLU D 1 89 ? -22.288 -21.109 -60.855 1.00 65.76 89 GLU D C 1
ATOM 5851 O O . GLU D 1 89 ? -23.398 -21.612 -60.701 1.00 62.69 89 GLU D O 1
ATOM 5857 N N . VAL D 1 90 ? -22.097 -19.951 -61.495 1.00 66.26 90 VAL D N 1
ATOM 5858 C CA . VAL D 1 90 ? -23.206 -19.192 -62.129 1.00 67.39 90 VAL D CA 1
ATOM 5859 C C . VAL D 1 90 ? -22.855 -18.708 -63.508 1.00 70.94 90 VAL D C 1
ATOM 5860 O O . VAL D 1 90 ? -21.727 -18.312 -63.738 1.00 70.16 90 VAL D O 1
ATOM 5864 N N . ASN D 1 91 ? -23.821 -18.701 -64.412 1.00 71.25 91 ASN D N 1
ATOM 5865 C CA . ASN D 1 91 ? -23.558 -18.196 -65.743 1.00 73.44 91 ASN D CA 1
ATOM 5866 C C . ASN D 1 91 ? -23.287 -16.710 -65.688 1.00 80.43 91 ASN D C 1
ATOM 5867 O O . ASN D 1 91 ? -24.032 -15.955 -65.045 1.00 79.39 91 ASN D O 1
ATOM 5872 N N . ALA D 1 92 ? -22.114 -16.340 -66.235 1.00 79.76 92 ALA D N 1
ATOM 5873 C CA . ALA D 1 92 ? -21.589 -14.981 -66.263 1.00 80.47 92 ALA D CA 1
ATOM 5874 C C . ALA D 1 92 ? -22.160 -14.218 -67.433 1.00 84.91 92 ALA D C 1
ATOM 5875 O O . ALA D 1 92 ? -21.410 -13.751 -68.283 1.00 84.94 92 ALA D O 1
ATOM 5877 N N . THR D 1 93 ? -23.488 -14.093 -67.484 1.00 82.69 93 THR D N 1
ATOM 5878 C CA . THR D 1 93 ? -24.152 -13.329 -68.525 1.00 83.78 93 THR D CA 1
ATOM 5879 C C . THR D 1 93 ? -24.526 -11.993 -67.911 1.00 87.56 93 THR D C 1
ATOM 5880 O O . THR D 1 93 ? -25.342 -11.929 -66.984 1.00 86.23 93 THR D O 1
ATOM 5884 N N . VAL D 1 94 ? -23.831 -10.938 -68.386 1.00 84.89 94 VAL D N 1
ATOM 5885 C CA . VAL D 1 94 ? -23.926 -9.563 -67.875 1.00 85.29 94 VAL D CA 1
ATOM 5886 C C . VAL D 1 94 ? -24.411 -8.555 -68.874 1.00 89.89 94 VAL D C 1
ATOM 5887 O O . VAL D 1 94 ? -24.607 -8.916 -69.997 1.00 91.99 94 VAL D O 1
ATOM 5891 N N . ALA D 1 95 ? -24.585 -7.302 -68.504 1.00 86.98 95 ALA D N 1
ATOM 5892 C CA . ALA D 1 95 ? -24.942 -6.244 -69.442 1.00 87.83 95 ALA D CA 1
ATOM 5893 C C . ALA D 1 95 ? -23.681 -6.079 -70.274 1.00 89.54 95 ALA D C 1
ATOM 5894 O O . ALA D 1 95 ? -22.580 -6.172 -69.715 1.00 88.33 95 ALA D O 1
ATOM 5896 N N . LEU D 1 96 ? -23.808 -5.891 -71.576 1.00 86.46 96 LEU D N 1
ATOM 5897 C CA . LEU D 1 96 ? -22.623 -5.870 -72.435 1.00 87.06 96 LEU D CA 1
ATOM 5898 C C . LEU D 1 96 ? -21.457 -4.996 -72.080 1.00 94.12 96 LEU D C 1
ATOM 5899 O O . LEU D 1 96 ? -20.315 -5.432 -72.279 1.00 94.98 96 LEU D O 1
ATOM 5904 N N . ASP D 1 97 ? -21.724 -3.819 -71.460 1.00 91.28 97 ASP D N 1
ATOM 5905 C CA . ASP D 1 97 ? -20.688 -2.873 -71.006 1.00 90.94 97 ASP D CA 1
ATOM 5906 C C . ASP D 1 97 ? -19.884 -3.475 -69.884 1.00 87.14 97 ASP D C 1
ATOM 5907 O O . ASP D 1 97 ? -18.722 -3.109 -69.731 1.00 87.48 97 ASP D O 1
ATOM 5912 N N . GLU D 1 98 ? -20.478 -4.393 -69.114 1.00 77.71 98 GLU D N 1
ATOM 5913 C CA . GLU D 1 98 ? -19.787 -5.026 -67.991 1.00 75.88 98 GLU D CA 1
ATOM 5914 C C . GLU D 1 98 ? -18.699 -6.023 -68.353 1.00 74.10 98 GLU D C 1
ATOM 5915 O O . GLU D 1 98 ? -17.797 -6.251 -67.541 1.00 73.52 98 GLU D O 1
ATOM 5921 N N . TYR D 1 99 ? -18.743 -6.587 -69.559 1.00 66.87 99 TYR D N 1
ATOM 5922 C CA . TYR D 1 99 ? -17.725 -7.554 -70.012 1.00 65.95 99 TYR D CA 1
ATOM 5923 C C . TYR D 1 99 ? -16.288 -7.046 -69.934 1.00 67.10 99 TYR D C 1
ATOM 5924 O O . TYR D 1 99 ? -15.379 -7.793 -69.567 1.00 60.93 99 TYR D O 1
ATOM 5933 N N . SER D 1 100 ? -16.103 -5.759 -70.265 1.00 68.57 100 SER D N 1
ATOM 5934 C CA . SER D 1 100 ? -14.823 -5.044 -70.182 1.00 70.95 100 SER D CA 1
ATOM 5935 C C . SER D 1 100 ? -14.343 -5.024 -68.719 1.00 77.58 100 SER D C 1
ATOM 5936 O O . SER D 1 100 ? -13.172 -5.346 -68.420 1.00 79.64 100 SER D O 1
ATOM 5939 N N . LYS D 1 101 ? -15.278 -4.738 -67.800 1.00 73.03 101 LYS D N 1
ATOM 5940 C CA . LYS D 1 101 ? -15.044 -4.641 -66.349 1.00 71.41 101 LYS D CA 1
ATOM 5941 C C . LYS D 1 101 ? -14.766 -5.988 -65.645 1.00 74.31 101 LYS D C 1
ATOM 5942 O O . LYS D 1 101 ? -14.403 -5.982 -64.478 1.00 74.92 101 LYS D O 1
ATOM 5948 N N . LEU D 1 102 ? -14.878 -7.123 -66.366 1.00 70.30 102 LEU D N 1
ATOM 5949 C CA . LEU D 1 102 ? -14.669 -8.514 -65.900 1.00 68.48 102 LEU D CA 1
ATOM 5950 C C . LEU D 1 102 ? -13.239 -9.101 -66.148 1.00 72.86 102 LEU D C 1
ATOM 5951 O O . LEU D 1 102 ? -12.887 -9.535 -67.262 1.00 73.59 102 LEU D O 1
ATOM 5956 N N . GLU D 1 103 ? -12.458 -9.194 -65.095 1.00 70.09 103 GLU D N 1
ATOM 5957 C CA . GLU D 1 103 ? -11.101 -9.733 -65.206 1.00 71.43 103 GLU D CA 1
ATOM 5958 C C . GLU D 1 103 ? -11.041 -11.246 -65.112 1.00 76.58 103 GLU D C 1
ATOM 5959 O O . GLU D 1 103 ? -11.374 -11.836 -64.083 1.00 79.54 103 GLU D O 1
ATOM 5965 N N . PHE D 1 104 ? -10.560 -11.872 -66.159 1.00 72.42 104 PHE D N 1
ATOM 5966 C CA . PHE D 1 104 ? -10.414 -13.318 -66.203 1.00 71.13 104 PHE D CA 1
ATOM 5967 C C . PHE D 1 104 ? -9.506 -13.847 -65.126 1.00 70.48 104 PHE D C 1
ATOM 5968 O O . PHE D 1 104 ? -8.432 -13.305 -64.920 1.00 70.99 104 PHE D O 1
ATOM 5976 N N . ASP D 1 105 ? -9.960 -14.898 -64.429 1.00 65.28 105 ASP D N 1
ATOM 5977 C CA . ASP D 1 105 ? -9.216 -15.644 -63.412 1.00 65.65 105 ASP D CA 1
ATOM 5978 C C . ASP D 1 105 ? -8.691 -14.801 -62.242 1.00 68.33 105 ASP D C 1
ATOM 5979 O O . ASP D 1 105 ? -7.711 -15.167 -61.613 1.00 67.82 105 ASP D O 1
ATOM 5984 N N . LYS D 1 106 ? -9.340 -13.685 -61.933 1.00 64.91 106 LYS D N 1
ATOM 5985 C CA . LYS D 1 106 ? -8.891 -12.850 -60.810 1.00 64.16 106 LYS D CA 1
ATOM 5986 C C . LYS D 1 106 ? -9.907 -12.955 -59.710 1.00 66.50 106 LYS D C 1
ATOM 5987 O O . LYS D 1 106 ? -11.041 -12.511 -59.866 1.00 66.37 106 LYS D O 1
ATOM 5993 N N . LEU D 1 107 ? -9.522 -13.617 -58.623 1.00 63.14 107 LEU D N 1
ATOM 5994 C CA . LEU D 1 107 ? -10.392 -13.829 -57.461 1.00 61.03 107 LEU D CA 1
ATOM 5995 C C . LEU D 1 107 ? -10.644 -12.503 -56.777 1.00 67.96 107 LEU D C 1
ATOM 5996 O O . LEU D 1 107 ? -9.720 -11.914 -56.178 1.00 69.47 107 LEU D O 1
ATOM 6001 N N . THR D 1 108 ? -11.871 -11.997 -56.956 1.00 63.75 108 THR D N 1
ATOM 6002 C CA . THR D 1 108 ? -12.276 -10.712 -56.396 1.00 64.51 108 THR D CA 1
ATOM 6003 C C . THR D 1 108 ? -13.374 -10.876 -55.350 1.00 70.99 108 THR D C 1
ATOM 6004 O O . THR D 1 108 ? -14.291 -11.671 -55.536 1.00 71.08 108 THR D O 1
ATOM 6008 N N . VAL D 1 109 ? -13.321 -10.086 -54.267 1.00 68.65 109 VAL D N 1
ATOM 6009 C CA . VAL D 1 109 ? -14.432 -10.105 -53.341 1.00 69.11 109 VAL D CA 1
ATOM 6010 C C . VAL D 1 109 ? -15.436 -9.121 -53.907 1.00 73.54 109 VAL D C 1
ATOM 6011 O O . VAL D 1 109 ? -15.070 -8.104 -54.517 1.00 73.93 109 VAL D O 1
ATOM 6015 N N . CYS D 1 110 ? -16.695 -9.474 -53.805 1.00 68.92 110 CYS D N 1
ATOM 6016 C CA . CYS D 1 110 ? -17.754 -8.632 -54.305 1.00 68.01 110 CYS D CA 1
ATOM 6017 C C . CYS D 1 110 ? -18.405 -8.003 -53.085 1.00 68.11 110 CYS D C 1
ATOM 6018 O O . CYS D 1 110 ? -18.155 -8.455 -51.948 1.00 66.63 110 CYS D O 1
ATOM 6021 N N . GLU D 1 111 ? -19.118 -6.882 -53.301 1.00 64.12 111 GLU D N 1
ATOM 6022 C CA . GLU D 1 111 ? -19.794 -6.137 -52.249 1.00 64.42 111 GLU D CA 1
ATOM 6023 C C . GLU D 1 111 ? -21.261 -6.144 -52.502 1.00 65.26 111 GLU D C 1
ATOM 6024 O O . GLU D 1 111 ? -21.669 -5.683 -53.555 1.00 67.39 111 GLU D O 1
ATOM 6030 N N . VAL D 1 112 ? -22.053 -6.672 -51.559 1.00 58.20 112 VAL D N 1
ATOM 6031 C CA . VAL D 1 112 ? -23.505 -6.795 -51.644 1.00 56.55 112 VAL D CA 1
ATOM 6032 C C . VAL D 1 112 ? -24.193 -5.444 -51.463 1.00 63.18 112 VAL D C 1
ATOM 6033 O O . VAL D 1 112 ? -24.119 -4.852 -50.395 1.00 64.07 112 VAL D O 1
ATOM 6037 N N . LYS D 1 113 ? -24.802 -4.931 -52.534 1.00 62.14 113 LYS D N 1
ATOM 6038 C CA . LYS D 1 113 ? -25.530 -3.660 -52.509 1.00 62.84 113 LYS D CA 1
ATOM 6039 C C . LYS D 1 113 ? -26.925 -3.912 -51.908 1.00 67.35 113 LYS D C 1
ATOM 6040 O O . LYS D 1 113 ? -27.434 -3.052 -51.191 1.00 68.20 113 LYS D O 1
ATOM 6046 N N . THR D 1 114 ? -27.548 -5.075 -52.243 1.00 63.27 114 THR D N 1
ATOM 6047 C CA . THR D 1 114 ? -28.875 -5.513 -51.809 1.00 63.09 114 THR D CA 1
ATOM 6048 C C . THR D 1 114 ? -28.972 -7.054 -51.790 1.00 69.42 114 THR D C 1
ATOM 6049 O O . THR D 1 114 ? -28.451 -7.711 -52.703 1.00 70.06 114 THR D O 1
ATOM 6053 N N . VAL D 1 115 ? -29.700 -7.618 -50.763 1.00 65.24 115 VAL D N 1
ATOM 6054 C CA . VAL D 1 115 ? -29.991 -9.045 -50.555 1.00 63.02 115 VAL D CA 1
ATOM 6055 C C . VAL D 1 115 ? -31.479 -9.184 -50.669 1.00 69.97 115 VAL D C 1
ATOM 6056 O O . VAL D 1 115 ? -32.209 -8.544 -49.908 1.00 71.17 115 VAL D O 1
ATOM 6060 N N . TYR D 1 116 ? -31.928 -10.087 -51.544 1.00 66.35 116 TYR D N 1
ATOM 6061 C CA . TYR D 1 116 ? -33.335 -10.380 -51.693 1.00 66.47 116 TYR D CA 1
ATOM 6062 C C . TYR D 1 116 ? -33.592 -11.815 -51.270 1.00 71.81 116 TYR D C 1
ATOM 6063 O O . TYR D 1 116 ? -32.806 -12.712 -51.597 1.00 71.56 116 TYR D O 1
ATOM 6072 N N . LEU D 1 117 ? -34.699 -12.019 -50.507 1.00 69.37 117 LEU D N 1
ATOM 6073 C CA . LEU D 1 117 ? -35.194 -13.320 -50.080 1.00 68.51 117 LEU D CA 1
ATOM 6074 C C . LEU D 1 117 ? -36.619 -13.506 -50.599 1.00 75.97 117 LEU D C 1
ATOM 6075 O O . LEU D 1 117 ? -37.435 -12.567 -50.575 1.00 76.32 117 LEU D O 1
ATOM 6080 N N . THR D 1 118 ? -36.890 -14.700 -51.125 1.00 72.61 118 THR D N 1
ATOM 6081 C CA . THR D 1 118 ? -38.203 -15.094 -51.598 1.00 71.83 118 THR D CA 1
ATOM 6082 C C . THR D 1 118 ? -38.487 -16.464 -50.969 1.00 76.55 118 THR D C 1
ATOM 6083 O O . THR D 1 118 ? -37.652 -17.375 -51.050 1.00 75.95 118 THR D O 1
ATOM 6087 N N . THR D 1 119 ? -39.654 -16.610 -50.323 1.00 73.39 119 THR D N 1
ATOM 6088 C CA . THR D 1 119 ? -40.050 -17.890 -49.707 1.00 72.99 119 THR D CA 1
ATOM 6089 C C . THR D 1 119 ? -40.894 -18.636 -50.702 1.00 76.85 119 THR D C 1
ATOM 6090 O O . THR D 1 119 ? -41.643 -18.006 -51.452 1.00 74.94 119 THR D O 1
ATOM 6094 N N . MET D 1 120 ? -40.803 -19.972 -50.688 1.00 74.35 120 MET D N 1
ATOM 6095 C CA . MET D 1 120 ? -41.530 -20.858 -51.606 1.00 74.33 120 MET D CA 1
ATOM 6096 C C . MET D 1 120 ? -41.961 -22.111 -50.876 1.00 77.69 120 MET D C 1
ATOM 6097 O O . MET D 1 120 ? -41.506 -22.356 -49.773 1.00 75.68 120 MET D O 1
ATOM 6102 N N . LYS D 1 121 ? -42.840 -22.908 -51.501 1.00 76.95 121 LYS D N 1
ATOM 6103 C CA . LYS D 1 121 ? -43.306 -24.187 -50.955 1.00 78.15 121 LYS D CA 1
ATOM 6104 C C . LYS D 1 121 ? -42.216 -25.179 -51.234 1.00 83.68 121 LYS D C 1
ATOM 6105 O O . LYS D 1 121 ? -41.792 -25.249 -52.400 1.00 85.24 121 LYS D O 1
ATOM 6111 N N . PRO D 1 122 ? -41.740 -25.961 -50.236 1.00 78.70 122 PRO D N 1
ATOM 6112 C CA . PRO D 1 122 ? -40.684 -26.949 -50.522 1.00 79.33 122 PRO D CA 1
ATOM 6113 C C . PRO D 1 122 ? -41.136 -27.984 -51.546 1.00 90.92 122 PRO D C 1
ATOM 6114 O O . PRO D 1 122 ? -42.312 -28.385 -51.519 1.00 91.88 122 PRO D O 1
ATOM 6118 N N . TYR D 1 123 ? -40.222 -28.302 -52.525 1.00 90.39 123 TYR D N 1
ATOM 6119 C CA . TYR D 1 123 ? -40.389 -29.173 -53.718 1.00 124.91 123 TYR D CA 1
ATOM 6120 C C . TYR D 1 123 ? -41.457 -28.671 -54.700 1.00 150.50 123 TYR D C 1
ATOM 6121 O O . TYR D 1 123 ? -41.753 -27.481 -54.756 1.00 108.15 123 TYR D O 1
ATOM 6130 N N . GLY D 1 137 ? -56.042 -40.432 -70.205 1.00 122.07 137 GLY D N 1
ATOM 6131 C CA . GLY D 1 137 ? -56.170 -40.197 -71.642 1.00 121.69 137 GLY D CA 1
ATOM 6132 C C . GLY D 1 137 ? -55.010 -39.402 -72.206 1.00 124.10 137 GLY D C 1
ATOM 6133 O O . GLY D 1 137 ? -54.209 -38.840 -71.434 1.00 123.63 137 GLY D O 1
ATOM 6134 N N . LYS D 1 138 ? -54.913 -39.365 -73.555 1.00 120.07 138 LYS D N 1
ATOM 6135 C CA . LYS D 1 138 ? -53.921 -38.563 -74.283 1.00 118.85 138 LYS D CA 1
ATOM 6136 C C . LYS D 1 138 ? -54.350 -37.144 -73.991 1.00 122.55 138 LYS D C 1
ATOM 6137 O O . LYS D 1 138 ? -55.547 -36.898 -73.851 1.00 123.67 138 LYS D O 1
ATOM 6143 N N . LYS D 1 139 ? -53.412 -36.214 -73.851 1.00 116.45 139 LYS D N 1
ATOM 6144 C CA . LYS D 1 139 ? -53.801 -34.867 -73.498 1.00 114.07 139 LYS D CA 1
ATOM 6145 C C . LYS D 1 139 ? -54.191 -34.052 -74.735 1.00 114.55 139 LYS D C 1
ATOM 6146 O O . LYS D 1 139 ? -53.475 -34.039 -75.729 1.00 114.46 139 LYS D O 1
ATOM 6152 N N . THR D 1 140 ? -55.395 -33.459 -74.694 1.00 108.16 140 THR D N 1
ATOM 6153 C CA . THR D 1 140 ? -55.985 -32.698 -75.786 1.00 106.31 140 THR D CA 1
ATOM 6154 C C . THR D 1 140 ? -55.769 -31.219 -75.602 1.00 103.62 140 THR D C 1
ATOM 6155 O O . THR D 1 140 ? -55.553 -30.519 -76.578 1.00 103.01 140 THR D O 1
ATOM 6159 N N . HIS D 1 141 ? -55.854 -30.722 -74.361 1.00 95.22 141 HIS D N 1
ATOM 6160 C CA . HIS D 1 141 ? -55.749 -29.288 -74.090 1.00 92.55 141 HIS D CA 1
ATOM 6161 C C . HIS D 1 141 ? -54.823 -28.977 -72.960 1.00 90.48 141 HIS D C 1
ATOM 6162 O O . HIS D 1 141 ? -54.584 -29.851 -72.129 1.00 90.29 141 HIS D O 1
ATOM 6169 N N . ASP D 1 142 ? -54.380 -27.696 -72.874 1.00 83.21 142 ASP D N 1
ATOM 6170 C CA . ASP D 1 142 ? -53.470 -27.151 -71.852 1.00 81.20 142 ASP D CA 1
ATOM 6171 C C . ASP D 1 142 ? -54.170 -26.135 -70.966 1.00 80.03 142 ASP D C 1
ATOM 6172 O O . ASP D 1 142 ? -54.776 -25.195 -71.481 1.00 80.94 142 ASP D O 1
ATOM 6177 N N . LEU D 1 143 ? -54.095 -26.322 -69.650 1.00 70.87 143 LEU D N 1
ATOM 6178 C CA . LEU D 1 143 ? -54.676 -25.370 -68.723 1.00 69.47 143 LEU D CA 1
ATOM 6179 C C . LEU D 1 143 ? -53.649 -24.264 -68.599 1.00 75.72 143 LEU D C 1
ATOM 6180 O O . LEU D 1 143 ? -52.500 -24.564 -68.296 1.00 78.43 143 LEU D O 1
ATOM 6185 N N . ILE D 1 144 ? -54.009 -23.013 -68.883 1.00 69.66 144 ILE D N 1
ATOM 6186 C CA . ILE D 1 144 ? -53.065 -21.909 -68.758 1.00 68.08 144 ILE D CA 1
ATOM 6187 C C . ILE D 1 144 ? -53.688 -20.845 -67.897 1.00 73.40 144 ILE D C 1
ATOM 6188 O O . ILE D 1 144 ? -54.879 -20.620 -68.019 1.00 73.81 144 ILE D O 1
ATOM 6193 N N . ALA D 1 145 ? -52.909 -20.208 -67.012 1.00 70.85 145 ALA D N 1
ATOM 6194 C CA . ALA D 1 145 ? -53.399 -19.127 -66.157 1.00 71.10 145 ALA D CA 1
ATOM 6195 C C . ALA D 1 145 ? -52.804 -17.808 -66.622 1.00 75.07 145 ALA D C 1
ATOM 6196 O O . ALA D 1 145 ? -51.592 -17.683 -66.708 1.00 75.89 145 ALA D O 1
ATOM 6198 N N . LEU D 1 146 ? -53.669 -16.838 -66.942 1.00 69.73 146 LEU D N 1
ATOM 6199 C CA . LEU D 1 146 ? -53.298 -15.504 -67.366 1.00 67.99 146 LEU D CA 1
ATOM 6200 C C . LEU D 1 146 ? -53.269 -14.579 -66.117 1.00 69.62 146 LEU D C 1
ATOM 6201 O O . LEU D 1 146 ? -54.295 -14.104 -65.672 1.00 67.80 146 LEU D O 1
ATOM 6206 N N . CYS D 1 147 ? -52.082 -14.345 -65.561 1.00 66.86 147 CYS D N 1
ATOM 6207 C CA . CYS D 1 147 ? -51.912 -13.491 -64.405 1.00 67.63 147 CYS D CA 1
ATOM 6208 C C . CYS D 1 147 ? -51.911 -12.044 -64.796 1.00 74.71 147 CYS D C 1
ATOM 6209 O O . CYS D 1 147 ? -51.087 -11.643 -65.611 1.00 75.48 147 CYS D O 1
ATOM 6212 N N . ASP D 1 148 ? -52.872 -11.275 -64.263 1.00 71.32 148 ASP D N 1
ATOM 6213 C CA . ASP D 1 148 ? -53.062 -9.870 -64.578 1.00 71.52 148 ASP D CA 1
ATOM 6214 C C . ASP D 1 148 ? -52.467 -8.993 -63.515 1.00 73.55 148 ASP D C 1
ATOM 6215 O O . ASP D 1 148 ? -52.727 -9.191 -62.342 1.00 73.93 148 ASP D O 1
ATOM 6220 N N . PHE D 1 149 ? -51.658 -8.032 -63.916 1.00 69.61 149 PHE D N 1
ATOM 6221 C CA . PHE D 1 149 ? -50.941 -7.107 -63.036 1.00 69.26 149 PHE D CA 1
ATOM 6222 C C . PHE D 1 149 ? -51.116 -5.658 -63.509 1.00 75.52 149 PHE D C 1
ATOM 6223 O O . PHE D 1 149 ? -51.506 -5.431 -64.659 1.00 77.31 149 PHE D O 1
ATOM 6231 N N . MET D 1 150 ? -50.807 -4.692 -62.654 1.00 71.77 150 MET D N 1
ATOM 6232 C CA . MET D 1 150 ? -50.858 -3.289 -63.022 1.00 74.24 150 MET D CA 1
ATOM 6233 C C . MET D 1 150 ? -49.575 -2.631 -62.560 1.00 82.33 150 MET D C 1
ATOM 6234 O O . MET D 1 150 ? -49.236 -2.714 -61.376 1.00 80.56 150 MET D O 1
ATOM 6239 N N . ASP D 1 151 ? -48.818 -2.022 -63.511 1.00 84.56 151 ASP D N 1
ATOM 6240 C CA . ASP D 1 151 ? -47.569 -1.307 -63.172 1.00 86.48 151 ASP D CA 1
ATOM 6241 C C . ASP D 1 151 ? -48.091 0.004 -62.628 1.00 95.33 151 ASP D C 1
ATOM 6242 O O . ASP D 1 151 ? -48.705 0.748 -63.387 1.00 95.61 151 ASP D O 1
ATOM 6247 N N . LEU D 1 152 ? -47.981 0.224 -61.300 1.00 93.26 152 LEU D N 1
ATOM 6248 C CA . LEU D 1 152 ? -48.551 1.437 -60.734 1.00 94.91 152 LEU D CA 1
ATOM 6249 C C . LEU D 1 152 ? -47.758 2.666 -61.119 1.00 103.50 152 LEU D C 1
ATOM 6250 O O . LEU D 1 152 ? -48.351 3.719 -61.370 1.00 104.37 152 LEU D O 1
ATOM 6255 N N . GLU D 1 153 ? -46.429 2.499 -61.281 1.00 102.07 153 GLU D N 1
ATOM 6256 C CA . GLU D 1 153 ? -45.484 3.539 -61.688 1.00 103.84 153 GLU D CA 1
ATOM 6257 C C . GLU D 1 153 ? -45.883 4.078 -63.075 1.00 109.01 153 GLU D C 1
ATOM 6258 O O . GLU D 1 153 ? -45.891 5.294 -63.280 1.00 111.12 153 GLU D O 1
ATOM 6264 N N . LYS D 1 154 ? -46.274 3.173 -63.993 1.00 103.08 154 LYS D N 1
ATOM 6265 C CA . LYS D 1 154 ? -46.613 3.515 -65.368 1.00 103.36 154 LYS D CA 1
ATOM 6266 C C . LYS D 1 154 ? -48.122 3.525 -65.709 1.00 105.70 154 LYS D C 1
ATOM 6267 O O . LYS D 1 154 ? -48.502 4.067 -66.744 1.00 105.80 154 LYS D O 1
ATOM 6273 N N . ASN D 1 155 ? -48.966 2.931 -64.840 1.00 100.78 155 ASN D N 1
ATOM 6274 C CA . ASN D 1 155 ? -50.427 2.755 -64.962 1.00 100.13 155 ASN D CA 1
ATOM 6275 C C . ASN D 1 155 ? -50.832 2.001 -66.224 1.00 103.07 155 ASN D C 1
ATOM 6276 O O . ASN D 1 155 ? -51.859 2.286 -66.859 1.00 104.03 155 ASN D O 1
ATOM 6281 N N . THR D 1 156 ? -50.005 1.018 -66.582 1.00 96.65 156 THR D N 1
ATOM 6282 C CA . THR D 1 156 ? -50.175 0.196 -67.773 1.00 94.54 156 THR D CA 1
ATOM 6283 C C . THR D 1 156 ? -50.282 -1.268 -67.364 1.00 91.36 156 THR D C 1
ATOM 6284 O O . THR D 1 156 ? -49.420 -1.784 -66.653 1.00 89.53 156 THR D O 1
ATOM 6288 N N . PRO D 1 157 ? -51.346 -1.957 -67.794 1.00 84.69 157 PRO D N 1
ATOM 6289 C CA . PRO D 1 157 ? -51.488 -3.384 -67.435 1.00 83.02 157 PRO D CA 1
ATOM 6290 C C . PRO D 1 157 ? -50.424 -4.302 -68.043 1.00 86.02 157 PRO D C 1
ATOM 6291 O O . PRO D 1 157 ? -49.712 -3.894 -68.959 1.00 86.76 157 PRO D O 1
ATOM 6295 N N . VAL D 1 158 ? -50.303 -5.534 -67.511 1.00 80.43 158 VAL D N 1
ATOM 6296 C CA . VAL D 1 158 ? -49.361 -6.558 -67.960 1.00 78.97 158 VAL D CA 1
ATOM 6297 C C . VAL D 1 158 ? -49.909 -7.924 -67.556 1.00 80.28 158 VAL D C 1
ATOM 6298 O O . VAL D 1 158 ? -50.338 -8.098 -66.425 1.00 78.41 158 VAL D O 1
ATOM 6302 N N . THR D 1 159 ? -49.971 -8.856 -68.517 1.00 76.54 159 THR D N 1
ATOM 6303 C CA . THR D 1 159 ? -50.512 -10.206 -68.349 1.00 74.97 159 THR D CA 1
ATOM 6304 C C . THR D 1 159 ? -49.415 -11.208 -68.643 1.00 79.43 159 THR D C 1
ATOM 6305 O O . THR D 1 159 ? -48.919 -11.280 -69.775 1.00 82.01 159 THR D O 1
ATOM 6309 N N . ILE D 1 160 ? -49.051 -11.989 -67.634 1.00 73.20 160 ILE D N 1
ATOM 6310 C CA . ILE D 1 160 ? -48.013 -13.013 -67.747 1.00 71.20 160 ILE D CA 1
ATOM 6311 C C . ILE D 1 160 ? -48.722 -14.388 -67.756 1.00 70.42 160 ILE D C 1
ATOM 6312 O O . ILE D 1 160 ? -49.430 -14.697 -66.804 1.00 69.74 160 ILE D O 1
ATOM 6317 N N . PRO D 1 161 ? -48.591 -15.179 -68.845 1.00 63.53 161 PRO D N 1
ATOM 6318 C CA . PRO D 1 161 ? -49.261 -16.489 -68.881 1.00 63.14 161 PRO D CA 1
ATOM 6319 C C . PRO D 1 161 ? -48.405 -17.577 -68.247 1.00 69.86 161 PRO D C 1
ATOM 6320 O O . PRO D 1 161 ? -47.213 -17.711 -68.571 1.00 71.33 161 PRO D O 1
ATOM 6324 N N . ALA D 1 162 ? -49.018 -18.370 -67.367 1.00 67.13 162 ALA D N 1
ATOM 6325 C CA . ALA D 1 162 ? -48.412 -19.482 -66.648 1.00 66.23 162 ALA D CA 1
ATOM 6326 C C . ALA D 1 162 ? -49.088 -20.769 -67.118 1.00 76.32 162 ALA D C 1
ATOM 6327 O O . ALA D 1 162 ? -50.319 -20.840 -67.122 1.00 77.34 162 ALA D O 1
ATOM 6329 N N . PHE D 1 163 ? -48.296 -21.766 -67.561 1.00 74.66 163 PHE D N 1
ATOM 6330 C CA . PHE D 1 163 ? -48.808 -23.084 -67.936 1.00 74.31 163 PHE D CA 1
ATOM 6331 C C . PHE D 1 163 ? -49.030 -23.854 -66.647 1.00 78.37 163 PHE D C 1
ATOM 6332 O O . PHE D 1 163 ? -48.097 -23.949 -65.855 1.00 80.45 163 PHE D O 1
ATOM 6340 N N . ILE D 1 164 ? -50.206 -24.469 -66.452 1.00 73.68 164 ILE D N 1
ATOM 6341 C CA . ILE D 1 164 ? -50.485 -25.241 -65.236 1.00 73.24 164 ILE D CA 1
ATOM 6342 C C . ILE D 1 164 ? -50.508 -26.759 -65.433 1.00 80.07 164 ILE D C 1
ATOM 6343 O O . ILE D 1 164 ? -49.598 -27.442 -64.964 1.00 80.73 164 ILE D O 1
ATOM 6348 N N . LYS D 1 165 ? -51.560 -27.274 -66.080 1.00 76.66 165 LYS D N 1
ATOM 6349 C CA . LYS D 1 165 ? -51.832 -28.691 -66.263 1.00 77.61 165 LYS D CA 1
ATOM 6350 C C . LYS D 1 165 ? -52.116 -28.981 -67.709 1.00 83.91 165 LYS D C 1
ATOM 6351 O O . LYS D 1 165 ? -52.439 -28.072 -68.453 1.00 85.21 165 LYS D O 1
ATOM 6357 N N . SER D 1 166 ? -52.096 -30.251 -68.085 1.00 82.44 166 SER D N 1
ATOM 6358 C CA . SER D 1 166 ? -52.511 -30.701 -69.405 1.00 84.04 166 SER D CA 1
ATOM 6359 C C . SER D 1 166 ? -53.636 -31.658 -69.110 1.00 94.01 166 SER D C 1
ATOM 6360 O O . SER D 1 166 ? -53.468 -32.569 -68.293 1.00 94.13 166 SER D O 1
ATOM 6363 N N . VAL D 1 167 ? -54.832 -31.370 -69.662 1.00 95.18 167 VAL D N 1
ATOM 6364 C CA . VAL D 1 167 ? -56.059 -32.145 -69.440 1.00 97.04 167 VAL D CA 1
ATOM 6365 C C . VAL D 1 167 ? -56.540 -32.801 -70.704 1.00 109.44 167 VAL D C 1
ATOM 6366 O O . VAL D 1 167 ? -56.210 -32.341 -71.800 1.00 109.33 167 VAL D O 1
ATOM 6370 N N . SER D 1 168 ? -57.363 -33.855 -70.557 1.00 112.12 168 SER D N 1
ATOM 6371 C CA . SER D 1 168 ? -57.957 -34.570 -71.688 1.00 115.25 168 SER D CA 1
ATOM 6372 C C . SER D 1 168 ? -59.432 -34.384 -71.746 1.00 122.83 168 SER D C 1
ATOM 6373 O O . SER D 1 168 ? -60.135 -34.632 -70.767 1.00 121.24 168 SER D O 1
ATOM 6376 N N . ILE D 1 169 ? -59.903 -33.961 -72.905 1.00 124.66 169 ILE D N 1
ATOM 6377 C CA . ILE D 1 169 ? -61.309 -33.702 -73.106 1.00 127.84 169 ILE D CA 1
ATOM 6378 C C . ILE D 1 169 ? -61.888 -34.671 -74.102 1.00 143.18 169 ILE D C 1
ATOM 6379 O O . ILE D 1 169 ? -61.398 -34.804 -75.227 1.00 143.06 169 ILE D O 1
ATOM 6384 N N . LYS D 1 170 ? -62.940 -35.347 -73.669 1.00 148.57 170 LYS D N 1
ATOM 6385 C CA . LYS D 1 170 ? -63.671 -36.298 -74.480 1.00 153.42 170 LYS D CA 1
ATOM 6386 C C . LYS D 1 170 ? -64.834 -35.558 -75.148 1.00 165.28 170 LYS D C 1
ATOM 6387 O O . LYS D 1 170 ? -65.551 -34.803 -74.483 1.00 164.93 170 LYS D O 1
ATOM 6393 N N . GLU D 1 171 ? -64.990 -35.787 -76.485 1.00 167.86 171 GLU D N 1
ATOM 6394 C CA . GLU D 1 171 ? -65.852 -35.147 -77.510 1.00 170.30 171 GLU D CA 1
ATOM 6395 C C . GLU D 1 171 ? -65.042 -33.998 -78.117 1.00 177.16 171 GLU D C 1
ATOM 6396 O O . GLU D 1 171 ? -65.528 -33.283 -78.997 1.00 177.98 171 GLU D O 1
ATOM 6402 N N . SER D 1 172 ? -63.789 -33.849 -77.616 1.00 174.18 172 SER D N 1
ATOM 6403 C CA . SER D 1 172 ? -62.733 -32.905 -77.975 1.00 173.45 172 SER D CA 1
ATOM 6404 C C . SER D 1 172 ? -63.102 -31.411 -78.048 1.00 175.80 172 SER D C 1
ATOM 6405 O O . SER D 1 172 ? -63.663 -30.846 -77.098 1.00 174.52 172 SER D O 1
ATOM 6408 N N . GLU D 1 173 ? -62.749 -30.793 -79.190 1.00 171.58 173 GLU D N 1
ATOM 6409 C CA . GLU D 1 173 ? -62.901 -29.405 -79.607 1.00 170.10 173 GLU D CA 1
ATOM 6410 C C . GLU D 1 173 ? -61.594 -28.564 -79.483 1.00 169.42 173 GLU D C 1
ATOM 6411 O O . GLU D 1 173 ? -60.544 -29.006 -79.959 1.00 168.31 173 GLU D O 1
ATOM 6417 N N . SER D 1 174 ? -61.702 -27.331 -78.917 1.00 163.04 174 SER D N 1
ATOM 6418 C CA . SER D 1 174 ? -60.692 -26.280 -78.665 1.00 160.77 174 SER D CA 1
ATOM 6419 C C . SER D 1 174 ? -61.473 -25.168 -77.948 1.00 158.21 174 SER D C 1
ATOM 6420 O O . SER D 1 174 ? -62.355 -24.591 -78.567 1.00 158.68 174 SER D O 1
ATOM 6423 N N . ALA D 1 175 ? -61.231 -24.925 -76.644 1.00 148.05 175 ALA D N 1
ATOM 6424 C CA . ALA D 1 175 ? -62.007 -23.927 -75.892 1.00 144.64 175 ALA D CA 1
ATOM 6425 C C . ALA D 1 175 ? -61.221 -22.671 -75.495 1.00 142.07 175 ALA D C 1
ATOM 6426 O O . ALA D 1 175 ? -60.153 -22.425 -76.060 1.00 142.94 175 ALA D O 1
ATOM 6428 N N . THR D 1 176 ? -61.786 -21.848 -74.578 1.00 131.59 176 THR D N 1
ATOM 6429 C CA . THR D 1 176 ? -61.172 -20.612 -74.070 1.00 127.80 176 THR D CA 1
ATOM 6430 C C . THR D 1 176 ? -61.211 -20.694 -72.517 1.00 122.17 176 THR D C 1
ATOM 6431 O O . THR D 1 176 ? -60.901 -21.749 -71.968 1.00 119.30 176 THR D O 1
ATOM 6435 N N . VAL D 1 177 ? -61.614 -19.602 -71.843 1.00 115.35 177 VAL D N 1
ATOM 6436 C CA . VAL D 1 177 ? -61.696 -19.384 -70.400 1.00 113.86 177 VAL D CA 1
ATOM 6437 C C . VAL D 1 177 ? -62.466 -20.453 -69.639 1.00 116.36 177 VAL D C 1
ATOM 6438 O O . VAL D 1 177 ? -63.374 -21.054 -70.182 1.00 117.03 177 VAL D O 1
ATOM 6442 N N . GLU D 1 178 ? -62.053 -20.748 -68.419 1.00 112.42 178 GLU D N 1
ATOM 6443 C CA . GLU D 1 178 ? -62.675 -21.792 -67.629 1.00 112.60 178 GLU D CA 1
ATOM 6444 C C . GLU D 1 178 ? -62.882 -21.389 -66.173 1.00 120.78 178 GLU D C 1
ATOM 6445 O O . GLU D 1 178 ? -62.107 -20.591 -65.631 1.00 119.57 178 GLU D O 1
ATOM 6451 N N . ALA D 1 179 ? -63.909 -21.997 -65.535 1.00 121.74 179 ALA D N 1
ATOM 6452 C CA . ALA D 1 179 ? -64.215 -21.884 -64.102 1.00 123.02 179 ALA D CA 1
ATOM 6453 C C . ALA D 1 179 ? -64.650 -23.241 -63.557 1.00 129.22 179 ALA D C 1
ATOM 6454 O O . ALA D 1 179 ? -65.625 -23.828 -64.037 1.00 127.98 179 ALA D O 1
ATOM 6456 N N . ALA D 1 180 ? -63.842 -23.765 -62.617 1.00 128.04 180 ALA D N 1
ATOM 6457 C CA . ALA D 1 180 ? -64.019 -25.008 -61.866 1.00 128.57 180 ALA D CA 1
ATOM 6458 C C . ALA D 1 180 ? -63.349 -26.255 -62.423 1.00 131.30 180 ALA D C 1
ATOM 6459 O O . ALA D 1 180 ? -63.049 -26.288 -63.600 1.00 130.88 180 ALA D O 1
ATOM 6461 N N . ILE D 1 181 ? -63.026 -27.232 -61.561 1.00 126.69 181 ILE D N 1
ATOM 6462 C CA . ILE D 1 181 ? -62.347 -28.489 -61.913 1.00 124.37 181 ILE D CA 1
ATOM 6463 C C . ILE D 1 181 ? -61.490 -28.394 -63.205 1.00 146.94 181 ILE D C 1
ATOM 6464 O O . ILE D 1 181 ? -60.485 -29.089 -63.379 1.00 91.04 181 ILE D O 1
ATOM 6469 N N . ALA D 1 188 ? -62.042 -19.878 -56.808 1.00 120.74 188 ALA D N 1
ATOM 6470 C CA . ALA D 1 188 ? -61.897 -18.855 -57.844 1.00 120.46 188 ALA D CA 1
ATOM 6471 C C . ALA D 1 188 ? -60.597 -18.029 -57.641 1.00 122.12 188 ALA D C 1
ATOM 6472 O O . ALA D 1 188 ? -59.906 -17.658 -58.617 1.00 120.08 188 ALA D O 1
ATOM 6474 N N . LEU D 1 189 ? -60.283 -17.761 -56.351 1.00 117.62 189 LEU D N 1
ATOM 6475 C CA . LEU D 1 189 ? -59.126 -16.996 -55.891 1.00 116.78 189 LEU D CA 1
ATOM 6476 C C . LEU D 1 189 ? -57.815 -17.754 -56.009 1.00 117.89 189 LEU D C 1
ATOM 6477 O O . LEU D 1 189 ? -57.817 -18.981 -55.912 1.00 118.20 189 LEU D O 1
ATOM 6482 N N . THR D 1 190 ? -56.699 -17.000 -56.224 1.00 110.09 190 THR D N 1
ATOM 6483 C CA . THR D 1 190 ? -55.276 -17.367 -56.247 1.00 107.12 190 THR D CA 1
ATOM 6484 C C . THR D 1 190 ? -54.462 -16.078 -56.099 1.00 105.94 190 THR D C 1
ATOM 6485 O O . THR D 1 190 ? -54.976 -14.986 -56.349 1.00 105.77 190 THR D O 1
ATOM 6489 N N . GLN D 1 191 ? -53.191 -16.215 -55.718 1.00 97.68 191 GLN D N 1
ATOM 6490 C CA . GLN D 1 191 ? -52.288 -15.089 -55.544 1.00 94.69 191 GLN D CA 1
ATOM 6491 C C . GLN D 1 191 ? -51.081 -15.223 -56.429 1.00 89.35 191 GLN D C 1
ATOM 6492 O O . GLN D 1 191 ? -50.549 -16.320 -56.587 1.00 87.06 191 GLN D O 1
ATOM 6498 N N . ALA D 1 192 ? -50.657 -14.108 -57.011 1.00 82.24 192 ALA D N 1
ATOM 6499 C CA . ALA D 1 192 ? -49.480 -14.043 -57.857 1.00 80.55 192 ALA D CA 1
ATOM 6500 C C . ALA D 1 192 ? -48.582 -12.893 -57.409 1.00 83.04 192 ALA D C 1
ATOM 6501 O O . ALA D 1 192 ? -49.067 -11.803 -57.037 1.00 83.32 192 ALA D O 1
ATOM 6503 N N . LYS D 1 193 ? -47.268 -13.141 -57.411 1.00 77.14 193 LYS D N 1
ATOM 6504 C CA . LYS D 1 193 ? -46.318 -12.089 -57.056 1.00 76.40 193 LYS D CA 1
ATOM 6505 C C . LYS D 1 193 ? -45.076 -12.104 -57.920 1.00 79.67 193 LYS D C 1
ATOM 6506 O O . LYS D 1 193 ? -44.606 -13.179 -58.315 1.00 79.27 193 LYS D O 1
ATOM 6512 N N . ILE D 1 194 ? -44.589 -10.900 -58.265 1.00 75.46 194 ILE D N 1
ATOM 6513 C CA . ILE D 1 194 ? -43.342 -10.705 -59.004 1.00 74.33 194 ILE D CA 1
ATOM 6514 C C . ILE D 1 194 ? -42.230 -10.695 -57.887 1.00 76.98 194 ILE D C 1
ATOM 6515 O O . ILE D 1 194 ? -42.280 -9.894 -56.943 1.00 74.67 194 ILE D O 1
ATOM 6520 N N . ALA D 1 195 ? -41.279 -11.617 -58.010 1.00 72.79 195 ALA D N 1
ATOM 6521 C CA . ALA D 1 195 ? -40.194 -11.800 -57.077 1.00 72.05 195 ALA D CA 1
ATOM 6522 C C . ALA D 1 195 ? -38.813 -11.823 -57.759 1.00 69.43 195 ALA D C 1
ATOM 6523 O O . ALA D 1 195 ? -38.663 -12.404 -58.824 1.00 68.23 195 ALA D O 1
ATOM 6525 N N . PRO D 1 196 ? -37.767 -11.279 -57.122 1.00 64.72 196 PRO D N 1
ATOM 6526 C CA . PRO D 1 196 ? -36.444 -11.353 -57.735 1.00 64.38 196 PRO D CA 1
ATOM 6527 C C . PRO D 1 196 ? -35.717 -12.678 -57.488 1.00 66.43 196 PRO D C 1
ATOM 6528 O O . PRO D 1 196 ? -35.162 -12.885 -56.393 1.00 65.13 196 PRO D O 1
ATOM 6532 N N . TYR D 1 197 ? -35.727 -13.587 -58.487 1.00 61.81 197 TYR D N 1
ATOM 6533 C CA . TYR D 1 197 ? -34.943 -14.800 -58.326 1.00 60.44 197 TYR D CA 1
ATOM 6534 C C . TYR D 1 197 ? -34.117 -15.139 -59.531 1.00 70.85 197 TYR D C 1
ATOM 6535 O O . TYR D 1 197 ? -32.919 -14.863 -59.500 1.00 75.51 197 TYR D O 1
ATOM 6544 N N . ALA D 1 198 ? -34.691 -15.606 -60.602 1.00 64.72 198 ALA D N 1
ATOM 6545 C CA . ALA D 1 198 ? -33.828 -15.829 -61.726 1.00 65.26 198 ALA D CA 1
ATOM 6546 C C . ALA D 1 198 ? -33.877 -14.497 -62.481 1.00 70.96 198 ALA D C 1
ATOM 6547 O O . ALA D 1 198 ? -34.361 -14.413 -63.636 1.00 72.64 198 ALA D O 1
ATOM 6549 N N . GLY D 1 199 ? -33.421 -13.457 -61.784 1.00 65.95 199 GLY D N 1
ATOM 6550 C CA . GLY D 1 199 ? -33.504 -12.072 -62.216 1.00 66.53 199 GLY D CA 1
ATOM 6551 C C . GLY D 1 199 ? -34.812 -11.522 -61.674 1.00 71.20 199 GLY D C 1
ATOM 6552 O O . GLY D 1 199 ? -34.829 -10.748 -60.727 1.00 71.64 199 GLY D O 1
ATOM 6553 N N . LEU D 1 200 ? -35.922 -11.960 -62.267 1.00 67.34 200 LEU D N 1
ATOM 6554 C CA . LEU D 1 200 ? -37.310 -11.719 -61.889 1.00 65.90 200 LEU D CA 1
ATOM 6555 C C . LEU D 1 200 ? -38.084 -12.945 -62.315 1.00 64.97 200 LEU D C 1
ATOM 6556 O O . LEU D 1 200 ? -37.786 -13.545 -63.360 1.00 65.12 200 LEU D O 1
ATOM 6561 N N . ILE D 1 201 ? -38.979 -13.380 -61.459 1.00 58.77 201 ILE D N 1
ATOM 6562 C CA . ILE D 1 201 ? -39.815 -14.556 -61.668 1.00 58.55 201 ILE D CA 1
ATOM 6563 C C . ILE D 1 201 ? -41.170 -14.226 -61.128 1.00 69.11 201 ILE D C 1
ATOM 6564 O O . ILE D 1 201 ? -41.281 -13.504 -60.128 1.00 70.77 201 ILE D O 1
ATOM 6569 N N . MET D 1 202 ? -42.206 -14.730 -61.777 1.00 67.19 202 MET D N 1
ATOM 6570 C CA . MET D 1 202 ? -43.525 -14.534 -61.238 1.00 68.22 202 MET D CA 1
ATOM 6571 C C . MET D 1 202 ? -43.871 -15.833 -60.577 1.00 71.99 202 MET D C 1
ATOM 6572 O O . MET D 1 202 ? -43.700 -16.896 -61.162 1.00 71.04 202 MET D O 1
ATOM 6577 N N . ILE D 1 203 ? -44.325 -15.760 -59.349 1.00 70.05 203 ILE D N 1
ATOM 6578 C CA . ILE D 1 203 ? -44.700 -16.952 -58.630 1.00 70.77 203 ILE D CA 1
ATOM 6579 C C . ILE D 1 203 ? -46.177 -16.910 -58.265 1.00 77.38 203 ILE D C 1
ATOM 6580 O O . ILE D 1 203 ? -46.655 -15.924 -57.684 1.00 77.13 203 ILE D O 1
ATOM 6585 N N . MET D 1 204 ? -46.923 -17.922 -58.727 1.00 75.48 204 MET D N 1
ATOM 6586 C CA . MET D 1 204 ? -48.354 -17.975 -58.463 1.00 76.78 204 MET D CA 1
ATOM 6587 C C . MET D 1 204 ? -48.736 -19.172 -57.669 1.00 82.39 204 MET D C 1
ATOM 6588 O O . MET D 1 204 ? -48.298 -20.271 -57.962 1.00 81.47 204 MET D O 1
ATOM 6593 N N . THR D 1 205 ? -49.552 -18.951 -56.644 1.00 82.66 205 THR D N 1
ATOM 6594 C CA . THR D 1 205 ? -49.995 -19.985 -55.708 1.00 84.05 205 THR D CA 1
ATOM 6595 C C . THR D 1 205 ? -51.500 -20.223 -55.838 1.00 90.60 205 THR D C 1
ATOM 6596 O O . THR D 1 205 ? -52.267 -19.268 -55.785 1.00 86.86 205 THR D O 1
ATOM 6600 N N . MET D 1 206 ? -51.908 -21.479 -55.994 1.00 94.34 206 MET D N 1
ATOM 6601 C CA . MET D 1 206 ? -53.311 -21.817 -56.120 1.00 98.41 206 MET D CA 1
ATOM 6602 C C . MET D 1 206 ? -53.795 -22.334 -54.812 1.00 110.21 206 MET D C 1
ATOM 6603 O O . MET D 1 206 ? -53.505 -23.474 -54.473 1.00 110.86 206 MET D O 1
ATOM 6608 N N . ASN D 1 207 ? -54.456 -21.449 -54.037 1.00 112.72 207 ASN D N 1
ATOM 6609 C CA . ASN D 1 207 ? -55.039 -21.663 -52.697 1.00 116.25 207 ASN D CA 1
ATOM 6610 C C . ASN D 1 207 ? -55.859 -22.974 -52.611 1.00 126.42 207 ASN D C 1
ATOM 6611 O O . ASN D 1 207 ? -55.673 -23.786 -51.698 1.00 126.41 207 ASN D O 1
ATOM 6616 N N . ASN D 1 208 ? -56.729 -23.170 -53.595 1.00 127.11 208 ASN D N 1
ATOM 6617 C CA . ASN D 1 208 ? -57.529 -24.355 -53.799 1.00 129.50 208 ASN D CA 1
ATOM 6618 C C . ASN D 1 208 ? -57.690 -24.475 -55.314 1.00 139.26 208 ASN D C 1
ATOM 6619 O O . ASN D 1 208 ? -58.626 -23.862 -55.866 1.00 140.30 208 ASN D O 1
ATOM 6624 N N . PRO D 1 209 ? -56.791 -25.238 -56.003 1.00 137.84 209 PRO D N 1
ATOM 6625 C CA . PRO D 1 209 ? -57.008 -25.508 -57.430 1.00 138.04 209 PRO D CA 1
ATOM 6626 C C . PRO D 1 209 ? -58.484 -25.843 -57.584 1.00 143.11 209 PRO D C 1
ATOM 6627 O O . PRO D 1 209 ? -59.059 -26.529 -56.721 1.00 143.91 209 PRO D O 1
ATOM 6631 N N . LYS D 1 210 ? -59.125 -25.294 -58.611 1.00 138.67 210 LYS D N 1
ATOM 6632 C CA . LYS D 1 210 ? -60.547 -25.524 -58.793 1.00 137.91 210 LYS D CA 1
ATOM 6633 C C . LYS D 1 210 ? -60.899 -27.010 -58.761 1.00 141.20 210 LYS D C 1
ATOM 6634 O O . LYS D 1 210 ? -61.838 -27.380 -58.061 1.00 140.73 210 LYS D O 1
ATOM 6640 N N . GLY D 1 211 ? -60.061 -27.837 -59.395 1.00 137.56 211 GLY D N 1
ATOM 6641 C CA . GLY D 1 211 ? -60.198 -29.289 -59.410 1.00 161.50 211 GLY D CA 1
ATOM 6642 C C . GLY D 1 211 ? -58.990 -29.994 -59.989 1.00 156.24 211 GLY D C 1
ATOM 6643 O O . GLY D 1 211 ? -58.623 -29.753 -61.140 1.00 102.00 211 GLY D O 1
ATOM 6644 N N . GLY D 1 217 ? -54.822 -31.511 -57.229 1.00 133.41 217 GLY D N 1
ATOM 6645 C CA . GLY D 1 217 ? -53.691 -30.595 -57.324 1.00 132.65 217 GLY D CA 1
ATOM 6646 C C . GLY D 1 217 ? -53.193 -30.024 -56.003 1.00 136.60 217 GLY D C 1
ATOM 6647 O O . GLY D 1 217 ? -51.980 -30.038 -55.752 1.00 136.94 217 GLY D O 1
ATOM 6648 N N . ALA D 1 218 ? -54.127 -29.498 -55.152 1.00 131.78 218 ALA D N 1
ATOM 6649 C CA . ALA D 1 218 ? -53.905 -28.847 -53.826 1.00 130.76 218 ALA D CA 1
ATOM 6650 C C . ALA D 1 218 ? -53.074 -27.527 -53.887 1.00 130.86 218 ALA D C 1
ATOM 6651 O O . ALA D 1 218 ? -52.612 -27.174 -54.979 1.00 130.47 218 ALA D O 1
ATOM 6653 N N . GLY D 1 219 ? -52.960 -26.789 -52.754 1.00 123.91 219 GLY D N 1
ATOM 6654 C CA . GLY D 1 219 ? -52.176 -25.549 -52.647 1.00 120.97 219 GLY D CA 1
ATOM 6655 C C . GLY D 1 219 ? -50.812 -25.755 -53.279 1.00 118.98 219 GLY D C 1
ATOM 6656 O O . GLY D 1 219 ? -50.038 -26.550 -52.749 1.00 120.63 219 GLY D O 1
ATOM 6657 N N . THR D 1 220 ? -50.569 -25.178 -54.501 1.00 107.71 220 THR D N 1
ATOM 6658 C CA . THR D 1 220 ? -49.366 -25.412 -55.318 1.00 103.19 220 THR D CA 1
ATOM 6659 C C . THR D 1 220 ? -48.943 -24.136 -56.048 1.00 96.73 220 THR D C 1
ATOM 6660 O O . THR D 1 220 ? -49.775 -23.327 -56.453 1.00 94.92 220 THR D O 1
ATOM 6664 N N . GLN D 1 221 ? -47.628 -23.994 -56.242 1.00 86.70 221 GLN D N 1
ATOM 6665 C CA . GLN D 1 221 ? -46.980 -22.860 -56.884 1.00 82.92 221 GLN D CA 1
ATOM 6666 C C . GLN D 1 221 ? -46.430 -23.134 -58.258 1.00 78.36 221 GLN D C 1
ATOM 6667 O O . GLN D 1 221 ? -45.780 -24.145 -58.477 1.00 77.23 221 GLN D O 1
ATOM 6673 N N . VAL D 1 222 ? -46.595 -22.160 -59.148 1.00 71.20 222 VAL D N 1
ATOM 6674 C CA . VAL D 1 222 ? -46.085 -22.170 -60.515 1.00 69.78 222 VAL D CA 1
ATOM 6675 C C . VAL D 1 222 ? -45.167 -20.966 -60.630 1.00 72.63 222 VAL D C 1
ATOM 6676 O O . VAL D 1 222 ? -45.544 -19.856 -60.219 1.00 70.73 222 VAL D O 1
ATOM 6680 N N . ILE D 1 223 ? -43.946 -21.195 -61.139 1.00 70.14 223 ILE D N 1
ATOM 6681 C CA . ILE D 1 223 ? -42.939 -20.145 -61.297 1.00 70.46 223 ILE D CA 1
ATOM 6682 C C . ILE D 1 223 ? -42.753 -19.876 -62.761 1.00 76.61 223 ILE D C 1
ATOM 6683 O O . ILE D 1 223 ? -42.505 -20.801 -63.523 1.00 79.84 223 ILE D O 1
ATOM 6688 N N . VAL D 1 224 ? -42.866 -18.623 -63.163 1.00 71.01 224 VAL D N 1
ATOM 6689 C CA . VAL D 1 224 ? -42.650 -18.249 -64.550 1.00 70.68 224 VAL D CA 1
ATOM 6690 C C . VAL D 1 224 ? -41.385 -17.387 -64.590 1.00 74.18 224 VAL D C 1
ATOM 6691 O O . VAL D 1 224 ? -41.288 -16.425 -63.826 1.00 73.27 224 VAL D O 1
ATOM 6695 N N . GLU D 1 225 ? -40.405 -17.765 -65.418 1.00 70.98 225 GLU D N 1
ATOM 6696 C CA . GLU D 1 225 ? -39.172 -17.006 -65.469 1.00 71.47 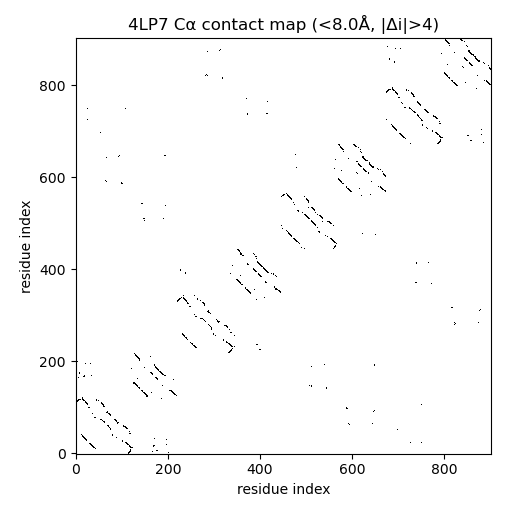225 GLU D CA 1
ATOM 6697 C C . GLU D 1 225 ? -39.280 -15.886 -66.494 1.00 76.06 225 GLU D C 1
ATOM 6698 O O . GLU D 1 225 ? -39.644 -16.118 -67.646 1.00 77.31 225 GLU D O 1
ATOM 6704 N N . LEU D 1 226 ? -39.002 -14.666 -66.042 1.00 72.05 226 LEU D N 1
ATOM 6705 C CA . LEU D 1 226 ? -39.079 -13.431 -66.803 1.00 71.99 226 LEU D CA 1
ATOM 6706 C C . LEU D 1 226 ? -37.710 -12.989 -67.321 1.00 82.62 226 LEU D C 1
ATOM 6707 O O . LEU D 1 226 ? -37.643 -12.047 -68.134 1.00 82.92 226 LEU D O 1
ATOM 6712 N N . GLY D 1 227 ? -36.638 -13.667 -66.854 1.00 81.86 227 GLY D N 1
ATOM 6713 C CA . GLY D 1 227 ? -35.274 -13.381 -67.302 1.00 82.50 227 GLY D CA 1
ATOM 6714 C C . GLY D 1 227 ? -34.530 -12.315 -66.530 1.00 88.29 227 GLY D C 1
ATOM 6715 O O . GLY D 1 227 ? -35.130 -11.430 -65.928 1.00 87.40 227 GLY D O 1
ATOM 6716 N N . ALA D 1 228 ? -33.209 -12.376 -66.601 1.00 87.23 228 ALA D N 1
ATOM 6717 C CA . ALA D 1 228 ? -32.324 -11.508 -65.866 1.00 87.40 228 ALA D CA 1
ATOM 6718 C C . ALA D 1 228 ? -32.146 -10.132 -66.446 1.00 96.68 228 ALA D C 1
ATOM 6719 O O . ALA D 1 228 ? -31.908 -9.199 -65.677 1.00 94.51 228 ALA D O 1
ATOM 6721 N N . TYR D 1 229 ? -32.143 -9.990 -67.789 1.00 99.65 229 TYR D N 1
ATOM 6722 C CA . TYR D 1 229 ? -31.880 -8.637 -68.329 1.00 99.56 229 TYR D CA 1
ATOM 6723 C C . TYR D 1 229 ? -32.792 -7.494 -67.883 1.00 104.52 229 TYR D C 1
ATOM 6724 O O . TYR D 1 229 ? -33.740 -7.088 -68.553 1.00 101.67 229 TYR D O 1
ATOM 6733 N N . VAL D 1 230 ? -32.340 -6.885 -66.794 1.00 101.22 230 VAL D N 1
ATOM 6734 C CA . VAL D 1 230 ? -32.919 -5.719 -66.186 1.00 101.65 230 VAL D CA 1
ATOM 6735 C C . VAL D 1 230 ? -31.844 -5.119 -65.293 1.00 107.64 230 VAL D C 1
ATOM 6736 O O . VAL D 1 230 ? -30.945 -5.803 -64.791 1.00 105.31 230 VAL D O 1
ATOM 6740 N N . GLN D 1 231 ? -31.959 -3.807 -65.142 1.00 107.55 231 GLN D N 1
ATOM 6741 C CA . GLN D 1 231 ? -31.145 -3.005 -64.253 1.00 108.12 231 GLN D CA 1
ATOM 6742 C C . GLN D 1 231 ? -31.476 -3.414 -62.820 1.00 110.88 231 GLN D C 1
ATOM 6743 O O . GLN D 1 231 ? -32.654 -3.445 -62.439 1.00 109.77 231 GLN D O 1
ATOM 6749 N N . ALA D 1 232 ? -30.429 -3.740 -62.046 1.00 107.36 232 ALA D N 1
ATOM 6750 C CA . ALA D 1 232 ? -30.526 -4.169 -60.648 1.00 106.88 232 ALA D CA 1
ATOM 6751 C C . ALA D 1 232 ? -31.399 -3.230 -59.827 1.00 112.27 232 ALA D C 1
ATOM 6752 O O . ALA D 1 232 ? -32.112 -3.687 -58.928 1.00 112.79 232 ALA D O 1
ATOM 6754 N N . GLU D 1 233 ? -31.372 -1.931 -60.177 1.00 108.87 233 GLU D N 1
ATOM 6755 C CA . GLU D 1 233 ? -32.148 -0.855 -59.562 1.00 109.42 233 GLU D CA 1
ATOM 6756 C C . GLU D 1 233 ? -33.627 -1.059 -59.838 1.00 112.74 233 GLU D C 1
ATOM 6757 O O . GLU D 1 233 ? -34.429 -1.008 -58.900 1.00 112.96 233 GLU D O 1
ATOM 6763 N N . SER D 1 234 ? -33.988 -1.325 -61.103 1.00 108.73 234 SER D N 1
ATOM 6764 C CA . SER D 1 234 ? -35.371 -1.561 -61.512 1.00 108.57 234 SER D CA 1
ATOM 6765 C C . SER D 1 234 ? -36.004 -2.855 -60.942 1.00 109.03 234 SER D C 1
ATOM 6766 O O . SER D 1 234 ? -37.235 -2.915 -60.821 1.00 109.73 234 SER D O 1
ATOM 6769 N N . ILE D 1 235 ? -35.170 -3.864 -60.548 1.00 100.22 235 ILE D N 1
ATOM 6770 C CA . ILE D 1 235 ? -35.624 -5.128 -59.947 1.00 95.62 235 ILE D CA 1
ATOM 6771 C C . ILE D 1 235 ? -36.420 -4.833 -58.689 1.00 98.95 235 ILE D C 1
ATOM 6772 O O . ILE D 1 235 ? -37.512 -5.376 -58.539 1.00 97.50 235 ILE D O 1
ATOM 6777 N N . SER D 1 236 ? -35.918 -3.908 -57.833 1.00 97.19 236 SER D N 1
ATOM 6778 C CA . SER D 1 236 ? -36.603 -3.479 -56.596 1.00 97.70 236 SER D CA 1
ATOM 6779 C C . SER D 1 236 ? -37.884 -2.703 -56.965 1.00 103.04 236 SER D C 1
ATOM 6780 O O . SER D 1 236 ? -38.934 -2.921 -56.351 1.00 102.29 236 SER D O 1
ATOM 6783 N N . LYS D 1 237 ? -37.789 -1.835 -58.016 1.00 100.00 237 LYS D N 1
ATOM 6784 C CA . LYS D 1 237 ? -38.881 -1.003 -58.536 1.00 99.92 237 LYS D CA 1
ATOM 6785 C C . LYS D 1 237 ? -40.031 -1.864 -59.040 1.00 98.69 237 LYS D C 1
ATOM 6786 O O . LYS D 1 237 ? -41.147 -1.683 -58.545 1.00 100.10 237 LYS D O 1
ATOM 6792 N N . ILE D 1 238 ? -39.755 -2.830 -59.972 1.00 88.77 238 ILE D N 1
ATOM 6793 C CA . ILE D 1 238 ? -40.769 -3.732 -60.532 1.00 86.20 238 ILE D CA 1
ATOM 6794 C C . ILE D 1 238 ? -41.576 -4.441 -59.440 1.00 89.28 238 ILE D C 1
ATOM 6795 O O . ILE D 1 238 ? -42.813 -4.394 -59.468 1.00 89.73 238 ILE D O 1
ATOM 6800 N N . CYS D 1 239 ? -40.884 -5.037 -58.456 1.00 83.19 239 CYS D N 1
ATOM 6801 C CA . CYS D 1 239 ? -41.539 -5.788 -57.390 1.00 82.23 239 CYS D CA 1
ATOM 6802 C C . CYS D 1 239 ? -42.548 -4.992 -56.592 1.00 85.31 239 CYS D C 1
ATOM 6803 O O . CYS D 1 239 ? -43.644 -5.492 -56.293 1.00 82.89 239 CYS D O 1
ATOM 6806 N N . LYS D 1 240 ? -42.190 -3.743 -56.278 1.00 83.55 240 LYS D N 1
ATOM 6807 C CA . LYS D 1 240 ? -43.054 -2.868 -55.494 1.00 84.39 240 LYS D CA 1
ATOM 6808 C C . LYS D 1 240 ? -44.191 -2.233 -56.329 1.00 89.24 240 LYS D C 1
ATOM 6809 O O . LYS D 1 240 ? -45.220 -1.841 -55.755 1.00 91.28 240 LYS D O 1
ATOM 6815 N N . THR D 1 241 ? -44.026 -2.152 -57.680 1.00 81.89 241 THR D N 1
ATOM 6816 C CA . THR D 1 241 ? -45.011 -1.502 -58.551 1.00 80.31 241 THR D CA 1
ATOM 6817 C C . THR D 1 241 ? -45.952 -2.425 -59.333 1.00 79.85 241 THR D C 1
ATOM 6818 O O . THR D 1 241 ? -46.970 -1.950 -59.848 1.00 78.06 241 THR D O 1
ATOM 6822 N N . TRP D 1 242 ? -45.598 -3.720 -59.452 1.00 75.21 242 TRP D N 1
ATOM 6823 C CA . TRP D 1 242 ? -46.396 -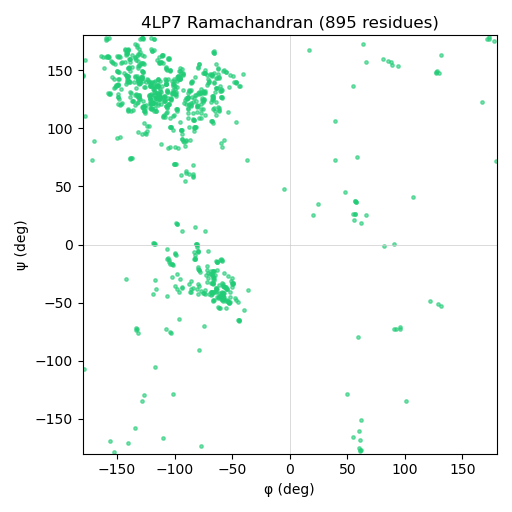4.703 -60.203 1.00 74.77 242 TRP D CA 1
ATOM 6824 C C . TRP D 1 242 ? -47.429 -5.443 -59.317 1.00 78.79 242 TRP D C 1
ATOM 6825 O O . TRP D 1 242 ? -47.168 -6.526 -58.758 1.00 76.10 242 TRP D O 1
ATOM 6836 N N . SER D 1 243 ? -48.625 -4.831 -59.220 1.00 76.59 243 SER D N 1
ATOM 6837 C CA . SER D 1 243 ? -49.727 -5.317 -58.410 1.00 75.91 243 SER D CA 1
ATOM 6838 C C . SER D 1 243 ? -50.623 -6.265 -59.149 1.00 76.71 243 SER D C 1
ATOM 6839 O O . SER D 1 243 ? -51.152 -5.918 -60.200 1.00 74.64 243 SER D O 1
ATOM 6842 N N . HIS D 1 244 ? -50.817 -7.458 -58.572 1.00 75.57 244 HIS D N 1
ATOM 6843 C CA . HIS D 1 244 ? -51.680 -8.542 -59.064 1.00 76.42 244 HIS D CA 1
ATOM 6844 C C . HIS D 1 244 ? -53.135 -8.090 -59.019 1.00 82.11 244 HIS D C 1
ATOM 6845 O O . HIS D 1 244 ? -53.638 -7.755 -57.955 1.00 84.23 244 HIS D O 1
ATOM 6852 N N . GLN D 1 245 ? -53.784 -8.013 -60.159 1.00 78.51 245 GLN D N 1
ATOM 6853 C CA . GLN D 1 245 ? -55.173 -7.567 -60.247 1.00 79.04 245 GLN D CA 1
ATOM 6854 C C . GLN D 1 245 ? -56.099 -8.735 -60.212 1.00 85.36 245 GLN D C 1
ATOM 6855 O O . GLN D 1 245 ? -57.190 -8.651 -59.646 1.00 85.32 245 GLN D O 1
ATOM 6861 N N . GLY D 1 246 ? -55.669 -9.821 -60.829 1.00 84.07 246 GLY D N 1
ATOM 6862 C CA . GLY D 1 246 ? -56.474 -11.031 -60.907 1.00 85.23 246 GLY D CA 1
ATOM 6863 C C . GLY D 1 246 ? -55.919 -12.100 -61.816 1.00 89.08 246 GLY D C 1
ATOM 6864 O O . GLY D 1 246 ? -54.891 -11.909 -62.469 1.00 89.71 246 GLY D O 1
ATOM 6865 N N . THR D 1 247 ? -56.603 -13.225 -61.853 1.00 83.36 247 THR D N 1
ATOM 6866 C CA . THR D 1 247 ? -56.173 -14.363 -62.623 1.00 82.04 247 THR D CA 1
ATOM 6867 C C . THR D 1 247 ? -57.331 -14.935 -63.432 1.00 85.11 247 THR D C 1
ATOM 6868 O O . THR D 1 247 ? -58.446 -15.047 -62.935 1.00 85.54 247 THR D O 1
ATOM 6872 N N . ARG D 1 248 ? -57.067 -15.237 -64.699 1.00 80.58 248 ARG D N 1
ATOM 6873 C CA . ARG D 1 248 ? -58.007 -15.818 -65.643 1.00 78.92 248 ARG D CA 1
ATOM 6874 C C . ARG D 1 248 ? -57.472 -17.186 -66.057 1.00 82.45 248 ARG D C 1
ATOM 6875 O O . ARG D 1 248 ? -56.307 -17.321 -66.426 1.00 82.25 248 ARG D O 1
ATOM 6883 N N . TYR D 1 249 ? -58.307 -18.188 -66.016 1.00 7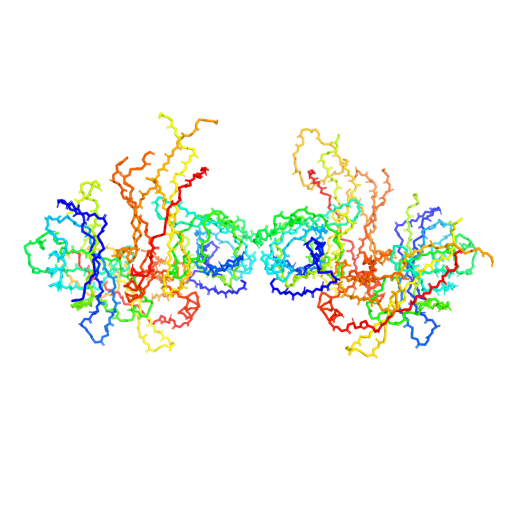8.15 249 TYR D N 1
ATOM 6884 C CA . TYR D 1 249 ? -57.861 -19.499 -66.414 1.00 77.68 249 TYR D CA 1
ATOM 6885 C C . TYR D 1 249 ? -58.404 -19.773 -67.796 1.00 82.66 249 TYR D C 1
ATOM 6886 O O . TYR D 1 249 ? -59.595 -19.597 -68.015 1.00 86.66 249 TYR D O 1
ATOM 6895 N N . VAL D 1 250 ? -57.537 -20.125 -68.745 1.00 73.67 250 VAL D N 1
ATOM 6896 C CA . VAL D 1 250 ? -57.903 -20.367 -70.115 1.00 72.13 250 VAL D CA 1
ATOM 6897 C C . VAL D 1 250 ? -57.541 -21.806 -70.507 1.00 78.41 250 VAL D C 1
ATOM 6898 O O . VAL D 1 250 ? -56.891 -22.482 -69.720 1.00 79.05 250 VAL D O 1
ATOM 6902 N N . LEU D 1 251 ? -58.018 -22.310 -71.665 1.00 75.24 251 LEU D N 1
ATOM 6903 C CA . LEU D 1 251 ? -57.727 -23.679 -72.136 1.00 74.54 251 LEU D CA 1
ATOM 6904 C C . LEU D 1 251 ? -57.333 -23.632 -73.595 1.00 81.35 251 LEU D C 1
ATOM 6905 O O . LEU D 1 251 ? -58.008 -22.978 -74.379 1.00 82.35 251 LEU D O 1
ATOM 6910 N N . LYS D 1 252 ? -56.215 -24.242 -73.960 1.00 78.20 252 LYS D N 1
ATOM 6911 C CA . LYS D 1 252 ? -55.746 -24.164 -75.333 1.00 78.91 252 LYS D CA 1
ATOM 6912 C C . LYS D 1 252 ? -55.455 -25.513 -75.967 1.00 91.12 252 LYS D C 1
ATOM 6913 O O . LYS D 1 252 ? -54.584 -26.232 -75.472 1.00 92.89 252 LYS D O 1
ATOM 6919 N N . SER D 1 253 ? -56.187 -25.875 -77.057 1.00 91.32 253 SER D N 1
ATOM 6920 C CA . SER D 1 253 ? -55.969 -27.164 -77.740 1.00 92.87 253 SER D CA 1
ATOM 6921 C C . SER D 1 253 ? -54.547 -27.257 -78.295 1.00 99.73 253 SER D C 1
ATOM 6922 O O . SER D 1 253 ? -54.015 -26.243 -78.747 1.00 100.62 253 SER D O 1
ATOM 6925 N N . ARG D 1 254 ? -53.937 -28.455 -78.254 1.00 96.79 254 ARG D N 1
ATOM 6926 C CA . ARG D 1 254 ? -52.579 -28.668 -78.750 1.00 131.69 254 ARG D CA 1
ATOM 6927 C C . ARG D 1 254 ? -52.529 -29.550 -80.005 1.00 170.36 254 ARG D C 1
ATOM 6928 O O . ARG D 1 254 ? -52.561 -29.042 -81.117 1.00 132.01 254 ARG D O 1
#